Protein AF-A0A507FD64-F1 (afdb_monomer_lite)

Foldseek 3Di:
DDDDDDDDDPPPPDDDDLVVLLVLLCLQQDPDDQCQWHLVLLWFPDKDLVQKWKWKFQDVVLDDDAPVVRVVGDTGGDDAFDKDDDAQGKMKMKIKGWDAQVCAQAWKKWFWAFQFKKWKAAPVGATQAIFAHDDDPLGDGIDTDDHGDHHGDIGIIMMITTRAHLQGQDFQPFGDRRDMTGTHGGMMTGTNPLSVLLSLLLQQLSLLLVQADPPFPSNVLSSVLSVVLVVQDGRPDVVSSVVNSVSSVCSLVVFFFDDDALFEEAEEWEAAAFCAFSHAVVCSLVQLSNFLSNQLNVCVPPVLAAYEDEALLSLVSCCVRRVVSNVSLLVVVVSRRYHYAQQFNFLFAAQQAFLVLLLNRNQCSQVSCCVRNVGGHQEREQEWADDPDDPDDDTDDDFIRQRQWHFQCCLVSCVLSNHQHYEYLLLCVAPQDRDQAAWAWEAHQQRRTHTYGYQQLSGQADQLHLNSLVSSQVRHRVSVFHSYGYGHHAYYYSHNIDDPSNVSSCVSQQRGHSGNYHYHHDDVVVSVVVSVVRGDPGHYDHGISHHLWQLLLLFFQLVLLLLLLVLVLLLQLLFLLLLLLQQPQLADPPDPPDRRDNPQVVSVVLSSLSSSCSRNCRSSNNHAPVNVVVNVVSSVCSVVVSVVSSVVSNCSNCVSPDDDPAFFWKKKWFASWQFWQAKDKDWAAVVQPDPPDDLDDPQDLWDAALVGTIIDMDGGQGGRKIFIGGGRDDDPPFWFKAKDKDWDFADWDQPPVRDTDTDTWIWIWIDAPFWTWIATQQRWTQWIAGPVLRDTWADPNDTFFWKKKWFADDPPRFSRGGDLCRVVGMDTFATFTWDWRDGGRAKTWIWTKGPRDVQKIKTWIFMDGNRASKTKIWIKMQDADARMWMKGKGQTPAFDQWKWADGHLEIDIAGLAPPDSVNSSPQKFFGHQWIKGDDFFKIKIKGWQRRTIWGHHGRMTMTTHHGQTCPNYNCTPNGIDIIMMMMGIFTGGPLVTPVVVVSVCVNNPIDIRIDTDDPVRIDIDDFKHKPDSQKIQSHKRFAPDPPFPDPPQKTKIKTKIWGYRQDWDKIWMDGPFQFPFKAWGRSNRDGDGGFDQDPNRITIGTDGTGDITMMITMTHHDDDDDPDPDDDDDDDDDDDDDYDDDDDDDDDDDDDDDDDDDDDDDDDDDDDDDDDDDDDDDDDDDDDDDDDDDDDDDDDDDDDDDDDDDDDDDDDDDDDDDDDDDDDDDDDDDDDDDDDDDDDDDDDDDDDDDDDDDDDDDDDDDDDDD

Structure (mmCIF, N/CA/C/O backbone):
data_AF-A0A507FD64-F1
#
_entry.id   AF-A0A507FD64-F1
#
loop_
_atom_site.group_PDB
_atom_site.id
_atom_site.type_symbol
_atom_site.label_atom_id
_atom_site.label_alt_id
_atom_site.label_comp_id
_atom_site.label_asym_id
_atom_site.label_entity_id
_atom_site.label_seq_id
_atom_site.pdbx_PDB_ins_code
_atom_site.Cartn_x
_atom_site.Cartn_y
_atom_site.Cartn_z
_atom_site.occupancy
_atom_site.B_iso_or_equiv
_atom_site.auth_seq_id
_atom_site.auth_comp_id
_atom_site.auth_asym_id
_atom_site.auth_atom_id
_atom_site.pdbx_PDB_model_num
ATOM 1 N N . MET A 1 1 ? -14.121 4.894 77.556 1.00 39.66 1 MET A N 1
ATOM 2 C CA . MET A 1 1 ? -13.913 3.428 77.636 1.00 39.66 1 MET A CA 1
ATOM 3 C C . MET A 1 1 ? -12.754 3.065 76.723 1.00 39.66 1 MET A C 1
ATOM 5 O O . MET A 1 1 ? -12.684 3.630 75.639 1.00 39.66 1 MET A O 1
ATOM 9 N N . SER A 1 2 ? -11.841 2.186 77.135 1.00 40.88 2 SER A N 1
ATOM 10 C CA . SER A 1 2 ? -10.743 1.727 76.274 1.00 40.88 2 SER A CA 1
ATOM 11 C C . SER A 1 2 ? -11.230 0.660 75.289 1.00 40.88 2 SER A C 1
ATOM 13 O O . SER A 1 2 ? -11.931 -0.276 75.677 1.00 40.88 2 SER A O 1
ATOM 15 N N . LYS A 1 3 ? -10.839 0.769 74.012 1.00 46.66 3 LYS A N 1
ATOM 16 C CA . LYS A 1 3 ? -10.965 -0.347 73.065 1.00 46.66 3 LYS A CA 1
ATOM 17 C C . LYS A 1 3 ? -9.973 -1.429 73.497 1.00 46.66 3 LYS A C 1
ATOM 19 O O . LYS A 1 3 ? -8.771 -1.256 73.327 1.00 46.66 3 LYS A O 1
ATOM 24 N N . ARG A 1 4 ? -10.464 -2.525 74.085 1.00 48.84 4 ARG A N 1
ATOM 25 C CA . ARG A 1 4 ? -9.647 -3.725 74.312 1.00 48.84 4 ARG A CA 1
ATOM 26 C C . ARG A 1 4 ? -9.321 -4.344 72.955 1.00 48.84 4 ARG A C 1
ATOM 28 O O . ARG A 1 4 ? -10.207 -4.916 72.326 1.00 48.84 4 ARG A O 1
ATOM 35 N N . THR A 1 5 ? -8.069 -4.251 72.523 1.00 48.09 5 THR A N 1
ATOM 36 C CA . THR A 1 5 ? -7.545 -5.128 71.471 1.00 48.09 5 THR A CA 1
ATOM 37 C C . THR A 1 5 ? -7.717 -6.579 71.941 1.00 48.09 5 THR A C 1
ATOM 39 O O . THR A 1 5 ? -7.356 -6.867 73.087 1.00 48.09 5 THR A O 1
ATOM 42 N N . PRO A 1 6 ? -8.284 -7.493 71.132 1.00 55.16 6 PRO A N 1
ATOM 43 C CA . PRO A 1 6 ? -8.339 -8.904 71.499 1.00 55.16 6 PRO A CA 1
ATOM 44 C C . PRO A 1 6 ? -6.924 -9.469 71.709 1.00 55.16 6 PRO A C 1
ATOM 46 O O . PRO A 1 6 ? -5.995 -9.020 71.031 1.00 55.16 6 PRO A O 1
ATOM 49 N N . PRO A 1 7 ? -6.731 -10.461 72.601 1.00 50.19 7 PRO A N 1
ATOM 50 C CA . PRO A 1 7 ? -5.493 -11.233 72.611 1.00 50.19 7 PRO A CA 1
ATOM 51 C C . PRO A 1 7 ? -5.302 -11.888 71.237 1.00 50.19 7 PRO A C 1
ATOM 53 O O . PRO A 1 7 ? -6.266 -12.346 70.621 1.00 50.19 7 PRO A O 1
ATOM 56 N N . THR A 1 8 ? -4.066 -11.898 70.741 1.00 49.53 8 THR A N 1
ATOM 57 C CA . THR A 1 8 ? -3.743 -12.284 69.362 1.00 49.53 8 THR A CA 1
ATOM 58 C C . THR A 1 8 ? -4.150 -13.723 69.059 1.00 49.53 8 THR A C 1
ATOM 60 O O . THR A 1 8 ? -3.531 -14.671 69.543 1.00 49.53 8 THR A O 1
ATOM 63 N N . THR A 1 9 ? -5.161 -13.899 68.210 1.00 47.97 9 THR A N 1
ATOM 64 C CA . THR A 1 9 ? -5.461 -15.191 67.597 1.00 47.97 9 THR A CA 1
ATOM 65 C C . THR A 1 9 ? -4.443 -15.475 66.493 1.00 47.97 9 THR A C 1
ATOM 67 O O . THR A 1 9 ? -4.413 -14.794 65.469 1.00 47.97 9 THR A O 1
ATOM 70 N N . ASN A 1 10 ? -3.654 -16.542 66.654 1.00 54.12 10 ASN A N 1
ATOM 71 C CA . ASN A 1 10 ? -2.644 -17.005 65.682 1.00 54.12 10 ASN A CA 1
ATOM 72 C C . ASN A 1 10 ? -3.230 -17.480 64.325 1.00 54.12 10 ASN A C 1
ATOM 74 O O . ASN A 1 10 ? -2.531 -18.089 63.522 1.00 54.12 10 ASN A O 1
ATOM 78 N N . LEU A 1 11 ? -4.518 -17.230 64.074 1.00 51.50 11 LEU A N 1
ATOM 79 C CA . LEU A 1 11 ? -5.248 -17.579 62.853 1.00 51.50 11 LEU A CA 1
ATOM 80 C C . LEU A 1 11 ? -5.047 -16.544 61.733 1.00 51.50 11 LEU A C 1
ATOM 82 O O . LEU A 1 11 ? -5.109 -16.897 60.560 1.00 51.50 11 LEU A O 1
ATOM 86 N N . ASN A 1 12 ? -4.775 -15.279 62.078 1.00 53.81 12 ASN A N 1
ATOM 87 C CA . ASN A 1 12 ? -4.737 -14.172 61.109 1.00 53.81 12 ASN A CA 1
ATOM 88 C C . ASN A 1 12 ? -3.320 -13.811 60.615 1.00 53.81 12 ASN A C 1
ATOM 90 O O . ASN A 1 12 ? -3.162 -12.854 59.862 1.00 53.81 12 ASN A O 1
ATOM 94 N N . THR A 1 13 ? -2.290 -14.559 61.021 1.00 58.41 13 THR A N 1
ATOM 95 C CA . THR A 1 13 ? -0.869 -14.285 60.714 1.00 58.41 13 THR A CA 1
ATOM 96 C C . THR A 1 13 ? -0.275 -15.217 59.648 1.00 58.41 13 THR A C 1
ATOM 98 O O . THR A 1 13 ? 0.942 -15.355 59.556 1.00 58.41 13 THR A O 1
ATOM 101 N N . LEU A 1 14 ? -1.113 -15.885 58.848 1.00 68.31 14 LEU A N 1
ATOM 102 C CA . LEU A 1 14 ? -0.666 -16.773 57.771 1.00 68.31 14 LEU A CA 1
ATOM 103 C C . LEU A 1 14 ? 0.050 -15.982 56.659 1.00 68.31 14 LEU A C 1
ATOM 105 O O . LEU A 1 14 ? -0.550 -15.112 56.025 1.00 68.31 14 LEU A O 1
ATOM 109 N N . GLN A 1 15 ? 1.302 -16.339 56.359 1.00 75.00 15 GLN A N 1
ATOM 110 C CA . GLN A 1 15 ? 1.998 -15.847 55.169 1.00 75.00 15 GLN A CA 1
ATOM 111 C C . GLN A 1 15 ? 1.324 -16.415 53.908 1.00 75.00 15 GLN A C 1
ATOM 113 O O . GLN A 1 15 ? 1.350 -17.620 53.662 1.00 75.00 15 GLN A O 1
ATOM 118 N N . LYS A 1 16 ? 0.701 -15.545 53.109 1.00 82.94 16 LYS A N 1
ATOM 119 C CA . LYS A 1 16 ? -0.032 -15.936 51.895 1.00 82.94 16 LYS A CA 1
ATOM 120 C C . LYS A 1 16 ? 0.943 -16.192 50.743 1.00 82.94 16 LYS A C 1
ATOM 122 O O . LYS A 1 16 ? 1.779 -15.344 50.438 1.00 82.94 16 LYS A O 1
ATOM 127 N N . HIS A 1 17 ? 0.835 -17.349 50.087 1.00 90.50 17 HIS A N 1
ATOM 128 C CA . HIS A 1 17 ? 1.672 -17.669 48.931 1.00 90.50 17 HIS A CA 1
ATOM 129 C C . HIS A 1 17 ? 1.170 -16.939 47.678 1.00 90.50 17 HIS A C 1
ATOM 131 O O . HIS A 1 17 ? 0.124 -17.282 47.125 1.00 90.50 17 HIS A O 1
ATOM 137 N N . ARG A 1 18 ? 1.955 -15.963 47.212 1.00 90.00 18 ARG A N 1
ATOM 138 C CA . ARG A 1 18 ? 1.628 -15.015 46.135 1.00 90.00 18 ARG A CA 1
ATOM 139 C C . ARG A 1 18 ? 0.933 -15.634 44.916 1.00 90.00 18 ARG A C 1
ATOM 141 O O . ARG A 1 18 ? -0.177 -15.225 44.589 1.00 90.00 18 ARG A O 1
ATOM 148 N N . GLY A 1 19 ? 1.515 -16.670 44.308 1.00 90.75 19 GLY A N 1
ATOM 149 C CA . GLY A 1 19 ? 0.929 -17.321 43.125 1.00 90.75 19 GLY A CA 1
ATOM 150 C C . GLY A 1 19 ? -0.406 -18.042 43.381 1.00 90.75 19 GLY A C 1
ATOM 151 O O . GLY A 1 19 ? -1.215 -18.170 42.469 1.00 90.75 19 GLY A O 1
ATOM 152 N N . ILE A 1 20 ? -0.682 -18.467 44.622 1.00 93.25 20 ILE A N 1
ATOM 153 C CA . ILE A 1 20 ? -1.985 -19.051 44.997 1.00 93.25 20 ILE A CA 1
ATOM 154 C C . ILE A 1 20 ? -3.017 -17.932 45.184 1.00 93.25 20 ILE A C 1
ATOM 156 O O . ILE A 1 20 ? -4.160 -18.065 44.753 1.00 93.25 20 ILE A O 1
ATOM 160 N N . THR A 1 21 ? -2.610 -16.803 45.770 1.00 92.88 21 THR A N 1
ATOM 161 C CA . THR A 1 21 ? -3.454 -15.609 45.906 1.00 92.88 21 THR A CA 1
ATOM 162 C C . THR A 1 21 ? -3.833 -15.017 44.542 1.00 92.88 21 THR A C 1
ATOM 164 O O . THR A 1 21 ? -5.004 -14.729 44.319 1.00 92.88 21 THR A O 1
ATOM 167 N N . GLN A 1 22 ? -2.906 -14.944 43.582 1.00 91.94 22 GLN A N 1
ATOM 168 C CA . GLN A 1 22 ? -3.217 -14.501 42.213 1.00 91.94 22 GLN A CA 1
ATOM 169 C C . GLN A 1 22 ? -4.154 -15.475 41.485 1.00 91.94 22 GLN A C 1
ATOM 171 O O . GLN A 1 22 ? -5.163 -15.049 40.926 1.00 91.94 22 GLN A O 1
ATOM 176 N N . ALA A 1 23 ? -3.911 -16.788 41.578 1.00 92.56 23 ALA A N 1
ATOM 177 C CA . ALA A 1 23 ? -4.829 -17.787 41.026 1.00 92.56 23 ALA A CA 1
ATOM 178 C C . ALA A 1 23 ? -6.244 -17.679 41.639 1.00 92.56 23 ALA A C 1
ATOM 180 O O . ALA A 1 23 ? -7.237 -17.847 40.931 1.00 92.56 23 ALA A O 1
ATOM 181 N N . ARG A 1 24 ? -6.365 -17.340 42.934 1.00 93.88 24 ARG A N 1
ATOM 182 C CA . ARG A 1 24 ? -7.656 -17.054 43.589 1.00 93.88 24 ARG A CA 1
ATOM 183 C C . ARG A 1 24 ? -8.365 -15.853 42.951 1.00 93.88 24 ARG A C 1
ATOM 185 O O . ARG A 1 24 ? -9.571 -15.935 42.732 1.00 93.88 24 ARG A O 1
ATOM 192 N N . PHE A 1 25 ? -7.651 -14.772 42.631 1.00 94.88 25 PHE A N 1
ATOM 193 C CA . PHE A 1 25 ? -8.232 -13.591 41.971 1.00 94.88 25 PHE A CA 1
ATOM 194 C C . PHE A 1 25 ? -8.739 -13.916 40.563 1.00 94.88 25 PHE A C 1
ATOM 196 O O . PHE A 1 25 ? -9.820 -13.479 40.177 1.00 94.88 25 PHE A O 1
ATOM 203 N N . GLU A 1 26 ? -8.004 -14.740 39.815 1.00 90.38 26 GLU A N 1
ATOM 204 C CA . GLU A 1 26 ? -8.434 -15.197 38.492 1.00 90.38 26 GLU A CA 1
ATOM 205 C C . GLU A 1 26 ? -9.717 -16.033 38.575 1.00 90.38 26 GLU A C 1
ATOM 207 O O . GLU A 1 26 ? -10.669 -15.756 37.848 1.00 90.38 26 GLU A O 1
ATOM 212 N N . ARG A 1 27 ? -9.810 -16.991 39.512 1.00 91.56 27 ARG A N 1
ATOM 213 C CA . ARG A 1 27 ? -11.050 -17.770 39.722 1.00 91.56 27 ARG A CA 1
ATOM 214 C C . ARG A 1 27 ? -12.220 -16.929 40.246 1.00 91.56 27 ARG A C 1
ATOM 216 O O . ARG A 1 27 ? -13.369 -17.298 40.019 1.00 91.56 27 ARG A O 1
ATOM 223 N N . PHE A 1 28 ? -11.947 -15.801 40.903 1.00 93.25 28 PHE A N 1
ATOM 224 C CA . PHE A 1 28 ? -12.976 -14.870 41.374 1.00 93.25 28 PHE A CA 1
ATOM 225 C C . PHE A 1 28 ? -13.645 -14.067 40.240 1.00 93.25 28 PHE A C 1
ATOM 227 O O . PHE A 1 28 ? -14.773 -13.605 40.409 1.00 93.25 28 PHE A O 1
ATOM 234 N N . MET A 1 29 ? -12.993 -13.942 39.078 1.00 90.12 29 MET A N 1
ATOM 235 C CA . MET A 1 29 ? -13.560 -13.302 37.879 1.00 90.12 29 MET A CA 1
ATOM 236 C C . MET A 1 29 ? -13.922 -14.279 36.753 1.00 90.12 29 MET A C 1
ATOM 238 O O . MET A 1 29 ? -14.786 -13.966 35.935 1.00 90.12 29 MET A O 1
ATOM 242 N N . GLN A 1 30 ? -13.241 -15.424 36.660 1.00 86.94 30 GLN A N 1
ATOM 243 C CA . GLN A 1 30 ? -13.356 -16.367 35.545 1.00 86.94 30 GLN A CA 1
ATOM 244 C C . GLN A 1 30 ? -14.797 -16.850 35.309 1.00 86.94 30 GLN A C 1
ATOM 246 O O . GLN A 1 30 ? -15.505 -17.157 36.262 1.00 86.94 30 GLN A O 1
ATOM 251 N N . ARG A 1 31 ? -15.170 -17.016 34.029 1.00 83.00 31 ARG A N 1
ATOM 252 C CA . ARG A 1 31 ? -16.360 -17.776 33.614 1.00 83.00 31 ARG A CA 1
ATOM 253 C C . ARG A 1 31 ? -16.100 -19.279 33.469 1.00 83.00 31 ARG A C 1
ATOM 255 O O . ARG A 1 31 ? -15.026 -19.683 33.014 1.00 83.00 31 ARG A O 1
ATOM 262 N N . GLY A 1 32 ? -17.090 -20.097 33.808 1.00 84.31 32 GLY A N 1
ATOM 263 C CA . GLY A 1 32 ? -17.039 -21.555 33.863 1.00 84.31 32 GLY A CA 1
ATOM 264 C C . GLY A 1 32 ? -17.478 -22.128 35.220 1.00 84.31 32 GLY A C 1
ATOM 265 O O . GLY A 1 32 ? -18.661 -22.185 35.529 1.00 84.31 32 GLY A O 1
ATOM 266 N N . GLN A 1 33 ? -16.520 -22.660 35.987 1.00 84.19 33 GLN A N 1
ATOM 267 C CA . GLN A 1 33 ? -16.778 -23.555 37.129 1.00 84.19 33 GLN A CA 1
ATOM 268 C C . GLN A 1 33 ? -17.380 -22.877 38.377 1.00 84.19 33 GLN A C 1
ATOM 270 O O . GLN A 1 33 ? -17.901 -23.586 39.233 1.00 84.19 33 GLN A O 1
ATOM 275 N N . PHE A 1 34 ? -17.263 -21.554 38.515 1.00 87.62 34 PHE A N 1
ATOM 276 C CA . PHE A 1 34 ? -17.525 -20.838 39.775 1.00 87.62 34 PHE A CA 1
ATOM 277 C C . PHE A 1 34 ? -18.470 -19.635 39.606 1.00 87.62 34 PHE A C 1
ATOM 279 O O . PHE A 1 34 ? -18.529 -18.760 40.469 1.00 87.62 34 PHE A O 1
ATOM 286 N N . ASP A 1 35 ? -19.190 -19.565 38.488 1.00 84.12 35 ASP A N 1
ATOM 287 C CA . ASP A 1 35 ? -20.014 -18.414 38.084 1.00 84.12 35 ASP A CA 1
ATOM 288 C C . ASP A 1 35 ? -21.262 -18.244 38.965 1.00 84.12 35 ASP A C 1
ATOM 290 O O . ASP A 1 35 ? -21.890 -17.187 38.964 1.00 84.12 35 ASP A O 1
ATOM 294 N N . ASP A 1 36 ? -21.595 -19.285 39.728 1.00 86.50 36 ASP A N 1
ATOM 295 C CA . ASP A 1 36 ? -22.622 -19.358 40.765 1.00 86.50 36 ASP A CA 1
ATOM 296 C C . ASP A 1 36 ? -22.154 -18.823 42.133 1.00 86.50 36 ASP A C 1
ATOM 298 O O . ASP A 1 36 ? -22.986 -18.542 42.997 1.00 86.50 36 ASP A O 1
ATOM 302 N N . VAL A 1 37 ? -20.838 -18.658 42.333 1.00 88.50 37 VAL A N 1
ATOM 303 C CA . VAL A 1 37 ? -20.233 -18.242 43.613 1.00 88.50 37 VAL A CA 1
ATOM 304 C C . VAL A 1 37 ? -19.275 -17.045 43.531 1.00 88.50 37 VAL A C 1
ATOM 306 O O . VAL A 1 37 ? -18.864 -16.526 44.570 1.00 88.50 37 VAL A O 1
ATOM 309 N N . ASN A 1 38 ? -18.899 -16.597 42.330 1.00 91.38 38 ASN A N 1
ATOM 310 C CA . ASN A 1 38 ? -17.890 -15.555 42.112 1.00 91.38 38 ASN A CA 1
ATOM 311 C C . ASN A 1 38 ? -18.486 -14.210 41.639 1.00 91.38 38 ASN A C 1
ATOM 313 O O . ASN A 1 38 ? -19.702 -14.010 41.659 1.00 91.38 38 ASN A O 1
ATOM 317 N N . LEU A 1 39 ? -17.641 -13.258 41.221 1.00 90.50 39 LEU A N 1
ATOM 318 C CA . LEU A 1 39 ? -18.061 -11.895 40.867 1.00 90.50 39 LEU A CA 1
ATOM 319 C C . LEU A 1 39 ? -18.953 -11.812 39.605 1.00 90.50 39 LEU A C 1
ATOM 321 O O . LEU A 1 39 ? -19.576 -10.773 39.367 1.00 90.50 39 LEU A O 1
ATOM 325 N N . GLN A 1 40 ? -19.079 -12.893 38.820 1.00 89.44 40 GLN A N 1
ATOM 326 C CA . GLN A 1 40 ? -20.055 -12.988 37.724 1.00 89.44 40 GLN A CA 1
ATOM 327 C C . GLN A 1 40 ? -21.506 -12.962 38.246 1.00 89.44 40 GLN A C 1
ATOM 329 O O . GLN A 1 40 ? -22.367 -12.368 37.595 1.00 89.44 40 GLN A O 1
ATOM 334 N N . THR A 1 41 ? -21.769 -13.499 39.449 1.00 88.62 41 THR A N 1
ATOM 335 C CA . THR A 1 41 ? -23.097 -13.438 40.103 1.00 88.62 41 THR A CA 1
ATOM 336 C C . THR A 1 41 ? -23.599 -12.002 40.273 1.00 88.62 41 THR A C 1
ATOM 338 O O . THR A 1 41 ? -24.789 -11.731 40.136 1.00 88.62 41 THR A O 1
ATOM 341 N N . ALA A 1 42 ? -22.687 -11.058 40.519 1.00 89.69 42 ALA A N 1
ATOM 342 C CA . ALA A 1 42 ? -23.013 -9.674 40.834 1.00 89.69 42 ALA A CA 1
ATOM 343 C C . ALA A 1 42 ? -23.260 -8.785 39.601 1.00 89.69 42 ALA A C 1
ATOM 345 O O . ALA A 1 42 ? -23.513 -7.600 39.781 1.00 89.69 42 ALA A O 1
ATOM 346 N N . GLN A 1 43 ? -23.179 -9.295 38.364 1.00 88.00 43 GLN A N 1
ATOM 347 C CA . GLN A 1 43 ? -23.230 -8.455 37.150 1.00 88.00 43 GLN A CA 1
ATOM 348 C C . GLN A 1 43 ? -24.641 -7.985 36.753 1.00 88.00 43 GLN A C 1
ATOM 350 O O . GLN A 1 43 ? -24.791 -6.949 36.098 1.00 88.00 43 GLN A O 1
ATOM 355 N N . TRP A 1 44 ? -25.689 -8.712 37.150 1.00 89.75 44 TRP A N 1
ATOM 356 C CA . TRP A 1 44 ? -27.061 -8.499 36.676 1.00 89.75 44 TRP A CA 1
ATOM 357 C C . TRP A 1 44 ? -28.051 -8.414 37.836 1.00 89.75 44 TRP A C 1
ATOM 359 O O . TRP A 1 44 ? -27.980 -9.206 38.767 1.00 89.75 44 TRP A O 1
ATOM 369 N N . ILE A 1 45 ? -29.001 -7.478 37.758 1.00 89.81 45 ILE A N 1
ATOM 370 C CA . ILE A 1 45 ? -30.128 -7.391 38.705 1.00 89.81 45 ILE A CA 1
ATOM 371 C C . ILE A 1 45 ? -31.330 -8.173 38.160 1.00 89.81 45 ILE A C 1
ATOM 373 O O . ILE A 1 45 ? -32.012 -8.878 38.898 1.00 89.81 45 ILE A O 1
ATOM 377 N N . LYS A 1 46 ? -31.605 -8.035 36.855 1.00 91.38 46 LYS A N 1
ATOM 378 C CA . LYS A 1 46 ? -32.698 -8.717 36.142 1.00 91.38 46 LYS A CA 1
ATOM 379 C C . LYS A 1 46 ? -32.270 -9.023 34.708 1.00 91.38 46 LYS A C 1
ATOM 381 O O . LYS A 1 46 ? -31.524 -8.244 34.117 1.00 91.38 46 LYS A O 1
ATOM 386 N N . ARG A 1 47 ? -32.767 -10.122 34.140 1.00 92.69 47 ARG A N 1
ATOM 387 C CA . ARG A 1 47 ? -32.560 -10.519 32.739 1.00 92.69 47 ARG A CA 1
ATOM 388 C C . ARG A 1 47 ? -33.751 -11.361 32.276 1.00 92.69 47 ARG A C 1
ATOM 390 O O . ARG A 1 47 ? -34.222 -12.185 33.054 1.00 92.69 47 ARG A O 1
ATOM 397 N N . THR A 1 48 ? -34.260 -11.139 31.066 1.00 93.50 48 THR A N 1
ATOM 398 C CA . THR A 1 48 ? -35.293 -11.993 30.449 1.00 93.50 48 THR A CA 1
ATOM 399 C C . THR A 1 48 ? -35.296 -11.847 28.927 1.00 93.50 48 THR A C 1
ATOM 401 O O . THR A 1 48 ? -35.014 -10.772 28.400 1.00 93.50 48 THR A O 1
ATOM 404 N N . ASN A 1 49 ? -35.644 -12.926 28.233 1.00 91.69 49 ASN A N 1
ATOM 405 C CA . ASN A 1 49 ? -35.933 -12.970 26.800 1.00 91.69 49 ASN A CA 1
ATOM 406 C C . ASN A 1 49 ? -37.448 -12.944 26.502 1.00 91.69 49 ASN A C 1
ATOM 408 O O . ASN A 1 49 ? -37.840 -12.628 25.387 1.00 91.69 49 ASN A O 1
ATOM 412 N N . GLU A 1 50 ? -38.314 -13.211 27.487 1.00 92.00 50 GLU A N 1
ATOM 413 C CA . GLU A 1 50 ? -39.781 -13.272 27.319 1.00 92.00 50 GLU A CA 1
ATOM 414 C C . GLU A 1 50 ? -40.397 -11.933 26.872 1.00 92.00 50 GLU A C 1
ATOM 416 O O . GLU A 1 50 ? -41.466 -11.898 26.270 1.00 92.00 50 GLU A O 1
ATOM 421 N N . ALA A 1 51 ? -39.706 -10.828 27.159 1.00 91.19 51 ALA A N 1
ATOM 422 C CA . ALA A 1 51 ? -40.087 -9.469 26.782 1.00 91.19 51 ALA A CA 1
ATOM 423 C C . ALA A 1 51 ? -39.649 -9.066 25.356 1.00 91.19 51 ALA A C 1
ATOM 425 O O . ALA A 1 51 ? -39.897 -7.931 24.945 1.00 91.19 51 ALA A O 1
ATOM 426 N N . VAL A 1 52 ? -38.977 -9.959 24.618 1.00 95.31 52 VAL A N 1
ATOM 427 C CA . VAL A 1 52 ? -38.432 -9.716 23.275 1.00 95.31 52 VAL A CA 1
ATOM 428 C C . VAL A 1 52 ? -39.141 -10.619 22.266 1.00 95.31 52 VAL A C 1
ATOM 430 O O . VAL A 1 52 ? -38.938 -11.831 22.240 1.00 95.31 52 VAL A O 1
ATOM 433 N N . THR A 1 53 ? -39.939 -10.028 21.378 1.00 96.56 53 THR A N 1
ATOM 434 C CA . THR A 1 53 ? -40.456 -10.726 20.194 1.00 96.56 53 THR A CA 1
ATOM 435 C C . THR A 1 53 ? -39.513 -10.486 19.021 1.00 96.56 53 THR A C 1
ATOM 437 O O . THR A 1 53 ? -39.259 -9.340 18.648 1.00 96.56 53 THR A O 1
ATOM 440 N N . LEU A 1 54 ? -39.007 -11.567 18.420 1.00 97.06 54 LEU A N 1
ATOM 441 C CA . LEU A 1 54 ? -38.222 -11.513 17.189 1.00 97.06 54 LEU A CA 1
ATOM 442 C C . LEU A 1 54 ? -39.004 -12.069 15.998 1.00 97.06 54 LEU A C 1
ATOM 444 O O . LEU A 1 54 ? -39.678 -13.099 16.068 1.00 97.06 54 LEU A O 1
ATOM 448 N N . SER A 1 55 ? -38.819 -11.418 14.858 1.00 97.25 55 SER A N 1
ATOM 449 C CA . SER A 1 55 ? -39.126 -11.982 13.546 1.00 97.25 55 SER A CA 1
ATOM 450 C C . SER A 1 55 ? -37.967 -11.713 12.591 1.00 97.25 55 SER A C 1
ATOM 452 O O . SER A 1 55 ? -37.234 -10.748 12.779 1.00 97.25 55 SER A O 1
ATOM 454 N N . VAL A 1 56 ? -37.766 -12.572 11.595 1.00 97.50 56 VAL A N 1
ATOM 455 C CA . VAL A 1 56 ? -36.646 -12.538 10.652 1.00 97.50 56 VAL A CA 1
ATOM 456 C C . VAL A 1 56 ? -37.141 -12.553 9.209 1.00 97.50 56 VAL A C 1
ATOM 458 O O . VAL A 1 56 ? -38.066 -13.284 8.856 1.00 97.50 56 VAL A O 1
ATOM 461 N N . PHE A 1 57 ? -36.500 -11.752 8.371 1.00 97.12 57 PHE A N 1
ATOM 462 C CA . PHE A 1 57 ? -36.610 -11.745 6.925 1.00 97.12 57 PHE A CA 1
ATOM 463 C C . PHE A 1 57 ? -35.274 -12.201 6.326 1.00 97.12 57 PHE A C 1
ATOM 465 O O . PHE A 1 57 ? -34.203 -11.706 6.686 1.00 97.12 57 PHE A O 1
ATOM 472 N N . ALA A 1 58 ? -35.354 -13.156 5.403 1.00 96.19 58 ALA A N 1
ATOM 473 C CA . ALA A 1 58 ? -34.240 -13.605 4.580 1.00 96.19 58 ALA A CA 1
ATOM 474 C C . ALA A 1 58 ? -34.358 -12.928 3.199 1.00 96.19 58 ALA A C 1
ATOM 476 O O . ALA A 1 58 ? -35.314 -13.229 2.478 1.00 96.19 58 ALA A O 1
ATOM 477 N N . PRO A 1 59 ? -33.437 -12.021 2.820 1.00 93.25 59 PRO A N 1
ATOM 478 C CA . PRO A 1 59 ? -33.421 -11.405 1.497 1.00 93.25 59 PRO A CA 1
ATOM 479 C C . PRO A 1 59 ? -33.346 -12.445 0.367 1.00 93.25 59 PRO A C 1
ATOM 481 O O . PRO A 1 59 ? -32.778 -13.526 0.568 1.00 93.25 59 PRO A O 1
ATOM 484 N N . PRO A 1 60 ? -33.841 -12.128 -0.845 1.00 91.06 60 PRO A N 1
ATOM 485 C CA . PRO A 1 60 ? -33.608 -12.949 -2.030 1.00 91.06 60 PRO A CA 1
ATOM 486 C C . PRO A 1 60 ? -32.112 -13.238 -2.221 1.00 91.06 60 PRO A C 1
ATOM 488 O O . PRO A 1 60 ? -31.276 -12.338 -2.124 1.00 91.06 60 PRO A O 1
ATOM 491 N N . GLU A 1 61 ? -31.773 -14.512 -2.445 1.00 88.81 61 GLU A N 1
ATOM 492 C CA . GLU A 1 61 ? -30.384 -15.004 -2.544 1.00 88.81 61 GLU A CA 1
ATOM 493 C C . GLU A 1 61 ? -29.491 -14.643 -1.329 1.00 88.81 61 GLU A C 1
ATOM 495 O O . GLU A 1 61 ? -28.268 -14.677 -1.431 1.00 88.81 61 GLU A O 1
ATOM 500 N N . LEU A 1 62 ? -30.089 -14.296 -0.178 1.00 90.62 62 LEU A N 1
ATOM 501 C CA . LEU A 1 62 ? -29.422 -13.864 1.063 1.00 90.62 62 LEU A CA 1
ATOM 502 C C . LEU A 1 62 ? -28.483 -12.652 0.892 1.00 90.62 62 LEU A C 1
ATOM 504 O O . LEU A 1 62 ? -27.559 -12.441 1.686 1.00 90.62 62 LEU A O 1
ATOM 508 N N . LYS A 1 63 ? -28.738 -11.845 -0.145 1.00 91.56 63 LYS A N 1
ATOM 509 C CA . LYS A 1 63 ? -27.941 -10.675 -0.535 1.00 91.56 63 LYS A CA 1
ATOM 510 C C . LYS A 1 63 ? -27.971 -9.558 0.513 1.00 91.56 63 LYS A C 1
ATOM 512 O O . LYS A 1 63 ? -28.923 -9.404 1.276 1.00 91.56 63 LYS A O 1
ATOM 517 N N . ARG A 1 64 ? -26.925 -8.725 0.492 1.00 91.38 64 ARG A N 1
ATOM 518 C CA . ARG A 1 64 ? -26.906 -7.431 1.190 1.00 91.38 64 ARG A CA 1
ATOM 519 C C . ARG A 1 64 ? -27.864 -6.485 0.456 1.00 91.38 64 ARG A C 1
ATOM 521 O O . ARG A 1 64 ? -27.679 -6.270 -0.740 1.00 91.38 64 ARG A O 1
ATOM 528 N N . ILE A 1 65 ? -28.863 -5.948 1.154 1.00 92.06 65 ILE A N 1
ATOM 529 C CA . ILE A 1 65 ? -29.898 -5.057 0.601 1.00 92.06 65 ILE A CA 1
ATOM 530 C C . ILE A 1 65 ? -30.006 -3.767 1.434 1.00 92.06 65 ILE A C 1
ATOM 532 O O . ILE A 1 65 ? -29.708 -3.816 2.630 1.00 92.06 65 ILE A O 1
ATOM 536 N N . PRO A 1 66 ? -30.438 -2.630 0.855 1.00 91.06 66 PRO A N 1
ATOM 537 C CA . PRO A 1 66 ? -30.681 -1.398 1.606 1.00 91.06 66 PRO A CA 1
ATOM 538 C C . PRO A 1 66 ? -31.807 -1.537 2.639 1.00 91.06 66 PRO A C 1
ATOM 540 O O . PRO A 1 66 ? -32.721 -2.356 2.487 1.00 91.06 66 PRO A O 1
ATOM 543 N N . PHE A 1 67 ? -31.795 -0.670 3.654 1.00 92.12 67 PHE A N 1
ATOM 544 C CA . PHE A 1 67 ? -32.829 -0.615 4.693 1.00 92.12 67 PHE A CA 1
ATOM 545 C C . PHE A 1 67 ? -34.236 -0.433 4.097 1.00 92.12 67 PHE A C 1
ATOM 547 O O . PHE A 1 67 ? -35.188 -1.099 4.504 1.00 92.12 67 PHE A O 1
ATOM 554 N N . GLU A 1 68 ? -34.367 0.415 3.075 1.00 92.06 68 GLU A N 1
ATOM 555 C CA . GLU A 1 68 ? -35.623 0.723 2.389 1.00 92.06 68 GLU A CA 1
ATOM 556 C C . GLU A 1 68 ? -36.216 -0.485 1.654 1.00 92.06 68 GLU A C 1
ATOM 558 O O . GLU A 1 68 ? -37.412 -0.489 1.357 1.00 92.06 68 GLU A O 1
ATOM 563 N N . GLU A 1 69 ? -35.410 -1.494 1.326 1.00 92.75 69 GLU A N 1
ATOM 564 C CA . GLU A 1 69 ? -35.869 -2.776 0.788 1.00 92.75 69 GLU A CA 1
ATOM 565 C C . GLU A 1 69 ? -36.182 -3.754 1.926 1.00 92.75 69 GLU A C 1
ATOM 567 O O . GLU A 1 69 ? -37.255 -4.358 1.944 1.00 92.75 69 GLU A O 1
ATOM 572 N N . ALA A 1 70 ? -35.307 -3.834 2.932 1.00 92.81 70 ALA A N 1
ATOM 573 C CA . ALA A 1 70 ? -35.459 -4.726 4.077 1.00 92.81 70 ALA A CA 1
ATOM 574 C C . ALA A 1 70 ? -36.755 -4.503 4.873 1.00 92.81 70 ALA A C 1
ATOM 576 O O . ALA A 1 70 ? -37.383 -5.474 5.295 1.00 92.81 70 ALA A O 1
ATOM 577 N N . VAL A 1 71 ? -37.211 -3.256 5.045 1.00 94.00 71 VAL A N 1
ATOM 578 C CA . VAL A 1 71 ? -38.491 -2.957 5.729 1.00 94.00 71 VAL A CA 1
ATOM 579 C C . VAL A 1 71 ? -39.739 -3.372 4.937 1.00 94.00 71 VAL A C 1
ATOM 581 O O . VAL A 1 71 ? -40.841 -3.339 5.480 1.00 94.00 71 VAL A O 1
ATOM 584 N N . LYS A 1 72 ? -39.590 -3.770 3.665 1.00 94.12 72 LYS A N 1
ATOM 585 C CA . LYS A 1 72 ? -40.674 -4.296 2.814 1.00 94.12 72 LYS A CA 1
ATOM 586 C C . LYS A 1 72 ? -40.719 -5.833 2.783 1.00 94.12 72 LYS A C 1
ATOM 588 O O . LYS A 1 72 ? -41.587 -6.394 2.119 1.00 94.12 72 LYS A O 1
ATOM 593 N N . GLY A 1 73 ? -39.780 -6.503 3.455 1.00 91.75 73 GLY A N 1
ATOM 594 C CA . GLY A 1 73 ? -39.655 -7.959 3.472 1.00 91.75 73 GLY A CA 1
ATOM 595 C C . GLY A 1 73 ? -40.770 -8.690 4.230 1.00 91.75 73 GLY A C 1
ATOM 596 O O . GLY A 1 73 ? -41.449 -8.128 5.089 1.00 91.75 73 GLY A O 1
ATOM 597 N N . GLU A 1 74 ? -40.938 -9.981 3.939 1.00 94.75 74 GLU A N 1
ATOM 598 C CA . GLU A 1 74 ? -41.876 -10.863 4.646 1.00 94.75 74 GLU A CA 1
ATOM 599 C C . GLU A 1 74 ? -41.210 -11.444 5.912 1.00 94.75 74 GLU A C 1
ATOM 601 O O . GLU A 1 74 ? -40.560 -12.491 5.864 1.00 94.75 74 GLU A O 1
ATOM 606 N N . TYR A 1 75 ? -41.350 -10.752 7.047 1.00 96.56 75 TYR A N 1
ATOM 607 C CA . TYR A 1 75 ? -40.795 -11.187 8.336 1.00 96.56 75 TYR A CA 1
ATOM 608 C C . TYR A 1 75 ? -41.582 -12.364 8.935 1.00 96.56 75 TYR A C 1
ATOM 610 O O . TYR A 1 75 ? -42.808 -12.322 9.042 1.00 96.56 75 TYR A O 1
ATOM 618 N N . LYS A 1 76 ? -40.867 -13.406 9.374 1.00 96.62 76 LYS A N 1
ATOM 619 C CA . LYS A 1 76 ? -41.411 -14.657 9.939 1.00 96.62 76 LYS A CA 1
ATOM 620 C C . LYS A 1 76 ? -40.907 -14.850 11.375 1.00 96.62 76 LYS A C 1
ATOM 622 O O . LYS A 1 76 ? -39.800 -14.407 11.658 1.00 96.62 76 LYS A O 1
ATOM 627 N N . PRO A 1 77 ? -41.664 -15.460 12.306 1.00 96.94 77 PRO A N 1
ATOM 628 C CA . PRO A 1 77 ? -41.231 -15.592 13.702 1.00 96.94 77 PRO A CA 1
ATOM 629 C C . PRO A 1 77 ? -39.862 -16.275 13.847 1.00 96.94 77 PRO A C 1
ATOM 631 O O . PRO A 1 77 ? -39.597 -17.265 13.168 1.00 96.94 77 PRO A O 1
ATOM 634 N N . ALA A 1 78 ? -39.023 -15.761 14.749 1.00 95.38 78 ALA A N 1
ATOM 635 C CA . ALA A 1 78 ? -37.685 -16.278 15.047 1.00 95.38 78 ALA A CA 1
ATOM 636 C C . ALA A 1 78 ? -37.464 -16.368 16.565 1.00 95.38 78 ALA A C 1
ATOM 638 O O . ALA A 1 78 ? -38.117 -15.661 17.333 1.00 95.38 78 ALA A O 1
ATOM 639 N N . LYS A 1 79 ? -36.547 -17.229 17.016 1.00 94.19 79 LYS A N 1
ATOM 640 C CA . LYS A 1 79 ? -36.278 -17.461 18.446 1.00 94.19 79 LYS A CA 1
ATOM 641 C C . LYS A 1 79 ? -34.804 -17.759 18.730 1.00 94.19 79 LYS A C 1
ATOM 643 O O . LYS A 1 79 ? -34.037 -18.177 17.864 1.00 94.19 79 LYS A O 1
ATOM 648 N N . ILE A 1 80 ? -34.421 -17.607 19.997 1.00 95.25 80 ILE A N 1
ATOM 649 C CA . ILE A 1 80 ? -33.122 -18.069 20.498 1.00 95.25 80 ILE A CA 1
ATOM 650 C C . ILE A 1 80 ? -32.999 -19.584 20.267 1.00 95.25 80 ILE A C 1
ATOM 652 O O . ILE A 1 80 ? -33.920 -20.354 20.544 1.00 95.25 80 ILE A O 1
ATOM 656 N N . GLY A 1 81 ? -31.841 -20.004 19.765 1.00 94.88 81 GLY A N 1
ATOM 657 C CA . GLY A 1 81 ? -31.521 -21.380 19.401 1.00 94.88 81 GLY A CA 1
ATOM 658 C C . GLY A 1 81 ? -31.691 -21.714 17.916 1.00 94.88 81 GLY A C 1
ATOM 659 O O . GLY A 1 81 ? -31.214 -22.779 17.519 1.00 94.88 81 GLY A O 1
ATOM 660 N N . ASP A 1 82 ? -32.308 -20.834 17.119 1.00 96.25 82 ASP A N 1
ATOM 661 C CA . ASP A 1 82 ? -32.372 -20.961 15.657 1.00 96.25 82 ASP A CA 1
ATOM 662 C C . ASP A 1 82 ? -30.989 -20.751 15.006 1.00 96.25 82 ASP A C 1
ATOM 664 O O . ASP A 1 82 ? -30.093 -20.128 15.589 1.00 96.25 82 ASP A O 1
ATOM 668 N N . TRP A 1 83 ? -30.822 -21.282 13.790 1.00 96.44 83 TRP A N 1
ATOM 669 C CA . TRP A 1 83 ? -29.568 -21.270 13.030 1.00 96.44 83 TRP A CA 1
ATOM 670 C C . TRP A 1 83 ? -29.717 -20.534 11.694 1.00 96.44 83 TRP A C 1
ATOM 672 O O . TRP A 1 83 ? -30.704 -20.717 10.984 1.00 96.44 83 TRP A O 1
ATOM 682 N N . PHE A 1 84 ? -28.696 -19.757 11.337 1.00 95.44 84 PHE A N 1
ATOM 683 C CA . PHE A 1 84 ? -28.666 -18.861 10.182 1.00 95.44 84 PHE A CA 1
ATOM 684 C C . PHE A 1 84 ? -27.366 -19.040 9.390 1.00 95.44 84 PHE A C 1
ATOM 686 O O . PHE A 1 84 ? -26.317 -19.307 9.969 1.00 95.44 84 PHE A O 1
ATOM 693 N N . GLY A 1 85 ? -27.414 -18.903 8.070 1.00 92.81 85 GLY A N 1
ATOM 694 C CA . GLY A 1 85 ? -26.267 -19.082 7.174 1.00 92.81 85 GLY A CA 1
ATOM 695 C C . GLY A 1 85 ? -26.717 -19.138 5.710 1.00 92.81 85 GLY A C 1
ATOM 696 O O . GLY A 1 85 ? -27.898 -18.895 5.448 1.00 92.81 85 GLY A O 1
ATOM 697 N N . PRO A 1 86 ? -25.837 -19.476 4.751 1.00 93.38 86 PRO A N 1
ATOM 698 C CA . PRO A 1 86 ? -24.432 -19.866 4.917 1.00 93.38 86 PRO A CA 1
ATOM 699 C C . PRO A 1 86 ? -23.512 -18.658 5.199 1.00 93.38 86 PRO A C 1
ATOM 701 O O . PRO A 1 86 ? -23.983 -17.564 5.516 1.00 93.38 86 PRO A O 1
ATOM 704 N N . THR A 1 87 ? -22.194 -18.829 5.097 1.00 90.31 87 THR A N 1
ATOM 705 C CA . THR A 1 87 ? -21.222 -17.735 5.258 1.00 90.31 87 THR A CA 1
ATOM 706 C C . THR A 1 87 ? -21.490 -16.600 4.269 1.00 90.31 87 THR A C 1
ATOM 708 O O . THR A 1 87 ? -21.873 -16.831 3.124 1.00 90.31 87 THR A O 1
ATOM 711 N N . ASN A 1 88 ? -21.294 -15.358 4.723 1.00 88.75 88 ASN A N 1
ATOM 712 C CA . ASN A 1 88 ? -21.581 -14.112 4.002 1.00 88.75 88 ASN A CA 1
ATOM 713 C C . ASN A 1 88 ? -23.075 -13.818 3.729 1.00 88.75 88 ASN A C 1
ATOM 715 O O . ASN A 1 88 ? -23.389 -12.767 3.166 1.00 88.75 88 ASN A O 1
ATOM 719 N N . ALA A 1 89 ? -24.001 -14.687 4.151 1.00 94.50 89 ALA A N 1
ATOM 720 C CA . ALA A 1 89 ? -25.433 -14.396 4.115 1.00 94.50 89 ALA A CA 1
ATOM 721 C C . ALA A 1 89 ? -25.788 -13.156 4.955 1.00 94.50 89 ALA A C 1
ATOM 723 O O . ALA A 1 89 ? -25.107 -12.812 5.923 1.00 94.50 89 ALA A O 1
ATOM 724 N N . THR A 1 90 ? -26.888 -12.493 4.601 1.00 96.31 90 THR A N 1
ATOM 725 C CA . THR A 1 90 ? -27.492 -11.422 5.404 1.00 96.31 90 THR A CA 1
ATOM 726 C C . THR A 1 90 ? -28.891 -11.830 5.840 1.00 96.31 90 THR A C 1
ATOM 728 O O . THR A 1 90 ? -29.658 -12.349 5.036 1.00 96.31 90 THR A O 1
ATOM 731 N N . PHE A 1 91 ? -29.239 -11.559 7.096 1.00 97.06 91 PHE A N 1
ATOM 732 C CA . PHE A 1 91 ? -30.593 -11.712 7.629 1.00 97.06 91 PHE A CA 1
ATOM 733 C C . PHE A 1 91 ? -31.007 -10.419 8.321 1.00 97.06 91 PHE A C 1
ATOM 735 O O . PHE A 1 91 ? -30.217 -9.816 9.044 1.00 97.06 91 PHE A O 1
ATOM 742 N N . TRP A 1 92 ? -32.254 -10.008 8.126 1.00 97.62 92 TRP A N 1
ATOM 743 C CA . TRP A 1 92 ? -32.818 -8.848 8.805 1.00 97.62 92 TRP A CA 1
ATOM 744 C C . TRP A 1 92 ? -33.786 -9.318 9.876 1.00 97.62 92 TRP A C 1
ATOM 746 O O . TRP A 1 92 ? -34.766 -9.981 9.558 1.00 97.62 92 TRP A O 1
ATOM 756 N N . PHE A 1 93 ? -33.554 -8.971 11.137 1.00 97.50 93 PHE A N 1
ATOM 757 C CA . PHE A 1 93 ? -34.536 -9.186 12.196 1.00 97.50 93 PHE A CA 1
ATOM 758 C C . PHE A 1 93 ? -35.305 -7.898 12.468 1.00 97.50 93 PHE A C 1
ATOM 760 O O . PHE A 1 93 ? -34.773 -6.799 12.330 1.00 97.50 93 PHE A O 1
ATOM 767 N N . LYS A 1 94 ? -36.549 -8.042 12.906 1.00 97.19 94 LYS A N 1
ATOM 768 C CA . LYS A 1 94 ? -37.341 -7.003 13.554 1.00 97.19 94 LYS A CA 1
ATOM 769 C C . LYS A 1 94 ? -37.510 -7.409 15.013 1.00 97.19 94 LYS A C 1
ATOM 771 O O . LYS A 1 94 ? -37.982 -8.515 15.288 1.00 97.19 94 LYS A O 1
ATOM 776 N N . ALA A 1 95 ? -37.096 -6.527 15.916 1.00 96.69 95 ALA A N 1
ATOM 777 C CA . ALA A 1 95 ? -37.238 -6.691 17.353 1.00 96.69 95 ALA A CA 1
ATOM 778 C C . ALA A 1 95 ? -38.367 -5.788 17.859 1.00 96.69 95 ALA A C 1
ATOM 780 O O . ALA A 1 95 ? -38.329 -4.567 17.682 1.00 96.69 95 ALA A O 1
ATOM 781 N N . ASP A 1 96 ? -39.363 -6.405 18.489 1.00 96.50 96 ASP A N 1
ATOM 782 C CA . ASP A 1 96 ? -40.449 -5.738 19.198 1.00 96.50 96 ASP A CA 1
ATOM 783 C C . ASP A 1 96 ? -40.308 -6.065 20.690 1.00 96.50 96 ASP A C 1
ATOM 785 O O . ASP A 1 96 ? -40.424 -7.223 21.094 1.00 96.50 96 ASP A O 1
ATOM 789 N N . ILE A 1 97 ? -40.015 -5.052 21.505 1.00 96.31 97 ILE A N 1
ATOM 790 C CA . ILE A 1 97 ? -39.708 -5.198 22.934 1.00 96.31 97 ILE A CA 1
ATOM 791 C C . ILE A 1 97 ? -40.741 -4.432 23.756 1.00 96.31 97 ILE A C 1
ATOM 793 O O . ILE A 1 97 ? -41.030 -3.277 23.447 1.00 96.31 97 ILE A O 1
ATOM 797 N N . GLU A 1 98 ? -41.250 -5.039 24.829 1.00 96.06 98 GLU A N 1
ATOM 798 C CA . GLU A 1 98 ? -42.168 -4.400 25.781 1.00 96.06 98 GLU A CA 1
ATOM 799 C C . GLU A 1 98 ? -41.616 -4.478 27.210 1.00 96.06 98 GLU A C 1
ATOM 801 O O . GLU A 1 98 ? -41.352 -5.561 27.729 1.00 96.06 98 GLU A O 1
ATOM 806 N N . ILE A 1 99 ? -41.431 -3.326 27.861 1.00 94.81 99 ILE A N 1
ATOM 807 C CA . ILE A 1 99 ? -40.837 -3.243 29.200 1.00 94.81 99 ILE A CA 1
ATOM 808 C C . ILE A 1 99 ? -41.780 -3.853 30.257 1.00 94.81 99 ILE A C 1
ATOM 810 O O . ILE A 1 99 ? -42.880 -3.325 30.472 1.00 94.81 99 ILE A O 1
ATOM 814 N N . PRO A 1 100 ? -41.354 -4.897 31.003 1.00 94.19 100 PRO A N 1
ATOM 815 C CA . PRO A 1 100 ? -42.162 -5.475 32.072 1.00 94.19 100 PRO A CA 1
ATOM 816 C C . PRO A 1 100 ? -42.460 -4.452 33.173 1.00 94.19 100 PRO A C 1
ATOM 818 O O . PRO A 1 100 ? -41.573 -3.726 33.619 1.00 94.19 100 PRO A O 1
ATOM 821 N N . ALA A 1 101 ? -43.688 -4.435 33.695 1.00 91.75 101 ALA A N 1
ATOM 822 C CA . ALA A 1 101 ? -44.106 -3.446 34.697 1.00 91.75 101 ALA A CA 1
ATOM 823 C C . ALA A 1 101 ? -43.240 -3.434 35.977 1.00 91.75 101 ALA A C 1
ATOM 825 O O . ALA A 1 101 ? -43.065 -2.390 36.599 1.00 91.75 101 ALA A O 1
ATOM 826 N N . SER A 1 102 ? -42.636 -4.570 36.345 1.00 92.50 102 SER A N 1
ATOM 827 C CA . SER A 1 102 ? -41.712 -4.685 37.484 1.00 92.50 102 SER A CA 1
ATOM 828 C C . SER A 1 102 ? -40.295 -4.146 37.210 1.00 92.50 102 SER A C 1
ATOM 830 O O . SER A 1 102 ? -39.416 -4.276 38.066 1.00 92.50 102 SER A O 1
ATOM 832 N N . TRP A 1 103 ? -40.040 -3.584 36.024 1.00 93.62 103 TRP A N 1
ATOM 833 C CA . TRP A 1 103 ? -38.769 -2.970 35.617 1.00 93.62 103 TRP A CA 1
ATOM 834 C C . TRP A 1 103 ? -38.861 -1.436 35.519 1.00 93.62 103 TRP A C 1
ATOM 836 O O . TRP A 1 103 ? -37.873 -0.787 35.180 1.00 93.62 103 TRP A O 1
ATOM 846 N N . ALA A 1 104 ? -40.019 -0.846 35.838 1.00 91.88 104 ALA A N 1
ATOM 847 C CA . ALA A 1 104 ? -40.197 0.601 35.839 1.00 91.88 104 ALA A CA 1
ATOM 848 C C . ALA A 1 104 ? -39.193 1.303 36.777 1.00 91.88 104 ALA A C 1
ATOM 850 O O . ALA A 1 104 ? -38.947 0.842 37.893 1.00 91.88 104 ALA A O 1
ATOM 851 N N . GLY A 1 105 ? -38.616 2.416 36.320 1.00 90.88 105 GLY A N 1
ATOM 852 C CA . GLY A 1 105 ? -37.586 3.171 37.043 1.00 90.88 105 GLY A CA 1
ATOM 853 C C . GLY A 1 105 ? -36.150 2.653 36.883 1.00 90.88 105 GLY A C 1
ATOM 854 O O . GLY A 1 105 ? -35.231 3.251 37.440 1.00 90.88 105 GLY A O 1
ATOM 855 N N . LEU A 1 106 ? -35.926 1.555 36.149 1.00 92.38 106 LEU A N 1
ATOM 856 C CA . LEU A 1 106 ? -34.597 0.958 35.957 1.00 92.38 106 LEU A CA 1
ATOM 857 C C . LEU A 1 106 ? -33.944 1.402 34.636 1.00 92.38 106 LEU A C 1
ATOM 859 O O . LEU A 1 106 ? -34.621 1.800 33.688 1.00 92.38 106 LEU A O 1
ATOM 863 N N . GLU A 1 107 ? -32.615 1.296 34.565 1.00 93.31 107 GLU A N 1
ATOM 864 C CA . GLU A 1 107 ? -31.855 1.424 33.315 1.00 93.31 107 GLU A CA 1
ATOM 865 C C . GLU A 1 107 ? -31.791 0.055 32.624 1.00 93.31 107 GLU A C 1
ATOM 867 O O . GLU A 1 107 ? -31.341 -0.929 33.218 1.00 93.31 107 GLU A O 1
ATOM 872 N N . VAL A 1 108 ? -32.285 -0.007 31.386 1.00 94.25 108 VAL A N 1
ATOM 873 C CA . VAL A 1 108 ? -32.509 -1.249 30.637 1.00 94.25 108 VAL A CA 1
ATOM 874 C C . VAL A 1 108 ? -31.698 -1.234 29.348 1.00 94.25 108 VAL A C 1
ATOM 876 O O . VAL A 1 108 ? -31.737 -0.277 28.571 1.00 94.25 108 VAL A O 1
ATOM 879 N N . GLN A 1 109 ? -30.989 -2.333 29.107 1.00 94.06 109 GLN A N 1
ATOM 880 C CA . GLN A 1 109 ? -30.283 -2.620 27.862 1.00 94.06 109 GLN A CA 1
ATOM 881 C C . GLN A 1 109 ? -30.895 -3.833 27.158 1.00 94.06 109 GLN A C 1
ATOM 883 O O . GLN A 1 109 ? -31.431 -4.733 27.804 1.00 94.06 109 GLN A O 1
ATOM 888 N N . PHE A 1 110 ? -30.757 -3.863 25.841 1.00 95.44 110 PHE A N 1
ATOM 889 C CA . PHE A 1 110 ? -30.940 -5.030 24.990 1.00 95.44 110 PHE A CA 1
ATOM 890 C C . PHE A 1 110 ? -29.586 -5.722 24.766 1.00 95.44 110 PHE A C 1
ATOM 892 O O . PHE A 1 110 ? -28.553 -5.052 24.713 1.00 95.44 110 PHE A O 1
ATOM 899 N N . GLU A 1 111 ? -29.578 -7.045 24.624 1.00 94.31 111 GLU A N 1
ATOM 900 C CA . GLU A 1 111 ? -28.435 -7.824 24.147 1.00 94.31 111 GLU A CA 1
ATOM 901 C C . GLU A 1 111 ? -28.846 -8.759 23.010 1.00 94.31 111 GLU A C 1
ATOM 903 O O . GLU A 1 111 ? -29.813 -9.507 23.147 1.00 94.31 111 GLU A O 1
ATOM 908 N N . PHE A 1 112 ? -28.063 -8.777 21.930 1.00 94.69 112 PHE A N 1
ATOM 909 C CA . PHE A 1 112 ? -28.231 -9.702 20.808 1.00 94.69 112 PHE A CA 1
ATOM 910 C C . PHE A 1 112 ? -26.880 -10.298 20.407 1.00 94.69 112 PHE A C 1
ATOM 912 O O . PHE A 1 112 ? -25.936 -9.560 20.129 1.00 94.69 112 PHE A O 1
ATOM 919 N N . ASP A 1 113 ? -26.776 -11.627 20.384 1.00 94.38 113 ASP A N 1
ATOM 920 C CA . ASP A 1 113 ? -25.528 -12.330 20.063 1.00 94.38 113 ASP A CA 1
ATOM 921 C C . ASP A 1 113 ? -25.791 -13.652 19.339 1.00 94.38 113 ASP A C 1
ATOM 923 O O . ASP A 1 113 ? -26.474 -14.546 19.855 1.00 94.38 113 ASP A O 1
ATOM 927 N N . ALA A 1 114 ? -25.198 -13.776 18.155 1.00 92.19 114 ALA A N 1
ATOM 928 C CA . ALA A 1 114 ? -25.209 -14.977 17.336 1.00 92.19 114 ALA A CA 1
ATOM 929 C C . ALA A 1 114 ? -23.798 -15.374 16.846 1.00 92.19 114 ALA A C 1
ATOM 931 O O . ALA A 1 114 ? -23.690 -16.010 15.806 1.00 92.19 114 ALA A O 1
ATOM 932 N N . ASP A 1 115 ? -22.722 -15.017 17.572 1.00 89.94 115 ASP A N 1
ATOM 933 C CA . ASP A 1 115 ? -21.311 -15.251 17.170 1.00 89.94 115 ASP A CA 1
ATOM 934 C C . ASP A 1 115 ? -20.923 -14.538 15.850 1.00 89.94 115 ASP A C 1
ATOM 936 O O . ASP A 1 115 ? -20.142 -15.045 15.042 1.00 89.94 115 ASP A O 1
ATOM 940 N N . ASN A 1 116 ? -21.529 -13.370 15.595 1.00 91.06 116 ASN A N 1
ATOM 941 C CA . ASN A 1 116 ? -21.427 -12.647 14.324 1.00 91.06 116 ASN A CA 1
ATOM 942 C C . ASN A 1 116 ? -21.629 -11.122 14.443 1.00 91.06 116 ASN A C 1
ATOM 944 O O . ASN A 1 116 ? -21.628 -10.562 15.539 1.00 91.06 116 ASN A O 1
ATOM 948 N N . GLU A 1 117 ? -21.749 -10.441 13.304 1.00 92.88 117 GLU A N 1
ATOM 949 C CA . GLU A 1 117 ? -21.721 -8.981 13.196 1.00 92.88 117 GLU A CA 1
ATOM 950 C C . GLU A 1 117 ? -23.106 -8.386 12.888 1.00 92.88 117 GLU A C 1
ATOM 952 O O . GLU A 1 117 ? -23.808 -8.874 12.001 1.00 92.88 117 GLU A O 1
ATOM 957 N N . VAL A 1 118 ? -23.506 -7.308 13.582 1.00 94.56 118 VAL A N 1
ATOM 958 C CA . VAL A 1 118 ? -24.876 -6.753 13.480 1.00 94.56 118 VAL A CA 1
ATOM 959 C C . VAL A 1 118 ? -24.899 -5.220 13.435 1.00 94.56 118 VAL A C 1
ATOM 961 O O . VAL A 1 118 ? -24.123 -4.561 14.126 1.00 94.56 118 VAL A O 1
ATOM 964 N N . MET A 1 119 ? -25.810 -4.629 12.653 1.00 95.31 119 MET A N 1
ATOM 965 C CA . MET A 1 119 ? -26.205 -3.213 12.750 1.00 95.31 119 MET A CA 1
ATOM 966 C C . MET A 1 119 ? -27.615 -3.095 13.337 1.00 95.31 119 MET A C 1
ATOM 968 O O . MET A 1 119 ? -28.542 -3.710 12.814 1.00 95.31 119 MET A O 1
ATOM 972 N N . ILE A 1 120 ? -27.805 -2.260 14.362 1.00 96.00 120 ILE A N 1
ATOM 973 C CA . ILE A 1 120 ? -29.142 -1.862 14.826 1.00 96.00 120 ILE A CA 1
ATOM 974 C C . ILE A 1 120 ? -29.599 -0.614 14.065 1.00 96.00 120 ILE A C 1
ATOM 976 O O . ILE A 1 120 ? -28.890 0.395 14.023 1.00 96.00 120 ILE A O 1
ATOM 980 N N . TRP A 1 121 ? -30.811 -0.667 13.522 1.00 96.12 121 TRP A N 1
ATOM 981 C CA . TRP A 1 121 ? -31.456 0.386 12.743 1.00 96.12 121 TRP A CA 1
ATOM 982 C C . TRP A 1 121 ? -32.780 0.816 13.387 1.00 96.12 121 TRP A C 1
ATOM 984 O O . TRP A 1 121 ? -33.603 -0.027 13.745 1.00 96.12 121 TRP A O 1
ATOM 994 N N . SER A 1 122 ? -33.035 2.120 13.496 1.00 94.69 122 SER A N 1
ATOM 995 C CA . SER A 1 122 ? -34.345 2.635 13.917 1.00 94.69 122 SER A CA 1
ATOM 996 C C . SER A 1 122 ? -35.432 2.363 12.869 1.00 94.69 122 SER A C 1
ATOM 998 O O . SER A 1 122 ? -35.147 2.116 11.698 1.00 94.69 122 SER A O 1
ATOM 1000 N N . THR A 1 123 ? -36.708 2.478 13.254 1.00 93.38 123 THR A N 1
ATOM 1001 C CA . THR A 1 123 ? -37.834 2.371 12.306 1.00 93.38 123 THR A CA 1
ATOM 1002 C C . THR A 1 123 ? -37.854 3.463 11.231 1.00 93.38 123 THR A C 1
ATOM 1004 O O . THR A 1 123 ? -38.534 3.293 10.225 1.00 93.38 123 THR A O 1
ATOM 1007 N N . ASP A 1 124 ? -37.127 4.568 11.426 1.00 91.12 124 ASP A N 1
ATOM 1008 C CA . ASP A 1 124 ? -36.952 5.655 10.454 1.00 91.12 124 ASP A CA 1
ATOM 1009 C C . ASP A 1 124 ? -35.594 5.620 9.719 1.00 91.12 124 ASP A C 1
ATOM 1011 O O . ASP A 1 124 ? -35.182 6.624 9.142 1.00 91.12 124 ASP A O 1
ATOM 1015 N N . GLY A 1 125 ? -34.902 4.473 9.720 1.00 89.25 125 GLY A N 1
ATOM 1016 C CA . GLY A 1 125 ? -33.738 4.220 8.862 1.00 89.25 125 GLY A CA 1
ATOM 1017 C C . GLY A 1 125 ? -32.415 4.821 9.332 1.00 89.25 125 GLY A C 1
ATOM 1018 O O . GLY A 1 125 ? -31.478 4.935 8.546 1.00 89.25 125 GLY A O 1
ATOM 1019 N N . LYS A 1 126 ? -32.294 5.201 10.608 1.00 92.00 126 LYS A N 1
ATOM 1020 C CA . LYS A 1 126 ? -31.024 5.670 11.182 1.00 92.00 126 LYS A CA 1
ATOM 1021 C C . LYS A 1 126 ? -30.260 4.499 11.787 1.00 92.00 126 LYS A C 1
ATOM 1023 O O . LYS A 1 126 ? -30.806 3.748 12.595 1.00 92.00 126 LYS A O 1
ATOM 1028 N N . CYS A 1 127 ? -28.972 4.395 11.479 1.00 92.75 127 CYS A N 1
ATOM 1029 C CA . CYS A 1 127 ? -28.056 3.514 12.200 1.00 92.75 127 CYS A CA 1
ATOM 1030 C C . CYS A 1 127 ? -27.961 3.969 13.664 1.00 92.75 127 CYS A C 1
ATOM 1032 O O . CYS A 1 127 ? -27.616 5.122 13.934 1.00 92.75 127 CYS A O 1
ATOM 1034 N N . LEU A 1 128 ? -28.264 3.078 14.605 1.00 91.69 128 LEU A N 1
ATOM 1035 C CA . LEU A 1 128 ? -28.248 3.366 16.040 1.00 91.69 128 LEU A CA 1
ATOM 1036 C C . LEU A 1 128 ? -26.932 2.934 16.687 1.00 91.69 128 LEU A C 1
ATOM 1038 O O . LEU A 1 128 ? -26.345 3.703 17.450 1.00 91.69 128 LEU A O 1
ATOM 1042 N N . VAL A 1 129 ? -26.485 1.707 16.402 1.00 92.31 129 VAL A N 1
ATOM 1043 C CA . VAL A 1 129 ? -25.271 1.117 16.978 1.00 92.31 129 VAL A CA 1
ATOM 1044 C C . VAL A 1 129 ? -24.856 -0.142 16.202 1.00 92.31 129 VAL A C 1
ATOM 1046 O O . VAL A 1 129 ? -25.718 -0.888 15.741 1.00 92.31 129 VAL A O 1
ATOM 1049 N N . GLY A 1 130 ? -23.553 -0.405 16.078 1.00 92.88 130 GLY A N 1
ATOM 1050 C CA . GLY A 1 130 ? -23.037 -1.714 15.659 1.00 92.88 130 GLY A CA 1
ATOM 1051 C C . GLY A 1 130 ? -22.793 -2.640 16.855 1.00 92.88 130 GLY A C 1
ATOM 1052 O O . GLY A 1 130 ? -22.401 -2.168 17.925 1.00 92.88 130 GLY A O 1
ATOM 1053 N N . LEU A 1 131 ? -23.002 -3.944 16.663 1.00 92.56 131 LEU A N 1
ATOM 1054 C CA . LEU A 1 131 ? -22.669 -5.010 17.614 1.00 92.56 131 LEU A CA 1
ATOM 1055 C C . LEU A 1 131 ? -21.696 -6.017 16.982 1.00 92.56 131 LEU A C 1
ATOM 1057 O O . LEU A 1 131 ? -21.742 -6.262 15.774 1.00 92.56 131 LEU A O 1
ATOM 1061 N N . THR A 1 132 ? -20.887 -6.653 17.828 1.00 90.44 132 THR A N 1
ATOM 1062 C CA . THR A 1 132 ? -20.040 -7.807 17.486 1.00 90.44 132 THR A CA 1
ATOM 1063 C C . THR A 1 132 ? -20.230 -8.894 18.541 1.00 90.44 132 THR A C 1
ATOM 1065 O O . THR A 1 132 ? -19.989 -8.662 19.728 1.00 90.44 132 THR A O 1
ATOM 1068 N N . GLY A 1 133 ? -20.677 -10.074 18.122 1.00 84.44 133 GLY A N 1
ATOM 1069 C CA . GLY A 1 133 ? -20.909 -11.232 18.981 1.00 84.44 133 GLY A CA 1
ATOM 1070 C C . GLY A 1 133 ? -19.640 -12.002 19.361 1.00 84.44 133 GLY A C 1
ATOM 1071 O O . GLY A 1 133 ? -18.516 -11.524 19.208 1.00 84.44 133 GLY A O 1
ATOM 1072 N N . GLY A 1 134 ? -19.833 -13.221 19.865 1.00 80.00 134 GLY A N 1
ATOM 1073 C CA . GLY A 1 134 ? -18.749 -14.172 20.132 1.00 80.00 134 GLY A CA 1
ATOM 1074 C C . GLY A 1 134 ? -18.246 -14.145 21.577 1.00 80.00 134 GLY A C 1
ATOM 1075 O O . GLY A 1 134 ? -19.036 -14.151 22.522 1.00 80.00 134 GLY A O 1
ATOM 1076 N N . SER A 1 135 ? -16.925 -14.174 21.788 1.00 68.19 135 SER A N 1
ATOM 1077 C CA . SER A 1 135 ? -16.328 -14.306 23.129 1.00 68.19 135 SER A CA 1
ATOM 1078 C C . SER A 1 135 ? -14.998 -13.559 23.295 1.00 68.19 135 SER A C 1
ATOM 1080 O O . SER A 1 135 ? -14.347 -13.193 22.320 1.00 68.19 135 SER A O 1
ATOM 1082 N N . GLY A 1 136 ? -14.593 -13.327 24.549 1.00 71.75 136 GLY A N 1
ATOM 1083 C CA . GLY A 1 136 ? -13.404 -12.535 24.886 1.00 71.75 136 GLY A CA 1
ATOM 1084 C C . GLY A 1 136 ? -13.638 -11.020 24.823 1.00 71.75 136 GLY A C 1
ATOM 1085 O O . GLY A 1 136 ? -14.778 -10.564 24.747 1.00 71.75 136 GLY A O 1
ATOM 1086 N N . GLY A 1 137 ? -12.548 -10.246 24.874 1.00 67.25 137 GLY A N 1
ATOM 1087 C CA . GLY A 1 137 ? -12.567 -8.771 24.900 1.00 67.25 137 GLY A CA 1
ATOM 1088 C C . GLY A 1 137 ? -12.996 -8.097 23.589 1.00 67.25 137 GLY A C 1
ATOM 1089 O O . GLY A 1 137 ? -13.196 -6.888 23.556 1.00 67.25 137 GLY A O 1
ATOM 1090 N N . ASP A 1 138 ? -13.174 -8.865 22.515 1.00 72.12 138 ASP A N 1
ATOM 1091 C CA . ASP A 1 138 ? -13.659 -8.364 21.228 1.00 72.12 138 ASP A CA 1
ATOM 1092 C C . ASP A 1 138 ? -15.201 -8.189 21.228 1.00 72.12 138 ASP A C 1
ATOM 1094 O O . ASP A 1 138 ? -15.739 -7.341 20.507 1.00 72.12 138 ASP A O 1
ATOM 1098 N N . ARG A 1 139 ? -15.913 -8.965 22.065 1.00 84.38 139 ARG A N 1
ATOM 1099 C CA . ARG A 1 139 ? -17.383 -9.074 22.107 1.00 84.38 139 ARG A CA 1
ATOM 1100 C C . ARG A 1 139 ? -18.050 -7.816 22.674 1.00 84.38 139 ARG A C 1
ATOM 1102 O O . ARG A 1 139 ? -17.836 -7.450 23.827 1.00 84.38 139 ARG A O 1
ATOM 1109 N N . HIS A 1 140 ? -18.976 -7.238 21.916 1.00 86.75 140 HIS A N 1
ATOM 1110 C CA . HIS A 1 140 ? -19.863 -6.156 22.347 1.00 86.75 140 HIS A CA 1
ATOM 1111 C C . HIS A 1 140 ? -21.262 -6.326 21.731 1.00 86.75 140 HIS A C 1
ATOM 1113 O O . HIS A 1 140 ? -21.527 -5.922 20.600 1.00 86.75 140 HIS A O 1
ATOM 1119 N N . ALA A 1 141 ? -22.152 -6.953 22.502 1.00 88.50 141 ALA A N 1
ATOM 1120 C CA . ALA A 1 141 ? -23.494 -7.382 22.093 1.00 88.50 141 ALA A CA 1
ATOM 1121 C C . ALA A 1 141 ? -24.629 -6.497 22.656 1.00 88.50 141 ALA A C 1
ATOM 1123 O O . ALA A 1 141 ? -25.803 -6.802 22.469 1.00 88.50 141 ALA A O 1
ATOM 1124 N N . ASP A 1 142 ? -24.287 -5.439 23.395 1.00 89.94 142 ASP A N 1
ATOM 1125 C CA . ASP A 1 142 ? -25.189 -4.629 24.220 1.00 89.94 142 ASP A CA 1
ATOM 1126 C C . ASP A 1 142 ? -25.648 -3.319 23.554 1.00 89.94 142 ASP A C 1
ATOM 1128 O O . ASP A 1 142 ? -24.850 -2.604 22.950 1.00 89.94 142 ASP A O 1
ATOM 1132 N N . TYR A 1 143 ? -26.913 -2.939 23.747 1.00 92.12 143 TYR A N 1
ATOM 1133 C CA . TYR A 1 143 ? -27.467 -1.641 23.344 1.00 92.12 143 TYR A CA 1
ATOM 1134 C C . TYR A 1 143 ? -28.352 -1.037 24.454 1.00 92.12 143 TYR A C 1
ATOM 1136 O O . TYR A 1 143 ? -29.356 -1.648 24.824 1.00 92.12 143 TYR A O 1
ATOM 1144 N N . PRO A 1 144 ? -28.031 0.151 25.006 1.00 91.25 144 PRO A N 1
ATOM 1145 C CA . PRO A 1 144 ? -28.890 0.819 25.987 1.00 91.25 144 PRO A CA 1
ATOM 1146 C C . PRO A 1 144 ? -30.216 1.284 25.363 1.00 91.25 144 PRO A C 1
ATOM 1148 O O . PRO A 1 144 ? -30.202 2.082 24.426 1.00 91.25 144 PRO A O 1
ATOM 1151 N N . LEU A 1 145 ? -31.353 0.830 25.906 1.00 92.31 145 LEU A N 1
ATOM 1152 C CA . LEU A 1 145 ? -32.693 1.235 25.456 1.00 92.31 145 LEU A CA 1
ATOM 1153 C C . LEU A 1 145 ? -33.154 2.518 26.158 1.00 92.31 145 LEU A C 1
ATOM 1155 O O . LEU A 1 145 ? -33.547 3.487 25.515 1.00 92.31 145 LEU A O 1
ATOM 1159 N N . THR A 1 146 ? -33.097 2.533 27.493 1.00 92.31 146 THR A N 1
ATOM 1160 C CA . THR A 1 146 ? -33.577 3.651 28.319 1.00 92.31 146 THR A CA 1
ATOM 1161 C C . THR A 1 146 ? -32.889 3.673 29.681 1.00 92.31 146 THR A C 1
ATOM 1163 O O . THR A 1 146 ? -32.548 2.632 30.239 1.00 92.31 146 THR A O 1
ATOM 1166 N N . LYS A 1 147 ? -32.695 4.878 30.231 1.00 91.12 147 LYS A N 1
ATOM 1167 C CA . LYS A 1 147 ? -32.114 5.105 31.569 1.00 91.12 147 LYS A CA 1
ATOM 1168 C C . LYS A 1 147 ? -33.144 5.110 32.699 1.00 91.12 147 LYS A C 1
ATOM 1170 O O . LYS A 1 147 ? -32.759 5.130 33.863 1.00 91.12 147 LYS A O 1
ATOM 1175 N N . ASN A 1 148 ? -34.427 5.159 32.354 1.00 93.00 148 ASN A N 1
ATOM 1176 C CA . ASN A 1 148 ? -35.543 5.259 33.285 1.00 93.00 148 ASN A CA 1
ATOM 1177 C C . ASN A 1 148 ? -36.776 4.648 32.611 1.00 93.00 148 ASN A C 1
ATOM 1179 O O . ASN A 1 148 ? -37.591 5.365 32.032 1.00 93.00 148 ASN A O 1
ATOM 1183 N N . ALA A 1 149 ? -36.848 3.320 32.613 1.00 91.56 149 ALA A N 1
ATOM 1184 C CA . ALA A 1 149 ? -37.864 2.580 31.879 1.00 91.56 149 ALA A CA 1
ATOM 1185 C C . ALA A 1 149 ? -39.280 2.837 32.419 1.00 91.56 149 ALA A C 1
ATOM 1187 O O . ALA A 1 149 ? -39.486 2.924 33.634 1.00 91.56 149 ALA A O 1
ATOM 1188 N N . VAL A 1 150 ? -40.265 2.913 31.526 1.00 93.62 150 VAL A N 1
ATOM 1189 C CA . VAL A 1 150 ? -41.687 3.052 31.872 1.00 93.62 150 VAL A CA 1
ATOM 1190 C C . VAL A 1 150 ? -42.403 1.708 31.683 1.00 93.62 150 VAL A C 1
ATOM 1192 O O . VAL A 1 150 ? -42.118 0.953 30.758 1.00 93.62 150 VAL A O 1
ATOM 1195 N N . ALA A 1 151 ? -43.336 1.368 32.576 1.00 92.38 151 ALA A N 1
ATOM 1196 C CA . ALA A 1 151 ? -44.098 0.120 32.481 1.00 92.38 151 ALA A CA 1
ATOM 1197 C C . ALA A 1 151 ? -44.908 0.057 31.170 1.00 92.38 151 ALA A C 1
ATOM 1199 O O . ALA A 1 151 ? -45.712 0.950 30.908 1.00 92.38 151 ALA A O 1
ATOM 1200 N N . GLY A 1 152 ? -44.715 -0.996 30.366 1.00 91.12 152 GLY A N 1
ATOM 1201 C CA . GLY A 1 152 ? -45.369 -1.143 29.059 1.00 91.12 152 GLY A CA 1
ATOM 1202 C C . GLY A 1 152 ? -44.808 -0.238 27.952 1.00 91.12 152 GLY A C 1
ATOM 1203 O O . GLY A 1 152 ? -45.402 -0.157 26.877 1.00 91.12 152 GLY A O 1
ATOM 1204 N N . GLU A 1 153 ? -43.681 0.444 28.189 1.00 93.75 153 GLU A N 1
ATOM 1205 C CA . GLU A 1 153 ? -42.924 1.161 27.156 1.00 93.75 153 GLU A CA 1
ATOM 1206 C C . GLU A 1 153 ? -42.471 0.185 26.064 1.00 93.75 153 GLU A C 1
ATOM 1208 O O . GLU A 1 153 ? -42.056 -0.938 26.370 1.00 93.75 153 GLU A O 1
ATOM 1213 N N . LYS A 1 154 ? -42.569 0.594 24.793 1.00 94.75 154 LYS A N 1
ATOM 1214 C CA . LYS A 1 154 ? -42.298 -0.286 23.649 1.00 94.75 154 LYS A CA 1
ATOM 1215 C C . LYS A 1 154 ? -41.175 0.246 22.777 1.00 94.75 154 LYS A C 1
ATOM 1217 O O . LYS A 1 154 ? -41.194 1.407 22.371 1.00 94.75 154 LYS A O 1
ATOM 1222 N N . PHE A 1 155 ? -40.228 -0.631 22.463 1.00 95.69 155 PHE A N 1
ATOM 1223 C CA . PHE A 1 155 ? -39.108 -0.350 21.574 1.00 95.69 155 PHE A CA 1
ATOM 1224 C C . PHE A 1 155 ? -39.236 -1.211 20.320 1.00 95.69 155 PHE A C 1
ATOM 1226 O O . PHE A 1 155 ? -39.466 -2.417 20.401 1.00 95.69 155 PHE A O 1
ATOM 1233 N N . HIS A 1 156 ? -39.079 -0.571 19.164 1.00 95.81 156 HIS A N 1
ATOM 1234 C CA . HIS A 1 156 ? -39.186 -1.194 17.851 1.00 95.81 156 HIS A CA 1
ATOM 1235 C C . HIS A 1 156 ? -37.958 -0.802 17.031 1.00 95.81 156 HIS A C 1
ATOM 1237 O O . HIS A 1 156 ? -37.675 0.387 16.873 1.00 95.81 156 HIS A O 1
ATOM 1243 N N . PHE A 1 157 ? -37.216 -1.784 16.529 1.00 96.75 157 PHE A N 1
ATOM 1244 C CA . PHE A 1 157 ? -36.040 -1.562 15.685 1.00 96.75 157 PHE A CA 1
ATOM 1245 C C . PHE A 1 157 ? -35.733 -2.792 14.824 1.00 96.75 157 PHE A C 1
ATOM 1247 O O . PHE A 1 157 ? -36.248 -3.887 15.062 1.00 96.75 157 PHE A O 1
ATOM 1254 N N . TYR A 1 158 ? -34.891 -2.597 13.813 1.00 97.38 158 TYR A N 1
ATOM 1255 C CA . TYR A 1 158 ? -34.405 -3.656 12.936 1.00 97.38 158 TYR A CA 1
ATOM 1256 C C . TYR A 1 158 ? -32.941 -3.988 13.245 1.00 97.38 158 TYR A C 1
ATOM 1258 O O . TYR A 1 158 ? -32.188 -3.143 13.730 1.00 97.38 158 TYR A O 1
ATOM 1266 N N . LEU A 1 159 ? -32.540 -5.225 12.961 1.00 96.94 159 LEU A N 1
ATOM 1267 C CA . LEU A 1 159 ? -31.186 -5.743 13.142 1.00 96.94 159 LEU A CA 1
ATOM 1268 C C . LEU A 1 159 ? -30.718 -6.345 11.817 1.00 96.94 159 LEU A C 1
ATOM 1270 O O . LEU A 1 159 ? -31.231 -7.380 11.397 1.00 96.94 159 LEU A O 1
ATOM 1274 N N . GLU A 1 160 ? -29.752 -5.718 11.159 1.00 96.75 160 GLU A N 1
ATOM 1275 C CA . GLU A 1 160 ? -29.083 -6.299 9.995 1.00 96.75 160 GLU A CA 1
ATOM 1276 C C . GLU A 1 160 ? -27.944 -7.192 10.491 1.00 96.75 160 GLU A C 1
ATOM 1278 O O . GLU A 1 160 ? -26.913 -6.690 10.937 1.00 96.75 160 GLU A O 1
ATOM 1283 N N . MET A 1 161 ? -28.137 -8.508 10.440 1.00 95.75 161 MET A N 1
ATOM 1284 C CA . MET A 1 161 ? -27.156 -9.513 10.842 1.00 95.75 161 MET A CA 1
ATOM 1285 C C . MET A 1 161 ? -26.390 -10.021 9.616 1.00 95.75 161 MET A C 1
ATOM 1287 O O . MET A 1 161 ? -26.989 -10.513 8.657 1.00 95.75 161 MET A O 1
ATOM 1291 N N . ALA A 1 162 ? -25.063 -9.946 9.667 1.00 94.62 162 ALA A N 1
ATOM 1292 C CA . ALA A 1 162 ? -24.164 -10.531 8.682 1.00 94.62 162 ALA A CA 1
ATOM 1293 C C . ALA A 1 162 ? -23.614 -11.868 9.204 1.00 94.62 162 ALA A C 1
ATOM 1295 O O . ALA A 1 162 ? -23.104 -11.950 10.317 1.00 94.62 162 ALA A O 1
ATOM 1296 N N . CYS A 1 163 ? -23.696 -12.929 8.399 1.00 93.44 163 CYS A N 1
ATOM 1297 C CA . CYS A 1 163 ? -23.146 -14.251 8.710 1.00 93.44 163 CYS A CA 1
ATOM 1298 C C . CYS A 1 163 ? -21.626 -14.289 8.462 1.00 93.44 163 CYS A C 1
ATOM 1300 O O . CYS A 1 163 ? -21.135 -14.918 7.522 1.00 93.44 163 CYS A O 1
ATOM 1302 N N . ASN A 1 164 ? -20.884 -13.546 9.282 1.00 89.62 164 ASN A N 1
ATOM 1303 C CA . ASN A 1 164 ? -19.426 -13.469 9.313 1.00 89.62 164 ASN A CA 1
ATOM 1304 C C . ASN A 1 164 ? -18.937 -13.101 10.730 1.00 89.62 164 ASN A C 1
ATOM 1306 O O . ASN A 1 164 ? -19.716 -12.693 11.589 1.00 89.62 164 ASN A O 1
ATOM 1310 N N . PHE A 1 165 ? -17.641 -13.268 10.989 1.00 86.31 165 PHE A N 1
ATOM 1311 C CA . PHE A 1 165 ? -16.994 -12.832 12.226 1.00 86.31 165 PHE A CA 1
ATOM 1312 C C . PHE A 1 165 ? -16.496 -11.384 12.130 1.00 86.31 165 PHE A C 1
ATOM 1314 O O . PHE A 1 165 ? -16.357 -10.823 11.036 1.00 86.31 165 PHE A O 1
ATOM 1321 N N . ARG A 1 166 ? -16.047 -10.835 13.270 1.00 83.44 166 ARG A N 1
ATOM 1322 C CA . ARG A 1 166 ? -15.180 -9.644 13.307 1.00 83.44 166 ARG A CA 1
ATOM 1323 C C . ARG A 1 166 ? -14.027 -9.781 12.309 1.00 83.44 166 ARG A C 1
ATOM 1325 O O . ARG A 1 166 ? -13.913 -8.956 11.416 1.00 83.44 166 ARG A O 1
ATOM 1332 N N . GLY A 1 167 ? -13.275 -10.884 12.363 1.00 77.94 167 GLY A N 1
ATOM 1333 C CA . GLY A 1 167 ? -12.201 -11.224 11.413 1.00 77.94 167 GLY A CA 1
ATOM 1334 C C . GLY A 1 167 ? -12.644 -11.742 10.033 1.00 77.94 167 GLY A C 1
ATOM 1335 O O . GLY A 1 167 ? -11.830 -12.316 9.321 1.00 77.94 167 GLY A O 1
ATOM 1336 N N . GLY A 1 168 ? -13.912 -11.585 9.635 1.00 81.94 168 GLY A N 1
ATOM 1337 C CA . GLY A 1 168 ? -14.390 -11.984 8.309 1.00 81.94 168 GLY A CA 1
ATOM 1338 C C . GLY A 1 168 ? -14.884 -13.424 8.212 1.00 81.94 168 GLY A C 1
ATOM 1339 O O . GLY A 1 168 ? -15.652 -13.890 9.052 1.00 81.94 168 GLY A O 1
ATOM 1340 N N . MET A 1 169 ? -14.514 -14.107 7.127 1.00 78.44 169 MET A N 1
ATOM 1341 C CA . MET A 1 169 ? -15.092 -15.405 6.737 1.00 78.44 169 MET A CA 1
ATOM 1342 C C . MET A 1 169 ? -14.218 -16.620 7.095 1.00 78.44 169 MET A C 1
ATOM 1344 O O . MET A 1 169 ? -14.641 -17.757 6.897 1.00 78.44 169 MET A O 1
ATOM 1348 N N . ALA A 1 170 ? -13.026 -16.393 7.651 1.00 65.69 170 ALA A N 1
ATOM 1349 C CA . ALA A 1 170 ? -12.122 -17.429 8.146 1.00 65.69 170 ALA A CA 1
ATOM 1350 C C . ALA A 1 170 ? -11.936 -17.316 9.669 1.00 65.69 170 ALA A C 1
ATOM 1352 O O . ALA A 1 170 ? -12.015 -16.226 10.235 1.00 65.69 170 ALA A O 1
ATOM 1353 N N . ASN A 1 171 ? -11.684 -18.441 10.343 1.00 60.34 171 ASN A N 1
ATOM 1354 C CA . ASN A 1 171 ? -11.402 -18.466 11.784 1.00 60.34 171 ASN A CA 1
ATOM 1355 C C . ASN A 1 171 ? -10.504 -19.661 12.141 1.00 60.34 171 ASN A C 1
ATOM 1357 O O . ASN A 1 171 ? -10.985 -20.778 12.315 1.00 60.34 171 ASN A O 1
ATOM 1361 N N . GLY A 1 172 ? -9.189 -19.427 12.205 1.00 51.84 172 GLY A N 1
ATOM 1362 C CA . GLY A 1 172 ? -8.187 -20.363 12.741 1.00 51.84 172 GLY A CA 1
ATOM 1363 C C . GLY A 1 172 ? -7.945 -21.675 11.975 1.00 51.84 172 GLY A C 1
ATOM 1364 O O . GLY A 1 172 ? -7.003 -22.386 12.310 1.00 51.84 172 GLY A O 1
ATOM 1365 N N . GLY A 1 173 ? -8.757 -22.005 10.967 1.00 50.56 173 GLY A N 1
ATOM 1366 C CA . GLY A 1 173 ? -8.695 -23.269 10.221 1.00 50.56 173 GLY A CA 1
ATOM 1367 C C . GLY A 1 173 ? -9.154 -23.147 8.766 1.00 50.56 173 GLY A C 1
ATOM 1368 O O . GLY A 1 173 ? -9.785 -24.064 8.246 1.00 50.56 173 GLY A O 1
ATOM 1369 N N . GLY A 1 174 ? -8.881 -22.004 8.132 1.00 57.66 174 GLY A N 1
ATOM 1370 C CA . GLY A 1 174 ? -9.358 -21.666 6.788 1.00 57.66 174 GLY A CA 1
ATOM 1371 C C . GLY A 1 174 ? -10.780 -21.089 6.763 1.00 57.66 174 GLY A C 1
ATOM 1372 O O . GLY A 1 174 ? -11.331 -20.682 7.791 1.00 57.66 174 GLY A O 1
ATOM 1373 N N . MET A 1 175 ? -11.355 -21.031 5.559 1.00 72.75 175 MET A N 1
ATOM 1374 C CA . MET A 1 175 ? -12.706 -20.534 5.287 1.00 72.75 175 MET A CA 1
ATOM 1375 C C . MET A 1 175 ? -13.689 -21.701 5.131 1.00 72.75 175 MET A C 1
ATOM 1377 O O . MET A 1 175 ? -13.562 -22.505 4.210 1.00 72.75 175 MET A O 1
ATOM 1381 N N . ASP A 1 176 ? -14.709 -21.753 5.986 1.00 81.31 176 ASP A N 1
ATOM 1382 C CA . ASP A 1 176 ? -15.887 -22.598 5.773 1.00 81.31 176 ASP A CA 1
ATOM 1383 C C . ASP A 1 176 ? -16.997 -21.743 5.159 1.00 81.31 176 ASP A C 1
ATOM 1385 O O . ASP A 1 176 ? -17.552 -20.866 5.821 1.00 81.31 176 ASP A O 1
ATOM 1389 N N . LEU A 1 177 ? -17.322 -21.980 3.886 1.00 84.62 177 LEU A N 1
ATOM 1390 C CA . LEU A 1 177 ? -18.411 -21.276 3.206 1.00 84.62 177 LEU A CA 1
ATOM 1391 C C . LEU A 1 177 ? -19.804 -21.757 3.637 1.00 84.62 177 LEU A C 1
ATOM 1393 O O . LEU A 1 177 ? -20.761 -21.013 3.468 1.00 84.62 177 LEU A O 1
ATOM 1397 N N . ASN A 1 178 ? -19.937 -22.957 4.210 1.00 89.94 178 ASN A N 1
ATOM 1398 C CA . ASN A 1 178 ? -21.224 -23.550 4.593 1.00 89.94 178 ASN A CA 1
ATOM 1399 C C . ASN A 1 178 ? -21.552 -23.372 6.085 1.00 89.94 178 ASN A C 1
ATOM 1401 O O . ASN A 1 178 ? -22.532 -23.948 6.568 1.00 89.94 178 ASN A O 1
ATOM 1405 N N . ARG A 1 179 ? -20.750 -22.584 6.815 1.00 90.12 179 ARG A N 1
ATOM 1406 C CA . ARG A 1 179 ? -20.924 -22.354 8.251 1.00 90.12 179 ARG A CA 1
ATOM 1407 C C . ARG A 1 179 ? -22.321 -21.809 8.557 1.00 90.12 179 ARG A C 1
ATOM 1409 O O . ARG A 1 179 ? -22.903 -21.039 7.790 1.00 90.12 179 ARG A O 1
ATOM 1416 N N . THR A 1 180 ? -22.837 -22.181 9.723 1.00 92.75 180 THR A N 1
ATOM 1417 C CA . THR A 1 180 ? -24.049 -21.602 10.299 1.00 92.75 180 THR A CA 1
ATOM 1418 C C . THR A 1 180 ? -23.777 -21.002 11.677 1.00 92.75 180 THR A C 1
ATOM 1420 O O . THR A 1 180 ? -22.909 -21.448 12.430 1.00 92.75 180 THR A O 1
ATOM 1423 N N . TRP A 1 181 ? -24.540 -19.963 11.994 1.00 92.75 181 TRP A N 1
ATOM 1424 C CA . TRP A 1 181 ? -24.493 -19.179 13.220 1.00 92.75 181 TRP A CA 1
ATOM 1425 C C . TRP A 1 181 ? -25.766 -19.412 14.015 1.00 92.75 181 TRP A C 1
ATOM 1427 O O . TRP A 1 181 ? -26.865 -19.353 13.465 1.00 92.75 181 TRP A O 1
ATOM 1437 N N . ARG A 1 182 ? -25.622 -19.674 15.312 1.00 95.00 182 ARG A N 1
ATOM 1438 C CA . ARG A 1 182 ? -26.746 -19.910 16.216 1.00 95.00 182 ARG A CA 1
ATOM 1439 C C . ARG A 1 182 ? -27.057 -18.641 16.988 1.00 95.00 182 ARG A C 1
ATOM 1441 O O . ARG A 1 182 ? -26.171 -18.117 17.657 1.00 95.00 182 ARG A O 1
ATOM 1448 N N . LEU A 1 183 ? -28.311 -18.197 16.975 1.00 95.81 183 LEU A N 1
ATOM 1449 C CA . LEU A 1 183 ? -28.751 -17.116 17.854 1.00 95.81 183 LEU A CA 1
ATOM 1450 C C . LEU A 1 183 ? -28.723 -17.609 19.307 1.00 95.81 183 LEU A C 1
ATOM 1452 O O . LEU A 1 183 ? -29.495 -18.493 19.677 1.00 95.81 183 LEU A O 1
ATOM 1456 N N . ASN A 1 184 ? -27.818 -17.068 20.123 1.00 94.00 184 ASN A N 1
ATOM 1457 C CA . ASN A 1 184 ? -27.585 -17.523 21.497 1.00 94.00 184 ASN A CA 1
ATOM 1458 C C . ASN A 1 184 ? -28.166 -16.568 22.551 1.00 94.00 184 ASN A C 1
ATOM 1460 O O . ASN A 1 184 ? -28.500 -17.025 23.641 1.00 94.00 184 ASN A O 1
ATOM 1464 N N . VAL A 1 185 ? -28.297 -15.274 22.236 1.00 94.06 185 VAL A N 1
ATOM 1465 C CA . VAL A 1 185 ? -28.805 -14.230 23.145 1.00 94.06 185 VAL A CA 1
ATOM 1466 C C . VAL A 1 185 ? -29.747 -13.299 22.383 1.00 94.06 185 VAL A C 1
ATOM 1468 O O . VAL A 1 185 ? -29.398 -12.855 21.290 1.00 94.06 185 VAL A O 1
ATOM 1471 N N . ALA A 1 186 ? -30.909 -12.989 22.963 1.00 95.50 186 ALA A N 1
ATOM 1472 C CA . ALA A 1 186 ? -31.847 -11.972 22.481 1.00 95.50 186 ALA A CA 1
ATOM 1473 C C . ALA A 1 186 ? -32.681 -11.475 23.674 1.00 95.50 186 ALA A C 1
ATOM 1475 O O . ALA A 1 186 ? -33.868 -11.776 23.805 1.00 95.50 186 ALA A O 1
ATOM 1476 N N . ASP A 1 187 ? -32.017 -10.777 24.590 1.00 95.25 187 ASP A N 1
ATOM 1477 C CA . ASP A 1 187 ? -32.498 -10.548 25.952 1.00 95.25 187 ASP A CA 1
ATOM 1478 C C . ASP A 1 187 ? -32.642 -9.046 26.226 1.00 95.25 187 ASP A C 1
ATOM 1480 O O . ASP A 1 187 ? -31.886 -8.235 25.691 1.00 95.25 187 ASP A O 1
ATOM 1484 N N . ILE A 1 188 ? -33.522 -8.668 27.153 1.00 95.44 188 ILE A N 1
ATOM 1485 C CA . ILE A 1 188 ? -33.350 -7.424 27.913 1.00 95.44 188 ILE A CA 1
ATOM 1486 C C . ILE A 1 188 ? -32.702 -7.716 29.267 1.00 95.44 188 ILE A C 1
ATOM 1488 O O . ILE A 1 188 ? -32.926 -8.767 29.876 1.00 95.44 188 ILE A O 1
ATOM 1492 N N . ALA A 1 189 ? -31.896 -6.776 29.758 1.00 94.62 189 ALA A N 1
ATOM 1493 C CA . ALA A 1 189 ? -31.193 -6.887 31.030 1.00 94.62 189 ALA A CA 1
ATOM 1494 C C . ALA A 1 189 ? -31.116 -5.549 31.782 1.00 94.62 189 ALA A C 1
ATOM 1496 O O . ALA A 1 189 ? -31.019 -4.477 31.182 1.00 94.62 189 ALA A O 1
ATOM 1497 N N . VAL A 1 190 ? -31.094 -5.634 33.113 1.00 93.88 190 VAL A N 1
ATOM 1498 C CA . VAL A 1 190 ? -30.748 -4.544 34.034 1.00 93.88 190 VAL A CA 1
ATOM 1499 C C . VAL A 1 190 ? -29.376 -4.860 34.619 1.00 93.88 190 VAL A C 1
ATOM 1501 O O . VAL A 1 190 ? -29.228 -5.799 35.409 1.00 93.88 190 VAL A O 1
ATOM 1504 N N . ARG A 1 191 ? -28.363 -4.089 34.216 1.00 90.38 191 ARG A N 1
ATOM 1505 C CA . ARG A 1 191 ? -26.978 -4.254 34.676 1.00 90.38 191 ARG A CA 1
ATOM 1506 C C . ARG A 1 191 ? -26.839 -3.763 36.118 1.00 90.38 191 ARG A C 1
ATOM 1508 O O . ARG A 1 191 ? -27.284 -2.663 36.445 1.00 90.38 191 ARG A O 1
ATOM 1515 N N . ASN A 1 192 ? -26.191 -4.546 36.977 1.00 91.56 192 ASN A N 1
ATOM 1516 C CA . ASN A 1 192 ? -25.824 -4.081 38.310 1.00 91.56 192 ASN A CA 1
ATOM 1517 C C . ASN A 1 192 ? -24.602 -3.162 38.187 1.00 91.56 192 ASN A C 1
ATOM 1519 O O . ASN A 1 192 ? -23.488 -3.625 37.947 1.00 91.56 192 ASN A O 1
ATOM 1523 N N . LYS A 1 193 ? -24.814 -1.851 38.338 1.00 89.75 193 LYS A N 1
ATOM 1524 C CA . LYS A 1 193 ? -23.752 -0.843 38.191 1.00 89.75 193 LYS A CA 1
ATOM 1525 C C . LYS A 1 193 ? -22.605 -1.069 39.174 1.00 89.75 193 LYS A C 1
ATOM 1527 O O . LYS A 1 193 ? -21.450 -1.029 38.774 1.00 89.75 193 LYS A O 1
ATOM 1532 N N . ILE A 1 194 ? -22.927 -1.380 40.428 1.00 92.69 194 ILE A N 1
ATOM 1533 C CA . ILE A 1 194 ? -21.949 -1.557 41.507 1.00 92.69 194 ILE A CA 1
ATOM 1534 C C . ILE A 1 194 ? -21.119 -2.825 41.267 1.00 92.69 194 ILE A C 1
ATOM 1536 O O . ILE A 1 194 ? -19.894 -2.781 41.361 1.00 92.69 194 ILE A O 1
ATOM 1540 N N . GLY A 1 195 ? -21.760 -3.927 40.862 1.00 92.50 195 GLY A N 1
ATOM 1541 C CA . GLY A 1 195 ? -21.071 -5.168 40.487 1.00 92.50 195 GLY A CA 1
ATOM 1542 C C . GLY A 1 195 ? -20.219 -5.057 39.217 1.00 92.50 195 GLY A C 1
ATOM 1543 O O . GLY A 1 195 ? -19.136 -5.642 39.160 1.00 92.50 195 GLY A O 1
ATOM 1544 N N . PHE A 1 196 ? -20.655 -4.277 38.224 1.00 89.94 196 PHE A N 1
ATOM 1545 C CA . PHE A 1 196 ? -19.899 -4.042 36.988 1.00 89.94 196 PHE A CA 1
ATOM 1546 C C . PHE A 1 196 ? -18.699 -3.101 37.207 1.00 89.94 196 PHE A C 1
ATOM 1548 O O . PHE A 1 196 ? -17.589 -3.400 36.771 1.00 89.94 196 PHE A O 1
ATOM 1555 N N . GLU A 1 197 ? -18.883 -2.000 37.946 1.00 92.31 197 GLU A N 1
ATOM 1556 C CA . GLU A 1 197 ? -17.790 -1.102 38.354 1.00 92.31 197 GLU A CA 1
ATOM 1557 C C . GLU A 1 197 ? -16.761 -1.831 39.233 1.00 92.31 197 GLU A C 1
ATOM 1559 O O . GLU A 1 197 ? -15.556 -1.688 39.020 1.00 92.31 197 GLU A O 1
ATOM 1564 N N . LEU A 1 198 ? -17.217 -2.652 40.189 1.00 94.50 198 LEU A N 1
ATOM 1565 C CA . LEU A 1 198 ? -16.338 -3.478 41.019 1.00 94.50 198 LEU A CA 1
ATOM 1566 C C . LEU A 1 198 ? -15.556 -4.496 40.180 1.00 94.50 198 LEU A C 1
ATOM 1568 O O . LEU A 1 198 ? -14.369 -4.672 40.428 1.00 94.50 198 LEU A O 1
ATOM 1572 N N . TYR A 1 199 ? -16.177 -5.128 39.180 1.00 92.94 199 TYR A N 1
ATOM 1573 C CA . TYR A 1 199 ? -15.487 -6.056 38.279 1.00 92.94 199 TYR A CA 1
ATOM 1574 C C . TYR A 1 199 ? -14.361 -5.363 37.502 1.00 92.94 199 TYR A C 1
ATOM 1576 O O . TYR A 1 199 ? -13.227 -5.837 37.527 1.00 92.94 199 TYR A O 1
ATOM 1584 N N . GLY A 1 200 ? -14.632 -4.202 36.895 1.00 91.81 200 GLY A N 1
ATOM 1585 C CA . GLY A 1 200 ? -13.606 -3.423 36.192 1.00 91.81 200 GLY A CA 1
ATOM 1586 C C . GLY A 1 200 ? -12.463 -2.965 37.108 1.00 91.81 200 GLY A C 1
ATOM 1587 O O . GLY A 1 200 ? -11.292 -3.104 36.757 1.00 91.81 200 GLY A O 1
ATOM 1588 N N . MET A 1 201 ? -12.781 -2.476 38.312 1.00 94.69 201 MET A N 1
ATOM 1589 C CA . MET A 1 201 ? -11.771 -2.080 39.302 1.00 94.69 201 MET A CA 1
ATOM 1590 C C . MET A 1 201 ? -10.957 -3.272 39.835 1.00 94.69 201 MET A C 1
ATOM 1592 O O . MET A 1 201 ? -9.750 -3.140 40.041 1.00 94.69 201 MET A O 1
ATOM 1596 N N . PHE A 1 202 ? -11.585 -4.431 40.049 1.00 95.62 202 PHE A N 1
ATOM 1597 C CA . PHE A 1 202 ? -10.917 -5.637 40.540 1.00 95.62 202 PHE A CA 1
ATOM 1598 C C . PHE A 1 202 ? -10.023 -6.279 39.469 1.00 95.62 202 PHE A C 1
ATOM 1600 O O . PHE A 1 202 ? -8.921 -6.721 39.794 1.00 95.62 202 PHE A O 1
ATOM 1607 N N . ASP A 1 203 ? -10.433 -6.273 38.196 1.00 93.94 203 ASP A N 1
ATOM 1608 C CA . ASP A 1 203 ? -9.563 -6.675 37.084 1.00 93.94 203 ASP A CA 1
ATOM 1609 C C . ASP A 1 203 ? -8.304 -5.800 37.043 1.00 93.94 203 ASP A C 1
ATOM 1611 O O . ASP A 1 203 ? -7.190 -6.318 37.068 1.00 93.94 203 ASP A O 1
ATOM 1615 N N . LEU A 1 204 ? -8.456 -4.473 37.122 1.00 94.44 204 LEU A N 1
ATOM 1616 C CA . LEU A 1 204 ? -7.314 -3.560 37.197 1.00 94.44 204 LEU A CA 1
ATOM 1617 C C . LEU A 1 204 ? -6.423 -3.801 38.427 1.00 94.44 204 LEU A C 1
ATOM 1619 O O . LEU A 1 204 ? -5.201 -3.744 38.301 1.00 94.44 204 LEU A O 1
ATOM 1623 N N . MET A 1 205 ? -6.983 -4.127 39.599 1.00 95.50 205 MET A N 1
ATOM 1624 C CA . MET A 1 205 ? -6.182 -4.553 40.758 1.00 95.50 205 MET A CA 1
ATOM 1625 C C . MET A 1 205 ? -5.404 -5.846 40.480 1.00 95.50 205 MET A C 1
ATOM 1627 O O . MET A 1 205 ? -4.211 -5.920 40.775 1.00 95.50 205 MET A O 1
ATOM 1631 N N . ASN A 1 206 ? -6.043 -6.859 39.891 1.00 95.19 206 ASN A N 1
ATOM 1632 C CA . ASN A 1 206 ? -5.393 -8.122 39.549 1.00 95.19 206 ASN A CA 1
ATOM 1633 C C . ASN A 1 206 ? -4.253 -7.904 38.535 1.00 95.19 206 ASN A C 1
ATOM 1635 O O . ASN A 1 206 ? -3.134 -8.380 38.750 1.00 95.19 206 ASN A O 1
ATOM 1639 N N . GLN A 1 207 ? -4.502 -7.106 37.490 1.00 93.69 207 GLN A N 1
ATOM 1640 C CA . GLN A 1 207 ? -3.498 -6.675 36.517 1.00 93.69 207 GLN A CA 1
ATOM 1641 C C . GLN A 1 207 ? -2.340 -5.919 37.181 1.00 93.69 207 GLN A C 1
ATOM 1643 O O . GLN A 1 207 ? -1.186 -6.236 36.904 1.00 93.69 207 GLN A O 1
ATOM 1648 N N . LEU A 1 208 ? -2.605 -4.997 38.119 1.00 94.81 208 LEU A N 1
ATOM 1649 C CA . LEU A 1 208 ? -1.553 -4.325 38.892 1.00 94.81 208 LEU A CA 1
ATOM 1650 C C . LEU A 1 208 ? -0.648 -5.332 39.612 1.00 94.81 208 LEU A C 1
ATOM 1652 O O . LEU A 1 208 ? 0.569 -5.158 39.571 1.00 94.81 208 LEU A O 1
ATOM 1656 N N . THR A 1 209 ? -1.188 -6.410 40.198 1.00 94.12 209 THR A N 1
ATOM 1657 C CA . THR A 1 209 ? -0.338 -7.443 40.826 1.00 94.12 209 THR A CA 1
ATOM 1658 C C . THR A 1 209 ? 0.517 -8.229 39.829 1.00 94.12 209 THR A C 1
ATOM 1660 O O . THR A 1 209 ? 1.597 -8.694 40.197 1.00 94.12 209 THR A O 1
ATOM 1663 N N . ARG A 1 210 ? 0.037 -8.402 38.590 1.00 92.06 210 ARG A N 1
ATOM 1664 C CA . ARG A 1 210 ? 0.633 -9.272 37.563 1.00 92.06 210 ARG A CA 1
ATOM 1665 C C . ARG A 1 210 ? 1.588 -8.557 36.604 1.00 92.06 210 ARG A C 1
ATOM 1667 O O . ARG A 1 210 ? 2.502 -9.195 36.095 1.00 92.06 210 ARG A O 1
ATOM 1674 N N . GLU A 1 211 ? 1.354 -7.277 36.318 1.00 91.62 211 GLU A N 1
ATOM 1675 C CA . GLU A 1 211 ? 2.017 -6.533 35.234 1.00 91.62 211 GLU A CA 1
ATOM 1676 C C . GLU A 1 211 ? 2.921 -5.382 35.724 1.00 91.62 211 GLU A C 1
ATOM 1678 O O . GLU A 1 211 ? 3.584 -4.737 34.912 1.00 91.62 211 GLU A O 1
ATOM 1683 N N . THR A 1 212 ? 2.992 -5.135 37.038 1.00 92.12 212 THR A N 1
ATOM 1684 C CA . THR A 1 212 ? 3.980 -4.228 37.663 1.00 92.12 212 THR A CA 1
ATOM 1685 C C . THR A 1 212 ? 5.036 -5.018 38.449 1.00 92.12 212 THR A C 1
ATOM 1687 O O . THR A 1 212 ? 4.805 -6.181 38.780 1.00 92.12 212 THR A O 1
ATOM 1690 N N . SER A 1 213 ? 6.191 -4.413 38.767 1.00 89.81 213 SER A N 1
ATOM 1691 C CA . SER A 1 213 ? 7.217 -5.076 39.597 1.00 89.81 213 SER A CA 1
ATOM 1692 C C . SER A 1 213 ? 6.692 -5.373 41.005 1.00 89.81 213 SER A C 1
ATOM 1694 O O . SER A 1 213 ? 5.972 -4.564 41.591 1.00 89.81 213 SER A O 1
ATOM 1696 N N . GLU A 1 214 ? 7.103 -6.504 41.582 1.00 91.00 214 GLU A N 1
ATOM 1697 C CA . GLU A 1 214 ? 6.751 -6.887 42.959 1.00 91.00 214 GLU A CA 1
ATOM 1698 C C . GLU A 1 214 ? 7.370 -5.941 44.003 1.00 91.00 214 GLU A C 1
ATOM 1700 O O . GLU A 1 214 ? 6.874 -5.837 45.121 1.00 91.00 214 GLU A O 1
ATOM 1705 N N . GLU A 1 215 ? 8.426 -5.220 43.616 1.00 90.50 215 GLU A N 1
ATOM 1706 C CA . GLU A 1 215 ? 9.114 -4.201 44.417 1.00 90.50 215 GLU A CA 1
ATOM 1707 C C . GLU A 1 215 ? 8.318 -2.889 44.534 1.00 90.50 215 GLU A C 1
ATOM 1709 O O . GLU A 1 215 ? 8.641 -2.038 45.363 1.00 90.50 215 GLU A O 1
ATOM 1714 N N . TRP A 1 216 ? 7.304 -2.672 43.687 1.00 92.12 216 TRP A N 1
ATOM 1715 C CA . TRP A 1 216 ? 6.528 -1.432 43.689 1.00 92.12 216 TRP A CA 1
ATOM 1716 C C . TRP A 1 216 ? 5.394 -1.510 44.715 1.00 92.12 216 TRP A C 1
ATOM 1718 O O . TRP A 1 216 ? 4.584 -2.436 44.686 1.00 92.12 216 TRP A O 1
ATOM 1728 N N . GLN A 1 217 ? 5.260 -0.486 45.567 1.00 92.31 217 GLN A N 1
ATOM 1729 C CA . GLN A 1 217 ? 4.238 -0.449 46.625 1.00 92.31 217 GLN A CA 1
ATOM 1730 C C . GLN A 1 217 ? 2.810 -0.678 46.095 1.00 92.31 217 GLN A C 1
ATOM 1732 O O . GLN A 1 217 ? 2.029 -1.384 46.727 1.00 92.31 217 GLN A O 1
ATOM 1737 N N . ILE A 1 218 ? 2.485 -0.167 44.899 1.00 92.25 218 ILE A N 1
ATOM 1738 C CA . ILE A 1 218 ? 1.182 -0.390 44.252 1.00 92.25 218 ILE A CA 1
ATOM 1739 C C . ILE A 1 218 ? 0.874 -1.878 44.008 1.00 92.25 218 ILE A C 1
ATOM 1741 O O . ILE A 1 218 ? -0.287 -2.270 44.092 1.00 92.25 218 ILE A O 1
ATOM 1745 N N . ASN A 1 219 ? 1.882 -2.720 43.761 1.00 94.44 219 ASN A N 1
ATOM 1746 C CA . ASN A 1 219 ? 1.710 -4.160 43.559 1.00 94.44 219 ASN A CA 1
ATOM 1747 C C . ASN A 1 219 ? 1.297 -4.854 44.867 1.00 94.44 219 ASN A C 1
ATOM 1749 O O . ASN A 1 219 ? 0.316 -5.600 44.905 1.00 94.44 219 ASN A O 1
ATOM 1753 N N . ALA A 1 220 ? 2.017 -4.555 45.954 1.00 92.69 220 ALA A N 1
ATOM 1754 C CA . ALA A 1 220 ? 1.729 -5.069 47.291 1.00 92.69 220 ALA A CA 1
ATOM 1755 C C . ALA A 1 220 ? 0.379 -4.558 47.826 1.00 92.69 220 ALA A C 1
ATOM 1757 O O . ALA A 1 220 ? -0.412 -5.336 48.364 1.00 92.69 220 ALA A O 1
ATOM 1758 N N . ASP A 1 221 ? 0.077 -3.275 47.613 1.00 93.81 221 ASP A N 1
ATOM 1759 C CA . ASP A 1 221 ? -1.206 -2.680 47.978 1.00 93.81 221 ASP A CA 1
ATOM 1760 C C . ASP A 1 221 ? -2.357 -3.319 47.191 1.00 93.81 221 ASP A C 1
ATOM 1762 O O . ASP A 1 221 ? -3.357 -3.706 47.795 1.00 93.81 221 ASP A O 1
ATOM 1766 N N . ALA A 1 222 ? -2.231 -3.465 45.866 1.00 95.19 222 ALA A N 1
ATOM 1767 C CA . ALA A 1 222 ? -3.258 -4.090 45.033 1.00 95.19 222 ALA A CA 1
ATOM 1768 C C . ALA A 1 222 ? -3.510 -5.545 45.456 1.00 95.19 222 ALA A C 1
ATOM 1770 O O . ALA A 1 222 ? -4.663 -5.945 45.591 1.00 95.19 222 ALA A O 1
ATOM 1771 N N . MET A 1 223 ? -2.453 -6.306 45.767 1.00 94.38 223 MET A N 1
ATOM 1772 C CA . MET A 1 223 ? -2.559 -7.669 46.304 1.00 94.38 223 MET A CA 1
ATOM 1773 C C . MET A 1 223 ? -3.354 -7.711 47.616 1.00 94.38 223 MET A C 1
ATOM 1775 O O . MET A 1 223 ? -4.216 -8.572 47.796 1.00 94.38 223 MET A O 1
ATOM 1779 N N . TYR A 1 224 ? -3.082 -6.782 48.537 1.00 94.31 224 TYR A N 1
ATOM 1780 C CA . TYR A 1 224 ? -3.788 -6.707 49.815 1.00 94.31 224 TYR A CA 1
ATOM 1781 C C . TYR A 1 224 ? -5.268 -6.339 49.638 1.00 94.31 224 TYR A C 1
ATOM 1783 O O . TYR A 1 224 ? -6.136 -7.007 50.201 1.00 94.31 224 TYR A O 1
ATOM 1791 N N . HIS A 1 225 ? -5.569 -5.304 48.846 1.00 96.00 225 HIS A N 1
ATOM 1792 C CA . HIS A 1 225 ? -6.939 -4.813 48.666 1.00 96.00 225 HIS A CA 1
ATOM 1793 C C . HIS A 1 225 ? -7.791 -5.771 47.820 1.00 96.00 225 HIS A C 1
ATOM 1795 O O . HIS A 1 225 ? -8.959 -5.974 48.145 1.00 96.00 225 HIS A O 1
ATOM 1801 N N . ALA A 1 226 ? -7.212 -6.428 46.809 1.00 96.19 226 ALA A N 1
ATOM 1802 C CA . ALA A 1 226 ? -7.890 -7.480 46.059 1.00 96.19 226 ALA A CA 1
ATOM 1803 C C . ALA A 1 226 ? -8.226 -8.679 46.961 1.00 96.19 226 ALA A C 1
ATOM 1805 O O . ALA A 1 226 ? -9.383 -9.085 47.017 1.00 96.19 226 ALA A O 1
ATOM 1806 N N . ASP A 1 227 ? -7.279 -9.209 47.749 1.00 94.94 227 ASP A N 1
ATOM 1807 C CA . ASP A 1 227 ? -7.600 -10.321 48.657 1.00 94.94 227 ASP A CA 1
ATOM 1808 C C . ASP A 1 227 ? -8.622 -9.911 49.727 1.00 94.94 227 ASP A C 1
ATOM 1810 O O . ASP A 1 227 ? -9.502 -10.703 50.056 1.00 94.94 227 ASP A O 1
ATOM 1814 N N . LEU A 1 228 ? -8.578 -8.664 50.212 1.00 94.94 228 LEU A N 1
ATOM 1815 C CA . LEU A 1 228 ? -9.610 -8.116 51.093 1.00 94.94 228 LEU A CA 1
ATOM 1816 C C . LEU A 1 228 ? -10.995 -8.111 50.423 1.00 94.94 228 LEU A C 1
ATOM 1818 O O . LEU A 1 228 ? -11.951 -8.546 51.056 1.00 94.94 228 LEU A O 1
ATOM 1822 N N . ILE A 1 229 ? -11.110 -7.717 49.151 1.00 96.81 229 ILE A N 1
ATOM 1823 C CA . ILE A 1 229 ? -12.368 -7.799 48.387 1.00 96.81 229 ILE A CA 1
ATOM 1824 C C . ILE A 1 229 ? -12.856 -9.252 48.276 1.00 96.81 229 ILE A C 1
ATOM 1826 O O . ILE A 1 229 ? -14.012 -9.515 48.595 1.00 96.81 229 ILE A O 1
ATOM 1830 N N . VAL A 1 230 ? -11.996 -10.220 47.927 1.00 94.94 230 VAL A N 1
ATOM 1831 C CA . VAL A 1 230 ? -12.403 -11.646 47.843 1.00 94.94 230 VAL A CA 1
ATOM 1832 C C . VAL A 1 230 ? -12.744 -12.248 49.221 1.00 94.94 230 VAL A C 1
ATOM 1834 O O . VAL A 1 230 ? -13.438 -13.259 49.299 1.00 94.94 230 VAL A O 1
ATOM 1837 N N . ASN A 1 231 ? -12.273 -11.657 50.325 1.00 93.75 231 ASN A N 1
ATOM 1838 C CA . ASN A 1 231 ? -12.654 -12.054 51.689 1.00 93.75 231 ASN A CA 1
ATOM 1839 C C . ASN A 1 231 ? -13.950 -11.382 52.180 1.00 93.75 231 ASN A C 1
ATOM 1841 O O . ASN A 1 231 ? -14.634 -11.946 53.034 1.00 93.75 231 ASN A O 1
ATOM 1845 N N . THR A 1 232 ? -14.266 -10.185 51.682 1.00 95.19 232 THR A N 1
ATOM 1846 C CA . THR A 1 232 ? -15.480 -9.433 52.034 1.00 95.19 232 THR A CA 1
ATOM 1847 C C . THR A 1 232 ? -16.681 -9.876 51.200 1.00 95.19 232 THR A C 1
ATOM 1849 O O . THR A 1 232 ? -17.786 -9.948 51.734 1.00 95.19 232 THR A O 1
ATOM 1852 N N . PHE A 1 233 ? -16.478 -10.187 49.915 1.00 95.50 233 PHE A N 1
ATOM 1853 C CA . PHE A 1 233 ? -17.548 -10.535 48.981 1.00 95.50 233 PHE A CA 1
ATOM 1854 C C . PHE A 1 233 ? -18.339 -11.767 49.427 1.00 95.50 233 PHE A C 1
ATOM 1856 O O . PHE A 1 233 ? -17.778 -12.785 49.835 1.00 95.50 233 PHE A O 1
ATOM 1863 N N . ARG A 1 234 ? -19.662 -11.684 49.282 1.00 93.12 234 ARG A N 1
ATOM 1864 C CA . ARG A 1 234 ? -20.608 -12.767 49.549 1.00 93.12 234 ARG A CA 1
ATOM 1865 C C . ARG A 1 234 ? -21.721 -12.734 48.510 1.00 93.12 234 ARG A C 1
ATOM 1867 O O . ARG A 1 234 ? -22.156 -11.672 48.073 1.00 93.12 234 ARG A O 1
ATOM 1874 N N . ILE A 1 235 ? -22.188 -13.918 48.144 1.00 90.19 235 ILE A N 1
ATOM 1875 C CA . ILE A 1 235 ? -23.239 -14.113 47.147 1.00 90.19 235 ILE A CA 1
ATOM 1876 C C . ILE A 1 235 ? -24.564 -13.591 47.722 1.00 90.19 235 ILE A C 1
ATOM 1878 O O . ILE A 1 235 ? -24.925 -13.951 48.841 1.00 90.19 235 ILE A O 1
ATOM 1882 N N . ASN A 1 236 ? -25.290 -12.774 46.953 1.00 85.38 236 ASN A N 1
ATOM 1883 C CA . ASN A 1 236 ? -26.584 -12.178 47.329 1.00 85.38 236 ASN A CA 1
ATOM 1884 C C . ASN A 1 236 ? -26.567 -11.284 48.597 1.00 85.38 236 ASN A C 1
ATOM 1886 O O . ASN A 1 236 ? -27.617 -11.063 49.196 1.00 85.38 236 ASN A O 1
ATOM 1890 N N . ASP A 1 237 ? -25.405 -10.753 48.995 1.00 92.06 237 ASP A N 1
ATOM 1891 C CA . ASP A 1 237 ? -25.241 -9.817 50.122 1.00 92.06 237 ASP A CA 1
ATOM 1892 C C . ASP A 1 237 ? -24.914 -8.414 49.566 1.00 92.06 237 ASP A C 1
ATOM 1894 O O . ASP A 1 237 ? -23.793 -8.138 49.128 1.00 92.06 237 ASP A O 1
ATOM 1898 N N . GLU A 1 238 ? -25.922 -7.535 49.512 1.00 90.62 238 GLU A N 1
ATOM 1899 C CA . GLU A 1 238 ? -25.791 -6.195 48.917 1.00 90.62 238 GLU A CA 1
ATOM 1900 C C . GLU A 1 238 ? -24.896 -5.267 49.760 1.00 90.62 238 GLU A C 1
ATOM 1902 O O . GLU A 1 238 ? -24.127 -4.484 49.201 1.00 90.62 238 GLU A O 1
ATOM 1907 N N . ASP A 1 239 ? -24.905 -5.400 51.091 1.00 94.19 239 ASP A N 1
ATOM 1908 C CA . ASP A 1 239 ? -24.007 -4.653 51.981 1.00 94.19 239 ASP A CA 1
ATOM 1909 C C . ASP A 1 239 ? -22.543 -5.068 51.767 1.00 94.19 239 ASP A C 1
ATOM 1911 O O . ASP A 1 239 ? -21.658 -4.214 51.667 1.00 94.19 239 ASP A O 1
ATOM 1915 N N . ALA A 1 240 ? -22.272 -6.370 51.615 1.00 94.19 240 ALA A N 1
ATOM 1916 C CA . ALA A 1 240 ? -20.941 -6.865 51.268 1.00 94.19 240 ALA A CA 1
ATOM 1917 C C . ALA A 1 240 ? -20.485 -6.401 49.874 1.00 94.19 240 ALA A C 1
ATOM 1919 O O . ALA A 1 240 ? -19.313 -6.052 49.702 1.00 94.19 240 ALA A O 1
ATOM 1920 N N . LEU A 1 241 ? -21.385 -6.358 48.883 1.00 94.56 241 LEU A N 1
ATOM 1921 C CA . LEU A 1 241 ? -21.085 -5.831 47.547 1.00 94.56 241 LEU A CA 1
ATOM 1922 C C . LEU A 1 241 ? -20.739 -4.333 47.595 1.00 94.56 241 LEU A C 1
ATOM 1924 O O . LEU A 1 241 ? -19.741 -3.911 47.003 1.00 94.56 241 LEU A O 1
ATOM 1928 N N . ASN A 1 242 ? -21.524 -3.547 48.336 1.00 95.38 242 ASN A N 1
ATOM 1929 C CA . ASN A 1 242 ? -21.287 -2.121 48.560 1.00 95.38 242 ASN A CA 1
ATOM 1930 C C . ASN A 1 242 ? -19.947 -1.868 49.268 1.00 95.38 242 ASN A C 1
ATOM 1932 O O . ASN A 1 242 ? -19.188 -0.995 48.846 1.00 95.38 242 ASN A O 1
ATOM 1936 N N . GLU A 1 243 ? -19.602 -2.653 50.293 1.00 96.31 243 GLU A N 1
ATOM 1937 C CA . GLU A 1 243 ? -18.309 -2.543 50.979 1.00 96.31 243 GLU A CA 1
ATOM 1938 C C . GLU A 1 243 ? -17.137 -2.939 50.064 1.00 96.31 243 GLU A C 1
ATOM 1940 O O . GLU A 1 243 ? -16.115 -2.252 50.047 1.00 96.31 243 GLU A O 1
ATOM 1945 N N . CYS A 1 244 ? -17.281 -3.976 49.230 1.00 96.88 244 CYS A N 1
ATOM 1946 C CA . CYS A 1 244 ? -16.269 -4.332 48.227 1.00 96.88 244 CYS A CA 1
ATOM 1947 C C . CYS A 1 244 ? -16.030 -3.198 47.218 1.00 96.88 244 CYS A C 1
ATOM 1949 O O . CYS A 1 244 ? -14.881 -2.853 46.933 1.00 96.88 244 CYS A O 1
ATOM 1951 N N . HIS A 1 245 ? -17.104 -2.583 46.709 1.00 96.25 245 HIS A N 1
ATOM 1952 C CA . HIS A 1 245 ? -17.024 -1.418 45.821 1.00 96.25 245 HIS A CA 1
ATOM 1953 C C . HIS A 1 245 ? -16.381 -0.217 46.518 1.00 96.25 245 HIS A C 1
ATOM 1955 O O . HIS A 1 245 ? -15.502 0.422 45.940 1.00 96.25 245 HIS A O 1
ATOM 1961 N N . ARG A 1 246 ? -16.723 0.036 47.788 1.00 97.12 246 ARG A N 1
ATOM 1962 C CA . ARG A 1 246 ? -16.109 1.087 48.612 1.00 97.12 246 ARG A CA 1
ATOM 1963 C C . ARG A 1 246 ? -14.603 0.871 48.790 1.00 97.12 246 ARG A C 1
ATOM 1965 O O . ARG A 1 246 ? -13.846 1.826 48.634 1.00 97.12 246 ARG A O 1
ATOM 1972 N N . ILE A 1 247 ? -14.162 -0.359 49.072 1.00 96.62 247 ILE A N 1
ATOM 1973 C CA . ILE A 1 247 ? -12.739 -0.728 49.198 1.00 96.62 247 ILE A CA 1
ATOM 1974 C C . ILE A 1 247 ? -12.000 -0.496 47.871 1.00 96.62 247 ILE A C 1
ATOM 1976 O O . ILE A 1 247 ? -10.955 0.156 47.857 1.00 96.62 247 ILE A O 1
ATOM 1980 N N . ALA A 1 248 ? -12.557 -0.977 46.755 1.00 95.81 248 ALA A N 1
ATOM 1981 C CA . ALA A 1 248 ? -11.970 -0.805 45.427 1.00 95.81 248 ALA A CA 1
ATOM 1982 C C . ALA A 1 248 ? -11.852 0.680 45.042 1.00 95.81 248 ALA A C 1
ATOM 1984 O O . ALA A 1 248 ? -10.777 1.162 44.685 1.00 95.81 248 ALA A O 1
ATOM 1985 N N . LYS A 1 249 ? -12.945 1.433 45.197 1.00 95.06 249 LYS A N 1
ATOM 1986 C CA . LYS A 1 249 ? -13.022 2.862 44.882 1.00 95.06 249 LYS A CA 1
ATOM 1987 C C . LYS A 1 249 ? -12.091 3.701 45.755 1.00 95.06 249 LYS A C 1
ATOM 1989 O O . LYS A 1 249 ? -11.465 4.629 45.247 1.00 95.06 249 LYS A O 1
ATOM 1994 N N . GLN A 1 250 ? -11.960 3.361 47.040 1.00 94.88 250 GLN A N 1
ATOM 1995 C CA . GLN A 1 250 ? -11.010 4.016 47.935 1.00 94.88 250 GLN A CA 1
ATOM 1996 C C . GLN A 1 250 ? -9.557 3.755 47.506 1.00 94.88 250 GLN A C 1
ATOM 1998 O O . GLN A 1 250 ? -8.775 4.698 47.451 1.00 94.88 250 GLN A O 1
ATOM 2003 N N . PHE A 1 251 ? -9.194 2.523 47.130 1.00 95.06 251 PHE A N 1
ATOM 2004 C CA . PHE A 1 251 ? -7.829 2.206 46.687 1.00 95.06 251 PHE A CA 1
ATOM 2005 C C . PHE A 1 251 ? -7.351 3.096 45.524 1.00 95.06 251 PHE A C 1
ATOM 2007 O O . PHE A 1 251 ? -6.222 3.592 45.572 1.00 95.06 251 PHE A O 1
ATOM 2014 N N . PHE A 1 252 ? -8.202 3.329 44.516 1.00 93.56 252 PHE A N 1
ATOM 2015 C CA . PHE A 1 252 ? -7.884 4.211 43.385 1.00 93.56 252 PHE A CA 1
ATOM 2016 C C . PHE A 1 252 ? -7.981 5.705 43.747 1.00 93.56 252 PHE A C 1
ATOM 2018 O O . PHE A 1 252 ? -7.194 6.505 43.245 1.00 93.56 252 PHE A O 1
ATOM 2025 N N . ALA A 1 253 ? -8.907 6.102 44.629 1.00 91.62 253 ALA A N 1
ATOM 2026 C CA . ALA A 1 253 ? -9.041 7.492 45.077 1.00 91.62 253 ALA A CA 1
ATOM 2027 C C . ALA A 1 253 ? -7.838 7.962 45.915 1.00 91.62 253 ALA A C 1
ATOM 2029 O O . ALA A 1 253 ? -7.310 9.046 45.667 1.00 91.62 253 ALA A O 1
ATOM 2030 N N . ASP A 1 254 ? -7.363 7.120 46.837 1.00 90.81 254 ASP A N 1
ATOM 2031 C CA . ASP A 1 254 ? -6.219 7.388 47.720 1.00 90.81 254 ASP A CA 1
ATOM 2032 C C . ASP A 1 254 ? -4.871 7.415 46.958 1.00 90.81 254 ASP A C 1
ATOM 2034 O O . ASP A 1 254 ? -3.843 7.758 47.538 1.00 90.81 254 ASP A O 1
ATOM 2038 N N . ARG A 1 255 ? -4.862 7.057 45.662 1.00 90.00 255 ARG A N 1
ATOM 2039 C CA . ARG A 1 255 ? -3.679 6.996 44.776 1.00 90.00 255 ARG A CA 1
ATOM 2040 C C . ARG A 1 255 ? -3.813 7.899 43.541 1.00 90.00 255 ARG A C 1
ATOM 2042 O O . ARG A 1 255 ? -3.235 7.612 42.494 1.00 90.00 255 ARG A O 1
ATOM 2049 N N . LYS A 1 256 ? -4.571 8.999 43.631 1.00 86.94 256 LYS A N 1
ATOM 2050 C CA . LYS A 1 256 ? -4.598 10.023 42.571 1.00 86.94 256 LYS A CA 1
ATOM 2051 C C . LYS A 1 256 ? -3.353 10.911 42.620 1.00 86.94 256 LYS A C 1
ATOM 2053 O O . LYS A 1 256 ? -3.115 11.620 43.594 1.00 86.94 256 LYS A O 1
ATOM 2058 N N . ARG A 1 257 ? -2.595 10.911 41.525 1.00 84.69 257 ARG A N 1
ATOM 2059 C CA . ARG A 1 257 ? -1.338 11.643 41.354 1.00 84.69 257 ARG A CA 1
ATOM 2060 C C . ARG A 1 257 ? -1.550 13.154 41.424 1.00 84.69 257 ARG A C 1
ATOM 2062 O O . ARG A 1 257 ? -2.372 13.715 40.708 1.00 84.69 257 ARG A O 1
ATOM 2069 N N . THR A 1 258 ? -0.743 13.820 42.247 1.00 78.50 258 THR A N 1
ATOM 2070 C CA . THR A 1 258 ? -0.790 15.283 42.457 1.00 78.50 258 THR A CA 1
ATOM 2071 C C . THR A 1 258 ? 0.454 16.026 41.949 1.00 78.50 258 THR A C 1
ATOM 2073 O O . THR A 1 258 ? 0.456 17.254 41.882 1.00 78.50 258 THR A O 1
ATOM 2076 N N . GLY A 1 259 ? 1.515 15.299 41.577 1.00 73.81 259 GLY A N 1
ATOM 2077 C CA . GLY A 1 259 ? 2.794 15.846 41.109 1.00 73.81 259 GLY A CA 1
ATOM 2078 C C . GLY A 1 259 ? 3.021 15.754 39.593 1.00 73.81 259 GLY A C 1
ATOM 2079 O O . GLY A 1 259 ? 2.213 15.207 38.842 1.00 73.81 259 GLY A O 1
ATOM 2080 N N . LYS A 1 260 ? 4.172 16.266 39.132 1.00 78.62 260 LYS A N 1
ATOM 2081 C CA . LYS A 1 260 ? 4.619 16.121 37.734 1.00 78.62 260 LYS A CA 1
ATOM 2082 C C . LYS A 1 260 ? 4.879 14.649 37.395 1.00 78.62 260 LYS A C 1
ATOM 2084 O O . LYS A 1 260 ? 5.506 13.938 38.173 1.00 78.62 260 LYS A O 1
ATOM 2089 N N . SER A 1 261 ? 4.457 14.219 36.207 1.00 83.62 261 SER A N 1
ATOM 2090 C CA . SER A 1 261 ? 4.795 12.893 35.677 1.00 83.62 261 SER A CA 1
ATOM 2091 C C . SER A 1 261 ? 6.203 12.865 35.077 1.00 83.62 261 SER A C 1
ATOM 2093 O O . SER A 1 261 ? 6.633 13.851 34.480 1.00 83.62 261 SER A O 1
ATOM 2095 N N . LEU A 1 262 ? 6.887 11.720 35.177 1.00 87.31 262 LEU A N 1
ATOM 2096 C CA . LEU A 1 262 ? 8.156 11.483 34.478 1.00 87.31 262 LEU A CA 1
ATOM 2097 C C . LEU A 1 262 ? 7.947 11.250 32.976 1.00 87.31 262 LEU A C 1
ATOM 2099 O O . LEU A 1 262 ? 8.730 11.755 32.180 1.00 87.31 262 LEU A O 1
ATOM 2103 N N . HIS A 1 263 ? 6.880 10.538 32.594 1.00 91.88 263 HIS A N 1
ATOM 2104 C CA . HIS A 1 263 ? 6.507 10.245 31.201 1.00 91.88 263 HIS A CA 1
ATOM 2105 C C . HIS A 1 263 ? 5.006 10.501 30.970 1.00 91.88 263 HIS A C 1
ATOM 2107 O O . HIS A 1 263 ? 4.200 10.314 31.889 1.00 91.88 263 HIS A O 1
ATOM 2113 N N . THR A 1 264 ? 4.613 10.903 29.760 1.00 93.25 264 THR A N 1
ATOM 2114 C CA . THR A 1 264 ? 3.208 11.140 29.369 1.00 93.25 264 THR A CA 1
ATOM 2115 C C . THR A 1 264 ? 2.803 10.239 28.204 1.00 93.25 264 THR A C 1
ATOM 2117 O O . THR A 1 264 ? 3.499 10.173 27.194 1.00 93.25 264 THR A O 1
ATOM 2120 N N . ILE A 1 265 ? 1.666 9.560 28.342 1.00 94.12 265 ILE A N 1
ATOM 2121 C CA . ILE A 1 265 ? 1.089 8.653 27.350 1.00 94.12 265 ILE A CA 1
ATOM 2122 C C . ILE A 1 265 ? -0.185 9.302 26.803 1.00 94.12 265 ILE A C 1
ATOM 2124 O O . ILE A 1 265 ? -1.162 9.442 27.538 1.00 94.12 265 ILE A O 1
ATOM 2128 N N . THR A 1 266 ? -0.197 9.691 25.530 1.00 94.38 266 THR A N 1
ATOM 2129 C CA . THR A 1 266 ? -1.414 10.181 24.872 1.00 94.38 266 THR A CA 1
ATOM 2130 C C . THR A 1 266 ? -2.197 8.999 24.315 1.00 94.38 266 THR A C 1
ATOM 2132 O O . THR A 1 266 ? -1.770 8.368 23.351 1.00 94.38 266 THR A O 1
ATOM 2135 N N . ALA A 1 267 ? -3.330 8.686 24.938 1.00 93.94 267 ALA A N 1
ATOM 2136 C CA . ALA A 1 267 ? -4.230 7.624 24.520 1.00 93.94 267 ALA A CA 1
ATOM 2137 C C . ALA A 1 267 ? -5.200 8.133 23.444 1.00 93.94 267 ALA A C 1
ATOM 2139 O O . ALA A 1 267 ? -5.854 9.161 23.626 1.00 93.94 267 ALA A O 1
ATOM 2140 N N . VAL A 1 268 ? -5.319 7.395 22.340 1.00 92.69 268 VAL A N 1
ATOM 2141 C CA . VAL A 1 268 ? -6.218 7.722 21.225 1.00 92.69 268 VAL A CA 1
ATOM 2142 C C . VAL A 1 268 ? -7.032 6.489 20.846 1.00 92.69 268 VAL A C 1
ATOM 2144 O O . VAL A 1 268 ? -6.475 5.424 20.559 1.00 92.69 268 VAL A O 1
ATOM 2147 N N . GLY A 1 269 ? -8.358 6.632 20.842 1.00 93.25 269 GLY A N 1
ATOM 2148 C CA . GLY A 1 269 ? -9.252 5.587 20.361 1.00 93.25 269 GLY A CA 1
ATOM 2149 C C . GLY A 1 269 ? -9.142 5.456 18.844 1.00 93.25 269 GLY A C 1
ATOM 2150 O O . GLY A 1 269 ? -9.140 6.461 18.137 1.00 93.25 269 GLY A O 1
ATOM 2151 N N . ASN A 1 270 ? -9.064 4.238 18.319 1.00 91.88 270 ASN A N 1
ATOM 2152 C CA . ASN A 1 270 ? -9.000 3.999 16.878 1.00 91.88 270 ASN A CA 1
ATOM 2153 C C . ASN A 1 270 ? -9.789 2.747 16.484 1.00 91.88 270 ASN A C 1
ATOM 2155 O O . ASN A 1 270 ? -9.928 1.806 17.265 1.00 91.88 270 ASN A O 1
ATOM 2159 N N . CYS A 1 271 ? -10.319 2.742 15.266 1.00 90.00 271 CYS A N 1
ATOM 2160 C CA . CYS A 1 271 ? -10.887 1.551 14.651 1.00 90.00 271 CYS A CA 1
ATOM 2161 C C . CYS A 1 271 ? -10.309 1.441 13.252 1.00 90.00 271 CYS A C 1
ATOM 2163 O O . CYS A 1 271 ? -10.774 2.089 12.316 1.00 90.00 271 CYS A O 1
ATOM 2165 N N . HIS A 1 272 ? -9.251 0.656 13.157 1.00 87.62 272 HIS A N 1
ATOM 2166 C CA . HIS A 1 272 ? -8.654 0.274 11.896 1.00 87.62 272 HIS A CA 1
ATOM 2167 C C . HIS A 1 272 ? -9.535 -0.806 11.247 1.00 87.62 272 HIS A C 1
ATOM 2169 O O . HIS A 1 272 ? -10.052 -1.677 11.949 1.00 87.62 272 HIS A O 1
ATOM 2175 N N . ILE A 1 273 ? -9.782 -0.705 9.943 1.00 89.56 273 ILE A N 1
ATOM 2176 C CA . ILE A 1 273 ? -10.665 -1.617 9.204 1.00 89.56 273 ILE A CA 1
ATOM 2177 C C . ILE A 1 273 ? -10.030 -1.890 7.847 1.00 89.56 273 ILE A C 1
ATOM 2179 O O . ILE A 1 273 ? -9.756 -0.930 7.119 1.00 89.56 273 ILE A O 1
ATOM 2183 N N . ASP A 1 274 ? -9.848 -3.157 7.479 1.00 90.06 274 ASP A N 1
ATOM 2184 C CA . ASP A 1 274 ? -9.307 -3.497 6.162 1.00 90.06 274 ASP A CA 1
ATOM 2185 C C . ASP A 1 274 ? -10.277 -3.198 5.033 1.00 90.06 274 ASP A C 1
ATOM 2187 O O . ASP A 1 274 ? -11.471 -3.515 5.086 1.00 90.06 274 ASP A O 1
ATOM 2191 N N . THR A 1 275 ? -9.739 -2.581 3.979 1.00 91.38 275 THR A N 1
ATOM 2192 C CA . THR A 1 275 ? -10.546 -2.119 2.846 1.00 91.38 275 THR A CA 1
ATOM 2193 C C . THR A 1 275 ? -11.111 -3.311 2.072 1.00 91.38 275 THR A C 1
ATOM 2195 O O . THR A 1 275 ? -12.293 -3.304 1.724 1.00 91.38 275 THR A O 1
ATOM 2198 N N . ALA A 1 276 ? -10.310 -4.367 1.923 1.00 91.38 276 ALA A N 1
ATOM 2199 C CA . ALA A 1 276 ? -10.730 -5.752 1.729 1.00 91.38 276 ALA A CA 1
ATOM 2200 C C . ALA A 1 276 ? -9.583 -6.674 2.177 1.00 91.38 276 ALA A C 1
ATOM 2202 O O . ALA A 1 276 ? -8.423 -6.308 1.993 1.00 91.38 276 ALA A O 1
ATOM 2203 N N . TRP A 1 277 ? -9.907 -7.833 2.762 1.00 89.31 277 TRP A N 1
ATOM 2204 C CA . TRP A 1 277 ? -8.901 -8.808 3.214 1.00 89.31 277 TRP A CA 1
ATOM 2205 C C . TRP A 1 277 ? -9.453 -10.238 3.361 1.00 89.31 277 TRP A C 1
ATOM 2207 O O . TRP A 1 277 ? -9.426 -11.009 2.404 1.00 89.31 277 TRP A O 1
ATOM 2217 N N . LEU A 1 278 ? -10.018 -10.593 4.526 1.00 89.06 278 LEU A N 1
ATOM 2218 C CA . LEU A 1 278 ? -10.757 -11.851 4.767 1.00 89.06 278 LEU A CA 1
ATOM 2219 C C . LEU A 1 278 ? -12.274 -11.692 4.521 1.00 89.06 278 LEU A C 1
ATOM 2221 O O . LEU A 1 278 ? -13.100 -12.508 4.948 1.00 89.06 278 LEU A O 1
ATOM 2225 N N . TRP A 1 279 ? -12.634 -10.600 3.848 1.00 90.06 279 TRP A N 1
ATOM 2226 C CA . TRP A 1 279 ? -13.961 -10.204 3.389 1.00 90.06 279 TRP A CA 1
ATOM 2227 C C . TRP A 1 279 ? -13.816 -9.291 2.154 1.00 90.06 279 TRP A C 1
ATOM 2229 O O . TRP A 1 279 ? -12.815 -8.577 2.046 1.00 90.06 279 TRP A O 1
ATOM 2239 N N . PRO A 1 280 ? -14.790 -9.293 1.223 1.00 92.12 280 PRO A N 1
ATOM 2240 C CA . PRO A 1 280 ? -14.781 -8.417 0.048 1.00 92.12 280 PRO A CA 1
ATOM 2241 C C . PRO A 1 280 ? -15.057 -6.950 0.412 1.00 92.12 280 PRO A C 1
ATOM 2243 O O . PRO A 1 280 ? -15.690 -6.668 1.434 1.00 92.12 280 PRO A O 1
ATOM 2246 N N . PHE A 1 281 ? -14.693 -6.018 -0.478 1.00 93.81 281 PHE A N 1
ATOM 2247 C CA . PHE A 1 281 ? -14.931 -4.567 -0.328 1.00 93.81 281 PHE A CA 1
ATOM 2248 C C . PHE A 1 281 ? -16.393 -4.236 0.025 1.00 93.81 281 PHE A C 1
ATOM 2250 O O . PHE A 1 281 ? -16.701 -3.324 0.796 1.00 93.81 281 PHE A O 1
ATOM 2257 N N . SER A 1 282 ? -17.311 -5.031 -0.526 1.00 92.19 282 SER A N 1
ATOM 2258 C CA . SER A 1 282 ? -18.756 -4.927 -0.335 1.00 92.19 282 SER A CA 1
ATOM 2259 C C . SER A 1 282 ? -19.249 -5.284 1.081 1.00 92.19 282 SER A C 1
ATOM 2261 O O . SER A 1 282 ? -20.385 -4.955 1.417 1.00 92.19 282 SER A O 1
ATOM 2263 N N . GLU A 1 283 ? -18.422 -5.905 1.931 1.00 92.62 283 GLU A N 1
ATOM 2264 C CA . GLU A 1 283 ? -18.678 -6.033 3.376 1.00 92.62 283 GLU A CA 1
ATOM 2265 C C . GLU A 1 283 ? -18.079 -4.867 4.174 1.00 92.62 283 GLU A C 1
ATOM 2267 O O . GLU A 1 283 ? -18.677 -4.421 5.155 1.00 92.62 283 GLU A O 1
ATOM 2272 N N . THR A 1 284 ? -16.936 -4.326 3.743 1.00 93.44 284 THR A N 1
ATOM 2273 C CA . THR A 1 284 ? -16.253 -3.219 4.429 1.00 93.44 284 THR A CA 1
ATOM 2274 C C . THR A 1 284 ? -17.146 -1.992 4.572 1.00 93.44 284 THR A C 1
ATOM 2276 O O . THR A 1 284 ? -17.157 -1.373 5.636 1.00 93.44 284 THR A O 1
ATOM 2279 N N . LYS A 1 285 ? -17.981 -1.694 3.561 1.00 93.19 285 LYS A N 1
ATOM 2280 C CA . LYS A 1 285 ? -19.015 -0.647 3.654 1.00 93.19 285 LYS A CA 1
ATOM 2281 C C . LYS A 1 285 ? -19.857 -0.794 4.933 1.00 93.19 285 LYS A C 1
ATOM 2283 O O . LYS A 1 285 ? -20.080 0.183 5.643 1.00 93.19 285 LYS A O 1
ATOM 2288 N N . ARG A 1 286 ? -20.271 -2.022 5.277 1.00 92.75 286 ARG A N 1
ATOM 2289 C CA . ARG A 1 286 ? -21.030 -2.327 6.504 1.00 92.75 286 ARG A CA 1
ATOM 2290 C C . ARG A 1 286 ? -20.171 -2.258 7.762 1.00 92.75 286 ARG A C 1
ATOM 2292 O O . ARG A 1 286 ? -20.617 -1.681 8.750 1.00 92.75 286 ARG A O 1
ATOM 2299 N N . LYS A 1 287 ? -18.945 -2.790 7.733 1.00 93.00 287 LYS A N 1
ATOM 2300 C CA . LYS A 1 287 ? -18.006 -2.735 8.872 1.00 93.00 287 LYS A CA 1
ATOM 2301 C C . LYS A 1 287 ? -17.682 -1.299 9.297 1.00 93.00 287 LYS A C 1
ATOM 2303 O O . LYS A 1 287 ? -17.713 -1.013 10.496 1.00 93.00 287 LYS A O 1
ATOM 2308 N N . ALA A 1 288 ? -17.460 -0.390 8.344 1.00 93.75 288 ALA A N 1
ATOM 2309 C CA . ALA A 1 288 ? -17.255 1.036 8.606 1.00 93.75 288 ALA A CA 1
ATOM 2310 C C . ALA A 1 288 ? -18.488 1.672 9.269 1.00 93.75 288 ALA A C 1
ATOM 2312 O O . ALA A 1 288 ? -18.383 2.220 10.368 1.00 93.75 288 ALA A O 1
ATOM 2313 N N . GLY A 1 289 ? -19.677 1.506 8.672 1.00 93.50 289 GLY A N 1
ATOM 2314 C CA . GLY A 1 289 ? -20.934 2.009 9.236 1.00 93.50 289 GLY A CA 1
ATOM 2315 C C . GLY A 1 289 ? -21.206 1.491 10.655 1.00 93.50 289 GLY A C 1
ATOM 2316 O O . GLY A 1 289 ? -21.451 2.284 11.567 1.00 93.50 289 GLY A O 1
ATOM 2317 N N . ARG A 1 290 ? -21.107 0.170 10.872 1.00 93.25 290 ARG A N 1
ATOM 2318 C CA . ARG A 1 290 ? -21.317 -0.483 12.180 1.00 93.25 290 ARG A CA 1
ATOM 2319 C C . ARG A 1 290 ? -20.354 0.045 13.243 1.00 93.25 290 ARG A C 1
ATOM 2321 O O . ARG A 1 290 ? -20.790 0.428 14.331 1.00 93.25 290 ARG A O 1
ATOM 2328 N N . SER A 1 291 ? -19.065 0.118 12.913 1.00 92.75 291 SER A N 1
ATOM 2329 C CA . SER A 1 291 ? -18.031 0.601 13.833 1.00 92.75 291 SER A CA 1
ATOM 2330 C C . SER A 1 291 ? -18.261 2.067 14.198 1.00 92.75 291 SER A C 1
ATOM 2332 O O . SER A 1 291 ? -18.348 2.411 15.375 1.00 92.75 291 SER A O 1
ATOM 2334 N N . TRP A 1 292 ? -18.431 2.951 13.212 1.00 94.38 292 TRP A N 1
ATOM 2335 C CA . TRP A 1 292 ? -18.552 4.387 13.476 1.00 94.38 292 TRP A CA 1
ATOM 2336 C C . TRP A 1 292 ? -19.871 4.752 14.172 1.00 94.38 292 TRP A C 1
ATOM 2338 O O . TRP A 1 292 ? -19.862 5.633 15.031 1.00 94.38 292 TRP A O 1
ATOM 2348 N N . ALA A 1 293 ? -20.970 4.025 13.929 1.00 94.38 293 ALA A N 1
ATOM 2349 C CA . ALA A 1 293 ? -22.204 4.172 14.708 1.00 94.38 293 ALA A CA 1
ATOM 2350 C C . ALA A 1 293 ? -21.983 3.890 16.210 1.00 94.38 293 ALA A C 1
ATOM 2352 O O . ALA A 1 293 ? -22.447 4.660 17.056 1.00 94.38 293 ALA A O 1
ATOM 2353 N N . ARG A 1 294 ? -21.214 2.843 16.562 1.00 92.25 294 ARG A N 1
ATOM 2354 C CA . ARG A 1 294 ? -20.837 2.541 17.960 1.00 92.25 294 ARG A CA 1
ATOM 2355 C C . ARG A 1 294 ? -19.990 3.657 18.578 1.00 92.25 294 ARG A C 1
ATOM 2357 O O . ARG A 1 294 ? -20.258 4.068 19.706 1.00 92.25 294 ARG A O 1
ATOM 2364 N N . GLN A 1 295 ? -19.026 4.203 17.840 1.00 93.94 295 GLN A N 1
ATOM 2365 C CA . GLN A 1 295 ? -18.146 5.253 18.366 1.00 93.94 295 GLN A CA 1
ATOM 2366 C C . GLN A 1 295 ? -18.866 6.602 18.534 1.00 93.94 295 GLN A C 1
ATOM 2368 O O . GLN A 1 295 ? -18.713 7.255 19.566 1.00 93.94 295 GLN A O 1
ATOM 2373 N N . ILE A 1 296 ? -19.755 6.973 17.606 1.00 94.00 296 ILE A N 1
ATOM 2374 C CA . ILE A 1 296 ? -20.656 8.130 17.751 1.00 94.00 296 ILE A CA 1
ATOM 2375 C C . ILE A 1 296 ? -21.600 7.957 18.960 1.00 94.00 296 ILE A C 1
ATOM 2377 O O . ILE A 1 296 ? -21.856 8.921 19.687 1.00 94.00 296 ILE A O 1
ATOM 2381 N N . HIS A 1 297 ? -22.086 6.740 19.237 1.00 91.88 297 HIS A N 1
ATOM 2382 C CA . HIS A 1 297 ? -22.872 6.447 20.445 1.00 91.88 297 HIS A CA 1
ATOM 2383 C C . HIS A 1 297 ? -22.067 6.686 21.740 1.00 91.88 297 HIS A C 1
ATOM 2385 O O . HIS A 1 297 ? -22.595 7.254 22.703 1.00 91.88 297 HIS A O 1
ATOM 2391 N N . PHE A 1 298 ? -20.776 6.342 21.772 1.00 91.62 298 PHE A N 1
ATOM 2392 C CA . PHE A 1 298 ? -19.918 6.663 22.918 1.00 91.62 298 PHE A CA 1
ATOM 2393 C C . PHE A 1 298 ? -19.627 8.164 23.046 1.00 91.62 298 PHE A C 1
ATOM 2395 O O . PHE A 1 298 ? -19.713 8.693 24.154 1.00 91.62 298 PHE A O 1
ATOM 2402 N N . MET A 1 299 ? -19.417 8.900 21.950 1.00 93.56 299 MET A N 1
ATOM 2403 C CA . MET A 1 299 ? -19.252 10.366 22.001 1.00 93.56 299 MET A CA 1
ATOM 2404 C C . MET A 1 299 ? -20.496 11.104 22.527 1.00 93.56 299 MET A C 1
ATOM 2406 O O . MET A 1 299 ? -20.373 12.162 23.141 1.00 93.56 299 MET A O 1
ATOM 2410 N N . LYS A 1 300 ? -21.700 10.540 22.342 1.00 90.50 300 LYS A N 1
ATOM 2411 C CA . LYS A 1 300 ? -22.959 11.051 22.928 1.00 90.50 300 LYS A CA 1
ATOM 2412 C C . LYS A 1 300 ? -23.027 10.915 24.457 1.00 90.50 300 LYS A C 1
ATOM 2414 O O . LYS A 1 300 ? -23.873 11.553 25.076 1.00 90.50 300 LYS A O 1
ATOM 2419 N N . SER A 1 301 ? -22.156 10.106 25.065 1.00 86.81 301 SER A N 1
ATOM 2420 C CA . SER A 1 301 ? -22.127 9.836 26.512 1.00 86.81 301 SER A CA 1
ATOM 2421 C C . SER A 1 301 ? -20.811 10.215 27.208 1.00 86.81 301 SER A C 1
ATOM 2423 O O . SER A 1 301 ? -20.832 10.462 28.411 1.00 86.81 301 SER A O 1
ATOM 2425 N N . HIS A 1 302 ? -19.698 10.318 26.474 1.00 89.56 302 HIS A N 1
ATOM 2426 C CA . HIS A 1 302 ? -18.351 10.564 27.000 1.00 89.56 302 HIS A CA 1
ATOM 2427 C C . HIS A 1 302 ? -17.733 11.809 26.328 1.00 89.56 302 HIS A C 1
ATOM 2429 O O . HIS A 1 302 ? -17.152 11.694 25.249 1.00 89.56 302 HIS A O 1
ATOM 2435 N N . PRO A 1 303 ? -17.839 13.014 26.929 1.00 86.19 303 PRO A N 1
ATOM 2436 C CA . PRO A 1 303 ? -17.395 14.264 26.294 1.00 86.19 303 PRO A CA 1
ATOM 2437 C C . PRO A 1 303 ? -15.882 14.377 26.048 1.00 86.19 303 PRO A C 1
ATOM 2439 O O . PRO A 1 303 ? -15.460 15.164 25.208 1.00 86.19 303 PRO A O 1
ATOM 2442 N N . THR A 1 304 ? -15.065 13.616 26.781 1.00 84.44 304 THR A N 1
ATOM 2443 C CA . THR A 1 304 ? -13.597 13.578 26.645 1.00 84.44 304 THR A CA 1
ATOM 2444 C C . THR A 1 304 ? -13.102 12.555 25.624 1.00 84.44 304 THR A C 1
ATOM 2446 O O . THR A 1 304 ? -11.926 12.577 25.272 1.00 84.44 304 THR A O 1
ATOM 2449 N N . PHE A 1 305 ? -13.972 11.655 25.152 1.00 91.12 305 PHE A N 1
ATOM 2450 C CA . PHE A 1 305 ? -13.585 10.582 24.242 1.00 91.12 305 PHE A CA 1
ATOM 2451 C C . PHE A 1 305 ? -13.208 11.137 22.862 1.00 91.12 305 PHE A C 1
ATOM 2453 O O . PHE A 1 305 ? -13.984 11.877 22.247 1.00 91.12 305 PHE A O 1
ATOM 2460 N N . THR A 1 306 ? -12.026 10.737 22.390 1.00 92.00 306 THR A N 1
ATOM 2461 C CA . THR A 1 306 ? -11.463 11.042 21.070 1.00 92.00 306 THR A CA 1
ATOM 2462 C C . THR A 1 306 ? -11.264 9.758 20.268 1.00 92.00 306 THR A C 1
ATOM 2464 O O . THR A 1 306 ? -10.826 8.731 20.792 1.00 92.00 306 THR A O 1
ATOM 2467 N N . PHE A 1 307 ? -11.590 9.824 18.980 1.00 94.69 307 PHE A N 1
ATOM 2468 C CA . PHE A 1 307 ? -11.559 8.695 18.059 1.00 94.69 307 PHE A CA 1
ATOM 2469 C C . PHE A 1 307 ? -10.971 9.112 16.710 1.00 94.69 307 PHE A C 1
ATOM 2471 O O . PHE A 1 307 ? -11.436 10.088 16.121 1.00 94.69 307 PHE A O 1
ATOM 2478 N N . ALA A 1 308 ? -9.996 8.359 16.205 1.00 93.25 308 ALA A N 1
ATOM 2479 C CA . ALA A 1 308 ? -9.354 8.590 14.915 1.00 93.25 308 ALA A CA 1
ATOM 2480 C C . ALA A 1 308 ? -9.756 7.540 13.861 1.00 93.25 308 ALA A C 1
ATOM 2482 O O . ALA A 1 308 ? -9.817 6.343 14.159 1.00 93.25 308 ALA A O 1
ATOM 2483 N N . ALA A 1 309 ? -9.988 7.995 12.625 1.00 92.25 309 ALA A N 1
ATOM 2484 C CA . ALA A 1 309 ? -10.266 7.159 11.451 1.00 92.25 309 ALA A CA 1
ATOM 2485 C C . ALA A 1 309 ? -9.598 7.742 10.190 1.00 92.25 309 ALA A C 1
ATOM 2487 O O . ALA A 1 309 ? -9.566 8.961 10.010 1.00 92.25 309 ALA A O 1
ATOM 2488 N N . SER A 1 310 ? -9.048 6.874 9.339 1.00 90.00 310 SER A N 1
ATOM 2489 C CA . SER A 1 310 ? -7.993 7.207 8.367 1.00 90.00 310 SER A CA 1
ATOM 2490 C C . SER A 1 310 ? -8.429 7.222 6.897 1.00 90.00 310 SER A C 1
ATOM 2492 O O . SER A 1 310 ? -8.153 8.181 6.182 1.00 90.00 310 SER A O 1
ATOM 2494 N N . GLN A 1 311 ? -9.072 6.160 6.405 1.00 91.50 311 GLN A N 1
ATOM 2495 C CA . GLN A 1 311 ? -9.138 5.909 4.957 1.00 91.50 311 GLN A CA 1
ATOM 2496 C C . GLN A 1 311 ? -10.286 6.678 4.284 1.00 91.50 311 GLN A C 1
ATOM 2498 O O . GLN A 1 311 ? -11.452 6.318 4.457 1.00 91.50 311 GLN A O 1
ATOM 2503 N N . ALA A 1 312 ? -9.987 7.705 3.477 1.00 95.88 312 ALA A N 1
ATOM 2504 C CA . ALA A 1 312 ? -11.010 8.563 2.860 1.00 95.88 312 ALA A CA 1
ATOM 2505 C C . ALA A 1 312 ? -12.047 7.786 2.019 1.00 95.88 312 ALA A C 1
ATOM 2507 O O . ALA A 1 312 ? -13.227 8.141 2.021 1.00 95.88 312 ALA A O 1
ATOM 2508 N N . GLN A 1 313 ? -11.656 6.676 1.385 1.00 96.38 313 GLN A N 1
ATOM 2509 C CA . GLN A 1 313 ? -12.575 5.797 0.656 1.00 96.38 313 GLN A CA 1
ATOM 2510 C C . GLN A 1 313 ? -13.701 5.231 1.542 1.00 96.38 313 GLN A C 1
ATOM 2512 O O . GLN A 1 313 ? -14.837 5.110 1.078 1.00 96.38 313 GLN A O 1
ATOM 2517 N N . GLN A 1 314 ? -13.423 4.914 2.813 1.00 95.50 314 GLN A N 1
ATOM 2518 C CA . GLN A 1 314 ? -14.445 4.437 3.752 1.00 95.50 314 GLN A CA 1
ATOM 2519 C C . GLN A 1 314 ? -15.409 5.561 4.143 1.00 95.50 314 GLN A C 1
ATOM 2521 O O . GLN A 1 314 ? -16.606 5.322 4.294 1.00 95.50 314 GLN A O 1
ATOM 2526 N N . PHE A 1 315 ? -14.915 6.801 4.248 1.00 96.50 315 PHE A N 1
ATOM 2527 C CA . PHE A 1 315 ? -15.774 7.962 4.475 1.00 96.50 315 PHE A CA 1
ATOM 2528 C C . PHE A 1 315 ? -16.707 8.199 3.282 1.00 96.50 315 PHE A C 1
ATOM 2530 O O . PHE A 1 315 ? -17.878 8.484 3.510 1.00 96.50 315 PHE A O 1
ATOM 2537 N N . GLU A 1 316 ? -16.228 8.039 2.043 1.00 96.69 316 GLU A N 1
ATOM 2538 C CA . GLU A 1 316 ? -17.065 8.155 0.839 1.00 96.69 316 GLU A CA 1
ATOM 2539 C C . GLU A 1 316 ? -18.153 7.071 0.799 1.00 96.69 316 GLU A C 1
ATOM 2541 O O . GLU A 1 316 ? -19.316 7.376 0.544 1.00 96.69 316 GLU A O 1
ATOM 2546 N N . TRP A 1 317 ? -17.822 5.819 1.133 1.00 96.31 317 TRP A N 1
ATOM 2547 C CA . TRP A 1 317 ? -18.821 4.747 1.224 1.00 96.31 317 TRP A CA 1
ATOM 2548 C C . TRP A 1 317 ? -19.861 4.983 2.324 1.00 96.31 317 TRP A C 1
ATOM 2550 O O . TRP A 1 317 ? -21.006 4.566 2.172 1.00 96.31 317 TRP A O 1
ATOM 2560 N N . VAL A 1 318 ? -19.501 5.657 3.420 1.00 95.69 318 VAL A N 1
ATOM 2561 C CA . VAL A 1 318 ? -20.447 6.024 4.487 1.00 95.69 318 VAL A CA 1
ATOM 2562 C C . VAL A 1 318 ? -21.260 7.277 4.138 1.00 95.69 318 VAL A C 1
ATOM 2564 O O . VAL A 1 318 ? -22.424 7.355 4.527 1.00 95.69 318 VAL A O 1
ATOM 2567 N N . GLU A 1 319 ? -20.716 8.214 3.356 1.00 96.06 319 GLU A N 1
ATOM 2568 C CA . GLU A 1 319 ? -21.486 9.308 2.740 1.00 96.06 319 GLU A CA 1
ATOM 2569 C C . GLU A 1 319 ? -22.543 8.762 1.760 1.00 96.06 319 GLU A C 1
ATOM 2571 O O . GLU A 1 319 ? -23.683 9.225 1.769 1.00 96.06 319 GLU A O 1
ATOM 2576 N N . GLU A 1 320 ? -22.181 7.743 0.973 1.00 93.56 320 GLU A N 1
ATOM 2577 C CA . GLU A 1 320 ? -23.043 7.043 0.010 1.00 93.56 320 GLU A CA 1
ATOM 2578 C C . GLU A 1 320 ? -24.123 6.176 0.698 1.00 93.56 320 GLU A C 1
ATOM 2580 O O . GLU A 1 320 ? -25.304 6.317 0.384 1.00 93.56 320 GLU A O 1
ATOM 2585 N N . TRP A 1 321 ? -23.747 5.289 1.632 1.00 91.69 321 TRP A N 1
ATOM 2586 C CA . TRP A 1 321 ? -24.650 4.264 2.198 1.00 91.69 321 TRP A CA 1
ATOM 2587 C C . TRP A 1 321 ? -25.340 4.670 3.506 1.00 91.69 321 TRP A C 1
ATOM 2589 O O . TRP A 1 321 ? -26.404 4.141 3.818 1.00 91.69 321 TRP A O 1
ATOM 2599 N N . TYR A 1 322 ? -24.767 5.597 4.282 1.00 93.44 322 TYR A N 1
ATOM 2600 C CA . TYR A 1 322 ? -25.289 5.979 5.602 1.00 93.44 322 TYR A CA 1
ATOM 2601 C C . TYR A 1 322 ? -25.292 7.511 5.805 1.00 93.44 322 TYR A C 1
ATOM 2603 O O . TYR A 1 322 ? -24.723 8.020 6.779 1.00 93.44 322 TYR A O 1
ATOM 2611 N N . PRO A 1 323 ? -25.968 8.291 4.936 1.00 92.94 323 PRO A N 1
ATOM 2612 C CA . PRO A 1 323 ? -25.895 9.758 4.925 1.00 92.94 323 PRO A CA 1
ATOM 2613 C C . PRO A 1 323 ? -26.418 10.447 6.201 1.00 92.94 323 PRO A C 1
ATOM 2615 O O . PRO A 1 323 ? -26.188 11.643 6.395 1.00 92.94 323 PRO A O 1
ATOM 2618 N N . THR A 1 324 ? -27.122 9.738 7.091 1.00 93.12 324 THR A N 1
ATOM 2619 C CA . THR A 1 324 ? -27.447 10.226 8.444 1.00 93.12 324 THR A CA 1
ATOM 2620 C C . THR A 1 324 ? -26.263 10.093 9.401 1.00 93.12 324 THR A C 1
ATOM 2622 O O . THR A 1 324 ? -25.965 11.039 10.124 1.00 93.12 324 THR A O 1
ATOM 2625 N N . LEU A 1 325 ? -25.549 8.962 9.372 1.00 94.75 325 LEU A N 1
ATOM 2626 C CA . LEU A 1 325 ? -24.348 8.729 10.180 1.00 94.75 325 LEU A CA 1
ATOM 2627 C C . LEU A 1 325 ? -23.216 9.679 9.767 1.00 94.75 325 LEU A C 1
ATOM 2629 O O . LEU A 1 325 ? -22.533 10.232 10.624 1.00 94.75 325 LEU A O 1
ATOM 2633 N N . PHE A 1 326 ? -23.075 9.948 8.466 1.00 96.25 326 PHE A N 1
ATOM 2634 C CA . PHE A 1 326 ? -22.097 10.912 7.959 1.00 96.25 326 PHE A CA 1
ATOM 2635 C C . PHE A 1 326 ? -22.325 12.342 8.491 1.00 96.25 326 PHE A C 1
ATOM 2637 O O . PHE A 1 326 ? -21.369 13.057 8.796 1.00 96.25 326 PHE A O 1
ATOM 2644 N N . LYS A 1 327 ? -23.587 12.757 8.683 1.00 95.62 327 LYS A N 1
ATOM 2645 C CA . LYS A 1 327 ? -23.925 14.059 9.291 1.00 95.62 327 LYS A CA 1
ATOM 2646 C C . LYS A 1 327 ? -23.557 14.109 10.774 1.00 95.62 327 LYS A C 1
ATOM 2648 O O . LYS A 1 327 ? -22.970 15.100 11.206 1.00 95.62 327 LYS A O 1
ATOM 2653 N N . ASP A 1 328 ? -23.825 13.038 11.521 1.00 94.81 328 ASP A N 1
ATOM 2654 C CA . ASP A 1 328 ? -23.358 12.898 12.905 1.00 94.81 328 ASP A CA 1
ATOM 2655 C C . ASP A 1 328 ? -21.821 12.989 12.973 1.00 94.81 328 ASP A C 1
ATOM 2657 O O . ASP A 1 328 ? -21.290 13.755 13.777 1.00 94.81 328 ASP A O 1
ATOM 2661 N N . MET A 1 329 ? -21.089 12.299 12.089 1.00 95.31 329 MET A N 1
ATOM 2662 C CA . MET A 1 329 ? -19.623 12.408 12.003 1.00 95.31 329 MET A CA 1
ATOM 2663 C C . MET A 1 329 ? -19.172 13.852 11.748 1.00 95.31 329 MET A C 1
ATOM 2665 O O . MET A 1 329 ? -18.305 14.354 12.459 1.00 95.31 329 MET A O 1
ATOM 2669 N N . GLN A 1 330 ? -19.782 14.564 10.793 1.00 95.94 330 GLN A N 1
ATOM 2670 C CA . GLN A 1 330 ? -19.478 15.980 10.544 1.00 95.94 330 GLN A CA 1
ATOM 2671 C C . GLN A 1 330 ? -19.757 16.883 11.759 1.00 95.94 330 GLN A C 1
ATOM 2673 O O . GLN A 1 330 ? -19.072 17.895 11.931 1.00 95.94 330 GLN A O 1
ATOM 2678 N N . GLU A 1 331 ? -20.737 16.559 12.607 1.00 95.69 331 GLU A N 1
ATOM 2679 C CA . GLU A 1 331 ? -20.979 17.272 13.866 1.00 95.69 331 GLU A CA 1
ATOM 2680 C C . GLU A 1 331 ? -19.903 16.948 14.916 1.00 95.69 331 GLU A C 1
ATOM 2682 O O . GLU A 1 331 ? -19.339 17.855 15.532 1.00 95.69 331 GLU A O 1
ATOM 2687 N N . TYR A 1 332 ? -19.555 15.672 15.092 1.00 95.31 332 TYR A N 1
ATOM 2688 C CA . TYR A 1 332 ? -18.557 15.244 16.075 1.00 95.31 332 TYR A CA 1
ATOM 2689 C C . TYR A 1 332 ? -17.109 15.589 15.687 1.00 95.31 332 TYR A C 1
ATOM 2691 O O . TYR A 1 332 ? -16.286 15.816 16.579 1.00 95.31 332 TYR A O 1
ATOM 2699 N N . THR A 1 333 ? -16.813 15.783 14.398 1.00 95.06 333 THR A N 1
ATOM 2700 C CA . THR A 1 333 ? -15.559 16.402 13.933 1.00 95.06 333 THR A CA 1
ATOM 2701 C C . THR A 1 333 ? -15.503 17.896 14.256 1.00 95.06 333 THR A C 1
ATOM 2703 O O . THR A 1 333 ? -14.459 18.395 14.674 1.00 95.06 333 THR A O 1
ATOM 2706 N N . LYS A 1 334 ? -16.626 18.628 14.172 1.00 93.88 334 LYS A N 1
ATOM 2707 C CA . LYS A 1 334 ? -16.691 20.040 14.613 1.00 93.88 334 LYS A CA 1
ATOM 2708 C C . LYS A 1 334 ? -16.526 20.185 16.131 1.00 93.88 334 LYS A C 1
ATOM 2710 O O . LYS A 1 334 ? -15.969 21.183 16.577 1.00 93.88 334 LYS A O 1
ATOM 2715 N N . LYS A 1 335 ? -16.949 19.181 16.910 1.00 93.25 335 LYS A N 1
ATOM 2716 C CA . LYS A 1 335 ? -16.684 19.071 18.360 1.00 93.25 335 LYS A CA 1
ATOM 2717 C C . LYS A 1 335 ? -15.245 18.647 18.694 1.00 93.25 335 LYS A C 1
ATOM 2719 O O . LYS A 1 335 ? -14.844 18.767 19.846 1.00 93.25 335 LYS A O 1
ATOM 2724 N N . GLY A 1 336 ? -14.474 18.153 17.721 1.00 91.75 336 GLY A N 1
ATOM 2725 C CA . GLY A 1 336 ? -13.112 17.649 17.930 1.00 91.75 336 GLY A CA 1
ATOM 2726 C C . GLY A 1 336 ? -13.029 16.271 18.601 1.00 91.75 336 GLY A C 1
ATOM 2727 O O . GLY A 1 336 ? -11.972 15.930 19.123 1.00 91.75 336 GLY A O 1
ATOM 2728 N N . GLN A 1 337 ? -14.120 15.496 18.603 1.00 93.44 337 GLN A N 1
ATOM 2729 C CA . GLN A 1 337 ? -14.155 14.131 19.148 1.00 93.44 337 GLN A CA 1
ATOM 2730 C C . GLN A 1 337 ? -13.919 13.068 18.066 1.00 93.44 337 GLN A C 1
ATOM 2732 O O . GLN A 1 337 ? -13.230 12.084 18.316 1.00 93.44 337 GLN A O 1
ATOM 2737 N N . PHE A 1 338 ? -14.465 13.272 16.863 1.00 95.12 338 PHE A N 1
ATOM 2738 C CA . PHE A 1 338 ? -14.198 12.430 15.694 1.00 95.12 338 PHE A CA 1
ATOM 2739 C C . PHE A 1 338 ? -13.083 13.081 14.863 1.00 95.12 338 PHE A C 1
ATOM 2741 O O . PHE A 1 338 ? -13.204 14.238 14.467 1.00 95.12 338 PHE A O 1
ATOM 2748 N N . ILE A 1 339 ? -11.979 12.376 14.628 1.00 94.44 339 ILE A N 1
ATOM 2749 C CA . ILE A 1 339 ? -10.752 12.931 14.045 1.00 94.44 339 ILE A CA 1
ATOM 2750 C C . ILE A 1 339 ? -10.441 12.207 12.724 1.00 94.44 339 ILE A C 1
ATOM 2752 O O . ILE A 1 339 ? -9.937 11.083 12.747 1.00 94.44 339 ILE A O 1
ATOM 2756 N N . PRO A 1 340 ? -10.713 12.830 11.561 1.00 94.25 340 PRO A N 1
ATOM 2757 C CA . PRO A 1 340 ? -10.177 12.367 10.285 1.00 94.25 340 PRO A CA 1
ATOM 2758 C C . PRO A 1 340 ? -8.648 12.514 10.273 1.00 94.25 340 PRO A C 1
ATOM 2760 O O . PRO A 1 340 ? -8.125 13.603 10.530 1.00 94.25 340 PRO A O 1
ATOM 2763 N N . ILE A 1 341 ? -7.933 11.427 9.992 1.00 92.44 341 ILE A N 1
ATOM 2764 C CA . ILE A 1 341 ? -6.461 11.355 9.991 1.00 92.44 341 ILE A CA 1
ATOM 2765 C C . ILE A 1 341 ? -5.950 10.672 8.710 1.00 92.44 341 ILE A C 1
ATOM 2767 O O . ILE A 1 341 ? -6.737 10.352 7.826 1.00 92.44 341 ILE A O 1
ATOM 2771 N N . GLY A 1 342 ? -4.639 10.468 8.559 1.00 87.12 342 GLY A N 1
ATOM 2772 C CA . GLY A 1 342 ? -4.049 9.694 7.461 1.00 87.12 342 GLY A CA 1
ATOM 2773 C C . GLY A 1 342 ? -3.906 10.462 6.151 1.00 87.12 342 GLY A C 1
ATOM 2774 O O . GLY A 1 342 ? -2.838 10.416 5.550 1.00 87.12 342 GLY A O 1
ATOM 2775 N N . GLY A 1 343 ? -4.926 11.220 5.741 1.00 90.19 343 GLY A N 1
ATOM 2776 C CA . GLY A 1 343 ? -4.864 12.111 4.575 1.00 90.19 343 GLY A CA 1
ATOM 2777 C C . GLY A 1 343 ? -4.782 11.406 3.214 1.00 90.19 343 GLY A C 1
ATOM 2778 O O . GLY A 1 343 ? -4.603 12.083 2.203 1.00 90.19 343 GLY A O 1
ATOM 2779 N N . THR A 1 344 ? -4.924 10.079 3.158 1.00 94.94 344 THR A N 1
ATOM 2780 C CA . THR A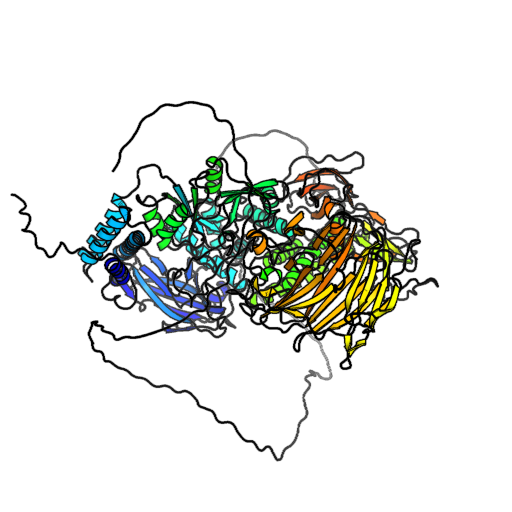 1 344 ? -4.839 9.272 1.931 1.00 94.94 344 THR A CA 1
ATOM 2781 C C . THR A 1 344 ? -6.189 8.687 1.510 1.00 94.94 344 THR A C 1
ATOM 2783 O O . THR A 1 344 ? -7.145 8.645 2.287 1.00 94.94 344 THR A O 1
ATOM 2786 N N . TRP A 1 345 ? -6.284 8.248 0.250 1.00 96.44 345 TRP A N 1
ATOM 2787 C CA . TRP A 1 345 ? -7.483 7.599 -0.283 1.00 96.44 345 TRP A CA 1
ATOM 2788 C C . TRP A 1 345 ? -7.762 6.263 0.414 1.00 96.44 345 TRP A C 1
ATOM 2790 O O . TRP A 1 345 ? -8.842 6.060 0.975 1.00 96.44 345 TRP A O 1
ATOM 2800 N N . VAL A 1 346 ? -6.753 5.394 0.449 1.00 95.25 346 VAL A N 1
ATOM 2801 C CA . VAL A 1 346 ? -6.702 4.187 1.283 1.00 95.25 346 VAL A CA 1
ATOM 2802 C C . VAL A 1 346 ? -5.370 4.128 2.034 1.00 95.25 346 VAL A C 1
ATOM 2804 O O . VAL A 1 346 ? -4.491 4.968 1.841 1.00 95.25 346 VAL A O 1
ATOM 2807 N N . GLU A 1 347 ? -5.200 3.127 2.891 1.00 93.38 347 GLU A N 1
ATOM 2808 C CA . GLU A 1 347 ? -3.895 2.801 3.472 1.00 93.38 347 GLU A CA 1
ATOM 2809 C C . GLU A 1 347 ? -3.191 1.807 2.547 1.00 93.38 347 GLU A C 1
ATOM 2811 O O . GLU A 1 347 ? -3.489 0.613 2.527 1.00 93.38 347 GLU A O 1
ATOM 2816 N N . MET A 1 348 ? -2.334 2.345 1.685 1.00 93.31 348 MET A N 1
ATOM 2817 C CA . MET A 1 348 ? -1.723 1.630 0.569 1.00 93.31 348 MET A CA 1
ATOM 2818 C C . MET A 1 348 ? -0.479 0.825 0.966 1.00 93.31 348 MET A C 1
ATOM 2820 O O . MET A 1 348 ? 0.156 1.099 1.987 1.00 93.31 348 MET A O 1
ATOM 2824 N N . ASP A 1 349 ? -0.078 -0.127 0.117 1.00 94.00 349 ASP A N 1
ATOM 2825 C CA . ASP A 1 349 ? 1.340 -0.505 0.075 1.00 94.00 349 ASP A CA 1
ATOM 2826 C C . ASP A 1 349 ? 2.169 0.685 -0.444 1.00 94.00 349 ASP A C 1
ATOM 2828 O O . ASP A 1 349 ? 1.674 1.528 -1.191 1.00 94.00 349 ASP A O 1
ATOM 2832 N N . THR A 1 350 ? 3.439 0.770 -0.053 1.00 94.12 350 THR A N 1
ATOM 2833 C CA . THR A 1 350 ? 4.319 1.879 -0.453 1.00 94.12 350 THR A CA 1
ATOM 2834 C C . THR A 1 350 ? 5.570 1.442 -1.214 1.00 94.12 350 THR A C 1
ATOM 2836 O O . THR A 1 350 ? 6.428 2.277 -1.501 1.00 94.12 350 THR A O 1
ATOM 2839 N N . ASN A 1 351 ? 5.666 0.157 -1.573 1.00 94.38 351 ASN A N 1
ATOM 2840 C CA . ASN A 1 351 ? 6.820 -0.448 -2.239 1.00 94.38 351 ASN A CA 1
ATOM 2841 C C . ASN A 1 351 ? 6.549 -0.749 -3.721 1.00 94.38 351 ASN A C 1
ATOM 2843 O O . ASN A 1 351 ? 7.449 -0.594 -4.549 1.00 94.38 351 ASN A O 1
ATOM 2847 N N . MET A 1 352 ? 5.319 -1.144 -4.060 1.00 95.31 352 MET A N 1
ATOM 2848 C CA . MET A 1 352 ? 4.906 -1.582 -5.397 1.00 95.31 352 MET A CA 1
ATOM 2849 C C . MET A 1 352 ? 4.140 -0.541 -6.235 1.00 95.31 352 MET A C 1
ATOM 2851 O O . MET A 1 352 ? 4.325 -0.561 -7.455 1.00 95.31 352 MET A O 1
ATOM 2855 N N . PRO A 1 353 ? 3.324 0.375 -5.669 1.00 96.88 353 PRO A N 1
ATOM 2856 C CA . PRO A 1 353 ? 2.742 1.468 -6.448 1.00 96.88 353 PRO A CA 1
ATOM 2857 C C . PRO A 1 353 ? 3.796 2.413 -7.024 1.00 96.88 353 PRO A C 1
ATOM 2859 O O . PRO A 1 353 ? 4.826 2.681 -6.403 1.00 96.88 353 PRO A O 1
ATOM 2862 N N . SER A 1 354 ? 3.508 2.974 -8.191 1.00 96.19 354 SER A N 1
ATOM 2863 C CA . SER A 1 354 ? 4.296 4.040 -8.807 1.00 96.19 354 SER A CA 1
ATOM 2864 C C . SER A 1 354 ? 4.350 5.306 -7.936 1.00 96.19 354 SER A C 1
ATOM 2866 O O . SER A 1 354 ? 3.487 5.555 -7.091 1.00 96.19 354 SER A O 1
ATOM 2868 N N . GLY A 1 355 ? 5.361 6.151 -8.168 1.00 95.12 355 GLY A N 1
ATOM 2869 C CA . GLY A 1 355 ? 5.507 7.416 -7.441 1.00 95.12 355 GLY A CA 1
ATOM 2870 C C . GLY A 1 355 ? 4.290 8.336 -7.593 1.00 95.12 355 GLY A C 1
ATOM 2871 O O . GLY A 1 355 ? 3.796 8.865 -6.598 1.00 95.12 355 GLY A O 1
ATOM 2872 N N . GLU A 1 356 ? 3.755 8.477 -8.811 1.00 96.31 356 GLU A N 1
ATOM 2873 C CA . GLU A 1 356 ? 2.551 9.284 -9.037 1.00 96.31 356 GLU A CA 1
ATOM 2874 C C . GLU A 1 356 ? 1.307 8.647 -8.405 1.00 96.31 356 GLU A C 1
ATOM 2876 O O . GLU A 1 356 ? 0.484 9.380 -7.863 1.00 96.31 356 GLU A O 1
ATOM 2881 N N . ALA A 1 357 ? 1.171 7.316 -8.364 1.00 96.94 357 ALA A N 1
ATOM 2882 C CA . ALA A 1 357 ? 0.066 6.693 -7.635 1.00 96.94 357 ALA A CA 1
ATOM 2883 C C . ALA A 1 357 ? 0.127 6.999 -6.127 1.00 96.94 357 ALA A C 1
ATOM 2885 O O . ALA A 1 357 ? -0.900 7.354 -5.543 1.00 96.94 357 ALA A O 1
ATOM 2886 N N . LEU A 1 358 ? 1.319 6.999 -5.508 1.00 96.56 358 LEU A N 1
ATOM 2887 C CA . LEU A 1 358 ? 1.478 7.502 -4.136 1.00 96.56 358 LEU A CA 1
ATOM 2888 C C . LEU A 1 358 ? 1.087 8.985 -4.025 1.00 96.56 358 LEU A C 1
ATOM 2890 O O . LEU A 1 358 ? 0.397 9.352 -3.076 1.00 96.56 358 LEU A O 1
ATOM 2894 N N . CYS A 1 359 ? 1.436 9.838 -4.997 1.00 97.00 359 CYS A N 1
ATOM 2895 C CA . CYS A 1 359 ? 0.931 11.215 -5.025 1.00 97.00 359 CYS A CA 1
ATOM 2896 C C . CYS A 1 359 ? -0.605 11.268 -5.103 1.00 97.00 359 CYS A C 1
ATOM 2898 O O . CYS A 1 359 ? -1.221 12.062 -4.391 1.00 97.00 359 CYS A O 1
ATOM 2900 N N . ARG A 1 360 ? -1.246 10.410 -5.906 1.00 96.94 360 ARG A N 1
ATOM 2901 C CA . ARG A 1 360 ? -2.710 10.360 -6.035 1.00 96.94 360 ARG A CA 1
ATOM 2902 C C . ARG A 1 360 ? -3.405 9.898 -4.755 1.00 96.94 360 ARG A C 1
ATOM 2904 O O . ARG A 1 360 ? -4.441 10.475 -4.430 1.00 96.94 360 ARG A O 1
ATOM 2911 N N . GLN A 1 361 ? -2.820 8.973 -3.984 1.00 97.06 361 GLN A N 1
ATOM 2912 C CA . GLN A 1 361 ? -3.321 8.611 -2.647 1.00 97.06 361 GLN A CA 1
ATOM 2913 C C . GLN A 1 361 ? -3.514 9.865 -1.774 1.00 97.06 361 GLN A C 1
ATOM 2915 O O . GLN A 1 361 ? -4.609 10.080 -1.255 1.00 97.06 361 GLN A O 1
ATOM 2920 N N . PHE A 1 362 ? -2.496 10.729 -1.672 1.00 96.50 362 PHE A N 1
ATOM 2921 C CA . PHE A 1 362 ? -2.575 11.983 -0.907 1.00 96.50 362 PHE A CA 1
ATOM 2922 C C . PHE A 1 362 ? -3.488 13.037 -1.552 1.00 96.50 362 PHE A C 1
ATOM 2924 O O . PHE A 1 362 ? -4.227 13.714 -0.842 1.00 96.50 362 PHE A O 1
ATOM 2931 N N . ILE A 1 363 ? -3.469 13.184 -2.882 1.00 95.44 363 ILE A N 1
ATOM 2932 C CA . ILE A 1 363 ? -4.302 14.162 -3.605 1.00 95.44 363 ILE A CA 1
ATOM 2933 C C . ILE A 1 363 ? -5.792 13.904 -3.360 1.00 95.44 363 ILE A C 1
ATOM 2935 O O . ILE A 1 363 ? -6.504 14.822 -2.949 1.00 95.44 363 ILE A O 1
ATOM 2939 N N . TYR A 1 364 ? -6.267 12.672 -3.578 1.00 96.31 364 TYR A N 1
ATOM 2940 C CA . TYR A 1 364 ? -7.683 12.350 -3.392 1.00 96.31 364 TYR A CA 1
ATOM 2941 C C . TYR A 1 364 ? -8.073 12.324 -1.908 1.00 96.31 364 TYR A C 1
ATOM 2943 O O . TYR A 1 364 ? -9.141 12.829 -1.566 1.00 96.31 364 TYR A O 1
ATOM 2951 N N . GLY A 1 365 ? -7.206 11.825 -1.016 1.00 95.38 365 GLY A N 1
ATOM 2952 C CA . GLY A 1 365 ? -7.453 11.821 0.430 1.00 95.38 365 GLY A CA 1
ATOM 2953 C C . GLY A 1 365 ? -7.568 13.226 1.034 1.00 95.38 365 GLY A C 1
ATOM 2954 O O . GLY A 1 365 ? -8.609 13.579 1.592 1.00 95.38 365 GLY A O 1
ATOM 2955 N N . GLN A 1 366 ? -6.542 14.069 0.869 1.00 95.00 366 GLN A N 1
ATOM 2956 C CA . GLN A 1 366 ? -6.530 15.429 1.425 1.00 95.00 366 GLN A CA 1
ATOM 2957 C C . GLN A 1 366 ? -7.673 16.286 0.872 1.00 95.00 366 GLN A C 1
ATOM 2959 O O . GLN A 1 366 ? -8.330 16.993 1.638 1.00 95.00 366 GLN A O 1
ATOM 2964 N N . ARG A 1 367 ? -7.956 16.212 -0.437 1.00 94.00 367 ARG A N 1
ATOM 2965 C CA . ARG A 1 367 ? -9.041 16.995 -1.057 1.00 94.00 367 ARG A CA 1
ATOM 2966 C C . ARG A 1 367 ? -10.427 16.489 -0.664 1.00 94.00 367 ARG A C 1
ATOM 2968 O O . ARG A 1 367 ? -11.342 17.301 -0.517 1.00 94.00 367 ARG A O 1
ATOM 2975 N N . TYR A 1 368 ? -10.591 15.186 -0.427 1.00 95.44 368 TYR A N 1
ATOM 2976 C CA . TYR A 1 368 ? -11.823 14.652 0.149 1.00 95.44 368 TYR A CA 1
ATOM 2977 C C . TYR A 1 368 ? -12.075 15.254 1.539 1.00 95.44 368 TYR A C 1
ATOM 2979 O O . TYR A 1 368 ? -13.117 15.888 1.747 1.00 95.44 368 TYR A O 1
ATOM 2987 N N . PHE A 1 369 ? -11.105 15.154 2.457 1.00 95.12 369 PHE A N 1
ATOM 2988 C CA . PHE A 1 369 ? -11.239 15.692 3.815 1.00 95.12 369 PHE A CA 1
ATOM 2989 C C . PHE A 1 369 ? -11.403 17.219 3.844 1.00 95.12 369 PHE A C 1
ATOM 2991 O O . PHE A 1 369 ? -12.279 17.723 4.553 1.00 95.12 369 PHE A O 1
ATOM 2998 N N . GLU A 1 370 ? -10.668 17.954 3.004 1.00 93.88 370 GLU A N 1
ATOM 2999 C CA . GLU A 1 370 ? -10.833 19.400 2.834 1.00 93.88 370 GLU A CA 1
ATOM 3000 C C . GLU A 1 370 ? -12.264 19.748 2.393 1.00 93.88 370 GLU A C 1
ATOM 3002 O O . GLU A 1 370 ? -12.909 20.590 3.019 1.00 93.88 370 GLU A O 1
ATOM 3007 N N . SER A 1 371 ? -12.810 19.045 1.390 1.00 93.56 371 SER A N 1
ATOM 3008 C CA . SER A 1 371 ? -14.158 19.313 0.866 1.00 93.56 371 SER A CA 1
ATOM 3009 C C . SER A 1 371 ? -15.298 18.967 1.833 1.00 93.56 371 SER A C 1
ATOM 3011 O O . SER A 1 371 ? -16.351 19.603 1.782 1.00 93.56 371 SER A O 1
ATOM 3013 N N . ARG A 1 372 ? -15.121 17.958 2.702 1.00 94.31 372 ARG A N 1
ATOM 3014 C CA . ARG A 1 372 ? -16.191 17.426 3.573 1.00 94.31 372 ARG A CA 1
ATOM 3015 C C . ARG A 1 372 ? -16.112 17.867 5.030 1.00 94.31 372 ARG A C 1
ATOM 3017 O O . ARG A 1 372 ? -17.150 17.932 5.691 1.00 94.31 372 ARG A O 1
ATOM 3024 N N . PHE A 1 373 ? -14.918 18.180 5.525 1.00 93.81 373 PHE A N 1
ATOM 3025 C CA . PHE A 1 373 ? -14.671 18.543 6.924 1.00 93.81 373 PHE A CA 1
ATOM 3026 C C . PHE A 1 373 ? -13.982 19.908 7.084 1.00 93.81 373 PHE A C 1
ATOM 3028 O O . PHE A 1 373 ? -13.860 20.393 8.210 1.00 93.81 373 PHE A O 1
ATOM 3035 N N . GLY A 1 374 ? -13.578 20.563 5.987 1.00 90.31 374 GLY A N 1
ATOM 3036 C CA . GLY A 1 374 ? -12.997 21.911 6.004 1.00 90.31 374 GLY A CA 1
ATOM 3037 C C . GLY A 1 374 ? -11.567 21.976 6.546 1.00 90.31 374 GLY A C 1
ATOM 3038 O O . GLY A 1 374 ? -11.118 23.048 6.950 1.00 90.31 374 GLY A O 1
ATOM 3039 N N . LYS A 1 375 ? -10.866 20.837 6.605 1.00 89.81 375 LYS A N 1
ATOM 3040 C CA . LYS A 1 375 ? -9.476 20.712 7.065 1.00 89.81 375 LYS A CA 1
ATOM 3041 C C . LYS A 1 375 ? -8.750 19.622 6.279 1.00 89.81 375 LYS A C 1
ATOM 3043 O O . LYS A 1 375 ? -9.362 18.625 5.911 1.00 89.81 375 LYS A O 1
ATOM 3048 N N . ARG A 1 376 ? -7.442 19.798 6.100 1.00 93.06 376 ARG A N 1
ATOM 3049 C CA . ARG A 1 376 ? -6.508 18.746 5.673 1.00 93.06 376 ARG A CA 1
ATOM 3050 C C . ARG A 1 376 ? -5.884 18.075 6.898 1.00 93.06 376 ARG A C 1
ATOM 3052 O O . ARG A 1 376 ? -5.779 18.699 7.956 1.00 93.06 376 ARG A O 1
ATOM 3059 N N . CYS A 1 377 ? -5.467 16.824 6.758 1.00 94.00 377 CYS A N 1
ATOM 3060 C CA . CYS A 1 377 ? -4.776 16.070 7.801 1.00 94.00 377 CYS A CA 1
ATOM 3061 C C . CYS A 1 377 ? -3.278 16.433 7.810 1.00 94.00 377 CYS A C 1
ATOM 3063 O O . CYS A 1 377 ? -2.683 16.613 6.750 1.00 94.00 377 CYS A O 1
ATOM 3065 N N . THR A 1 378 ? -2.652 16.508 8.989 1.00 94.56 378 THR A N 1
ATOM 3066 C CA . THR A 1 378 ? -1.204 16.787 9.146 1.00 94.56 378 THR A CA 1
ATOM 3067 C C . THR A 1 378 ? -0.378 15.552 9.512 1.00 94.56 378 THR A C 1
ATOM 3069 O O . THR A 1 378 ? 0.840 15.557 9.341 1.00 94.56 378 THR A O 1
ATOM 3072 N N . VAL A 1 379 ? -1.032 14.489 9.995 1.00 94.31 379 VAL A N 1
ATOM 3073 C CA . VAL A 1 379 ? -0.404 13.221 10.393 1.00 94.31 379 VAL A CA 1
ATOM 3074 C C . VAL A 1 379 ? -0.727 12.140 9.365 1.00 94.31 379 VAL A C 1
ATOM 3076 O O . VAL A 1 379 ? -1.883 11.724 9.241 1.00 94.31 379 VAL A O 1
ATOM 3079 N N . PHE A 1 380 ? 0.294 11.690 8.636 1.00 94.00 380 PHE A N 1
ATOM 3080 C CA . PHE A 1 380 ? 0.231 10.503 7.787 1.00 94.00 380 PHE A CA 1
ATOM 3081 C C . PHE A 1 380 ? 0.232 9.260 8.687 1.00 94.00 380 PHE A C 1
ATOM 3083 O O . PHE A 1 380 ? 0.988 9.188 9.659 1.00 94.00 380 PHE A O 1
ATOM 3090 N N . TRP A 1 381 ? -0.666 8.315 8.423 1.00 89.12 381 TRP A N 1
ATOM 3091 C CA . TRP A 1 381 ? -1.092 7.307 9.395 1.00 89.12 381 TRP A CA 1
ATOM 3092 C C . TRP A 1 381 ? -1.199 5.953 8.701 1.00 89.12 381 TRP A C 1
ATOM 3094 O O . TRP A 1 381 ? -2.095 5.772 7.883 1.00 89.12 381 TRP A O 1
ATOM 3104 N N . LEU A 1 382 ? -0.267 5.049 9.013 1.00 81.25 382 LEU A N 1
ATOM 3105 C CA . LEU A 1 382 ? -0.241 3.658 8.548 1.00 81.25 382 LEU A CA 1
ATOM 3106 C C . LEU A 1 382 ? 0.079 2.734 9.739 1.00 81.25 382 LEU A C 1
ATOM 3108 O O . LEU A 1 382 ? 1.241 2.343 9.921 1.00 81.25 382 LEU A O 1
ATOM 3112 N N . PRO A 1 383 ? -0.895 2.454 10.626 1.00 61.94 383 PRO A N 1
ATOM 3113 C CA . PRO A 1 383 ? -0.687 1.620 11.801 1.00 61.94 383 PRO A CA 1
ATOM 3114 C C . PRO A 1 383 ? -0.213 0.205 11.445 1.00 61.94 383 PRO A C 1
ATOM 3116 O O . PRO A 1 383 ? -0.473 -0.323 10.374 1.00 61.94 383 PRO A O 1
ATOM 3119 N N . GLY A 1 384 ? 0.487 -0.417 12.393 1.00 51.03 384 GLY A N 1
ATOM 3120 C CA . GLY A 1 384 ? 0.746 -1.857 12.412 1.00 51.03 384 GLY A CA 1
ATOM 3121 C C . GLY A 1 384 ? 0.513 -2.420 13.811 1.00 51.03 384 GLY A C 1
ATOM 3122 O O . GLY A 1 384 ? 0.614 -1.684 14.789 1.00 51.03 384 GLY A O 1
ATOM 3123 N N . LEU A 1 385 ? 0.174 -3.695 13.964 1.00 38.75 385 LEU A N 1
ATOM 3124 C CA . LEU A 1 385 ? -0.164 -4.260 15.280 1.00 38.75 385 LEU A CA 1
ATOM 3125 C C . LEU A 1 385 ? 0.707 -5.462 15.588 1.00 38.75 385 LEU A C 1
ATOM 3127 O O . LEU A 1 385 ? 0.670 -6.422 14.840 1.00 38.75 385 LEU A O 1
ATOM 3131 N N . ARG A 1 386 ? 1.435 -5.487 16.711 1.00 37.88 386 ARG A N 1
ATOM 3132 C CA . ARG A 1 386 ? 2.060 -6.705 17.255 1.00 37.88 386 ARG A CA 1
ATOM 3133 C C . ARG A 1 386 ? 1.268 -7.222 18.456 1.00 37.88 386 ARG A C 1
ATOM 3135 O O . ARG A 1 386 ? 1.137 -6.528 19.460 1.00 37.88 386 ARG A O 1
ATOM 3142 N N . LYS A 1 387 ? 0.807 -8.477 18.409 1.00 35.66 387 LYS A N 1
ATOM 3143 C CA . LYS A 1 387 ? 0.230 -9.167 19.580 1.00 35.66 387 LYS A CA 1
ATOM 3144 C C . LYS A 1 387 ? 1.243 -10.170 20.131 1.00 35.66 387 LYS A C 1
ATOM 3146 O O . LYS A 1 387 ? 1.418 -11.259 19.592 1.00 35.66 387 LYS A O 1
ATOM 3151 N N . LEU A 1 388 ? 1.957 -9.782 21.190 1.00 32.22 388 LEU A N 1
ATOM 3152 C CA . LEU A 1 388 ? 3.000 -10.607 21.811 1.00 32.22 388 LEU A CA 1
ATOM 3153 C C . LEU A 1 388 ? 2.392 -11.699 22.712 1.00 32.22 388 LEU A C 1
ATOM 3155 O O . LEU A 1 388 ? 2.409 -11.595 23.937 1.00 32.22 388 LEU A O 1
ATOM 3159 N N . LEU A 1 389 ? 1.870 -12.763 22.101 1.00 31.80 389 LEU A N 1
ATOM 3160 C CA . LEU A 1 389 ? 1.388 -13.953 22.807 1.00 31.80 389 LEU A CA 1
ATOM 3161 C C . LEU A 1 389 ? 2.556 -14.879 23.193 1.00 31.80 389 LEU A C 1
ATOM 3163 O O . LEU A 1 389 ? 2.825 -15.902 22.564 1.00 31.80 389 LEU A O 1
ATOM 3167 N N . LEU A 1 390 ? 3.257 -14.520 24.272 1.00 30.11 390 LEU A N 1
ATOM 3168 C CA . LEU A 1 390 ? 4.009 -15.513 25.039 1.00 30.11 390 LEU A CA 1
ATOM 3169 C C . LEU A 1 390 ? 3.009 -16.479 25.701 1.00 30.11 390 LEU A C 1
ATOM 3171 O O . LEU A 1 390 ? 2.035 -16.043 26.305 1.00 30.11 390 LEU A O 1
ATOM 3175 N N . VAL A 1 391 ? 3.297 -17.783 25.635 1.00 27.52 391 VAL A N 1
ATOM 3176 C CA . VAL A 1 391 ? 2.514 -18.872 26.262 1.00 27.52 391 VAL A CA 1
ATOM 3177 C C . VAL A 1 391 ? 1.115 -19.118 25.655 1.00 27.52 391 VAL A C 1
ATOM 3179 O O . VAL A 1 391 ? 0.103 -19.050 26.340 1.00 27.52 391 VAL A O 1
ATOM 3182 N N . ILE A 1 392 ? 1.072 -19.507 24.375 1.00 28.41 392 ILE A N 1
ATOM 3183 C CA . ILE A 1 392 ? 0.474 -20.775 23.883 1.00 28.41 392 ILE A CA 1
ATOM 3184 C C . ILE A 1 392 ? 0.866 -20.924 22.404 1.00 28.41 392 ILE A C 1
ATOM 3186 O O . ILE A 1 392 ? 0.587 -20.057 21.585 1.00 28.41 392 ILE A O 1
ATOM 3190 N N . ARG A 1 393 ? 1.565 -22.011 22.053 1.00 29.09 393 ARG A N 1
ATOM 3191 C CA . ARG A 1 393 ? 2.264 -22.162 20.759 1.00 29.09 393 ARG A CA 1
ATOM 3192 C C . ARG A 1 393 ? 1.564 -23.156 19.818 1.00 29.09 393 ARG A C 1
ATOM 3194 O O . ARG A 1 393 ? 2.236 -24.011 19.251 1.00 29.09 393 ARG A O 1
ATOM 3201 N N . LEU A 1 394 ? 0.226 -23.126 19.739 1.00 27.77 394 LEU A N 1
ATOM 3202 C CA . LEU A 1 394 ? -0.526 -24.164 19.005 1.00 27.77 394 LEU A CA 1
ATOM 3203 C C . LEU A 1 394 ? -1.892 -23.766 18.419 1.00 27.77 394 LEU A C 1
ATOM 3205 O O . LEU A 1 394 ? -2.264 -24.327 17.397 1.00 27.77 394 LEU A O 1
ATOM 3209 N N . ILE A 1 395 ? -2.633 -22.818 19.007 1.00 30.86 395 ILE A N 1
ATOM 3210 C CA . ILE A 1 395 ? -3.871 -22.281 18.410 1.00 30.86 395 ILE A CA 1
ATOM 3211 C C . ILE A 1 395 ? -3.966 -20.788 18.728 1.00 30.86 395 ILE A C 1
ATOM 3213 O O . ILE A 1 395 ? -4.090 -20.440 19.900 1.00 30.86 395 ILE A O 1
ATOM 3217 N N . LEU A 1 396 ? -3.902 -19.945 17.689 1.00 29.95 396 LEU A N 1
ATOM 3218 C CA . LEU A 1 396 ? -4.587 -18.648 17.525 1.00 29.95 396 LEU A CA 1
ATOM 3219 C C . LEU A 1 396 ? -3.980 -17.910 16.321 1.00 29.95 396 LEU A C 1
ATOM 3221 O O . LEU A 1 396 ? -3.039 -17.129 16.468 1.00 29.95 396 LEU A O 1
ATOM 3225 N N . SER A 1 397 ? -4.546 -18.127 15.132 1.00 33.00 397 SER A N 1
ATOM 3226 C CA . SER A 1 397 ? -4.369 -17.198 14.012 1.00 33.00 397 SER A CA 1
ATOM 3227 C C . SER A 1 397 ? -5.055 -15.889 14.397 1.00 33.00 397 SER A C 1
ATOM 3229 O O . SER A 1 397 ? -6.282 -15.824 14.461 1.00 33.00 397 SER A O 1
ATOM 3231 N N . LEU A 1 398 ? -4.262 -14.877 14.736 1.00 34.94 398 LEU A N 1
ATOM 3232 C CA . LEU A 1 398 ? -4.734 -13.525 15.009 1.00 34.94 398 LEU A CA 1
ATOM 3233 C C . LEU A 1 398 ? -4.113 -12.553 14.011 1.00 34.94 398 LEU A C 1
ATOM 3235 O O . LEU A 1 398 ? -3.121 -12.863 13.354 1.00 34.94 398 LEU A O 1
ATOM 3239 N N . PHE A 1 399 ? -4.790 -11.424 13.865 1.00 40.97 399 PHE A N 1
ATOM 3240 C CA . PHE A 1 399 ? -4.892 -10.685 12.615 1.00 40.97 399 PHE A CA 1
ATOM 3241 C C . PHE A 1 399 ? -4.341 -9.263 12.759 1.00 40.97 399 PHE A C 1
ATOM 3243 O O . PHE A 1 399 ? -4.380 -8.711 13.860 1.00 40.97 399 PHE A O 1
ATOM 3250 N N . PHE A 1 400 ? -3.783 -8.716 11.674 1.00 38.56 400 PHE A N 1
ATOM 3251 C CA . PHE A 1 400 ? -2.888 -7.558 11.696 1.00 38.56 400 PHE A CA 1
ATOM 3252 C C . PHE A 1 400 ? -2.981 -6.764 10.388 1.00 38.56 400 PHE A C 1
ATOM 3254 O O . PHE A 1 400 ? -2.972 -7.377 9.326 1.00 38.56 400 PHE A O 1
ATOM 3261 N N . ILE A 1 401 ? -3.045 -5.434 10.497 1.00 37.50 401 ILE A N 1
ATOM 3262 C CA . ILE A 1 401 ? -3.071 -4.476 9.383 1.00 37.50 401 ILE A CA 1
ATOM 3263 C C . ILE A 1 401 ? -1.679 -3.839 9.210 1.00 37.50 401 ILE A C 1
ATOM 3265 O O . ILE A 1 401 ? -0.962 -3.622 10.190 1.00 37.50 401 ILE A O 1
ATOM 3269 N N . ASP A 1 402 ? -1.249 -3.645 7.959 1.00 56.53 402 ASP A N 1
ATOM 3270 C CA . ASP A 1 402 ? -0.031 -4.340 7.546 1.00 56.53 402 ASP A CA 1
ATOM 3271 C C . ASP A 1 402 ? 0.712 -3.721 6.322 1.00 56.53 402 ASP A C 1
ATOM 3273 O O . ASP A 1 402 ? 1.070 -4.417 5.379 1.00 56.53 402 ASP A O 1
ATOM 3277 N N . THR A 1 403 ? 1.051 -2.421 6.294 1.00 69.75 403 THR A N 1
ATOM 3278 C CA . THR A 1 403 ? 1.957 -1.909 5.226 1.00 69.75 403 THR A CA 1
ATOM 3279 C C . THR A 1 403 ? 3.359 -2.548 5.316 1.00 69.75 403 THR A C 1
ATOM 3281 O O . THR A 1 403 ? 4.085 -2.339 6.292 1.00 69.75 403 THR A O 1
ATOM 3284 N N . PHE A 1 404 ? 3.781 -3.285 4.280 1.00 86.00 404 PHE A N 1
ATOM 3285 C CA . PHE A 1 404 ? 4.979 -4.150 4.284 1.00 86.00 404 PHE A CA 1
ATOM 3286 C C . PHE A 1 404 ? 6.324 -3.431 4.063 1.00 86.00 404 PHE A C 1
ATOM 3288 O O . PHE A 1 404 ? 7.125 -3.796 3.200 1.00 86.00 404 PHE A O 1
ATOM 3295 N N . GLY A 1 405 ? 6.597 -2.419 4.889 1.00 89.00 405 GLY A N 1
ATOM 3296 C CA . GLY A 1 405 ? 7.795 -1.577 4.814 1.00 89.00 405 GLY A CA 1
ATOM 3297 C C . GLY A 1 405 ? 7.570 -0.300 4.014 1.00 89.00 405 GLY A C 1
ATOM 3298 O O . GLY A 1 405 ? 6.561 -0.163 3.320 1.00 89.00 405 GLY A O 1
ATOM 3299 N N . TYR A 1 406 ? 8.493 0.657 4.155 1.00 93.94 406 TYR A N 1
ATOM 3300 C CA . TYR A 1 406 ? 8.273 2.029 3.693 1.00 93.94 406 TYR A CA 1
ATOM 3301 C C . TYR A 1 406 ? 9.411 2.559 2.816 1.00 93.94 406 TYR A C 1
ATOM 3303 O O . TYR A 1 406 ? 10.578 2.593 3.226 1.00 93.94 406 TYR A O 1
ATOM 3311 N N . SER A 1 407 ? 9.047 3.002 1.610 1.00 93.88 407 SER A N 1
ATOM 3312 C CA . SER A 1 407 ? 9.969 3.475 0.574 1.00 93.88 407 SER A CA 1
ATOM 3313 C C . SER A 1 407 ? 10.651 4.806 0.912 1.00 93.88 407 SER A C 1
ATOM 3315 O O . SER A 1 407 ? 10.127 5.673 1.616 1.00 93.88 407 SER A O 1
ATOM 3317 N N . ALA A 1 408 ? 11.865 4.980 0.383 1.00 94.56 408 ALA A N 1
ATOM 3318 C CA . ALA A 1 408 ? 12.804 6.020 0.806 1.00 94.56 408 ALA A CA 1
ATOM 3319 C C . ALA A 1 408 ? 12.446 7.463 0.381 1.00 94.56 408 ALA A C 1
ATOM 3321 O O . ALA A 1 408 ? 13.154 8.393 0.767 1.00 94.56 408 ALA A O 1
ATOM 3322 N N . GLN A 1 409 ? 11.383 7.674 -0.403 1.00 94.38 409 GLN A N 1
ATOM 3323 C CA . GLN A 1 409 ? 10.919 9.006 -0.834 1.00 94.38 409 GLN A CA 1
ATOM 3324 C C . GLN A 1 409 ? 9.638 9.481 -0.130 1.00 94.38 409 GLN A C 1
ATOM 3326 O O . GLN A 1 409 ? 9.256 10.644 -0.274 1.00 94.38 409 GLN A O 1
ATOM 3331 N N . LEU A 1 410 ? 9.010 8.646 0.706 1.00 95.06 410 LEU A N 1
ATOM 3332 C CA . LEU A 1 410 ? 7.836 9.047 1.491 1.00 95.06 410 LEU A CA 1
ATOM 3333 C C . LEU A 1 410 ? 8.046 10.315 2.347 1.00 95.06 410 LEU A C 1
ATOM 3335 O O . LEU A 1 410 ? 7.134 11.138 2.353 1.00 95.06 410 LEU A O 1
ATOM 3339 N N . PRO A 1 411 ? 9.210 10.577 2.985 1.00 96.69 411 PRO A N 1
ATOM 3340 C CA . PRO A 1 411 ? 9.444 11.841 3.695 1.00 96.69 411 PRO A CA 1
ATOM 3341 C C . PRO A 1 411 ? 9.354 13.098 2.824 1.00 96.69 411 PRO A C 1
ATOM 3343 O O . PRO A 1 411 ? 8.989 14.164 3.317 1.00 96.69 411 PRO A O 1
ATOM 3346 N N . GLN A 1 412 ? 9.654 12.995 1.529 1.00 96.69 412 GLN A N 1
ATOM 3347 C CA . GLN A 1 412 ? 9.486 14.102 0.591 1.00 96.69 412 GLN A CA 1
ATOM 3348 C C . GLN A 1 412 ? 8.022 14.227 0.147 1.00 96.69 412 GLN A C 1
ATOM 3350 O O . GLN A 1 412 ? 7.458 15.319 0.202 1.00 96.69 412 GLN A O 1
ATOM 3355 N N . ILE A 1 413 ? 7.393 13.112 -0.242 1.00 96.25 413 ILE A N 1
ATOM 3356 C CA . ILE A 1 413 ? 5.992 13.055 -0.694 1.00 96.25 413 ILE A CA 1
ATOM 3357 C C . ILE A 1 413 ? 5.050 13.556 0.420 1.00 96.25 413 ILE A C 1
ATOM 3359 O O . ILE A 1 413 ? 4.226 14.433 0.174 1.00 96.25 413 ILE A O 1
ATOM 3363 N N . SER A 1 414 ? 5.231 13.082 1.657 1.00 95.19 414 SER A N 1
ATOM 3364 C CA . SER A 1 414 ? 4.458 13.478 2.846 1.00 95.19 414 SER A CA 1
ATOM 3365 C C . SER A 1 414 ? 4.579 14.981 3.131 1.00 95.19 414 SER A C 1
ATOM 3367 O O . SER A 1 414 ? 3.569 15.670 3.270 1.00 95.19 414 SER A O 1
ATOM 3369 N N . ASN A 1 415 ? 5.797 15.539 3.114 1.00 94.94 415 ASN A N 1
ATOM 3370 C CA . ASN A 1 415 ? 6.004 16.985 3.267 1.00 94.94 415 ASN A CA 1
ATOM 3371 C C . ASN A 1 415 ? 5.334 17.796 2.143 1.00 94.94 415 ASN A C 1
ATOM 3373 O O . ASN A 1 415 ? 4.662 18.790 2.416 1.00 94.94 415 ASN A O 1
ATOM 3377 N N . LEU A 1 416 ? 5.458 17.363 0.882 1.00 95.50 416 LEU A N 1
ATOM 3378 C CA . LEU A 1 416 ? 4.797 18.020 -0.252 1.00 95.50 416 LEU A CA 1
ATOM 3379 C C . LEU A 1 416 ? 3.260 17.896 -0.200 1.00 95.50 416 LEU A C 1
ATOM 3381 O O . LEU A 1 416 ? 2.574 18.729 -0.792 1.00 95.50 416 LEU A O 1
ATOM 3385 N N . ALA A 1 417 ? 2.721 16.904 0.515 1.00 95.00 417 ALA A N 1
ATOM 3386 C CA . ALA A 1 417 ? 1.297 16.739 0.818 1.00 95.00 417 ALA A CA 1
ATOM 3387 C C . ALA A 1 417 ? 0.818 17.548 2.047 1.00 95.00 417 ALA A C 1
ATOM 3389 O O . ALA A 1 417 ? -0.343 17.429 2.447 1.00 95.00 417 ALA A O 1
ATOM 3390 N N . GLY A 1 418 ? 1.690 18.358 2.664 1.00 93.69 418 GLY A N 1
ATOM 3391 C CA . GLY A 1 418 ? 1.383 19.135 3.871 1.00 93.69 418 GLY A CA 1
ATOM 3392 C C . GLY A 1 418 ? 1.382 18.316 5.169 1.00 93.69 418 GLY A C 1
ATOM 3393 O O . GLY A 1 418 ? 0.769 18.733 6.150 1.00 93.69 418 GLY A O 1
ATOM 3394 N N . MET A 1 419 ? 2.040 17.153 5.175 1.00 94.38 419 MET A N 1
ATOM 3395 C CA . MET A 1 419 ? 2.025 16.179 6.270 1.00 94.38 419 MET A CA 1
ATOM 3396 C C . MET A 1 419 ? 3.438 15.999 6.865 1.00 94.38 419 MET A C 1
ATOM 3398 O O . MET A 1 419 ? 4.175 15.103 6.442 1.00 94.38 419 MET A O 1
ATOM 3402 N N . PRO A 1 420 ? 3.858 16.849 7.826 1.00 95.44 420 PRO A N 1
ATOM 3403 C CA . PRO A 1 420 ? 5.193 16.791 8.440 1.00 95.44 420 PRO A CA 1
ATOM 3404 C C . PRO A 1 420 ? 5.353 15.666 9.480 1.00 95.44 420 PRO A C 1
ATOM 3406 O O . PRO A 1 420 ? 6.453 15.450 9.998 1.00 95.44 420 PRO A O 1
ATOM 3409 N N . TYR A 1 421 ? 4.263 14.970 9.816 1.00 96.50 421 TYR A N 1
ATOM 3410 C CA . TYR A 1 421 ? 4.187 13.989 10.896 1.00 96.50 421 TYR A CA 1
ATOM 3411 C C . TYR A 1 421 ? 3.795 12.611 10.358 1.00 96.50 421 TYR A C 1
ATOM 3413 O O . TYR A 1 421 ? 2.889 12.509 9.531 1.00 96.50 421 TYR A O 1
ATOM 3421 N N . PHE A 1 422 ? 4.440 11.551 10.851 1.00 95.44 422 PHE A N 1
ATOM 3422 C CA . PHE A 1 422 ? 4.169 10.175 10.429 1.00 95.44 422 PHE A CA 1
ATOM 3423 C C . PHE A 1 422 ? 4.048 9.206 11.605 1.00 95.44 422 PHE A C 1
ATOM 3425 O O . PHE A 1 422 ? 4.888 9.175 12.514 1.00 95.44 422 PHE A O 1
ATOM 3432 N N . PHE A 1 423 ? 2.995 8.394 11.553 1.00 93.50 423 PHE A N 1
ATOM 3433 C CA . PHE A 1 423 ? 2.752 7.276 12.448 1.00 93.50 423 PHE A CA 1
ATOM 3434 C C . PHE A 1 423 ? 2.800 5.950 11.686 1.00 93.50 423 PHE A C 1
ATOM 3436 O O . PHE A 1 423 ? 2.047 5.739 10.734 1.00 93.50 423 PHE A O 1
ATOM 3443 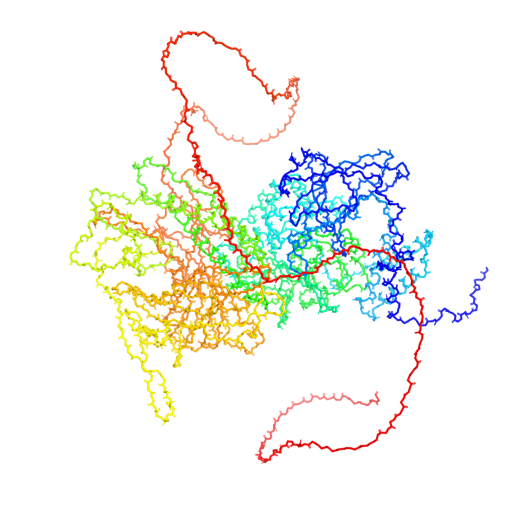N N . THR A 1 424 ? 3.630 5.032 12.175 1.00 89.12 424 THR A N 1
ATOM 3444 C CA . THR A 1 424 ? 3.568 3.605 11.844 1.00 89.12 424 THR A CA 1
ATOM 3445 C C . THR A 1 424 ? 3.903 2.780 13.074 1.00 89.12 424 THR A C 1
ATOM 3447 O O . THR A 1 424 ? 4.550 3.253 14.008 1.00 89.12 424 THR A O 1
ATOM 3450 N N . GLN A 1 425 ? 3.460 1.527 13.071 1.00 85.00 425 GLN A N 1
ATOM 3451 C CA . GLN A 1 425 ? 3.771 0.563 14.114 1.00 85.00 425 GLN A CA 1
ATOM 3452 C C . GLN A 1 425 ? 4.180 -0.826 13.561 1.00 85.00 425 GLN A C 1
ATOM 3454 O O . GLN A 1 425 ? 4.563 -1.714 14.329 1.00 85.00 425 GLN A O 1
ATOM 3459 N N . LYS A 1 426 ? 4.219 -1.019 12.229 1.00 83.31 426 LYS A N 1
ATOM 3460 C CA . LYS A 1 426 ? 4.621 -2.307 11.627 1.00 83.31 426 LYS A CA 1
ATOM 3461 C C . LYS A 1 426 ? 6.122 -2.584 11.776 1.00 83.31 426 LYS A C 1
ATOM 3463 O O . LYS A 1 426 ? 6.499 -3.722 12.005 1.00 83.31 426 LYS A O 1
ATOM 3468 N N . ILE A 1 427 ? 6.992 -1.570 11.800 1.00 88.44 427 ILE A N 1
ATOM 3469 C CA . ILE A 1 427 ? 8.457 -1.758 11.942 1.00 88.44 427 ILE A CA 1
ATOM 3470 C C . ILE A 1 427 ? 8.882 -2.420 13.275 1.00 88.44 427 ILE A C 1
ATOM 3472 O O . ILE A 1 427 ? 9.932 -3.059 13.343 1.00 88.44 427 ILE A O 1
ATOM 3476 N N . SER A 1 428 ? 8.055 -2.387 14.330 1.00 83.38 428 SER A N 1
ATOM 3477 C CA . SER A 1 428 ? 8.312 -3.181 15.549 1.00 83.38 428 SER A CA 1
ATOM 3478 C C . SER A 1 428 ? 8.188 -4.698 15.354 1.00 83.38 428 SER A C 1
ATOM 3480 O O . SER A 1 428 ? 8.465 -5.443 16.295 1.00 83.38 428 SER A O 1
ATOM 3482 N N . TRP A 1 429 ? 7.750 -5.189 14.192 1.00 82.38 429 TRP A N 1
ATOM 3483 C CA . TRP A 1 429 ? 7.603 -6.622 13.921 1.00 82.38 429 TRP A CA 1
ATOM 3484 C C . TRP A 1 429 ? 8.887 -7.347 13.550 1.00 82.38 429 TRP A C 1
ATOM 3486 O O . TRP A 1 429 ? 8.926 -8.561 13.744 1.00 82.38 429 TRP A O 1
ATOM 3496 N N . ASN A 1 430 ? 9.896 -6.627 13.046 1.00 85.81 430 ASN A N 1
ATOM 3497 C CA . ASN A 1 430 ? 11.144 -7.188 12.529 1.00 85.81 430 ASN A CA 1
ATOM 3498 C C . ASN A 1 430 ? 11.640 -8.379 13.370 1.00 85.81 430 ASN A C 1
ATOM 3500 O O . ASN A 1 430 ? 11.879 -8.257 14.579 1.00 85.81 430 ASN A O 1
ATOM 3504 N N . ASN A 1 431 ? 11.729 -9.546 12.726 1.00 85.00 431 ASN A N 1
ATOM 3505 C CA . ASN A 1 431 ? 12.029 -10.816 13.384 1.00 85.00 431 ASN A CA 1
ATOM 3506 C C . ASN A 1 431 ? 13.533 -10.999 13.654 1.00 85.00 431 ASN A C 1
ATOM 3508 O O . ASN A 1 431 ? 13.884 -11.710 14.596 1.00 85.00 431 ASN A O 1
ATOM 3512 N N . ILE A 1 432 ? 14.396 -10.319 12.889 1.00 88.56 432 ILE A N 1
ATOM 3513 C CA . ILE A 1 432 ? 15.856 -10.326 13.045 1.00 88.56 432 ILE A CA 1
ATOM 3514 C C . ILE A 1 432 ? 16.303 -9.115 13.886 1.00 88.56 432 ILE A C 1
ATOM 3516 O O . ILE A 1 432 ? 16.834 -9.293 14.983 1.00 88.56 432 ILE A O 1
ATOM 3520 N N . ASN A 1 433 ? 16.057 -7.881 13.427 1.00 92.38 433 ASN A N 1
ATOM 3521 C CA . ASN A 1 433 ? 16.555 -6.651 14.052 1.00 92.38 433 ASN A CA 1
ATOM 3522 C C . ASN A 1 433 ? 15.425 -5.798 14.645 1.00 92.38 433 ASN A C 1
ATOM 3524 O O . ASN A 1 433 ? 14.679 -5.126 13.930 1.00 92.38 433 ASN A O 1
ATOM 3528 N N . ARG A 1 434 ? 15.346 -5.708 15.981 1.00 90.44 434 ARG A N 1
ATOM 3529 C CA . ARG A 1 434 ? 14.496 -4.693 16.627 1.00 90.44 434 ARG A CA 1
ATOM 3530 C C . ARG A 1 434 ? 14.996 -3.295 16.250 1.00 90.44 434 ARG A C 1
ATOM 3532 O O . ARG A 1 434 ? 16.098 -2.916 16.638 1.00 90.44 434 ARG A O 1
ATOM 3539 N N . PHE A 1 435 ? 14.166 -2.521 15.550 1.00 91.69 435 PHE A N 1
ATOM 3540 C CA . PHE A 1 435 ? 14.507 -1.162 15.123 1.00 91.69 435 PHE A CA 1
ATOM 3541 C C . PHE A 1 435 ? 14.952 -0.281 16.310 1.00 91.69 435 PHE A C 1
ATOM 3543 O O . PHE A 1 435 ? 14.278 -0.308 17.348 1.00 91.69 435 PHE A O 1
ATOM 3550 N N . PRO A 1 436 ? 16.050 0.494 16.199 1.00 92.25 436 PRO A N 1
ATOM 3551 C CA . PRO A 1 436 ? 16.694 1.127 17.354 1.00 92.25 436 PRO A CA 1
ATOM 3552 C C . PRO A 1 436 ? 15.897 2.275 17.988 1.00 92.25 436 PRO A C 1
ATOM 3554 O O . PRO A 1 436 ? 16.084 2.539 19.172 1.00 92.25 436 PRO A O 1
ATOM 3557 N N . HIS A 1 437 ? 14.981 2.910 17.248 1.00 93.00 437 HIS A N 1
ATOM 3558 C CA . HIS A 1 437 ? 14.239 4.090 17.711 1.00 93.00 437 HIS A CA 1
ATOM 3559 C C . HIS A 1 437 ? 12.731 3.849 17.895 1.00 93.00 437 HIS A C 1
ATOM 3561 O O . HIS A 1 437 ? 12.170 2.792 17.584 1.00 93.00 437 HIS A O 1
ATOM 3567 N N . THR A 1 438 ? 12.105 4.861 18.474 1.00 92.44 438 THR A N 1
ATOM 3568 C CA . THR A 1 438 ? 10.691 5.046 18.796 1.00 92.44 438 THR A CA 1
ATOM 3569 C C . THR A 1 438 ? 10.241 6.438 18.345 1.00 92.44 438 THR A C 1
ATOM 3571 O O . THR A 1 438 ? 9.130 6.573 17.850 1.00 92.44 438 THR A O 1
ATOM 3574 N N . THR A 1 439 ? 11.089 7.465 18.491 1.00 94.88 439 THR A N 1
ATOM 3575 C CA . THR A 1 439 ? 10.854 8.837 18.014 1.00 94.88 439 THR A CA 1
ATOM 3576 C C . THR A 1 439 ? 12.096 9.356 17.302 1.00 94.88 439 THR A C 1
ATOM 3578 O O . THR A 1 439 ? 13.160 9.444 17.908 1.00 94.88 439 THR A O 1
ATOM 3581 N N . PHE A 1 440 ? 11.970 9.720 16.029 1.00 95.62 440 PHE A N 1
ATOM 3582 C CA . PHE A 1 440 ? 13.109 10.124 15.203 1.00 95.62 440 PHE A CA 1
ATOM 3583 C C . PHE A 1 440 ? 12.674 11.033 14.046 1.00 95.62 440 PHE A C 1
ATOM 3585 O O . PHE A 1 440 ? 11.503 11.068 13.664 1.00 95.62 440 PHE A O 1
ATOM 3592 N N . LYS A 1 441 ? 13.624 11.771 13.466 1.00 96.94 441 LYS A N 1
ATOM 3593 C CA . LYS A 1 441 ? 13.429 12.462 12.186 1.00 96.94 441 LYS A CA 1
ATOM 3594 C C . LYS A 1 441 ? 13.763 11.482 11.061 1.00 96.94 441 LYS A C 1
ATOM 3596 O O . LYS A 1 441 ? 14.899 11.019 10.948 1.00 96.94 441 LYS A O 1
ATOM 3601 N N . TRP A 1 442 ? 12.770 11.117 10.256 1.00 97.31 442 TRP A N 1
ATOM 3602 C CA . TRP A 1 442 ? 12.958 10.235 9.105 1.00 97.31 442 TRP A CA 1
ATOM 3603 C C . TRP A 1 442 ? 13.234 11.077 7.862 1.00 97.31 442 TRP A C 1
ATOM 3605 O O . TRP A 1 442 ? 12.402 11.891 7.468 1.00 97.31 442 TRP A O 1
ATOM 3615 N N . ALA A 1 443 ? 14.413 10.894 7.276 1.00 97.25 443 ALA A N 1
ATOM 3616 C CA . ALA A 1 443 ? 14.920 11.633 6.133 1.00 97.25 443 ALA A CA 1
ATOM 3617 C C . ALA A 1 443 ? 14.829 10.815 4.836 1.00 97.25 443 ALA A C 1
ATOM 3619 O O . ALA A 1 443 ? 15.328 9.687 4.755 1.00 97.25 443 ALA A O 1
ATOM 3620 N N . GLY A 1 444 ? 14.240 11.417 3.804 1.00 95.31 444 GLY A N 1
ATOM 3621 C CA . GLY A 1 444 ? 14.132 10.828 2.470 1.00 95.31 444 GLY A CA 1
ATOM 3622 C C . GLY A 1 444 ? 15.437 10.886 1.671 1.00 95.31 444 GLY A C 1
ATOM 3623 O O . GLY A 1 444 ? 16.466 11.378 2.156 1.00 95.31 444 GLY A O 1
ATOM 3624 N N . LEU A 1 445 ? 15.406 10.416 0.419 1.00 95.12 445 LEU A N 1
ATOM 3625 C CA . LEU A 1 445 ? 16.569 10.447 -0.480 1.00 95.12 445 LEU A CA 1
ATOM 3626 C C . LEU A 1 445 ? 17.123 11.873 -0.659 1.00 95.12 445 LEU A C 1
ATOM 3628 O O . LEU A 1 445 ? 18.334 12.078 -0.514 1.00 95.12 445 LEU A O 1
ATOM 3632 N N . ASP A 1 446 ? 16.247 12.864 -0.856 1.00 95.06 446 ASP A N 1
ATOM 3633 C CA . ASP A 1 446 ? 16.609 14.283 -1.020 1.00 95.06 446 ASP A CA 1
ATOM 3634 C C . ASP A 1 446 ? 17.049 14.992 0.274 1.00 95.06 446 ASP A C 1
ATOM 3636 O O . ASP A 1 446 ? 17.567 16.107 0.212 1.00 95.06 446 ASP A O 1
ATOM 3640 N N . ASN A 1 447 ? 16.914 14.328 1.431 1.00 95.06 447 ASN A N 1
ATOM 3641 C CA . ASN A 1 447 ? 17.076 14.855 2.795 1.00 95.06 447 ASN A CA 1
ATOM 3642 C C . ASN A 1 447 ? 15.898 15.671 3.368 1.00 95.06 447 ASN A C 1
ATOM 3644 O O . ASN A 1 447 ? 16.072 16.243 4.440 1.00 95.06 447 ASN A O 1
ATOM 3648 N N . SER A 1 448 ? 14.718 15.697 2.740 1.00 95.75 448 SER A N 1
ATOM 3649 C CA . SER A 1 448 ? 13.479 16.164 3.388 1.00 95.75 448 SER A CA 1
ATOM 3650 C C . SER A 1 448 ? 13.149 15.267 4.582 1.00 95.75 448 SER A C 1
ATOM 3652 O O . SER A 1 448 ? 13.290 14.047 4.484 1.00 95.75 448 SER A O 1
ATOM 3654 N N . GLU A 1 449 ? 12.705 15.849 5.698 1.00 95.88 449 GLU A N 1
ATOM 3655 C CA . GLU A 1 449 ? 12.522 15.132 6.967 1.00 95.88 449 GLU A CA 1
ATOM 3656 C C . GLU A 1 449 ? 11.088 15.221 7.486 1.00 95.88 449 GLU A C 1
ATOM 3658 O O . GLU A 1 449 ? 10.484 16.291 7.441 1.00 95.88 449 GLU A O 1
ATOM 3663 N N . ILE A 1 450 ? 10.566 14.123 8.038 1.00 96.19 450 ILE A N 1
ATOM 3664 C CA . ILE A 1 450 ? 9.300 14.099 8.788 1.00 96.19 450 ILE A CA 1
ATOM 3665 C C . ILE A 1 450 ? 9.515 13.564 10.206 1.00 96.19 450 ILE A C 1
ATOM 3667 O O . ILE A 1 450 ? 10.351 12.684 10.437 1.00 96.19 450 ILE A O 1
ATOM 3671 N N . LEU A 1 451 ? 8.775 14.098 11.182 1.00 96.94 451 LEU A N 1
ATOM 3672 C CA . LEU A 1 451 ? 8.814 13.596 12.558 1.00 96.94 451 LEU A CA 1
ATOM 3673 C C . LEU A 1 451 ? 8.025 12.287 12.635 1.00 96.94 451 LEU A C 1
ATOM 3675 O O . LEU A 1 451 ? 6.810 12.265 12.448 1.00 96.94 451 LEU A O 1
ATOM 3679 N N . THR A 1 452 ? 8.736 11.198 12.910 1.00 95.31 452 THR A N 1
ATOM 3680 C CA . THR A 1 452 ? 8.188 9.842 12.956 1.00 95.31 452 THR A CA 1
ATOM 3681 C C . THR A 1 452 ? 8.115 9.348 14.396 1.00 95.31 452 THR A C 1
ATOM 3683 O O . THR A 1 452 ? 9.063 9.524 15.166 1.00 95.31 452 THR A O 1
ATOM 3686 N N . HIS A 1 453 ? 6.996 8.718 14.759 1.00 93.69 453 HIS A N 1
ATOM 3687 C CA . HIS A 1 453 ? 6.803 8.099 16.070 1.00 93.69 453 HIS A CA 1
ATOM 3688 C C . HIS A 1 453 ? 6.117 6.732 15.949 1.00 93.69 453 HIS A C 1
ATOM 3690 O O . HIS A 1 453 ? 5.172 6.582 15.175 1.00 93.69 453 HIS A O 1
ATOM 3696 N N . PHE A 1 454 ? 6.589 5.755 16.728 1.00 91.69 454 PHE A N 1
ATOM 3697 C CA . PHE A 1 454 ? 6.007 4.415 16.870 1.00 91.69 454 PHE A CA 1
ATOM 3698 C C . PHE A 1 454 ? 5.416 4.266 18.288 1.00 91.69 454 PHE A C 1
ATOM 3700 O O . PHE A 1 454 ? 6.040 4.686 19.264 1.00 91.69 454 PHE A O 1
ATOM 3707 N N . ALA A 1 455 ? 4.244 3.643 18.431 1.00 90.94 455 ALA A N 1
ATOM 3708 C CA . ALA A 1 455 ? 3.586 3.397 19.718 1.00 90.94 455 ALA A CA 1
ATOM 3709 C C . ALA A 1 455 ? 4.341 2.329 20.552 1.00 90.94 455 ALA A C 1
ATOM 3711 O O . ALA A 1 455 ? 4.301 1.143 20.220 1.00 90.94 455 ALA A O 1
ATOM 3712 N N . PRO A 1 456 ? 4.981 2.661 21.693 1.00 91.06 456 PRO A N 1
ATOM 3713 C CA . PRO A 1 456 ? 5.893 1.727 22.366 1.00 91.06 456 PRO A CA 1
ATOM 3714 C C . PRO A 1 456 ? 5.199 0.518 23.010 1.00 91.06 456 PRO A C 1
ATOM 3716 O O . PRO A 1 456 ? 5.858 -0.451 23.369 1.00 91.06 456 PRO A O 1
ATOM 3719 N N . ALA A 1 457 ? 3.869 0.527 23.130 1.00 88.25 457 ALA A N 1
ATOM 3720 C CA . ALA A 1 457 ? 3.101 -0.669 23.478 1.00 88.25 457 ALA A CA 1
ATOM 3721 C C . ALA A 1 457 ? 3.236 -1.812 22.440 1.00 88.25 457 ALA A C 1
ATOM 3723 O O . ALA A 1 457 ? 2.821 -2.935 22.717 1.00 88.25 457 ALA A O 1
ATOM 3724 N N . ASP A 1 458 ? 3.807 -1.513 21.267 1.00 85.56 458 ASP A N 1
ATOM 3725 C CA . ASP A 1 458 ? 3.939 -2.347 20.071 1.00 85.56 458 ASP A CA 1
ATOM 3726 C C . ASP A 1 458 ? 2.595 -2.718 19.393 1.00 85.56 458 ASP A C 1
ATOM 3728 O O . ASP A 1 458 ? 2.538 -3.612 18.551 1.00 85.56 458 ASP A O 1
ATOM 3732 N N . THR A 1 459 ? 1.502 -2.011 19.710 1.00 83.06 459 THR A N 1
ATOM 3733 C CA . THR A 1 459 ? 0.118 -2.350 19.314 1.00 83.06 459 THR A CA 1
ATOM 3734 C C . THR A 1 459 ? -0.713 -1.129 18.891 1.00 83.06 459 THR A C 1
ATOM 3736 O O . THR A 1 459 ? -0.546 -0.057 19.475 1.00 83.06 459 THR A O 1
ATOM 3739 N N . TYR A 1 460 ? -1.641 -1.305 17.929 1.00 80.62 460 TYR A N 1
ATOM 3740 C CA . TYR A 1 460 ? -2.779 -0.388 17.722 1.00 80.62 460 TYR A CA 1
ATOM 3741 C C . TYR A 1 460 ? -4.113 -0.862 18.332 1.00 80.62 460 TYR A C 1
ATOM 3743 O O . TYR A 1 460 ? -5.018 -0.041 18.471 1.00 80.62 460 TYR A O 1
ATOM 3751 N N . VAL A 1 461 ? -4.245 -2.133 18.750 1.00 85.19 461 VAL A N 1
ATOM 3752 C CA . VAL A 1 461 ? -5.441 -2.653 19.461 1.00 85.19 461 VAL A CA 1
ATOM 3753 C C . VAL A 1 461 ? -5.216 -2.791 20.962 1.00 85.19 461 VAL A C 1
ATOM 3755 O O . VAL A 1 461 ? -5.573 -3.792 21.589 1.00 85.19 461 VAL A O 1
ATOM 3758 N N . GLY A 1 462 ? -4.584 -1.781 21.560 1.00 88.00 462 GLY A N 1
ATOM 3759 C CA . GLY A 1 462 ? -4.457 -1.676 23.008 1.00 88.00 462 GLY A CA 1
ATOM 3760 C C . GLY A 1 462 ? -5.810 -1.844 23.706 1.00 88.00 462 GLY A C 1
ATOM 3761 O O . GLY A 1 462 ? -6.845 -1.402 23.205 1.00 88.00 462 GLY A O 1
ATOM 3762 N N . GLN A 1 463 ? -5.808 -2.506 24.861 1.00 88.88 463 GLN A N 1
ATOM 3763 C CA . GLN A 1 463 ? -7.030 -2.881 25.585 1.00 88.88 463 GLN A CA 1
ATOM 3764 C C . GLN A 1 463 ? -7.221 -2.033 26.858 1.00 88.88 463 GLN A C 1
ATOM 3766 O O . GLN A 1 463 ? -8.057 -2.345 27.704 1.00 88.88 463 GLN A O 1
ATOM 3771 N N . CYS A 1 464 ? -6.432 -0.958 26.999 1.00 91.31 464 CYS A N 1
ATOM 3772 C CA . CYS A 1 464 ? -6.319 -0.121 28.199 1.00 91.31 464 CYS A CA 1
ATOM 3773 C C . CYS A 1 464 ? -5.960 -0.917 29.469 1.00 91.31 464 CYS A C 1
ATOM 3775 O O . CYS A 1 464 ? -6.372 -0.552 30.570 1.00 91.31 464 CYS A O 1
ATOM 3777 N N . ASN A 1 465 ? -5.184 -1.995 29.324 1.00 91.25 465 ASN A N 1
ATOM 3778 C CA . ASN A 1 465 ? -4.714 -2.800 30.451 1.00 91.25 465 ASN A CA 1
ATOM 3779 C C . ASN A 1 465 ? -3.452 -2.187 31.084 1.00 91.25 465 ASN A C 1
ATOM 3781 O O . ASN A 1 465 ? -2.703 -1.458 30.431 1.00 91.25 465 ASN A O 1
ATOM 3785 N N . VAL A 1 466 ? -3.169 -2.511 32.349 1.00 92.25 466 VAL A N 1
ATOM 3786 C CA . VAL A 1 466 ? -2.006 -1.987 33.098 1.00 92.25 466 VAL A CA 1
ATOM 3787 C C . VAL A 1 466 ? -0.702 -2.205 32.327 1.00 92.25 466 VAL A C 1
ATOM 3789 O O . VAL A 1 466 ? 0.093 -1.276 32.160 1.00 92.25 466 VAL A O 1
ATOM 3792 N N . GLY A 1 467 ? -0.504 -3.412 31.798 1.00 91.31 467 GLY A N 1
ATOM 3793 C CA . GLY A 1 467 ? 0.669 -3.775 31.016 1.00 91.31 467 GLY A CA 1
ATOM 3794 C C . GLY A 1 467 ? 0.824 -2.996 29.714 1.00 91.31 467 GLY A C 1
ATOM 3795 O O . GLY A 1 467 ? 1.955 -2.824 29.269 1.00 91.31 467 GLY A O 1
ATOM 3796 N N . ASP A 1 468 ? -0.254 -2.485 29.109 1.00 91.38 468 ASP A N 1
ATOM 3797 C CA . ASP A 1 468 ? -0.153 -1.632 27.915 1.00 91.38 468 ASP A CA 1
ATOM 3798 C C . ASP A 1 468 ? 0.559 -0.317 28.255 1.00 91.38 468 ASP A C 1
ATOM 3800 O O . ASP A 1 468 ? 1.464 0.118 27.538 1.00 91.38 468 ASP A O 1
ATOM 3804 N N . PHE A 1 469 ? 0.219 0.283 29.398 1.00 92.12 469 PHE A N 1
ATOM 3805 C CA . PHE A 1 469 ? 0.852 1.509 29.886 1.00 92.12 469 PHE A CA 1
ATOM 3806 C C . PHE A 1 469 ? 2.266 1.258 30.424 1.00 92.12 469 PHE A C 1
ATOM 3808 O O . PHE A 1 469 ? 3.160 2.073 30.192 1.00 92.12 469 PHE A O 1
ATOM 3815 N N . VAL A 1 470 ? 2.515 0.107 31.062 1.00 91.94 470 VAL A N 1
ATOM 3816 C CA . VAL A 1 470 ? 3.877 -0.308 31.445 1.00 91.94 470 VAL A CA 1
ATOM 3817 C C . VAL A 1 470 ? 4.760 -0.491 30.204 1.00 91.94 470 VAL A C 1
ATOM 3819 O O . VAL A 1 470 ? 5.842 0.095 30.154 1.00 91.94 470 VAL A O 1
ATOM 3822 N N . ARG A 1 471 ? 4.290 -1.198 29.163 1.00 91.88 471 ARG A N 1
ATOM 3823 C CA . ARG A 1 471 ? 4.990 -1.328 27.868 1.00 91.88 471 ARG A CA 1
ATOM 3824 C C . ARG A 1 471 ? 5.224 0.037 27.211 1.00 91.88 471 ARG A C 1
ATOM 3826 O O . ARG A 1 471 ? 6.349 0.319 26.806 1.00 91.88 471 ARG A O 1
ATOM 3833 N N . SER A 1 472 ? 4.217 0.913 27.198 1.00 92.12 472 SER A N 1
ATOM 3834 C CA . SER A 1 472 ? 4.283 2.265 26.609 1.00 92.12 472 SER A CA 1
ATOM 3835 C C . SER A 1 472 ? 5.406 3.150 27.166 1.00 92.12 472 SER A C 1
ATOM 3837 O O . SER A 1 472 ? 5.902 4.014 26.442 1.00 92.12 472 SER A O 1
ATOM 3839 N N . VAL A 1 473 ? 5.822 2.952 28.424 1.00 92.38 473 VAL A N 1
ATOM 3840 C CA . VAL A 1 473 ? 6.992 3.641 29.006 1.00 92.38 473 VAL A CA 1
ATOM 3841 C C . VAL A 1 473 ? 8.253 2.783 28.911 1.00 92.38 473 VAL A C 1
ATOM 3843 O O . VAL A 1 473 ? 9.317 3.283 28.544 1.00 92.38 473 VAL A O 1
ATOM 3846 N N . HIS A 1 474 ? 8.158 1.484 29.206 1.00 90.75 474 HIS A N 1
ATOM 3847 C CA . HIS A 1 474 ? 9.303 0.574 29.213 1.00 90.75 474 HIS A CA 1
ATOM 3848 C C . HIS A 1 474 ? 9.982 0.489 27.839 1.00 90.75 474 HIS A C 1
ATOM 3850 O O . HIS A 1 474 ? 11.195 0.676 27.744 1.00 90.75 474 HIS A O 1
ATOM 3856 N N . ASN A 1 475 ? 9.207 0.297 26.772 1.00 91.88 475 ASN A N 1
ATOM 3857 C CA . ASN A 1 475 ? 9.706 0.075 25.415 1.00 91.88 475 ASN A CA 1
ATOM 3858 C C . ASN A 1 475 ? 10.019 1.372 24.646 1.00 91.88 475 ASN A C 1
ATOM 3860 O O . ASN A 1 475 ? 10.520 1.287 23.526 1.00 91.88 475 ASN A O 1
ATOM 3864 N N . ASN A 1 476 ? 9.752 2.564 25.204 1.00 91.38 476 ASN A N 1
ATOM 3865 C CA . ASN A 1 476 ? 10.213 3.816 24.595 1.00 91.38 476 ASN A CA 1
ATOM 3866 C C . ASN A 1 476 ? 11.751 3.824 24.585 1.00 91.38 476 ASN A C 1
ATOM 3868 O O . ASN A 1 476 ? 12.370 3.730 25.649 1.00 91.38 476 ASN A O 1
ATOM 3872 N N . LYS A 1 477 ? 12.370 3.903 23.407 1.00 91.25 477 LYS A N 1
ATOM 3873 C CA . LYS A 1 477 ? 13.833 3.814 23.251 1.00 91.25 477 LYS A CA 1
ATOM 3874 C C . LYS A 1 477 ? 14.493 5.183 23.423 1.00 91.25 477 LYS A C 1
ATOM 3876 O O . LYS A 1 477 ? 15.494 5.307 24.122 1.00 91.25 477 LYS A O 1
ATOM 3881 N N . ASP A 1 478 ? 13.856 6.231 22.910 1.00 90.44 478 ASP A N 1
ATOM 3882 C CA . ASP A 1 478 ? 14.391 7.597 22.828 1.00 90.44 478 ASP A CA 1
ATOM 3883 C C . ASP A 1 478 ? 14.129 8.444 24.087 1.00 90.44 478 ASP A C 1
ATOM 3885 O O . ASP A 1 478 ? 13.929 9.656 24.013 1.00 90.44 478 ASP A O 1
ATOM 3889 N N . LYS A 1 479 ? 14.163 7.816 25.272 1.00 90.25 479 LYS A N 1
ATOM 3890 C CA . LYS A 1 479 ? 13.909 8.460 26.582 1.00 90.25 479 LYS A CA 1
ATOM 3891 C C . LYS A 1 479 ? 14.828 9.650 26.890 1.00 90.25 479 LYS A C 1
ATOM 3893 O O . LYS A 1 479 ? 14.477 10.485 27.716 1.00 90.25 479 LYS A O 1
ATOM 3898 N N . VAL A 1 480 ? 15.996 9.714 26.247 1.00 89.56 480 VAL A N 1
ATOM 3899 C CA . VAL A 1 480 ? 16.958 10.827 26.349 1.00 89.56 480 VAL A CA 1
ATOM 3900 C C . VAL A 1 480 ? 16.460 12.080 25.619 1.00 89.56 480 VAL A C 1
ATOM 3902 O O . VAL A 1 480 ? 16.817 13.185 26.006 1.00 89.56 480 VAL A O 1
ATOM 3905 N N . TYR A 1 481 ? 15.629 11.910 24.587 1.00 91.25 481 TYR A N 1
ATOM 3906 C CA . TYR A 1 481 ? 15.184 12.975 23.684 1.00 91.25 481 TYR A CA 1
ATOM 3907 C C . TYR A 1 481 ? 13.691 13.310 23.828 1.00 91.25 481 TYR A C 1
ATOM 3909 O O . TYR A 1 481 ? 13.269 14.396 23.436 1.00 91.25 481 TYR A O 1
ATOM 3917 N N . SER A 1 482 ? 12.876 12.384 24.352 1.00 91.31 482 SER A N 1
ATOM 3918 C CA . SER A 1 482 ? 11.441 12.576 24.601 1.00 91.31 482 SER A CA 1
ATOM 3919 C C . SER A 1 482 ? 10.911 11.695 25.737 1.00 91.31 482 SER A C 1
ATOM 3921 O O . SER A 1 482 ? 11.141 10.483 25.776 1.00 91.31 482 SER A O 1
ATOM 3923 N N . ASN A 1 483 ? 10.100 12.297 26.611 1.00 91.69 483 ASN A N 1
ATOM 3924 C CA . ASN A 1 483 ? 9.331 11.622 27.659 1.00 91.69 483 ASN A CA 1
ATOM 3925 C C . ASN A 1 483 ? 7.831 11.493 27.317 1.00 91.69 483 ASN A C 1
ATOM 3927 O O . ASN A 1 483 ? 6.970 11.507 28.202 1.00 91.69 483 ASN A O 1
ATOM 3931 N N . LYS A 1 484 ? 7.508 11.414 26.023 1.00 92.75 484 LYS A N 1
ATOM 3932 C CA . LYS A 1 484 ? 6.140 11.298 25.505 1.00 92.75 484 LYS A CA 1
ATOM 3933 C C . LYS A 1 484 ? 5.999 10.061 24.624 1.00 92.75 484 LYS A C 1
ATOM 3935 O O . LYS A 1 484 ? 6.924 9.712 23.893 1.00 92.75 484 LYS A O 1
ATOM 3940 N N . SER A 1 485 ? 4.836 9.421 24.663 1.00 94.19 485 SER A N 1
ATOM 3941 C CA . SER A 1 485 ? 4.460 8.378 23.706 1.00 94.19 485 SER A CA 1
ATOM 3942 C C . SER A 1 485 ? 2.976 8.416 23.369 1.00 94.19 485 SER A C 1
ATOM 3944 O O . SER A 1 485 ? 2.165 8.834 24.193 1.00 94.19 485 SER A O 1
ATOM 3946 N N . ILE A 1 486 ? 2.620 7.965 22.167 1.00 93.19 486 ILE A N 1
ATOM 3947 C CA . ILE A 1 486 ? 1.229 7.674 21.821 1.00 93.19 486 ILE A CA 1
ATOM 3948 C C . ILE A 1 486 ? 0.882 6.239 22.239 1.00 93.19 486 ILE A C 1
ATOM 3950 O O . ILE A 1 486 ? 1.728 5.340 22.210 1.00 93.19 486 ILE A O 1
ATOM 3954 N N . PHE A 1 487 ? -0.373 6.023 22.615 1.00 93.44 487 PHE A N 1
ATOM 3955 C CA . PHE A 1 487 ? -0.964 4.711 22.841 1.00 93.44 487 PHE A CA 1
ATOM 3956 C C . PHE A 1 487 ? -2.287 4.624 22.083 1.00 93.44 487 PHE A C 1
ATOM 3958 O O . PHE A 1 487 ? -3.131 5.513 22.184 1.00 93.44 487 PHE A O 1
ATOM 3965 N N . LEU A 1 488 ? -2.460 3.550 21.322 1.00 91.94 488 LEU A N 1
ATOM 3966 C CA . LEU A 1 488 ? -3.615 3.343 20.460 1.00 91.94 488 LEU A CA 1
ATOM 3967 C C . LEU A 1 488 ? -4.457 2.186 20.996 1.00 91.94 488 LEU A C 1
ATOM 3969 O O . LEU A 1 488 ? -3.933 1.098 21.246 1.00 91.94 488 LEU A O 1
ATOM 3973 N N . TYR A 1 489 ? -5.752 2.442 21.193 1.00 91.56 489 TYR A N 1
ATOM 3974 C CA . TYR A 1 489 ? -6.684 1.488 21.793 1.00 91.56 489 TYR A CA 1
ATOM 3975 C C . TYR A 1 489 ? -7.980 1.330 20.993 1.00 91.56 489 TYR A C 1
ATOM 3977 O O . TYR A 1 489 ? -8.389 2.238 20.265 1.00 91.56 489 TYR A O 1
ATOM 3985 N N . GLY A 1 490 ? -8.633 0.178 21.163 1.00 88.81 490 GLY A N 1
ATOM 3986 C CA . GLY A 1 490 ? -9.824 -0.228 20.410 1.00 88.81 490 GLY A CA 1
ATOM 3987 C C . GLY A 1 490 ? -9.589 -1.442 19.517 1.00 88.81 490 GLY A C 1
ATOM 3988 O O . GLY A 1 490 ? -8.457 -1.839 19.283 1.00 88.81 490 GLY A O 1
ATOM 3989 N N . ASN A 1 491 ? -10.661 -2.061 19.029 1.00 84.50 491 ASN A N 1
ATOM 3990 C CA . ASN A 1 491 ? -10.580 -3.246 18.177 1.00 84.50 491 ASN A CA 1
ATOM 3991 C C . ASN A 1 491 ? -10.488 -2.831 16.692 1.00 84.50 491 ASN A C 1
ATOM 3993 O O . ASN A 1 491 ? -11.362 -2.126 16.181 1.00 84.50 491 ASN A O 1
ATOM 3997 N N . GLY A 1 492 ? -9.390 -3.217 16.033 1.00 74.44 492 GLY A N 1
ATOM 3998 C CA . GLY A 1 492 ? -9.052 -2.865 14.647 1.00 74.44 492 GLY A CA 1
ATOM 3999 C C . GLY A 1 492 ? -9.367 -3.994 13.664 1.00 74.44 492 GLY A C 1
ATOM 4000 O O . GLY A 1 492 ? -10.373 -4.673 13.835 1.00 74.44 492 GLY A O 1
ATOM 4001 N N . ASP A 1 493 ? -8.499 -4.248 12.685 1.00 67.69 493 ASP A N 1
ATOM 4002 C CA . ASP A 1 493 ? -8.549 -5.411 11.780 1.00 67.69 493 ASP A CA 1
ATOM 4003 C C . ASP A 1 493 ? -9.870 -5.452 10.972 1.00 67.69 493 ASP A C 1
ATOM 4005 O O . ASP A 1 493 ? -10.033 -4.771 9.963 1.00 67.69 493 ASP A O 1
ATOM 4009 N N . GLY A 1 494 ? -10.889 -6.159 11.464 1.00 71.06 494 GLY A N 1
ATOM 4010 C CA . GLY A 1 494 ? -12.233 -6.164 10.880 1.00 71.06 494 GLY A CA 1
ATOM 4011 C C . GLY A 1 494 ? -13.265 -5.252 11.547 1.00 71.06 494 GLY A C 1
ATOM 4012 O O . GLY A 1 494 ? -14.455 -5.396 11.264 1.00 71.06 494 GLY A O 1
ATOM 4013 N N . GLY A 1 495 ? -12.848 -4.333 12.417 1.00 74.06 495 GLY A N 1
ATOM 4014 C CA . GLY A 1 495 ? -13.696 -3.296 13.007 1.00 74.06 495 GLY A CA 1
ATOM 4015 C C . GLY A 1 495 ? -14.101 -3.500 14.473 1.00 74.06 495 GLY A C 1
ATOM 4016 O O . GLY A 1 495 ? -13.567 -4.351 15.189 1.00 74.06 495 GLY A O 1
ATOM 4017 N N . GLY A 1 496 ? -15.053 -2.668 14.915 1.00 79.31 496 GLY A N 1
ATOM 4018 C CA . GLY A 1 496 ? -15.558 -2.555 16.291 1.00 79.31 496 GLY A CA 1
ATOM 4019 C C . GLY A 1 496 ? -15.119 -1.256 16.981 1.00 79.31 496 GLY A C 1
ATOM 4020 O O . GLY A 1 496 ? -15.952 -0.431 17.364 1.00 79.31 496 GLY A O 1
ATOM 4021 N N . GLY A 1 497 ? -13.807 -1.034 17.086 1.00 87.19 497 GLY A N 1
ATOM 4022 C CA . GLY A 1 497 ? -13.202 0.142 17.721 1.00 87.19 497 GLY A CA 1
ATOM 4023 C C . GLY A 1 497 ? -13.154 0.060 19.252 1.00 87.19 497 GLY A C 1
ATOM 4024 O O . GLY A 1 497 ? -13.257 -1.034 19.812 1.00 87.19 497 GLY A O 1
ATOM 4025 N N . PRO A 1 498 ? -12.950 1.191 19.951 1.00 90.94 498 PRO A N 1
ATOM 4026 C CA . PRO A 1 498 ? -12.995 1.259 21.409 1.00 90.94 498 PRO A CA 1
ATOM 4027 C C . PRO A 1 498 ? -14.280 0.695 22.014 1.00 90.94 498 PRO A C 1
ATOM 4029 O O . PRO A 1 498 ? -15.366 0.867 21.461 1.00 90.94 498 PRO A O 1
ATOM 4032 N N . LEU A 1 499 ? -14.156 0.066 23.183 1.00 89.50 499 LEU A N 1
ATOM 4033 C CA . LEU A 1 499 ? -15.277 -0.433 23.979 1.00 89.50 499 LEU A CA 1
ATOM 4034 C C . LEU A 1 499 ? -15.471 0.397 25.253 1.00 89.50 499 LEU A C 1
ATOM 4036 O O . LEU A 1 499 ? -14.522 0.964 25.791 1.00 89.50 499 LEU A O 1
ATOM 4040 N N . LEU A 1 500 ? -16.691 0.393 25.798 1.00 87.25 500 LEU A N 1
ATOM 4041 C CA . LEU A 1 500 ? -17.031 1.085 27.050 1.00 87.25 500 LEU A CA 1
ATOM 4042 C C . LEU A 1 500 ? -16.138 0.665 28.234 1.00 87.25 500 LEU A C 1
ATOM 4044 O O . LEU A 1 500 ? -15.788 1.491 29.076 1.00 87.25 500 LEU A O 1
ATOM 4048 N N . GLU A 1 501 ? -15.731 -0.606 28.282 1.00 87.69 501 GLU A N 1
ATOM 4049 C CA . GLU A 1 501 ? -14.776 -1.108 29.277 1.00 87.69 501 GLU A CA 1
ATOM 4050 C C . GLU A 1 501 ? -13.404 -0.426 29.147 1.00 87.69 501 GLU A C 1
ATOM 4052 O O . GLU A 1 501 ? -12.841 -0.002 30.152 1.00 87.69 501 GLU A O 1
ATOM 4057 N N . MET A 1 502 ? -12.902 -0.232 27.921 1.00 90.94 502 MET A N 1
ATOM 4058 C CA . MET A 1 502 ? -11.623 0.444 27.665 1.00 90.94 502 MET A CA 1
ATOM 4059 C C . MET A 1 502 ? -11.664 1.907 28.119 1.00 90.94 502 MET A C 1
ATOM 4061 O O . MET A 1 502 ? -10.702 2.377 28.720 1.00 90.94 502 MET A O 1
ATOM 4065 N N . LEU A 1 503 ? -12.783 2.606 27.887 1.00 90.81 503 LEU A N 1
ATOM 4066 C CA . LEU A 1 503 ? -12.996 3.981 28.365 1.00 90.81 503 LEU A CA 1
ATOM 4067 C C . LEU A 1 503 ? -13.030 4.043 29.902 1.00 90.81 503 LEU A C 1
ATOM 4069 O O . LEU A 1 503 ? -12.409 4.913 30.511 1.00 90.81 503 LEU A O 1
ATOM 4073 N N . THR A 1 504 ? -13.704 3.078 30.535 1.00 89.38 504 THR A N 1
ATOM 4074 C CA . THR A 1 504 ? -13.804 2.969 32.001 1.00 89.38 504 THR A CA 1
ATOM 4075 C C . THR A 1 504 ? -12.438 2.671 32.633 1.00 89.38 504 THR A C 1
ATOM 4077 O O . THR A 1 504 ? -12.062 3.286 33.635 1.00 89.38 504 THR A O 1
ATOM 4080 N N . LYS A 1 505 ? -11.654 1.774 32.019 1.00 91.12 505 LYS A N 1
ATOM 4081 C CA . LYS A 1 505 ? -10.275 1.469 32.423 1.00 91.12 505 LYS A CA 1
ATOM 4082 C C . LYS A 1 505 ? -9.361 2.684 32.255 1.00 91.12 505 LYS A C 1
ATOM 4084 O O . LYS A 1 505 ? -8.626 3.020 33.180 1.00 91.12 505 LYS A O 1
ATOM 4089 N N . LEU A 1 506 ? -9.457 3.383 31.124 1.00 91.25 506 LEU A N 1
ATOM 4090 C CA . LEU A 1 506 ? -8.653 4.566 30.821 1.00 91.25 506 LEU A CA 1
ATOM 4091 C C . LEU A 1 506 ? -8.867 5.697 31.841 1.00 91.25 506 LEU A C 1
ATOM 4093 O O . LEU A 1 506 ? -7.892 6.206 32.388 1.00 91.25 506 LEU A O 1
ATOM 4097 N N . GLU A 1 507 ? -10.118 6.037 32.167 1.00 89.56 507 GLU A N 1
ATOM 4098 C CA . GLU A 1 507 ? -10.436 7.064 33.176 1.00 89.56 507 GLU A CA 1
ATOM 4099 C C . GLU A 1 507 ? -10.003 6.650 34.598 1.00 89.56 507 GLU A C 1
ATOM 4101 O O . GLU A 1 507 ? -9.597 7.496 35.396 1.00 89.56 507 GLU A O 1
ATOM 4106 N N . THR A 1 508 ? -10.012 5.347 34.909 1.00 89.56 508 THR A N 1
ATOM 4107 C CA . THR A 1 508 ? -9.537 4.815 36.202 1.00 89.56 508 THR A CA 1
ATOM 4108 C C . THR A 1 508 ? -8.008 4.885 36.337 1.00 89.56 508 THR A C 1
ATOM 4110 O O . THR A 1 508 ? -7.495 5.161 37.421 1.00 89.56 508 THR A O 1
ATOM 4113 N N . LEU A 1 509 ? -7.268 4.658 35.246 1.00 90.50 509 LEU A N 1
ATOM 4114 C CA . LEU A 1 509 ? -5.799 4.607 35.237 1.00 90.50 509 LEU A CA 1
ATOM 4115 C C . LEU A 1 509 ? -5.127 5.966 34.953 1.00 90.50 509 LEU A C 1
ATOM 4117 O O . LEU A 1 509 ? -3.966 6.151 35.319 1.00 90.50 509 LEU A O 1
ATOM 4121 N N . LYS A 1 510 ? -5.858 6.911 34.343 1.00 87.38 510 LYS A N 1
ATOM 4122 C CA . LYS A 1 510 ? -5.452 8.261 33.895 1.00 87.38 510 LYS A CA 1
ATOM 4123 C C . LYS A 1 510 ? -4.343 8.919 34.732 1.00 87.38 510 LYS A C 1
ATOM 4125 O O . LYS A 1 510 ? -3.242 9.181 34.243 1.00 87.38 510 LYS A O 1
ATOM 4130 N N . ASP A 1 511 ? -4.632 9.113 36.018 1.00 85.00 511 ASP A N 1
ATOM 4131 C CA . ASP A 1 511 ? -3.789 9.789 37.009 1.00 85.00 511 ASP A CA 1
ATOM 4132 C C . ASP A 1 511 ? -3.378 8.854 38.164 1.00 85.00 511 ASP A C 1
ATOM 4134 O O . ASP A 1 511 ? -3.163 9.304 39.287 1.00 85.00 511 ASP A O 1
ATOM 4138 N N . LEU A 1 512 ? -3.276 7.541 37.931 1.00 90.06 512 LEU A N 1
ATOM 4139 C CA . LEU A 1 512 ? -2.951 6.580 38.990 1.00 90.06 512 LEU A CA 1
ATOM 4140 C C . LEU A 1 512 ? -1.469 6.657 39.395 1.00 90.06 512 LEU A C 1
ATOM 4142 O O . LEU A 1 512 ? -0.566 6.359 38.609 1.00 90.06 512 LEU A O 1
ATOM 4146 N N . GLU A 1 513 ? -1.191 7.063 40.629 1.00 86.81 513 GLU A N 1
ATOM 4147 C CA . GLU A 1 513 ? 0.143 7.033 41.228 1.00 86.81 513 GLU A CA 1
ATOM 4148 C C . GLU A 1 513 ? 0.622 5.586 41.412 1.00 86.81 513 GLU A C 1
ATOM 4150 O O . GLU A 1 513 ? -0.118 4.738 41.900 1.00 86.81 513 GLU A O 1
ATOM 4155 N N . GLY A 1 514 ? 1.852 5.296 40.976 1.00 84.12 514 GLY A N 1
ATOM 4156 C CA . GLY A 1 514 ? 2.396 3.935 40.870 1.00 84.12 514 GLY A CA 1
ATOM 4157 C C . GLY A 1 514 ? 2.461 3.384 39.438 1.00 84.12 514 GLY A C 1
ATOM 4158 O O . GLY A 1 514 ? 3.200 2.433 39.199 1.00 84.12 514 GLY A O 1
ATOM 4159 N N . LEU A 1 515 ? 1.773 3.996 38.463 1.00 87.75 515 LEU A N 1
ATOM 4160 C CA . LEU A 1 515 ? 2.032 3.741 37.037 1.00 87.75 515 LEU A CA 1
ATOM 4161 C C . LEU A 1 515 ? 3.261 4.536 36.543 1.00 87.75 515 LEU A C 1
ATOM 4163 O O . LEU A 1 515 ? 3.445 5.685 36.953 1.00 87.75 515 LEU A O 1
ATOM 4167 N N . PRO A 1 516 ? 4.070 3.996 35.607 1.00 84.88 516 PRO A N 1
ATOM 4168 C CA . PRO A 1 516 ? 5.319 4.629 35.161 1.00 84.88 516 PRO A CA 1
ATOM 4169 C C . PRO A 1 516 ? 5.120 5.867 34.265 1.00 84.88 516 PRO A C 1
ATOM 4171 O O . PRO A 1 516 ? 6.069 6.605 34.007 1.00 84.88 516 PRO A O 1
ATOM 4174 N N . GLY A 1 517 ? 3.898 6.108 33.785 1.00 86.62 517 GLY A N 1
ATOM 4175 C CA . GLY A 1 517 ? 3.507 7.291 33.016 1.00 86.62 517 GLY A CA 1
ATOM 4176 C C . GLY A 1 517 ? 2.181 7.857 33.520 1.00 86.62 517 GLY A C 1
ATOM 4177 O O . GLY A 1 517 ? 1.509 7.223 34.332 1.00 86.62 517 GLY A O 1
ATOM 4178 N N . LYS A 1 518 ? 1.828 9.072 33.099 1.00 91.81 518 LYS A N 1
ATOM 4179 C CA . LYS A 1 518 ? 0.459 9.616 33.189 1.00 91.81 518 LYS A CA 1
ATOM 4180 C C . LYS A 1 518 ? -0.238 9.325 31.863 1.00 91.81 518 LYS A C 1
ATOM 4182 O O . LYS A 1 518 ? 0.430 9.423 30.834 1.00 91.81 518 LYS A O 1
ATOM 4187 N N . VAL A 1 519 ? -1.528 9.005 31.872 1.00 90.94 519 VAL A N 1
ATOM 4188 C CA . VAL A 1 519 ? -2.305 8.781 30.645 1.00 90.94 519 VAL A CA 1
ATOM 4189 C C . VAL A 1 519 ? -3.255 9.955 30.399 1.00 90.94 519 VAL A C 1
ATOM 4191 O O . VAL A 1 519 ? -3.874 10.466 31.328 1.00 90.94 519 VAL A O 1
ATOM 4194 N N . GLU A 1 520 ? -3.354 10.409 29.154 1.00 89.56 520 GLU A N 1
ATOM 4195 C CA . GLU A 1 520 ? -4.177 11.550 28.741 1.00 89.56 520 GLU A CA 1
ATOM 4196 C C . GLU A 1 520 ? -4.917 11.207 27.441 1.00 89.56 520 GLU A C 1
ATOM 4198 O O . GLU A 1 520 ? -4.270 10.830 26.466 1.00 89.56 520 GLU A O 1
ATOM 4203 N N . ASP A 1 521 ? -6.247 11.342 27.391 1.00 87.88 521 ASP A N 1
ATOM 4204 C CA . ASP A 1 521 ? -6.992 11.311 26.121 1.00 87.88 521 ASP A CA 1
ATOM 4205 C C . ASP A 1 521 ? -6.503 12.442 25.207 1.00 87.88 521 ASP A C 1
ATOM 4207 O O . ASP A 1 521 ? -6.281 13.564 25.678 1.00 87.88 521 ASP A O 1
ATOM 4211 N N . GLY A 1 522 ? -6.364 12.196 23.902 1.00 85.94 522 GLY A N 1
ATOM 4212 C CA . GLY A 1 522 ? -5.842 13.236 23.023 1.00 85.94 522 GLY A CA 1
ATOM 4213 C C . GLY A 1 522 ? -6.090 13.093 21.529 1.00 85.94 522 GLY A C 1
ATOM 4214 O O . GLY A 1 522 ? -6.641 12.133 21.009 1.00 85.94 522 GLY A O 1
ATOM 4215 N N . ASP A 1 523 ? -5.643 14.134 20.843 1.00 91.25 523 ASP A N 1
ATOM 4216 C CA . ASP A 1 523 ? -5.668 14.302 19.397 1.00 91.25 523 ASP A CA 1
ATOM 4217 C C . ASP A 1 523 ? -4.250 14.013 18.876 1.00 91.25 523 ASP A C 1
ATOM 4219 O O . ASP A 1 523 ? -3.313 14.672 19.347 1.00 91.25 523 ASP A O 1
ATOM 4223 N N . PRO A 1 524 ? -4.051 13.059 17.944 1.00 92.19 524 PRO A N 1
ATOM 4224 C CA . PRO A 1 524 ? -2.732 12.746 17.399 1.00 92.19 524 PRO A CA 1
ATOM 4225 C C . PRO A 1 524 ? -1.973 13.977 16.900 1.00 92.19 524 PRO A C 1
ATOM 4227 O O . PRO A 1 524 ? -0.778 14.099 17.148 1.00 92.19 524 PRO A O 1
ATOM 4230 N N . SER A 1 525 ? -2.663 14.929 16.269 1.00 92.38 525 SER A N 1
ATOM 4231 C CA . SER A 1 525 ? -2.066 16.167 15.749 1.00 92.38 525 SER A CA 1
ATOM 4232 C C . SER A 1 525 ? -1.386 16.953 16.875 1.00 92.38 525 SER A C 1
ATOM 4234 O O . SER A 1 525 ? -0.209 17.298 16.784 1.00 92.38 525 SER A O 1
ATOM 4236 N N . LYS A 1 526 ? -2.096 17.121 17.999 1.00 93.62 526 LYS A N 1
ATOM 4237 C CA . LYS A 1 526 ? -1.602 17.813 19.201 1.00 93.62 526 LYS A CA 1
ATOM 4238 C C . LYS A 1 526 ? -0.518 17.021 19.926 1.00 93.62 526 LYS A C 1
ATOM 4240 O O . LYS A 1 526 ? 0.340 17.621 20.570 1.00 93.62 526 LYS A O 1
ATOM 4245 N N . PHE A 1 527 ? -0.536 15.689 19.834 1.00 94.94 527 PHE A N 1
ATOM 4246 C CA . PHE A 1 527 ? 0.573 14.863 20.308 1.00 94.94 527 PHE A CA 1
ATOM 4247 C C . PHE A 1 527 ? 1.855 15.181 19.526 1.00 94.94 527 PHE A C 1
ATOM 4249 O O . PHE A 1 527 ? 2.866 15.469 20.163 1.00 94.94 527 PHE A O 1
ATOM 4256 N N . TYR A 1 528 ? 1.813 15.220 18.189 1.00 95.38 528 TYR A N 1
ATOM 4257 C CA . TYR A 1 528 ? 2.986 15.561 17.373 1.00 95.38 528 TYR A CA 1
ATOM 4258 C C . TYR A 1 528 ? 3.441 17.018 17.551 1.00 95.38 528 TYR A C 1
ATOM 4260 O O . TYR A 1 528 ? 4.634 17.243 17.730 1.00 95.38 528 TYR A O 1
ATOM 4268 N N . GLU A 1 529 ? 2.524 17.990 17.609 1.00 94.44 529 GLU A N 1
ATOM 4269 C CA . GLU A 1 529 ? 2.843 19.398 17.918 1.00 94.44 529 GLU A CA 1
ATOM 4270 C C . GLU A 1 529 ? 3.587 19.535 19.263 1.00 94.44 529 GLU A C 1
ATOM 4272 O O . GLU A 1 529 ? 4.605 20.219 19.370 1.00 94.44 529 GLU A O 1
ATOM 4277 N N . ASN A 1 530 ? 3.107 18.844 20.302 1.00 93.38 530 ASN A N 1
ATOM 4278 C CA . ASN A 1 530 ? 3.698 18.848 21.643 1.00 93.38 530 ASN A CA 1
ATOM 4279 C C . ASN A 1 530 ? 5.025 18.066 21.686 1.00 93.38 530 ASN A C 1
ATOM 4281 O O . ASN A 1 530 ? 5.958 18.459 22.386 1.00 93.38 530 ASN A O 1
ATOM 4285 N N . LEU A 1 531 ? 5.134 16.975 20.926 1.00 93.69 531 LEU A N 1
ATOM 4286 C CA . LEU A 1 531 ? 6.353 16.183 20.766 1.00 93.69 531 LEU A CA 1
ATOM 4287 C C . LEU A 1 531 ? 7.453 16.996 20.073 1.00 93.69 531 LEU A C 1
ATOM 4289 O O . LEU A 1 531 ? 8.578 17.031 20.565 1.00 93.69 531 LEU A O 1
ATOM 4293 N N . GLU A 1 532 ? 7.135 17.704 18.991 1.00 93.94 532 GLU A N 1
ATOM 4294 C CA . GLU A 1 532 ? 8.071 18.588 18.290 1.00 93.94 532 GLU A CA 1
ATOM 4295 C C . GLU A 1 532 ? 8.497 19.781 19.159 1.00 93.94 532 GLU A C 1
ATOM 4297 O O . GLU A 1 532 ? 9.681 20.093 19.233 1.00 93.94 532 GLU A O 1
ATOM 4302 N N . ALA A 1 533 ? 7.565 20.388 19.901 1.00 93.75 533 ALA A N 1
ATOM 4303 C CA . ALA A 1 533 ? 7.853 21.528 20.774 1.00 93.75 533 ALA A CA 1
ATOM 4304 C C . ALA A 1 533 ? 8.635 21.189 22.064 1.00 93.75 533 ALA A C 1
ATOM 4306 O O . ALA A 1 533 ? 9.062 22.106 22.768 1.00 93.75 533 ALA A O 1
ATOM 4307 N N . THR A 1 534 ? 8.795 19.907 22.421 1.00 91.50 534 THR A N 1
ATOM 4308 C CA . THR A 1 534 ? 9.455 19.489 23.681 1.00 91.50 534 THR A CA 1
ATOM 4309 C C . THR A 1 534 ? 10.613 18.509 23.508 1.00 91.50 534 THR A C 1
ATOM 4311 O O . THR A 1 534 ? 11.478 18.434 24.387 1.00 91.50 534 THR A O 1
ATOM 4314 N N . SER A 1 535 ? 10.668 17.772 22.397 1.00 90.75 535 SER A N 1
ATOM 4315 C CA . SER A 1 535 ? 11.807 16.908 22.087 1.00 90.75 535 SER A CA 1
ATOM 4316 C C . SER A 1 535 ? 13.030 17.710 21.646 1.00 90.75 535 SER A C 1
ATOM 4318 O O . SER A 1 535 ? 12.938 18.853 21.201 1.00 90.75 535 SER A O 1
ATOM 4320 N N . HIS A 1 536 ? 14.210 17.125 21.825 1.00 89.81 536 HIS A N 1
ATOM 4321 C CA . HIS A 1 536 ? 15.479 17.812 21.610 1.00 89.81 536 HIS A CA 1
ATOM 4322 C C . HIS A 1 536 ? 16.552 16.809 21.187 1.00 89.81 536 HIS A C 1
ATOM 4324 O O . HIS A 1 536 ? 16.683 15.752 21.791 1.00 89.81 536 HIS A O 1
ATOM 4330 N N . GLY A 1 537 ? 17.318 17.131 20.139 1.00 90.00 537 GLY A N 1
ATOM 4331 C CA . GLY A 1 537 ? 18.411 16.275 19.657 1.00 90.00 537 GLY A CA 1
ATOM 4332 C C . GLY A 1 537 ? 17.981 14.918 19.080 1.00 90.00 537 GLY A C 1
ATOM 4333 O O . GLY A 1 537 ? 18.787 13.992 19.101 1.00 90.00 537 GLY A O 1
ATOM 4334 N N . LEU A 1 538 ? 16.737 14.794 18.591 1.00 93.81 538 LEU A N 1
ATOM 4335 C CA . LEU A 1 538 ? 16.206 13.563 17.990 1.00 93.81 538 LEU A CA 1
ATOM 4336 C C . LEU A 1 538 ? 17.155 12.970 16.938 1.00 93.81 538 LEU A C 1
ATOM 4338 O O . LEU A 1 538 ? 17.690 13.686 16.089 1.00 93.81 538 LEU A O 1
ATOM 4342 N N . VAL A 1 539 ? 17.298 11.644 16.956 1.00 94.81 539 VAL A N 1
ATOM 4343 C CA . VAL A 1 539 ? 18.115 10.920 15.976 1.00 94.81 539 VAL A CA 1
ATOM 4344 C C . VAL A 1 539 ? 17.490 11.010 14.583 1.00 94.81 539 VAL A C 1
ATOM 4346 O O . VAL A 1 539 ? 16.269 11.093 14.423 1.00 94.81 539 VAL A O 1
ATOM 4349 N N . ARG A 1 540 ? 18.351 10.990 13.564 1.00 95.69 540 ARG A N 1
ATOM 4350 C CA . ARG A 1 540 ? 17.996 11.056 12.148 1.00 95.69 540 ARG A CA 1
ATOM 4351 C C . ARG A 1 540 ? 18.205 9.697 11.479 1.00 95.69 540 ARG A C 1
ATOM 4353 O O . ARG A 1 540 ? 19.337 9.227 11.404 1.00 95.69 540 ARG A O 1
ATOM 4360 N N . TRP A 1 541 ? 17.145 9.101 10.937 1.00 95.88 541 TRP A N 1
ATOM 4361 C CA . TRP A 1 541 ? 17.228 7.896 10.097 1.00 95.88 541 TRP A CA 1
ATOM 4362 C C . TRP A 1 541 ? 17.108 8.295 8.625 1.00 95.88 541 TRP A C 1
ATOM 4364 O O . TRP A 1 541 ? 16.157 8.993 8.288 1.00 95.88 541 TRP A O 1
ATOM 4374 N N . LYS A 1 542 ? 18.020 7.870 7.740 1.00 95.94 542 LYS A N 1
ATOM 4375 C CA . LYS A 1 542 ? 17.930 8.156 6.293 1.00 95.94 542 LYS A CA 1
ATOM 4376 C C . LYS A 1 542 ? 17.704 6.883 5.476 1.00 95.94 542 LYS A C 1
ATOM 4378 O O . LYS A 1 542 ? 18.411 5.901 5.675 1.00 95.94 542 LYS A O 1
ATOM 4383 N N . GLY A 1 543 ? 16.801 6.956 4.496 1.00 92.75 543 GLY A N 1
ATOM 4384 C CA . GLY A 1 543 ? 16.545 5.890 3.521 1.00 92.75 543 GLY A CA 1
ATOM 4385 C C . GLY A 1 543 ? 15.256 5.116 3.797 1.00 92.75 543 GLY A C 1
ATOM 4386 O O . GLY A 1 543 ? 14.335 5.642 4.420 1.00 92.75 543 GLY A O 1
ATOM 4387 N N . GLU A 1 544 ? 15.180 3.877 3.307 1.00 94.44 544 GLU A N 1
ATOM 4388 C CA . GLU A 1 544 ? 14.030 2.990 3.533 1.00 94.44 544 GLU A CA 1
ATOM 4389 C C . GLU A 1 544 ? 13.851 2.646 5.025 1.00 94.44 544 GLU A C 1
ATOM 4391 O O . GLU A 1 544 ? 14.822 2.509 5.779 1.00 94.44 544 GLU A O 1
ATOM 4396 N N . LEU A 1 545 ? 12.598 2.453 5.447 1.00 94.69 545 LEU A N 1
ATOM 4397 C CA . LEU A 1 545 ? 12.282 1.676 6.647 1.00 94.69 545 LEU A CA 1
ATOM 4398 C C . LEU A 1 545 ? 11.973 0.253 6.172 1.00 94.69 545 LEU A C 1
ATOM 4400 O O . LEU A 1 545 ? 10.814 -0.119 5.978 1.00 94.69 545 LEU A O 1
ATOM 4404 N N . TYR A 1 546 ? 13.041 -0.502 5.901 1.00 94.12 546 TYR A N 1
ATOM 4405 C CA . TYR A 1 546 ? 12.954 -1.881 5.424 1.00 94.12 546 TYR A CA 1
ATOM 4406 C C . TYR A 1 546 ? 12.258 -2.763 6.465 1.00 94.12 546 TYR A C 1
ATOM 4408 O O . TYR A 1 546 ? 12.635 -2.766 7.642 1.00 94.12 546 TYR A O 1
ATOM 4416 N N . PHE A 1 547 ? 11.243 -3.504 6.023 1.00 93.56 547 PHE A N 1
ATOM 4417 C CA . PHE A 1 547 ? 10.483 -4.408 6.871 1.00 93.56 547 PHE A CA 1
ATOM 4418 C C . PHE A 1 547 ? 11.001 -5.839 6.727 1.00 93.56 547 PHE A C 1
ATOM 4420 O O . PHE A 1 547 ? 11.142 -6.357 5.624 1.00 93.56 547 PHE A O 1
ATOM 4427 N N . GLU A 1 548 ? 11.315 -6.481 7.852 1.00 92.31 548 GLU A N 1
ATOM 4428 C CA . GLU A 1 548 ? 12.061 -7.746 7.860 1.00 92.31 548 GLU A CA 1
ATOM 4429 C C . GLU A 1 548 ? 11.167 -8.996 7.888 1.00 92.31 548 GLU A C 1
ATOM 4431 O O . GLU A 1 548 ? 11.611 -10.076 8.280 1.00 92.31 548 GLU A O 1
ATOM 4436 N N . LEU A 1 549 ? 9.915 -8.873 7.457 1.00 89.81 549 LEU A N 1
ATOM 4437 C CA . LEU A 1 549 ? 8.938 -9.956 7.370 1.00 89.81 549 LEU A CA 1
ATOM 4438 C C . LEU A 1 549 ? 8.008 -9.705 6.169 1.00 89.81 549 LEU A C 1
ATOM 4440 O O . LEU A 1 549 ? 8.047 -8.637 5.563 1.00 89.81 549 LEU A O 1
ATOM 4444 N N . HIS A 1 550 ? 7.180 -10.684 5.819 1.00 92.31 550 HIS A N 1
ATOM 4445 C CA . HIS A 1 550 ? 6.181 -10.624 4.751 1.00 92.31 550 HIS A CA 1
ATOM 4446 C C . HIS A 1 550 ? 6.778 -10.310 3.357 1.00 92.31 550 HIS A C 1
ATOM 4448 O O . HIS A 1 550 ? 6.145 -9.675 2.516 1.00 92.31 550 HIS A O 1
ATOM 4454 N N . ARG A 1 551 ? 8.006 -10.778 3.076 1.00 92.69 551 ARG A N 1
ATOM 4455 C CA . ARG A 1 551 ? 8.736 -10.536 1.805 1.00 92.69 551 ARG A CA 1
ATOM 4456 C C . ARG A 1 551 ? 8.121 -11.228 0.578 1.00 92.69 551 ARG A C 1
ATOM 4458 O O . ARG A 1 551 ? 8.382 -10.834 -0.556 1.00 92.69 551 ARG A O 1
ATOM 4465 N N . GLY A 1 552 ? 7.311 -12.265 0.780 1.00 93.06 552 GLY A N 1
ATOM 4466 C CA . GLY A 1 552 ? 6.609 -12.988 -0.285 1.00 93.06 552 GLY A CA 1
ATOM 4467 C C . GLY A 1 552 ? 5.531 -12.159 -0.984 1.00 93.06 552 GLY A C 1
ATOM 4468 O O . GLY A 1 552 ? 5.195 -12.430 -2.142 1.00 93.06 552 GLY A O 1
ATOM 4469 N N . THR A 1 553 ? 5.072 -11.093 -0.327 1.00 94.62 553 THR A N 1
ATOM 4470 C CA . THR A 1 553 ? 4.140 -10.093 -0.865 1.00 94.62 553 THR A CA 1
ATOM 4471 C C . THR A 1 553 ? 4.637 -9.396 -2.130 1.00 94.62 553 THR A C 1
ATOM 4473 O O . THR A 1 553 ? 3.828 -8.908 -2.914 1.00 94.62 553 THR A O 1
ATOM 4476 N N . TYR A 1 554 ? 5.947 -9.396 -2.403 1.00 95.25 554 TYR A N 1
ATOM 4477 C CA . TYR A 1 554 ? 6.508 -8.857 -3.648 1.00 95.25 554 TYR A CA 1
ATOM 4478 C C . TYR A 1 554 ? 6.267 -9.771 -4.869 1.00 95.25 554 TYR A C 1
ATOM 4480 O O . TYR A 1 554 ? 6.476 -9.342 -6.005 1.00 95.25 554 TYR A O 1
ATOM 4488 N N . THR A 1 555 ? 5.804 -11.015 -4.660 1.00 96.50 555 THR A N 1
ATOM 4489 C CA . THR A 1 555 ? 5.622 -12.022 -5.729 1.00 96.50 555 THR A CA 1
ATOM 4490 C C . THR A 1 555 ? 4.227 -12.670 -5.763 1.00 96.50 555 THR A C 1
ATOM 4492 O O . THR A 1 555 ? 3.756 -12.963 -6.857 1.00 96.50 555 THR A O 1
ATOM 4495 N N . SER A 1 556 ? 3.551 -12.860 -4.618 1.00 94.56 556 SER A N 1
ATOM 4496 C CA . SER A 1 556 ? 2.198 -13.463 -4.532 1.00 94.56 556 SER A CA 1
ATOM 4497 C C . SER A 1 556 ? 1.154 -12.724 -5.389 1.00 94.56 556 SER A C 1
ATOM 4499 O O . SER A 1 556 ? 1.155 -11.494 -5.411 1.00 94.56 556 SER A O 1
ATOM 4501 N N . HIS A 1 557 ? 0.248 -13.433 -6.073 1.00 95.12 557 HIS A N 1
ATOM 4502 C CA . HIS A 1 557 ? -0.750 -12.859 -6.993 1.00 95.12 557 HIS A CA 1
ATOM 4503 C C . HIS A 1 557 ? -0.109 -11.969 -8.078 1.00 95.12 557 HIS A C 1
ATOM 4505 O O . HIS A 1 557 ? -0.361 -10.762 -8.196 1.00 95.12 557 HIS A O 1
ATOM 4511 N N . GLY A 1 558 ? 0.728 -12.590 -8.910 1.00 94.19 558 GLY A N 1
ATOM 4512 C CA . GLY A 1 558 ? 1.469 -11.944 -9.994 1.00 94.19 558 GLY A CA 1
ATOM 4513 C C . GLY A 1 558 ? 0.578 -11.245 -11.029 1.00 94.19 558 GLY A C 1
ATOM 4514 O O . GLY A 1 558 ? 0.983 -10.224 -11.592 1.00 94.19 558 GLY A O 1
ATOM 4515 N N . LEU A 1 559 ? -0.648 -11.734 -11.245 1.00 95.12 559 LEU A N 1
ATOM 4516 C CA . LEU A 1 559 ? -1.616 -11.115 -12.157 1.00 95.12 559 LEU A CA 1
ATOM 4517 C C . LEU A 1 559 ? -2.124 -9.752 -11.647 1.00 95.12 559 LEU A C 1
ATOM 4519 O O . LEU A 1 559 ? -2.257 -8.815 -12.433 1.00 95.12 559 LEU A O 1
ATOM 4523 N N . ILE A 1 560 ? -2.341 -9.605 -10.336 1.00 96.44 560 ILE A N 1
ATOM 4524 C CA . ILE A 1 560 ? -2.782 -8.345 -9.706 1.00 96.44 560 ILE A CA 1
ATOM 4525 C C . ILE A 1 560 ? -1.694 -7.275 -9.838 1.00 96.44 560 ILE A C 1
ATOM 4527 O O . ILE A 1 560 ? -1.957 -6.159 -10.285 1.00 96.44 560 ILE A O 1
ATOM 4531 N N . LYS A 1 561 ? -0.443 -7.647 -9.547 1.00 97.19 561 LYS A N 1
ATOM 4532 C CA . LYS A 1 561 ? 0.743 -6.787 -9.705 1.00 97.19 561 LYS A CA 1
ATOM 4533 C C . LYS A 1 561 ? 0.933 -6.313 -11.151 1.00 97.19 561 LYS A C 1
ATOM 4535 O O . LYS A 1 561 ? 1.268 -5.150 -11.379 1.00 97.19 561 LYS A O 1
ATOM 4540 N N . LYS A 1 562 ? 0.653 -7.184 -12.129 1.00 96.44 562 LYS A N 1
ATOM 4541 C CA . LYS A 1 562 ? 0.634 -6.835 -13.556 1.00 96.44 562 LYS A CA 1
ATOM 4542 C C . LYS A 1 562 ? -0.470 -5.833 -13.894 1.00 96.44 562 LYS A C 1
ATOM 4544 O O . LYS A 1 562 ? -0.164 -4.792 -14.473 1.00 96.44 562 LYS A O 1
ATOM 4549 N N . TYR A 1 563 ? -1.721 -6.108 -13.518 1.00 97.25 563 TYR A N 1
ATOM 4550 C CA . TYR A 1 563 ? -2.827 -5.183 -13.783 1.00 97.25 563 TYR A CA 1
ATOM 4551 C C . TYR A 1 563 ? -2.618 -3.818 -13.118 1.00 97.25 563 TYR A C 1
ATOM 4553 O O . TYR A 1 563 ? -2.948 -2.806 -13.736 1.00 97.25 563 TYR A O 1
ATOM 4561 N N . ASN A 1 564 ? -2.005 -3.760 -11.928 1.00 97.88 564 ASN A N 1
ATOM 4562 C CA . ASN A 1 564 ? -1.630 -2.497 -11.295 1.00 97.88 564 ASN A CA 1
ATOM 4563 C C . ASN A 1 564 ? -0.719 -1.659 -12.203 1.00 97.88 564 ASN A C 1
ATOM 4565 O O . ASN A 1 564 ? -1.122 -0.576 -12.624 1.00 97.88 564 ASN A O 1
ATOM 4569 N N . ARG A 1 565 ? 0.465 -2.169 -12.575 1.00 96.56 565 ARG A N 1
ATOM 4570 C CA . ARG A 1 565 ? 1.423 -1.371 -13.361 1.00 96.56 565 ARG A CA 1
ATOM 4571 C C . ARG A 1 565 ? 0.916 -1.064 -14.775 1.00 96.56 565 ARG A C 1
ATOM 4573 O O . ARG A 1 565 ? 1.162 0.021 -15.298 1.00 96.56 565 ARG A O 1
ATOM 4580 N N . GLN A 1 566 ? 0.156 -1.979 -15.384 1.00 96.19 566 GLN A N 1
ATOM 4581 C CA . GLN A 1 566 ? -0.514 -1.716 -16.662 1.00 96.19 566 GLN A CA 1
ATOM 4582 C C . GLN A 1 566 ? -1.556 -0.591 -16.547 1.00 96.19 566 GLN A C 1
ATOM 4584 O O . GLN A 1 566 ? -1.634 0.248 -17.444 1.00 96.19 566 GLN A O 1
ATOM 4589 N N . SER A 1 567 ? -2.302 -0.527 -15.441 1.00 97.75 567 SER A N 1
ATOM 4590 C CA . SER A 1 567 ? -3.269 0.547 -15.181 1.00 97.75 567 SER A CA 1
ATOM 4591 C C . SER A 1 567 ? -2.586 1.886 -14.905 1.00 97.75 567 SER A C 1
ATOM 4593 O O . SER A 1 567 ? -3.014 2.900 -15.442 1.00 97.75 567 SER A O 1
ATOM 4595 N N . GLU A 1 568 ? -1.497 1.906 -14.132 1.00 97.38 568 GLU A N 1
ATOM 4596 C CA . GLU A 1 568 ? -0.714 3.123 -13.870 1.00 97.38 568 GLU A CA 1
ATOM 4597 C C . GLU A 1 568 ? -0.146 3.722 -15.167 1.00 97.38 568 GLU A C 1
ATOM 4599 O O . GLU A 1 568 ? -0.313 4.915 -15.430 1.00 97.38 568 GLU A O 1
ATOM 4604 N N . ASN A 1 569 ? 0.443 2.883 -16.029 1.00 95.88 569 ASN A N 1
ATOM 4605 C CA . ASN A 1 569 ? 0.937 3.310 -17.340 1.00 95.88 569 ASN A CA 1
ATOM 4606 C C . ASN A 1 569 ? -0.207 3.803 -18.249 1.00 95.88 569 ASN A C 1
ATOM 4608 O O . ASN A 1 569 ? -0.057 4.826 -18.917 1.00 95.88 569 ASN A O 1
ATOM 4612 N N . LEU A 1 570 ? -1.361 3.123 -18.250 1.00 96.25 570 LEU A N 1
ATOM 4613 C CA . LEU A 1 570 ? -2.539 3.520 -19.030 1.00 96.25 570 LEU A CA 1
ATOM 4614 C C . LEU A 1 570 ? -3.115 4.868 -18.565 1.00 96.25 570 LEU A C 1
ATOM 4616 O O . LEU A 1 570 ? -3.384 5.729 -19.399 1.00 96.25 570 LEU A O 1
ATOM 4620 N N . MET A 1 571 ? -3.257 5.091 -17.255 1.00 96.69 571 MET A N 1
ATOM 4621 C CA . MET A 1 571 ? -3.737 6.369 -16.709 1.00 96.69 571 MET A CA 1
ATOM 4622 C C . MET A 1 571 ? -2.787 7.522 -17.051 1.00 96.69 571 MET A C 1
ATOM 4624 O O . MET A 1 571 ? -3.241 8.579 -17.494 1.00 96.69 571 MET A O 1
ATOM 4628 N N . ARG A 1 572 ? -1.470 7.296 -16.952 1.00 94.69 572 ARG A N 1
ATOM 4629 C CA . ARG A 1 572 ? -0.441 8.257 -17.378 1.00 94.69 572 ARG A CA 1
ATOM 4630 C C . ARG A 1 572 ? -0.574 8.628 -18.862 1.00 94.69 572 ARG A C 1
ATOM 4632 O O . ARG A 1 572 ? -0.483 9.804 -19.210 1.00 94.69 572 ARG A O 1
ATOM 4639 N N . GLU A 1 573 ? -0.813 7.655 -19.742 1.00 93.50 573 GLU A N 1
ATOM 4640 C CA . GLU A 1 573 ? -1.035 7.911 -21.172 1.00 93.50 573 GLU A CA 1
ATOM 4641 C C . GLU A 1 573 ? -2.341 8.670 -21.453 1.00 93.50 573 GLU A C 1
ATOM 4643 O O . GLU A 1 573 ? -2.339 9.581 -22.283 1.00 93.50 573 GLU A O 1
ATOM 4648 N N . ILE A 1 574 ? -3.439 8.332 -20.765 1.00 94.69 574 ILE A N 1
ATOM 4649 C CA . ILE A 1 574 ? -4.739 9.011 -20.912 1.00 94.69 574 ILE A CA 1
ATOM 4650 C C . ILE A 1 574 ? -4.609 10.493 -20.561 1.00 94.69 574 ILE A C 1
ATOM 4652 O O . ILE A 1 574 ? -5.082 11.339 -21.320 1.00 94.69 574 ILE A O 1
ATOM 4656 N N . GLU A 1 575 ? -3.970 10.823 -19.439 1.00 94.38 575 GLU A N 1
ATOM 4657 C CA . GLU A 1 575 ? -3.812 12.211 -18.995 1.00 94.38 575 GLU A CA 1
ATOM 4658 C C . GLU A 1 575 ? -2.864 13.001 -19.897 1.00 94.38 575 GLU A C 1
ATOM 4660 O O . GLU A 1 575 ? -3.198 14.123 -20.290 1.00 94.38 575 GLU A O 1
ATOM 4665 N N . PHE A 1 576 ? -1.742 12.400 -20.308 1.00 92.94 576 PHE A N 1
ATOM 4666 C CA . PHE A 1 576 ? -0.791 13.006 -21.240 1.00 92.94 576 PHE A CA 1
ATOM 4667 C C . PHE A 1 576 ? -1.466 13.334 -22.583 1.00 92.94 576 PHE A C 1
ATOM 4669 O O . PHE A 1 576 ? -1.445 14.484 -23.028 1.00 92.94 576 PHE A O 1
ATOM 4676 N N . LEU A 1 577 ? -2.146 12.356 -23.197 1.00 90.75 577 LEU A N 1
ATOM 4677 C CA . LEU A 1 577 ? -2.861 12.545 -24.463 1.00 90.75 577 LEU A CA 1
ATOM 4678 C C . LEU A 1 577 ? -4.045 13.506 -24.328 1.00 90.75 577 LEU A C 1
ATOM 4680 O O . LEU A 1 577 ? -4.231 14.346 -25.202 1.00 90.75 577 LEU A O 1
ATOM 4684 N N . SER A 1 578 ? -4.823 13.438 -23.243 1.00 89.94 578 SER A N 1
ATOM 4685 C CA . SER A 1 578 ? -5.955 14.353 -23.016 1.00 89.94 578 SER A CA 1
ATOM 4686 C C . SER A 1 578 ? -5.488 15.794 -22.808 1.00 89.94 578 SER A C 1
ATOM 4688 O O . SER A 1 578 ? -6.137 16.734 -23.267 1.00 89.94 578 SER A O 1
ATOM 4690 N N . THR A 1 579 ? -4.342 15.986 -22.153 1.00 89.69 579 THR A N 1
ATOM 4691 C CA . THR A 1 579 ? -3.751 17.312 -21.940 1.00 89.69 579 THR A CA 1
ATOM 4692 C C . THR A 1 579 ? -3.198 17.881 -23.244 1.00 89.69 579 THR A C 1
ATOM 4694 O O . THR A 1 579 ? -3.495 19.029 -23.575 1.00 89.69 579 THR A O 1
ATOM 4697 N N . LEU A 1 580 ? -2.492 17.073 -24.047 1.00 87.06 580 LEU A N 1
ATOM 4698 C CA . LEU A 1 580 ? -2.083 17.457 -25.403 1.00 87.06 580 LEU A CA 1
ATOM 4699 C C . LEU A 1 580 ? -3.296 17.775 -26.295 1.00 87.06 580 LEU A C 1
ATOM 4701 O O . LEU A 1 580 ? -3.340 18.832 -26.920 1.00 87.06 580 LEU A O 1
ATOM 4705 N N . ALA A 1 581 ? -4.310 16.907 -26.323 1.00 83.62 581 ALA A N 1
ATOM 4706 C CA . ALA A 1 581 ? -5.534 17.096 -27.103 1.00 83.62 581 ALA A CA 1
ATOM 4707 C C . ALA A 1 581 ? -6.314 18.355 -26.695 1.00 83.62 581 ALA A C 1
ATOM 4709 O O . ALA A 1 581 ? -7.021 18.927 -27.525 1.00 83.62 581 ALA A O 1
ATOM 4710 N N . LEU A 1 582 ? -6.179 18.829 -25.453 1.00 81.44 582 LEU A N 1
ATOM 4711 C CA . LEU A 1 582 ? -6.746 20.098 -25.000 1.00 81.44 582 LEU A CA 1
ATOM 4712 C C . LEU A 1 582 ? -5.877 21.297 -25.422 1.00 81.44 582 LEU A C 1
ATOM 4714 O O . LEU A 1 582 ? -6.385 22.185 -26.113 1.00 81.44 582 LEU A O 1
ATOM 4718 N N . ALA A 1 583 ? -4.589 21.289 -25.061 1.00 77.81 583 ALA A N 1
ATOM 4719 C CA . ALA A 1 583 ? -3.668 22.430 -25.132 1.00 77.81 583 ALA A CA 1
ATOM 4720 C C . ALA A 1 583 ? -2.889 22.598 -26.460 1.00 77.81 583 ALA A C 1
ATOM 4722 O O . ALA A 1 583 ? -2.118 23.548 -26.590 1.00 77.81 583 ALA A O 1
ATOM 4723 N N . ASN A 1 584 ? -3.072 21.717 -27.452 1.00 71.81 584 ASN A N 1
ATOM 4724 C CA . ASN A 1 584 ? -2.374 21.792 -28.745 1.00 71.81 584 ASN A CA 1
ATOM 4725 C C . ASN A 1 584 ? -2.650 23.124 -29.501 1.00 71.81 584 ASN A C 1
ATOM 4727 O O . ASN A 1 584 ? -3.801 23.371 -29.885 1.00 71.81 584 ASN A O 1
ATOM 4731 N N . PRO A 1 585 ? -1.620 23.951 -29.796 1.00 59.56 585 PRO A N 1
ATOM 4732 C CA . PRO A 1 585 ? -1.772 25.222 -30.516 1.00 59.56 585 PRO A CA 1
ATOM 4733 C C . PRO A 1 585 ? -2.035 25.063 -32.024 1.00 59.56 585 PRO A C 1
ATOM 4735 O O . PRO A 1 585 ? -2.416 26.031 -32.678 1.00 59.56 585 PRO A O 1
ATOM 4738 N N . HIS A 1 586 ? -1.846 23.871 -32.600 1.00 53.72 586 HIS A N 1
ATOM 4739 C CA . HIS A 1 586 ? -1.992 23.623 -34.040 1.00 53.72 586 HIS A CA 1
ATOM 4740 C C . HIS A 1 586 ? -3.432 23.316 -34.487 1.00 53.72 586 HIS A C 1
ATOM 4742 O O . HIS A 1 586 ? -3.664 23.088 -35.674 1.00 53.72 586 HIS A O 1
ATOM 4748 N N . LYS A 1 587 ? -4.424 23.351 -33.582 1.00 54.59 587 LYS A N 1
ATOM 4749 C CA . LYS A 1 587 ? -5.845 23.220 -33.952 1.00 54.59 587 LYS A CA 1
ATOM 4750 C C . LYS A 1 587 ? -6.236 24.287 -34.979 1.00 54.59 587 LYS A C 1
ATOM 4752 O O . LYS A 1 587 ? -6.259 25.482 -34.682 1.00 54.59 587 LYS A O 1
ATOM 4757 N N . SER A 1 588 ? -6.569 23.849 -36.193 1.00 44.16 588 SER A N 1
ATOM 4758 C CA . SER A 1 588 ? -6.934 24.758 -37.278 1.00 44.16 588 SER A CA 1
ATOM 4759 C C . SER A 1 588 ? -8.189 25.566 -36.941 1.00 44.16 588 SER A C 1
ATOM 4761 O O . SER A 1 588 ? -9.220 25.019 -36.554 1.00 44.16 588 SER A O 1
ATOM 4763 N N . LYS A 1 589 ? -8.159 26.871 -37.236 1.00 44.72 589 LYS A N 1
ATOM 4764 C CA . LYS A 1 589 ? -9.329 27.765 -37.142 1.00 44.72 589 LYS A CA 1
ATOM 4765 C C . LYS A 1 589 ? -10.496 27.363 -38.066 1.00 44.72 589 LYS A C 1
ATOM 4767 O O . LYS A 1 589 ? -11.559 27.974 -37.998 1.00 44.72 589 LYS A O 1
ATOM 4772 N N . THR A 1 590 ? -10.312 26.373 -38.945 1.00 39.56 590 THR A N 1
ATOM 4773 C CA . THR A 1 590 ? -11.346 25.869 -39.866 1.00 39.56 590 THR A CA 1
ATOM 4774 C C . THR A 1 590 ? -12.126 24.659 -39.342 1.00 39.56 590 THR A C 1
ATOM 4776 O O . THR A 1 590 ? -13.230 24.409 -39.830 1.00 39.56 590 THR A O 1
ATOM 4779 N N . SER A 1 591 ? -11.614 23.909 -38.359 1.00 45.06 591 SER A N 1
ATOM 4780 C CA . SER A 1 591 ? -12.266 22.684 -37.881 1.00 45.06 591 SER A CA 1
ATOM 4781 C C . SER A 1 591 ? -13.381 22.993 -36.877 1.00 45.06 591 SER A C 1
ATOM 4783 O O . SER A 1 591 ? -13.150 23.035 -35.673 1.00 45.06 591 SER A O 1
ATOM 4785 N N . LYS A 1 592 ? -14.623 23.128 -37.362 1.00 42.09 592 LYS A N 1
ATOM 4786 C CA . LYS A 1 592 ? -15.850 23.207 -36.533 1.00 42.09 592 LYS A CA 1
ATOM 4787 C C . LYS A 1 592 ? -16.219 21.885 -35.819 1.00 42.09 592 LYS A C 1
ATOM 4789 O O . LYS A 1 592 ? -17.362 21.715 -35.405 1.00 42.09 592 LYS A O 1
ATOM 4794 N N . ALA A 1 593 ? -15.291 20.935 -35.727 1.00 40.56 593 ALA A N 1
ATOM 4795 C CA . ALA A 1 593 ? -15.489 19.683 -35.004 1.00 40.56 593 ALA A CA 1
ATOM 4796 C C . ALA A 1 593 ? -15.440 19.930 -33.487 1.00 40.56 593 ALA A C 1
ATOM 4798 O O . ALA A 1 593 ? -14.780 20.863 -33.030 1.00 40.56 593 ALA A O 1
ATOM 4799 N N . ASN A 1 594 ? -16.165 19.107 -32.725 1.00 48.31 594 ASN A N 1
ATOM 4800 C CA . ASN A 1 594 ? -16.401 19.284 -31.289 1.00 48.31 594 ASN A CA 1
ATOM 4801 C C . ASN A 1 594 ? -15.126 19.631 -30.501 1.00 48.31 594 ASN A C 1
ATOM 4803 O O . ASN A 1 594 ? -14.119 18.929 -30.592 1.00 48.31 594 ASN A O 1
ATOM 4807 N N . ALA A 1 595 ? -15.199 20.672 -29.667 1.00 64.25 595 ALA A N 1
ATOM 4808 C CA . ALA A 1 595 ? -14.134 20.988 -28.726 1.00 64.25 595 ALA A CA 1
ATOM 4809 C C . ALA A 1 595 ? -13.932 19.810 -27.757 1.00 64.25 595 ALA A C 1
ATOM 4811 O O . ALA A 1 595 ? -14.862 19.420 -27.050 1.00 64.25 595 ALA A O 1
ATOM 4812 N N . PHE A 1 596 ? -12.725 19.241 -27.738 1.00 77.62 596 PHE A N 1
ATOM 4813 C CA . PHE A 1 596 ? -12.362 18.166 -26.817 1.00 77.62 596 PHE A CA 1
ATOM 4814 C C . PHE A 1 596 ? -12.479 18.643 -25.362 1.00 77.62 596 PHE A C 1
ATOM 4816 O O . PHE A 1 596 ? -11.869 19.644 -24.984 1.00 77.62 596 PHE A O 1
ATOM 4823 N N . VAL A 1 597 ? -13.254 17.914 -24.558 1.00 81.75 597 VAL A N 1
ATOM 4824 C CA . VAL A 1 597 ? -13.453 18.175 -23.128 1.00 81.75 597 VAL A CA 1
ATOM 4825 C C . VAL A 1 597 ? -12.630 17.163 -22.339 1.00 81.75 597 VAL A C 1
ATOM 4827 O O . VAL A 1 597 ? -12.771 15.962 -22.549 1.00 81.75 597 VAL A O 1
ATOM 4830 N N . TYR A 1 598 ? -11.788 17.638 -21.418 1.00 85.06 598 TYR A N 1
ATOM 4831 C CA . TYR A 1 598 ? -10.987 16.764 -20.561 1.00 85.06 598 TYR A CA 1
ATOM 4832 C C . TYR A 1 598 ? -11.907 15.894 -19.677 1.00 85.06 598 TYR A C 1
ATOM 4834 O O . TYR A 1 598 ? -12.717 16.455 -18.930 1.00 85.06 598 TYR A O 1
ATOM 4842 N N . PRO A 1 599 ? -11.814 14.550 -19.719 1.00 89.31 599 PRO A N 1
ATOM 4843 C CA . PRO A 1 599 ? -12.795 13.648 -19.104 1.00 89.31 599 PRO A CA 1
ATOM 4844 C C . PRO A 1 599 ? -12.573 13.468 -17.587 1.00 89.31 599 PRO A C 1
ATOM 4846 O O . PRO A 1 599 ? -12.475 12.351 -17.084 1.00 89.31 599 PRO A O 1
ATOM 4849 N N . LYS A 1 600 ? -12.497 14.582 -16.841 1.00 89.94 600 LYS A N 1
ATOM 4850 C CA . LYS A 1 600 ? -12.057 14.641 -15.434 1.00 89.94 600 LYS A CA 1
ATOM 4851 C C . LYS A 1 600 ? -12.780 13.650 -14.519 1.00 89.94 600 LYS A C 1
ATOM 4853 O O . LYS A 1 600 ? -12.124 12.912 -13.798 1.00 89.94 600 LYS A O 1
ATOM 4858 N N . ALA A 1 601 ? -14.112 13.610 -14.580 1.00 92.00 601 ALA A N 1
ATOM 4859 C CA . ALA A 1 601 ? -14.923 12.767 -13.701 1.00 92.00 601 ALA A CA 1
ATOM 4860 C C . ALA A 1 601 ? -14.697 11.260 -13.926 1.00 92.00 601 ALA A C 1
ATOM 4862 O O . ALA A 1 601 ? -14.745 10.488 -12.972 1.00 92.00 601 ALA A O 1
ATOM 4863 N N . GLU A 1 602 ? -14.415 10.847 -15.166 1.00 95.12 602 GLU A N 1
ATOM 4864 C CA . GLU A 1 602 ? -14.105 9.449 -15.476 1.00 95.12 602 GLU A CA 1
ATOM 4865 C C . GLU A 1 602 ? -12.650 9.123 -15.117 1.00 95.12 602 GLU A C 1
ATOM 4867 O O . GLU A 1 602 ? -12.398 8.098 -14.497 1.00 95.12 602 GLU A O 1
ATOM 4872 N N . ILE A 1 603 ? -11.703 10.031 -15.388 1.00 95.12 603 ILE A N 1
ATOM 4873 C CA . ILE A 1 603 ? -10.310 9.908 -14.922 1.00 95.12 603 ILE A CA 1
ATOM 4874 C C . ILE A 1 603 ? -10.256 9.739 -13.392 1.00 95.12 603 ILE A C 1
ATOM 4876 O O . ILE A 1 603 ? -9.545 8.863 -12.903 1.00 95.12 603 ILE A O 1
ATOM 4880 N N . ASP A 1 604 ? -11.058 10.499 -12.642 1.00 95.56 604 ASP A N 1
ATOM 4881 C CA . ASP A 1 604 ? -11.174 10.371 -11.184 1.00 95.56 604 ASP A CA 1
ATOM 4882 C C . ASP A 1 604 ? -11.779 9.033 -10.752 1.00 95.56 604 ASP A C 1
ATOM 4884 O O . ASP A 1 604 ? -11.320 8.435 -9.778 1.00 95.56 604 ASP A O 1
ATOM 4888 N N . ARG A 1 605 ? -12.787 8.535 -11.479 1.00 97.00 605 ARG A N 1
ATOM 4889 C CA . ARG A 1 605 ? -13.382 7.214 -11.238 1.00 97.00 605 ARG A CA 1
ATOM 4890 C C . ARG A 1 605 ? -12.349 6.103 -11.434 1.00 97.00 605 ARG A C 1
ATOM 4892 O O . ARG A 1 605 ? -12.224 5.235 -10.572 1.00 97.00 605 ARG A O 1
ATOM 4899 N N . LEU A 1 606 ? -11.588 6.151 -12.529 1.00 98.00 606 LEU A N 1
ATOM 4900 C CA . LEU A 1 606 ? -10.572 5.145 -12.840 1.00 98.00 606 LEU A CA 1
ATOM 4901 C C . LEU A 1 606 ? -9.393 5.203 -11.862 1.00 98.00 606 LEU A C 1
ATOM 4903 O O . LEU A 1 606 ? -8.986 4.157 -11.358 1.00 98.00 606 LEU A O 1
ATOM 4907 N N . TRP A 1 607 ? -8.898 6.395 -11.506 1.00 97.94 607 TRP A N 1
ATOM 4908 C CA . TRP A 1 607 ? -7.869 6.520 -10.468 1.00 97.94 607 TRP A CA 1
ATOM 4909 C C . TRP A 1 607 ? -8.345 5.962 -9.130 1.00 97.94 607 TRP A C 1
ATOM 4911 O O . TRP A 1 607 ? -7.631 5.157 -8.541 1.00 97.94 607 TRP A O 1
ATOM 4921 N N . LYS A 1 608 ? -9.554 6.301 -8.662 1.00 97.94 608 LYS A N 1
ATOM 4922 C CA . LYS A 1 608 ? -10.094 5.741 -7.411 1.00 97.94 608 LYS A CA 1
ATOM 4923 C C . LYS A 1 608 ? -10.146 4.211 -7.420 1.00 97.94 608 LYS A C 1
ATOM 4925 O O . LYS A 1 608 ? -9.799 3.611 -6.407 1.00 97.94 608 LYS A O 1
ATOM 4930 N N . LEU A 1 609 ? -10.507 3.580 -8.544 1.00 97.81 609 LEU A N 1
ATOM 4931 C CA . LEU A 1 609 ? -10.484 2.116 -8.683 1.00 97.81 609 LEU A CA 1
ATOM 4932 C C . LEU A 1 609 ? -9.062 1.534 -8.632 1.00 97.81 609 LEU A C 1
ATOM 4934 O O . LEU A 1 609 ? -8.851 0.522 -7.963 1.00 97.81 609 LEU A O 1
ATOM 4938 N N . VAL A 1 610 ? -8.078 2.176 -9.273 1.00 98.19 610 VAL A N 1
ATOM 4939 C CA . VAL A 1 610 ? -6.664 1.765 -9.174 1.00 98.19 610 VAL A CA 1
ATOM 4940 C C . VAL A 1 610 ? -6.172 1.894 -7.731 1.00 98.19 610 VAL A C 1
ATOM 4942 O O . VAL A 1 610 ? -5.673 0.923 -7.169 1.00 98.19 610 VAL A O 1
ATOM 4945 N N . LEU A 1 611 ? -6.371 3.054 -7.098 1.00 98.12 611 LEU A N 1
ATOM 4946 C CA . LEU A 1 611 ? -5.927 3.321 -5.727 1.00 98.12 611 LEU A CA 1
ATOM 4947 C C . LEU A 1 611 ? -6.608 2.421 -4.688 1.00 98.12 611 LEU A C 1
ATOM 4949 O O . LEU A 1 611 ? -5.961 2.035 -3.719 1.00 98.12 611 LEU A O 1
ATOM 4953 N N . LEU A 1 612 ? -7.879 2.057 -4.896 1.00 97.62 612 LEU A N 1
ATOM 4954 C CA . LEU A 1 612 ? -8.604 1.075 -4.084 1.00 97.62 612 LEU A CA 1
ATOM 4955 C C . LEU A 1 612 ? -7.907 -0.294 -4.105 1.00 97.62 612 LEU A C 1
ATOM 4957 O O . LEU A 1 612 ? -7.722 -0.913 -3.058 1.00 97.62 612 LEU A O 1
ATOM 4961 N N . CYS A 1 613 ? -7.470 -0.742 -5.283 1.00 97.19 613 CYS A N 1
ATOM 4962 C CA . CYS A 1 613 ? -6.758 -2.009 -5.444 1.00 97.19 613 CYS A CA 1
ATOM 4963 C C . CYS A 1 613 ? -5.300 -1.956 -4.940 1.00 97.19 613 CYS A C 1
ATOM 4965 O O . CYS A 1 613 ? -4.684 -3.001 -4.748 1.00 97.19 613 CYS A O 1
ATOM 4967 N N . GLN A 1 614 ? -4.760 -0.762 -4.666 1.00 97.00 614 GLN A N 1
ATOM 4968 C CA . GLN A 1 614 ? -3.448 -0.557 -4.033 1.00 97.00 614 GLN A CA 1
ATOM 4969 C C . GLN A 1 614 ? -3.473 -0.641 -2.496 1.00 97.00 614 GLN A C 1
ATOM 4971 O O . GLN A 1 614 ? -2.433 -0.439 -1.863 1.00 97.00 614 GLN A O 1
ATOM 4976 N N . PHE A 1 615 ? -4.623 -0.957 -1.882 1.00 94.88 615 PHE A N 1
ATOM 4977 C CA . PHE A 1 615 ? -4.690 -1.306 -0.460 1.00 94.88 615 PHE A CA 1
ATOM 4978 C C . PHE A 1 615 ? -3.699 -2.435 -0.129 1.00 94.88 615 PHE A C 1
ATOM 4980 O O . PHE A 1 615 ? -3.509 -3.358 -0.927 1.00 94.88 615 PHE A O 1
ATOM 4987 N N . HIS A 1 616 ? -3.057 -2.358 1.036 1.00 92.06 616 HIS A N 1
ATOM 4988 C CA . HIS A 1 616 ? -1.892 -3.189 1.352 1.00 92.06 616 HIS A CA 1
ATOM 4989 C C . HIS A 1 616 ? -2.186 -4.673 1.636 1.00 92.06 616 HIS A C 1
ATOM 4991 O O . HIS A 1 616 ? -1.232 -5.420 1.754 1.00 92.06 616 HIS A O 1
ATOM 4997 N N . ASP A 1 617 ? -3.433 -5.150 1.668 1.00 91.62 617 ASP A N 1
ATOM 4998 C CA . ASP A 1 617 ? -3.700 -6.601 1.563 1.00 91.62 617 ASP A CA 1
ATOM 4999 C C . ASP A 1 617 ? -4.203 -7.047 0.182 1.00 91.62 617 ASP A C 1
ATOM 5001 O O . ASP A 1 617 ? -4.251 -8.241 -0.129 1.00 91.62 617 ASP A O 1
ATOM 5005 N N . VAL A 1 618 ? -4.517 -6.094 -0.701 1.00 94.81 618 VAL A N 1
ATOM 5006 C CA . VAL A 1 618 ? -4.940 -6.376 -2.077 1.00 94.81 618 VAL A CA 1
ATOM 5007 C C . VAL A 1 618 ? -3.707 -6.517 -2.970 1.00 94.81 618 VAL A C 1
ATOM 5009 O O . VAL A 1 618 ? -3.372 -7.635 -3.361 1.00 94.81 618 VAL A O 1
ATOM 5012 N N . LEU A 1 619 ? -2.985 -5.426 -3.254 1.00 95.88 619 LEU A N 1
ATOM 5013 C CA . LEU A 1 619 ? -1.836 -5.434 -4.175 1.00 95.88 619 LEU A CA 1
ATOM 5014 C C . LEU A 1 619 ? -0.699 -6.387 -3.731 1.00 95.88 619 LEU A C 1
ATOM 5016 O O . LEU A 1 619 ? -0.140 -7.086 -4.582 1.00 95.88 619 LEU A O 1
ATOM 5020 N N . PRO A 1 620 ? -0.369 -6.486 -2.431 1.00 94.44 620 PRO A N 1
ATOM 5021 C CA . PRO A 1 620 ? 0.510 -7.518 -1.879 1.00 94.44 620 PRO A CA 1
ATOM 5022 C C . PRO A 1 620 ? 0.168 -8.990 -2.128 1.00 94.44 620 PRO A C 1
ATOM 5024 O O . PRO A 1 620 ? 1.103 -9.788 -2.176 1.00 94.44 620 PRO A O 1
ATOM 5027 N N . GLY A 1 621 ? -1.082 -9.373 -2.396 1.00 92.88 621 GLY A N 1
ATOM 5028 C CA . GLY A 1 621 ? -1.415 -10.787 -2.627 1.00 92.88 621 GLY A CA 1
ATOM 5029 C C . GLY A 1 621 ? -1.650 -11.591 -1.339 1.00 92.88 621 GLY A C 1
ATOM 5030 O O . GLY A 1 621 ? -1.219 -12.741 -1.268 1.00 92.88 621 GLY A O 1
ATOM 5031 N N . SER A 1 622 ? -2.271 -10.976 -0.327 1.00 91.94 622 SER A N 1
ATOM 5032 C CA . SER A 1 622 ? -2.516 -11.508 1.024 1.00 91.94 622 SER A CA 1
ATOM 5033 C C . SER A 1 622 ? -4.004 -11.607 1.426 1.00 91.94 622 SER A C 1
ATOM 5035 O O . SER A 1 622 ? -4.326 -11.849 2.589 1.00 91.94 622 SER A O 1
ATOM 5037 N N . SER A 1 623 ? -4.930 -11.461 0.475 1.00 90.88 623 SER A N 1
ATOM 5038 C CA . SER A 1 623 ? -6.388 -11.549 0.675 1.00 90.88 623 SER A CA 1
ATOM 5039 C C . SER A 1 623 ? -6.999 -12.874 0.206 1.00 90.88 623 SER A C 1
ATOM 5041 O O . SER A 1 623 ? -6.379 -13.648 -0.517 1.00 90.88 623 SER A O 1
ATOM 5043 N N . ILE A 1 624 ? -8.250 -13.146 0.589 1.00 90.25 624 ILE A N 1
ATOM 5044 C CA . ILE A 1 624 ? -8.997 -14.306 0.067 1.00 90.25 624 ILE A CA 1
ATOM 5045 C C . ILE A 1 624 ? -9.320 -14.145 -1.425 1.00 90.25 624 ILE A C 1
ATOM 5047 O O . ILE A 1 624 ? -9.521 -13.028 -1.908 1.00 90.25 624 ILE A O 1
ATOM 5051 N N . LYS A 1 625 ? -9.532 -15.269 -2.121 1.00 90.88 625 LYS A N 1
ATOM 5052 C CA . LYS A 1 625 ? -9.920 -15.313 -3.542 1.00 90.88 625 LYS A CA 1
ATOM 5053 C C . LYS A 1 625 ? -10.999 -14.298 -3.951 1.00 90.88 625 LYS A C 1
ATOM 5055 O O . LYS A 1 625 ? -10.853 -13.624 -4.966 1.00 90.88 625 LYS A O 1
ATOM 5060 N N . MET A 1 626 ? -12.061 -14.150 -3.154 1.00 91.19 626 MET A N 1
ATOM 5061 C CA . MET A 1 626 ? -13.175 -13.239 -3.466 1.00 91.19 626 MET A CA 1
ATOM 5062 C C . MET A 1 626 ? -12.741 -11.771 -3.615 1.00 91.19 626 MET A C 1
ATOM 5064 O O . MET A 1 626 ? -13.353 -11.033 -4.380 1.00 91.19 626 MET A O 1
ATOM 5068 N N . VAL A 1 627 ? -11.680 -11.348 -2.919 1.00 94.31 627 VAL A N 1
ATOM 5069 C CA . VAL A 1 627 ? -11.112 -9.996 -3.048 1.00 94.31 627 VAL A CA 1
ATOM 5070 C C . VAL A 1 627 ? -10.394 -9.831 -4.387 1.00 94.31 627 VAL A C 1
ATOM 5072 O O . VAL A 1 627 ? -10.449 -8.757 -4.981 1.00 94.31 627 VAL A O 1
ATOM 5075 N N . TYR A 1 628 ? -9.774 -10.895 -4.903 1.00 95.06 628 TYR A N 1
ATOM 5076 C CA . TYR A 1 628 ? -9.140 -10.888 -6.221 1.00 95.06 628 TYR A CA 1
ATOM 5077 C C . TYR A 1 628 ? -10.133 -11.011 -7.363 1.00 95.06 628 TYR A C 1
ATOM 5079 O O . TYR A 1 628 ? -9.933 -10.368 -8.389 1.00 95.06 628 TYR A O 1
ATOM 5087 N N . ASP A 1 629 ? -11.232 -11.735 -7.175 1.00 94.94 629 ASP A N 1
ATOM 5088 C CA . ASP A 1 629 ? -12.331 -11.731 -8.138 1.00 94.94 629 ASP A CA 1
ATOM 5089 C C . ASP A 1 629 ? -12.966 -10.323 -8.245 1.00 94.94 629 ASP A C 1
ATOM 5091 O O . ASP A 1 629 ? -13.130 -9.825 -9.361 1.00 94.94 629 ASP A O 1
ATOM 5095 N N . ASP A 1 630 ? -13.200 -9.625 -7.120 1.00 95.38 630 ASP A N 1
ATOM 5096 C CA . ASP A 1 630 ? -13.620 -8.208 -7.100 1.00 95.38 630 ASP A CA 1
ATOM 5097 C C . ASP A 1 630 ? -12.562 -7.280 -7.755 1.00 95.38 630 ASP A C 1
ATOM 5099 O O . ASP A 1 630 ? -12.878 -6.487 -8.647 1.00 95.38 630 ASP A O 1
ATOM 5103 N N . ALA A 1 631 ? -11.284 -7.385 -7.364 1.00 96.56 631 ALA A N 1
ATOM 5104 C CA . ALA A 1 631 ? -10.213 -6.524 -7.882 1.00 96.56 631 ALA A CA 1
ATOM 5105 C C . ALA A 1 631 ? -9.966 -6.724 -9.390 1.00 96.56 631 ALA A C 1
ATOM 5107 O O . ALA A 1 631 ? -9.727 -5.759 -10.116 1.00 96.56 631 ALA A O 1
ATOM 5108 N N . LEU A 1 632 ? -10.080 -7.956 -9.899 1.00 96.38 632 LEU A N 1
ATOM 5109 C CA . LEU A 1 632 ? -9.996 -8.244 -11.333 1.00 96.38 632 LEU A CA 1
ATOM 5110 C C . LEU A 1 632 ? -11.175 -7.653 -12.118 1.00 96.38 632 LEU A C 1
ATOM 5112 O O . LEU A 1 632 ? -10.999 -7.338 -13.294 1.00 96.38 632 LEU A O 1
ATOM 5116 N N . VAL A 1 633 ? -12.355 -7.474 -11.512 1.00 97.31 633 VAL A N 1
ATOM 5117 C CA . VAL A 1 633 ? -13.459 -6.719 -12.132 1.00 97.31 633 VAL A CA 1
ATOM 5118 C C . VAL A 1 633 ? -13.108 -5.231 -12.208 1.00 97.31 633 VAL A C 1
ATOM 5120 O O . VAL A 1 633 ? -13.252 -4.634 -13.276 1.00 97.31 633 VAL A O 1
ATOM 5123 N N . HIS A 1 634 ? -12.576 -4.643 -11.131 1.00 97.31 634 HIS A N 1
ATOM 5124 C CA . HIS A 1 634 ? -12.143 -3.239 -11.120 1.00 97.31 634 HIS A CA 1
ATOM 5125 C C . HIS A 1 634 ? -11.035 -2.953 -12.147 1.00 97.31 634 HIS A C 1
ATOM 5127 O O . HIS A 1 634 ? -11.151 -2.001 -12.920 1.00 97.31 634 HIS A O 1
ATOM 5133 N N . TYR A 1 635 ? -10.004 -3.798 -12.234 1.00 97.75 635 TYR A N 1
ATOM 5134 C CA . TYR A 1 635 ? -8.935 -3.626 -13.222 1.00 97.75 635 TYR A CA 1
ATOM 5135 C C . TYR A 1 635 ? -9.406 -3.806 -14.674 1.00 97.75 635 TYR A C 1
ATOM 5137 O O . TYR A 1 635 ? -8.920 -3.099 -15.554 1.00 97.75 635 TYR A O 1
ATOM 5145 N N . LYS A 1 636 ? -10.377 -4.689 -14.948 1.00 97.38 636 LYS A N 1
ATOM 5146 C CA . LYS A 1 636 ? -10.947 -4.858 -16.301 1.00 97.38 636 LYS A CA 1
ATOM 5147 C C . LYS A 1 636 ? -11.807 -3.667 -16.735 1.00 97.38 636 LYS A C 1
ATOM 5149 O O . LYS A 1 636 ? -11.796 -3.321 -17.913 1.00 97.38 636 LYS A O 1
ATOM 5154 N N . ASP A 1 637 ? -12.508 -3.019 -15.805 1.00 97.56 637 ASP A N 1
ATOM 5155 C CA . ASP A 1 637 ? -13.187 -1.740 -16.060 1.00 97.56 637 ASP A CA 1
ATOM 5156 C C . ASP A 1 637 ? -12.165 -0.633 -16.365 1.00 97.56 637 ASP A C 1
ATOM 5158 O O . ASP A 1 637 ? -12.256 0.008 -17.411 1.00 97.56 637 ASP A O 1
ATOM 5162 N N . VAL A 1 638 ? -11.125 -0.480 -15.536 1.00 98.00 638 VAL A N 1
ATOM 5163 C CA . VAL A 1 638 ? -10.029 0.476 -15.790 1.00 98.00 638 VAL A CA 1
ATOM 5164 C C . VAL A 1 638 ? -9.357 0.227 -17.144 1.00 98.00 638 VAL A C 1
ATOM 5166 O O . VAL A 1 638 ? -9.113 1.177 -17.886 1.00 98.00 638 VAL A O 1
ATOM 5169 N N . GLU A 1 639 ? -9.118 -1.030 -17.523 1.00 97.25 639 GLU A N 1
ATOM 5170 C CA . GLU A 1 639 ? -8.558 -1.373 -18.830 1.00 97.25 639 GLU A CA 1
ATOM 5171 C C . GLU A 1 639 ? -9.508 -1.007 -19.988 1.00 97.25 639 GLU A C 1
ATOM 5173 O O . GLU A 1 639 ? -9.077 -0.386 -20.961 1.00 97.25 639 GLU A O 1
ATOM 5178 N N . ALA A 1 640 ? -10.792 -1.371 -19.909 1.00 97.31 640 ALA A N 1
ATOM 5179 C CA . ALA A 1 640 ? -11.759 -1.142 -20.984 1.00 97.31 640 ALA A CA 1
ATOM 5180 C C . ALA A 1 640 ? -12.129 0.344 -21.139 1.00 97.31 640 ALA A C 1
ATOM 5182 O O . ALA A 1 640 ? -12.024 0.912 -22.232 1.00 97.31 640 ALA A O 1
ATOM 5183 N N . SER A 1 641 ? -12.519 0.984 -20.038 1.00 97.31 641 SER A N 1
ATOM 5184 C CA . SER A 1 641 ? -12.894 2.398 -19.975 1.00 97.31 641 SER A CA 1
ATOM 5185 C C . SER A 1 641 ? -11.681 3.296 -20.240 1.00 97.31 641 SER A C 1
ATOM 5187 O O . SER A 1 641 ? -11.774 4.259 -21.003 1.00 97.31 641 SER A O 1
ATOM 5189 N N . GLY A 1 642 ? -10.505 2.933 -19.715 1.00 96.62 642 GLY A N 1
ATOM 5190 C CA . GLY A 1 642 ? -9.254 3.652 -19.953 1.00 96.62 642 GLY A CA 1
ATOM 5191 C C . GLY A 1 642 ? -8.783 3.585 -21.408 1.00 96.62 642 GLY A C 1
ATOM 5192 O O . GLY A 1 642 ? -8.452 4.620 -21.987 1.00 96.62 642 GLY A O 1
ATOM 5193 N N . LYS A 1 643 ? -8.823 2.409 -22.057 1.00 95.81 643 LYS A N 1
ATOM 5194 C CA . LYS A 1 643 ? -8.521 2.297 -23.500 1.00 95.81 643 LYS A CA 1
ATOM 5195 C C . LYS A 1 643 ? -9.457 3.159 -24.347 1.00 95.81 643 LYS A C 1
ATOM 5197 O O . LYS A 1 643 ? -8.988 3.834 -25.258 1.00 95.81 643 LYS A O 1
ATOM 5202 N N . LYS A 1 644 ? -10.753 3.213 -24.013 1.00 95.75 644 LYS A N 1
ATOM 5203 C CA . LYS A 1 644 ? -11.717 4.094 -24.692 1.00 95.75 644 LYS A CA 1
ATOM 5204 C C . LYS A 1 644 ? -11.333 5.575 -24.564 1.00 95.75 644 LYS A C 1
ATOM 5206 O O . LYS A 1 644 ? -11.316 6.271 -25.577 1.00 95.75 644 LYS A O 1
ATOM 5211 N N . LEU A 1 645 ? -10.977 6.046 -23.363 1.00 94.62 645 LEU A N 1
ATOM 5212 C CA . LEU A 1 645 ? -10.514 7.428 -23.164 1.00 94.62 645 LEU A CA 1
ATOM 5213 C C . LEU A 1 645 ? -9.205 7.720 -23.912 1.00 94.62 645 LEU A C 1
ATOM 5215 O O . LEU A 1 645 ? -9.085 8.772 -24.539 1.00 94.62 645 LEU A O 1
ATOM 5219 N N . LYS A 1 646 ? -8.244 6.787 -23.888 1.00 94.19 646 LYS A N 1
ATOM 5220 C CA . LYS A 1 646 ? -6.983 6.874 -24.642 1.00 94.19 646 LYS A CA 1
ATOM 5221 C C . LYS A 1 646 ? -7.245 7.025 -26.142 1.00 94.19 646 LYS A C 1
ATOM 5223 O O . LYS A 1 646 ? -6.671 7.912 -26.768 1.00 94.19 646 LYS A O 1
ATOM 5228 N N . ASP A 1 647 ? -8.138 6.215 -26.703 1.00 91.19 647 ASP A N 1
ATOM 5229 C CA . ASP A 1 647 ? -8.519 6.273 -28.115 1.00 91.19 647 ASP A CA 1
ATOM 5230 C C . ASP A 1 647 ? -9.245 7.576 -28.481 1.00 91.19 647 ASP A C 1
ATOM 5232 O O . ASP A 1 647 ? -9.020 8.124 -29.560 1.00 91.19 647 ASP A O 1
ATOM 5236 N N . GLU A 1 648 ? -10.125 8.080 -27.612 1.00 89.94 648 GLU A N 1
ATOM 5237 C CA . GLU A 1 648 ? -10.840 9.348 -27.811 1.00 89.94 648 GLU A CA 1
ATOM 5238 C C . GLU A 1 648 ? -9.884 10.551 -27.754 1.00 89.94 648 GLU A C 1
ATOM 5240 O O . GLU A 1 648 ? -9.933 11.415 -28.634 1.00 89.94 648 GLU A O 1
ATOM 5245 N N . ALA A 1 649 ? -8.956 10.571 -26.792 1.00 89.06 649 ALA A N 1
ATOM 5246 C CA . ALA A 1 649 ? -7.907 11.583 -26.692 1.00 89.06 649 ALA A CA 1
ATOM 5247 C C . ALA A 1 649 ? -6.918 11.517 -27.871 1.00 89.06 649 ALA A C 1
ATOM 5249 O O . ALA A 1 649 ? -6.582 12.552 -28.448 1.00 89.06 649 ALA A O 1
ATOM 5250 N N . LEU A 1 650 ? -6.505 10.314 -28.290 1.00 87.69 650 LEU A N 1
ATOM 5251 C CA . LEU A 1 650 ? -5.631 10.110 -29.448 1.00 87.69 650 LEU A CA 1
ATOM 5252 C C . LEU A 1 650 ? -6.280 10.622 -30.741 1.00 87.69 650 LEU A C 1
ATOM 5254 O O . LEU A 1 650 ? -5.642 11.360 -31.488 1.00 87.69 650 LEU A O 1
ATOM 5258 N N . LYS A 1 651 ? -7.559 10.307 -30.985 1.00 84.25 651 LYS A N 1
ATOM 5259 C CA . LYS A 1 651 ? -8.310 10.816 -32.149 1.00 84.25 651 LYS A CA 1
ATOM 5260 C C . LYS A 1 651 ? -8.431 12.342 -32.117 1.00 84.25 651 LYS A C 1
ATOM 5262 O O . LYS A 1 651 ? -8.197 12.994 -33.132 1.00 84.25 651 LYS A O 1
ATOM 5267 N N . ALA A 1 652 ? -8.734 12.925 -30.955 1.00 82.19 652 ALA A N 1
ATOM 5268 C CA . ALA A 1 652 ? -8.824 14.377 -30.788 1.00 82.19 652 ALA A CA 1
ATOM 5269 C C . ALA A 1 652 ? -7.475 15.103 -30.969 1.00 82.19 652 ALA A C 1
ATOM 5271 O O . ALA A 1 652 ? -7.448 16.239 -31.442 1.00 82.19 652 ALA A O 1
ATOM 5272 N N . PHE A 1 653 ? -6.362 14.450 -30.626 1.00 81.81 653 PHE A N 1
ATOM 5273 C CA . PHE A 1 653 ? -5.005 14.939 -30.869 1.00 81.81 653 PHE A CA 1
ATOM 5274 C C . PHE A 1 653 ? -4.612 14.840 -32.354 1.00 81.81 653 PHE A C 1
ATOM 5276 O O . PHE A 1 653 ? -4.187 15.834 -32.946 1.00 81.81 653 PHE A O 1
ATOM 5283 N N . MET A 1 654 ? -4.812 13.672 -32.976 1.00 77.50 654 MET A N 1
ATOM 5284 C CA . MET A 1 654 ? -4.445 13.408 -34.375 1.00 77.50 654 MET A CA 1
ATOM 5285 C C . MET A 1 654 ? -5.272 14.214 -35.387 1.00 77.50 654 MET A C 1
ATOM 5287 O O . MET A 1 654 ? -4.740 14.612 -36.422 1.00 77.50 654 MET A O 1
ATOM 5291 N N . ALA A 1 655 ? -6.522 14.566 -35.066 1.00 70.81 655 ALA A N 1
ATOM 5292 C CA . ALA A 1 655 ? -7.360 15.436 -35.899 1.00 70.81 655 ALA A CA 1
ATOM 5293 C C . ALA A 1 655 ? -6.785 16.856 -36.124 1.00 70.81 655 ALA A C 1
ATOM 5295 O O . ALA A 1 655 ? -7.259 17.579 -36.998 1.00 70.81 655 ALA A O 1
ATOM 5296 N N . GLY A 1 656 ? -5.770 17.273 -35.354 1.00 60.19 656 GLY A N 1
ATOM 5297 C CA . GLY A 1 656 ? -5.007 18.507 -35.590 1.00 60.19 656 GLY A CA 1
ATOM 5298 C C . GLY A 1 656 ? -3.764 18.341 -36.478 1.00 60.19 656 GLY A C 1
ATOM 5299 O O . GLY A 1 656 ? -3.040 19.313 -36.673 1.00 60.19 656 GLY A O 1
ATOM 5300 N N . ILE A 1 657 ? -3.480 17.125 -36.960 1.00 62.84 657 ILE A N 1
ATOM 5301 C CA . ILE A 1 657 ? -2.205 16.733 -37.589 1.00 62.84 657 ILE A CA 1
ATOM 5302 C C . ILE A 1 657 ? -2.403 16.238 -39.040 1.00 62.84 657 ILE A C 1
ATOM 5304 O O . ILE A 1 657 ? -1.506 16.378 -39.871 1.00 62.84 657 ILE A O 1
ATOM 5308 N N . GLU A 1 658 ? -3.579 15.706 -39.383 1.00 56.62 658 GLU A N 1
ATOM 5309 C CA . GLU A 1 658 ? -3.904 15.232 -40.737 1.00 56.62 658 GLU A CA 1
ATOM 5310 C C . GLU A 1 658 ? -4.066 16.381 -41.754 1.00 56.62 658 GLU A C 1
ATOM 5312 O O . GLU A 1 658 ? -4.905 17.266 -41.579 1.00 56.62 658 GLU A O 1
ATOM 5317 N N . SER A 1 659 ? -3.307 16.367 -42.862 1.00 49.16 659 SER A N 1
ATOM 5318 C CA . SER A 1 659 ? -3.539 17.294 -43.985 1.00 49.16 659 SER A CA 1
ATOM 5319 C C . SER A 1 659 ? -2.937 16.847 -45.332 1.00 49.16 659 SER A C 1
ATOM 5321 O O . SER A 1 659 ? -1.857 16.263 -45.389 1.00 49.16 659 SER A O 1
ATOM 5323 N N . GLY A 1 660 ? -3.620 17.212 -46.429 1.00 50.12 660 GLY A N 1
ATOM 5324 C CA . GLY A 1 660 ? -3.076 17.248 -47.797 1.00 50.12 660 GLY A CA 1
ATOM 5325 C C . GLY A 1 660 ? -3.423 16.053 -48.699 1.00 50.12 660 GLY A C 1
ATOM 5326 O O . GLY A 1 660 ? -2.979 14.943 -48.453 1.00 50.12 660 GLY A O 1
ATOM 5327 N N . ASN A 1 661 ? -4.124 16.316 -49.811 1.00 45.88 661 ASN A N 1
ATOM 5328 C CA . ASN A 1 661 ? -4.738 15.332 -50.730 1.00 45.88 661 ASN A CA 1
ATOM 5329 C C . ASN A 1 661 ? -3.776 14.417 -51.539 1.00 45.88 661 ASN A C 1
ATOM 5331 O O . ASN A 1 661 ? -4.204 13.812 -52.519 1.00 45.88 661 ASN A O 1
ATOM 5335 N N . ASN A 1 662 ? -2.492 14.334 -51.190 1.00 50.69 662 ASN A N 1
ATOM 5336 C CA . ASN A 1 662 ? -1.501 13.463 -51.833 1.00 50.69 662 ASN A CA 1
ATOM 5337 C C . ASN A 1 662 ? -0.845 12.626 -50.736 1.00 50.69 662 ASN A C 1
ATOM 5339 O O . ASN A 1 662 ? 0.025 13.134 -50.034 1.00 50.69 662 ASN A O 1
ATOM 5343 N N . HIS A 1 663 ? -1.258 11.370 -50.578 1.00 58.16 663 HIS A N 1
ATOM 5344 C CA . HIS A 1 663 ? -0.879 10.555 -49.424 1.00 58.16 663 HIS A CA 1
ATOM 5345 C C . HIS A 1 663 ? 0.075 9.413 -49.796 1.00 58.16 663 HIS A C 1
ATOM 5347 O O . HIS A 1 663 ? -0.173 8.667 -50.741 1.00 58.16 663 HIS A O 1
ATOM 5353 N N . ALA A 1 664 ? 1.118 9.233 -48.990 1.00 59.31 664 ALA A N 1
ATOM 5354 C CA . ALA A 1 664 ? 1.838 7.975 -48.839 1.00 59.31 664 ALA A CA 1
ATOM 5355 C C . ALA A 1 664 ? 1.441 7.333 -47.499 1.00 59.31 664 ALA A C 1
ATOM 5357 O O . ALA A 1 664 ? 1.018 8.026 -46.568 1.00 59.31 664 ALA A O 1
ATOM 5358 N N . GLN A 1 665 ? 1.587 6.012 -47.380 1.00 69.00 665 GLN A N 1
ATOM 5359 C CA . GLN A 1 665 ? 1.358 5.338 -46.104 1.00 69.00 665 GLN A CA 1
ATOM 5360 C C . GLN A 1 665 ? 2.527 5.559 -45.146 1.00 69.00 665 GLN A C 1
ATOM 5362 O O . GLN A 1 665 ? 3.693 5.330 -45.486 1.00 69.00 665 GLN A O 1
ATOM 5367 N N . ALA A 1 666 ? 2.194 5.978 -43.930 1.00 72.06 666 ALA A N 1
ATOM 5368 C CA . ALA A 1 666 ? 3.138 6.180 -42.851 1.00 72.06 666 ALA A CA 1
ATOM 5369 C C . ALA A 1 666 ? 2.623 5.597 -41.535 1.00 72.06 666 ALA A C 1
ATOM 5371 O O . ALA A 1 666 ? 1.445 5.284 -41.362 1.00 72.06 666 ALA A O 1
ATOM 5372 N N . VAL A 1 667 ? 3.546 5.484 -40.589 1.00 77.25 667 VAL A N 1
ATOM 5373 C CA . VAL A 1 667 ? 3.258 5.226 -39.184 1.00 77.25 667 VAL A CA 1
ATOM 5374 C C . VAL A 1 667 ? 3.634 6.484 -38.423 1.00 77.25 667 VAL A C 1
ATOM 5376 O O . VAL A 1 667 ? 4.804 6.871 -38.390 1.00 77.25 667 VAL A O 1
ATOM 5379 N N . THR A 1 668 ? 2.650 7.137 -37.819 1.00 81.19 668 THR A N 1
ATOM 5380 C CA . THR A 1 668 ? 2.904 8.161 -36.814 1.00 81.19 668 THR A CA 1
ATOM 5381 C C . THR A 1 668 ? 3.214 7.474 -35.488 1.00 81.19 668 THR A C 1
ATOM 5383 O O . THR A 1 668 ? 2.495 6.576 -35.055 1.00 81.19 668 THR A O 1
ATOM 5386 N N . VAL A 1 669 ? 4.307 7.883 -34.852 1.00 85.19 669 VAL A N 1
ATOM 5387 C CA . VAL A 1 669 ? 4.740 7.413 -33.536 1.00 85.19 669 VAL A CA 1
ATOM 5388 C C . VAL A 1 669 ? 4.675 8.581 -32.564 1.00 85.19 669 VAL A C 1
ATOM 5390 O O . VAL A 1 669 ? 5.171 9.666 -32.869 1.00 85.19 669 VAL A O 1
ATOM 5393 N N . ILE A 1 670 ? 4.073 8.353 -31.399 1.00 88.81 670 ILE A N 1
ATOM 5394 C CA . ILE A 1 670 ? 4.010 9.310 -30.294 1.00 88.81 670 ILE A CA 1
ATOM 5395 C C . ILE A 1 670 ? 4.847 8.762 -29.137 1.00 88.81 670 ILE A C 1
ATOM 5397 O O . ILE A 1 670 ? 4.592 7.665 -28.632 1.00 88.81 670 ILE A O 1
ATOM 5401 N N . ASN A 1 671 ? 5.845 9.531 -28.709 1.00 90.69 671 ASN A N 1
ATOM 5402 C CA . ASN A 1 671 ? 6.656 9.232 -27.536 1.00 90.69 671 ASN A CA 1
ATOM 5403 C C . ASN A 1 671 ? 6.071 9.949 -26.312 1.00 90.69 671 ASN A C 1
ATOM 5405 O O . ASN A 1 671 ? 6.079 11.174 -26.244 1.00 90.69 671 ASN A O 1
ATOM 5409 N N . THR A 1 672 ? 5.593 9.186 -25.330 1.00 89.50 672 THR A N 1
ATOM 5410 C CA . THR A 1 672 ? 5.038 9.706 -24.068 1.00 89.50 672 THR A CA 1
ATOM 5411 C C . THR A 1 672 ? 6.070 9.729 -22.928 1.00 89.50 672 THR A C 1
ATOM 5413 O O . THR A 1 672 ? 5.713 9.989 -21.776 1.00 89.50 672 THR A O 1
ATOM 5416 N N . THR A 1 673 ? 7.348 9.436 -23.202 1.00 89.75 673 THR A N 1
ATOM 5417 C CA . THR A 1 673 ? 8.433 9.391 -22.200 1.00 89.75 673 THR A CA 1
ATOM 5418 C C . THR A 1 673 ? 9.262 10.682 -22.170 1.00 89.75 673 THR A C 1
ATOM 5420 O O . THR A 1 673 ? 9.256 11.469 -23.120 1.00 89.75 673 THR A O 1
ATOM 5423 N N . SER A 1 674 ? 9.988 10.899 -21.066 1.00 86.50 674 SER A N 1
ATOM 5424 C CA . SER A 1 674 ? 10.816 12.096 -20.839 1.00 86.50 674 SER A CA 1
ATOM 5425 C C . SER A 1 674 ? 12.100 12.160 -21.682 1.00 86.50 674 SER A C 1
ATOM 5427 O O . SER A 1 674 ? 12.784 13.185 -21.674 1.00 86.50 674 SER A O 1
ATOM 5429 N N . TRP A 1 675 ? 12.444 11.094 -22.404 1.00 89.81 675 TRP A N 1
ATOM 5430 C CA . TRP A 1 675 ? 13.689 10.973 -23.165 1.00 89.81 675 TRP A CA 1
ATOM 5431 C C . TRP A 1 675 ? 13.400 10.681 -24.638 1.00 89.81 675 TRP A C 1
ATOM 5433 O O . TRP A 1 675 ? 12.371 10.065 -24.933 1.00 89.81 675 TRP A O 1
ATOM 5443 N N . PRO A 1 676 ? 14.306 11.032 -25.567 1.00 88.19 676 PRO A N 1
ATOM 5444 C CA . PRO A 1 676 ? 14.211 10.565 -26.943 1.00 88.19 676 PRO A CA 1
ATOM 5445 C C . PRO A 1 676 ? 14.246 9.032 -27.009 1.00 88.19 676 PRO A C 1
ATOM 5447 O O . PRO A 1 676 ? 14.944 8.370 -26.239 1.00 88.19 676 PRO A O 1
ATOM 5450 N N . VAL A 1 677 ? 13.487 8.468 -27.944 1.00 87.50 677 VAL A N 1
ATOM 5451 C CA . VAL A 1 677 ? 13.614 7.076 -28.383 1.00 87.50 677 VAL A CA 1
ATOM 5452 C C . VAL A 1 677 ? 14.563 7.083 -29.576 1.00 87.50 677 VAL A C 1
ATOM 5454 O O . VAL A 1 677 ? 14.184 7.449 -30.695 1.00 87.50 677 VAL A O 1
ATOM 5457 N N . ASP A 1 678 ? 15.818 6.732 -29.307 1.00 86.31 678 ASP A N 1
ATOM 5458 C CA . ASP A 1 678 ? 16.914 6.817 -30.277 1.00 86.31 678 ASP A CA 1
ATOM 5459 C C . ASP A 1 678 ? 16.655 5.859 -31.448 1.00 86.31 678 ASP A C 1
ATOM 5461 O O . ASP A 1 678 ? 16.736 6.258 -32.610 1.00 86.31 678 ASP A O 1
ATOM 5465 N N . ALA A 1 679 ? 16.237 4.630 -31.131 1.00 86.44 679 ALA A N 1
ATOM 5466 C CA . ALA A 1 679 ? 15.698 3.646 -32.058 1.00 86.44 679 ALA A CA 1
ATOM 5467 C C . ALA A 1 679 ? 14.673 2.728 -31.365 1.00 86.44 679 ALA A C 1
ATOM 5469 O O . ALA A 1 679 ? 14.767 2.462 -30.168 1.00 86.44 679 ALA A O 1
ATOM 5470 N N . ALA A 1 680 ? 13.709 2.216 -32.130 1.00 87.38 680 ALA A N 1
ATOM 5471 C CA . ALA A 1 680 ? 12.802 1.144 -31.731 1.00 87.38 680 ALA A CA 1
ATOM 5472 C C . ALA A 1 680 ? 12.326 0.347 -32.958 1.00 87.38 680 ALA A C 1
ATOM 5474 O O . ALA A 1 680 ? 12.292 0.860 -34.078 1.00 87.38 680 ALA A O 1
ATOM 5475 N N . VAL A 1 681 ? 11.904 -0.901 -32.739 1.00 86.75 681 VAL A N 1
ATOM 5476 C CA . VAL A 1 681 ? 11.148 -1.688 -33.726 1.00 86.75 681 VAL A CA 1
ATOM 5477 C C . VAL A 1 681 ? 9.701 -1.767 -33.252 1.00 86.75 681 VAL A C 1
ATOM 5479 O O . VAL A 1 681 ? 9.425 -2.361 -32.211 1.00 86.75 681 VAL A O 1
ATOM 5482 N N . VAL A 1 682 ? 8.782 -1.156 -34.000 1.00 84.81 682 VAL A N 1
ATOM 5483 C CA . VAL A 1 682 ? 7.346 -1.132 -33.680 1.00 84.81 682 VAL A CA 1
ATOM 5484 C C . VAL A 1 682 ? 6.560 -2.071 -34.594 1.00 84.81 682 VAL A C 1
ATOM 5486 O O . VAL A 1 682 ? 6.925 -2.270 -35.753 1.00 84.81 682 VAL A O 1
ATOM 5489 N N . GLU A 1 683 ? 5.477 -2.652 -34.074 1.00 85.69 683 GLU A N 1
ATOM 5490 C CA . GLU A 1 683 ? 4.567 -3.506 -34.846 1.00 85.69 683 GLU A CA 1
ATOM 5491 C C . GLU A 1 683 ? 3.350 -2.710 -35.340 1.00 85.69 683 GLU A C 1
ATOM 5493 O O . GLU A 1 683 ? 2.785 -1.907 -34.594 1.00 85.69 683 GLU A O 1
ATOM 5498 N N . VAL A 1 684 ? 2.911 -2.971 -36.574 1.00 78.19 684 VAL A N 1
ATOM 5499 C CA . VAL A 1 684 ? 1.690 -2.401 -37.169 1.00 78.19 684 VAL A CA 1
ATOM 5500 C C . VAL A 1 684 ? 0.905 -3.494 -37.893 1.00 78.19 684 VAL A C 1
ATOM 5502 O O . VAL A 1 684 ? 1.482 -4.287 -38.639 1.00 78.19 684 VAL A O 1
ATOM 5505 N N . ASN A 1 685 ? -0.413 -3.554 -37.692 1.00 78.25 685 ASN A N 1
ATOM 5506 C CA . ASN A 1 685 ? -1.256 -4.533 -38.379 1.00 78.25 685 ASN A CA 1
ATOM 5507 C C . ASN A 1 685 ? -1.516 -4.068 -39.830 1.00 78.25 685 ASN A C 1
ATOM 5509 O O . ASN A 1 685 ? -1.963 -2.935 -40.022 1.00 78.25 685 ASN A O 1
ATOM 5513 N N . PRO A 1 686 ? -1.311 -4.910 -40.863 1.00 68.69 686 PRO A N 1
ATOM 5514 C CA . PRO A 1 686 ? -1.599 -4.535 -42.251 1.00 68.69 686 PRO A CA 1
ATOM 5515 C C . PRO A 1 686 ? -3.077 -4.221 -42.538 1.00 68.69 686 PRO A C 1
ATOM 5517 O O . PRO A 1 686 ? -3.368 -3.584 -43.541 1.00 68.69 686 PRO A O 1
ATOM 5520 N N . SER A 1 687 ? -3.999 -4.641 -41.665 1.00 67.38 687 SER A N 1
ATOM 5521 C CA . SER A 1 687 ? -5.428 -4.285 -41.695 1.00 67.38 687 SER A CA 1
ATOM 5522 C C . SER A 1 687 ? -5.711 -2.812 -41.406 1.00 67.38 687 SER A C 1
ATOM 5524 O O . SER A 1 687 ? -6.745 -2.294 -41.819 1.00 67.38 687 SER A O 1
ATOM 5526 N N . ASP A 1 688 ? -4.811 -2.167 -40.666 1.00 66.25 688 ASP A N 1
ATOM 5527 C CA . ASP A 1 688 ? -4.977 -0.800 -40.171 1.00 66.25 688 ASP A CA 1
ATOM 5528 C C . ASP A 1 688 ? -4.320 0.200 -41.145 1.00 66.25 688 ASP A C 1
ATOM 5530 O O . ASP A 1 688 ? -4.528 1.410 -41.070 1.00 66.25 688 ASP A O 1
ATOM 5534 N N . LEU A 1 689 ? -3.552 -0.331 -42.103 1.00 62.88 689 LEU A N 1
ATOM 5535 C CA . LEU A 1 689 ? -3.179 0.335 -43.341 1.00 62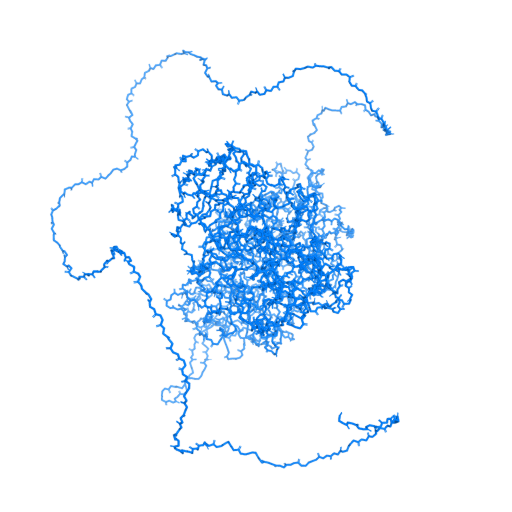.88 689 LEU A CA 1
ATOM 5536 C C . LEU A 1 689 ? -4.377 0.306 -44.302 1.00 62.88 689 LEU A C 1
ATOM 5538 O O . LEU A 1 689 ? -5.148 -0.649 -44.355 1.00 62.88 689 LEU A O 1
ATOM 5542 N N . THR A 1 690 ? -4.548 1.374 -45.077 1.00 54.34 690 THR A N 1
ATOM 5543 C CA . THR A 1 690 ? -5.737 1.584 -45.917 1.00 54.34 690 THR A CA 1
ATOM 5544 C C . THR A 1 690 ? -5.940 0.462 -46.940 1.00 54.34 690 THR A C 1
ATOM 5546 O O . THR A 1 690 ? -5.009 0.085 -47.656 1.00 54.34 690 THR A O 1
ATOM 5549 N N . ALA A 1 691 ? -7.175 -0.037 -47.041 1.00 40.62 691 ALA A N 1
ATOM 5550 C CA . ALA A 1 691 ? -7.530 -1.148 -47.920 1.00 40.62 691 ALA A CA 1
ATOM 5551 C C . ALA A 1 691 ? -7.157 -0.874 -49.391 1.00 40.62 691 ALA A C 1
ATOM 5553 O O . ALA A 1 691 ? -7.573 0.128 -49.970 1.00 40.62 691 ALA A O 1
ATOM 5554 N N . GLY A 1 692 ? -6.401 -1.798 -49.994 1.00 42.34 692 GLY A N 1
ATOM 5555 C CA . GLY A 1 692 ? -5.931 -1.710 -51.383 1.00 42.34 692 GLY A CA 1
ATOM 5556 C C . GLY A 1 692 ? -4.499 -1.189 -51.564 1.00 42.34 692 GLY A C 1
ATOM 5557 O O . GLY A 1 692 ? -4.066 -1.032 -52.702 1.00 42.34 692 GLY A O 1
ATOM 5558 N N . ALA A 1 693 ? -3.753 -0.930 -50.486 1.00 43.00 693 ALA A N 1
ATOM 5559 C CA . ALA A 1 693 ? -2.359 -0.507 -50.585 1.00 43.00 693 ALA A CA 1
ATOM 5560 C C . ALA A 1 693 ? -1.386 -1.675 -50.828 1.00 43.00 693 ALA A C 1
ATOM 5562 O O . ALA A 1 693 ? -1.248 -2.576 -50.001 1.00 43.00 693 ALA A O 1
ATOM 5563 N N . GLU A 1 694 ? -0.643 -1.606 -51.932 1.00 41.78 694 GLU A N 1
ATOM 5564 C CA . GLU A 1 694 ? 0.609 -2.348 -52.088 1.00 41.78 694 GLU A CA 1
ATOM 5565 C C . GLU A 1 694 ? 1.733 -1.622 -51.328 1.00 41.78 694 GLU A C 1
ATOM 5567 O O . GLU A 1 694 ? 1.846 -0.394 -51.378 1.00 41.78 694 GLU A O 1
ATOM 5572 N N . LEU A 1 695 ? 2.602 -2.374 -50.645 1.00 50.25 695 LEU A N 1
ATOM 5573 C CA . LEU A 1 695 ? 3.802 -1.838 -49.989 1.00 50.25 695 LEU A CA 1
ATOM 5574 C C . LEU A 1 695 ? 4.894 -1.546 -51.037 1.00 50.25 695 LEU A C 1
ATOM 5576 O O . LEU A 1 695 ? 5.875 -2.279 -51.154 1.00 50.25 695 LEU A O 1
ATOM 5580 N N . TYR A 1 696 ? 4.686 -0.493 -51.831 1.00 37.84 696 TYR A N 1
ATOM 5581 C CA . TYR A 1 696 ? 5.501 -0.153 -53.000 1.00 37.84 696 TYR A CA 1
ATOM 5582 C C . TYR A 1 696 ? 7.006 -0.016 -52.713 1.00 37.84 696 TYR A C 1
ATOM 5584 O O . TYR A 1 696 ? 7.432 0.780 -51.878 1.00 37.84 696 TYR A O 1
ATOM 5592 N N . GLY A 1 697 ? 7.815 -0.712 -53.521 1.00 42.00 697 GLY A N 1
ATOM 5593 C CA . GLY A 1 697 ? 9.257 -0.481 -53.658 1.00 42.00 697 GLY A CA 1
ATOM 5594 C C . GLY A 1 697 ? 10.091 -1.760 -53.586 1.00 42.00 697 GLY A C 1
ATOM 5595 O O . GLY A 1 697 ? 10.075 -2.469 -52.587 1.00 42.00 697 GLY A O 1
ATOM 5596 N N . THR A 1 698 ? 10.905 -2.034 -54.609 1.00 35.97 698 THR A N 1
ATOM 5597 C CA . THR A 1 698 ? 11.770 -3.232 -54.713 1.00 35.97 698 THR A CA 1
ATOM 5598 C C . THR A 1 698 ? 13.028 -3.173 -53.824 1.00 35.97 698 THR A C 1
ATOM 5600 O O . THR A 1 698 ? 14.095 -3.644 -54.212 1.00 35.97 698 THR A O 1
ATOM 5603 N N . ALA A 1 699 ? 12.924 -2.554 -52.647 1.00 44.41 699 ALA A N 1
ATOM 5604 C CA . ALA A 1 699 ? 14.011 -2.313 -51.694 1.00 44.41 699 ALA A CA 1
ATOM 5605 C C . ALA A 1 699 ? 13.591 -2.676 -50.253 1.00 44.41 699 ALA A C 1
ATOM 5607 O O . ALA A 1 699 ? 14.017 -2.051 -49.282 1.00 44.41 699 ALA A O 1
ATOM 5608 N N . THR A 1 700 ? 12.715 -3.675 -50.115 1.00 46.59 700 THR A N 1
ATOM 5609 C CA . THR A 1 700 ? 12.026 -4.030 -48.871 1.00 46.59 700 THR A CA 1
ATOM 5610 C C . THR A 1 700 ? 12.964 -4.588 -47.792 1.00 46.59 700 THR A C 1
ATOM 5612 O O . THR A 1 700 ? 13.112 -5.801 -47.647 1.00 46.59 700 THR A O 1
ATOM 5615 N N . TRP A 1 701 ? 13.491 -3.718 -46.926 1.00 54.78 701 TRP A N 1
ATOM 5616 C CA . TRP A 1 701 ? 13.971 -4.094 -45.582 1.00 54.78 701 TRP A CA 1
ATOM 5617 C C . TRP A 1 701 ? 12.789 -4.315 -44.618 1.00 54.78 701 TRP A C 1
ATOM 5619 O O . TRP A 1 701 ? 12.781 -3.845 -43.484 1.00 54.78 701 TRP A O 1
ATOM 5629 N N . GLN A 1 702 ? 11.756 -4.999 -45.109 1.00 62.53 702 GLN A N 1
ATOM 5630 C CA . GLN A 1 702 ? 10.520 -5.288 -44.395 1.00 62.53 702 GLN A CA 1
ATOM 5631 C C . GLN A 1 702 ? 10.637 -6.669 -43.754 1.00 62.53 702 GLN A C 1
ATOM 5633 O O . GLN A 1 702 ? 11.031 -7.637 -44.403 1.00 62.53 702 GLN A O 1
ATOM 5638 N N . GLN A 1 703 ? 10.264 -6.760 -42.484 1.00 71.88 703 GLN A N 1
ATOM 5639 C CA . GLN A 1 703 ? 10.058 -8.024 -41.792 1.00 71.88 703 GLN A CA 1
ATOM 5640 C C . GLN A 1 703 ? 8.616 -8.058 -41.306 1.00 71.88 703 GLN A C 1
ATOM 5642 O O . GLN A 1 703 ? 8.109 -7.054 -40.810 1.00 71.88 703 GLN A O 1
ATOM 5647 N N . PHE A 1 704 ? 7.977 -9.216 -41.422 1.00 76.00 704 PHE A N 1
ATOM 5648 C CA . PHE A 1 704 ? 6.708 -9.479 -40.760 1.00 76.00 704 PHE A CA 1
ATOM 5649 C C . PHE A 1 704 ? 6.961 -10.295 -39.492 1.00 76.00 704 PHE A C 1
ATOM 5651 O O . PHE A 1 704 ? 7.872 -11.127 -39.460 1.00 76.00 704 PHE A O 1
ATOM 5658 N N . SER A 1 705 ? 6.170 -10.053 -38.449 1.00 81.50 705 SER A N 1
ATOM 5659 C CA . SER A 1 705 ? 6.120 -10.948 -37.298 1.00 81.50 705 SER A CA 1
ATOM 5660 C C . SER A 1 705 ? 5.532 -12.301 -37.700 1.00 81.50 705 SER A C 1
ATOM 5662 O O . SER A 1 705 ? 4.828 -12.416 -38.709 1.00 81.50 705 SER A O 1
ATOM 5664 N N . ARG A 1 706 ? 5.751 -13.327 -36.873 1.00 77.69 706 ARG A N 1
ATOM 5665 C CA . ARG A 1 706 ? 5.073 -14.628 -37.014 1.00 77.69 706 ARG A CA 1
ATOM 5666 C C . ARG A 1 706 ? 3.542 -14.495 -37.072 1.00 77.69 706 ARG A C 1
ATOM 5668 O O . ARG A 1 706 ? 2.888 -15.303 -37.725 1.00 77.69 706 ARG A O 1
ATOM 5675 N N . ASP A 1 707 ? 3.002 -13.463 -36.428 1.00 79.50 707 ASP A N 1
ATOM 5676 C CA . ASP A 1 707 ? 1.570 -13.166 -36.341 1.00 79.50 707 ASP A CA 1
ATOM 5677 C C . ASP A 1 707 ? 1.078 -12.244 -37.484 1.00 79.50 707 ASP A C 1
ATOM 5679 O O . ASP A 1 707 ? -0.036 -11.727 -37.438 1.00 79.50 707 ASP A O 1
ATOM 5683 N N . GLY A 1 708 ? 1.903 -12.014 -38.516 1.00 78.19 708 GLY A N 1
ATOM 5684 C CA . GLY A 1 708 ? 1.535 -11.294 -39.742 1.00 78.19 708 GLY A CA 1
ATOM 5685 C C . GLY A 1 708 ? 1.593 -9.763 -39.666 1.00 78.19 708 GLY A C 1
ATOM 5686 O O . GLY A 1 708 ? 1.214 -9.096 -40.629 1.00 78.19 708 GLY A O 1
ATOM 5687 N N . LYS A 1 709 ? 2.078 -9.180 -38.564 1.00 82.56 709 LYS A N 1
ATOM 5688 C CA . LYS A 1 709 ? 2.226 -7.719 -38.431 1.00 82.56 709 LYS A CA 1
ATOM 5689 C C . LYS A 1 709 ? 3.466 -7.223 -39.162 1.00 82.56 709 LYS A C 1
ATOM 5691 O O . LYS A 1 709 ? 4.501 -7.880 -39.111 1.00 82.56 709 LYS A O 1
ATOM 5696 N N . ALA A 1 710 ? 3.408 -6.045 -39.773 1.00 80.31 710 ALA A N 1
ATOM 5697 C CA . ALA A 1 710 ? 4.595 -5.392 -40.314 1.00 80.31 710 ALA A CA 1
ATOM 5698 C C . ALA A 1 710 ? 5.466 -4.843 -39.170 1.00 80.31 710 ALA A C 1
ATOM 5700 O O . ALA A 1 710 ? 4.958 -4.174 -38.268 1.00 80.31 710 ALA A O 1
ATOM 5701 N N . LEU A 1 711 ? 6.774 -5.108 -39.213 1.00 81.94 711 LEU A N 1
ATOM 5702 C CA . LEU A 1 711 ? 7.759 -4.491 -38.326 1.00 81.94 711 LEU A CA 1
ATOM 5703 C C . LEU A 1 711 ? 8.343 -3.245 -38.996 1.00 81.94 711 LEU A C 1
ATOM 5705 O O . LEU A 1 711 ? 8.795 -3.301 -40.141 1.00 81.94 711 LEU A O 1
ATOM 5709 N N . VAL A 1 712 ? 8.370 -2.129 -38.268 1.00 80.00 712 VAL A N 1
ATOM 5710 C CA . VAL A 1 712 ? 8.899 -0.845 -38.745 1.00 80.00 712 VAL A CA 1
ATOM 5711 C C . VAL A 1 712 ? 10.003 -0.374 -37.806 1.00 80.00 712 VAL A C 1
ATOM 5713 O O . VAL A 1 712 ? 9.797 -0.269 -36.597 1.00 80.00 712 VAL A O 1
ATOM 5716 N N . TYR A 1 713 ? 11.180 -0.083 -38.361 1.00 82.44 713 TYR A N 1
ATOM 5717 C CA . TYR A 1 713 ? 12.255 0.584 -37.628 1.00 82.44 713 TYR A CA 1
ATOM 5718 C C . TYR A 1 713 ? 11.973 2.084 -37.570 1.00 82.44 713 TYR A C 1
ATOM 5720 O O . TYR A 1 713 ? 11.830 2.728 -38.610 1.00 82.44 713 TYR A O 1
ATOM 5728 N N . VAL A 1 714 ? 11.921 2.640 -36.365 1.00 80.31 714 VAL A N 1
ATOM 5729 C CA . VAL A 1 714 ? 11.700 4.070 -36.121 1.00 80.31 714 VAL A CA 1
ATOM 5730 C C . VAL A 1 714 ? 12.829 4.607 -35.254 1.00 80.31 714 VAL A C 1
ATOM 5732 O O . VAL A 1 714 ? 13.314 3.911 -34.367 1.00 80.31 714 VAL A O 1
ATOM 5735 N N . ASN A 1 715 ? 13.296 5.822 -35.532 1.00 83.12 715 ASN A N 1
ATOM 5736 C CA . ASN A 1 715 ? 14.466 6.398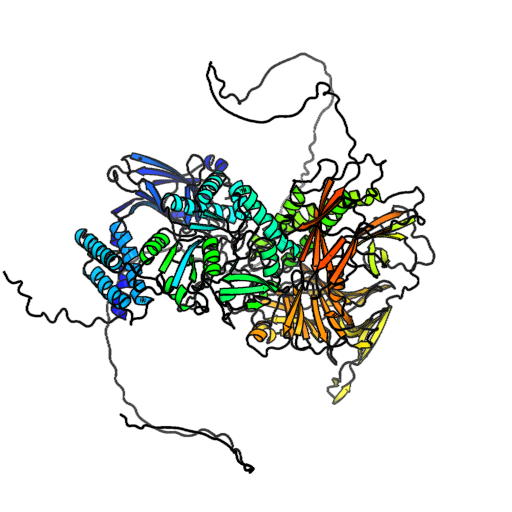 -34.873 1.00 83.12 715 ASN A CA 1
ATOM 5737 C C . ASN A 1 715 ? 14.349 7.909 -34.671 1.00 83.12 715 ASN A C 1
ATOM 5739 O O . ASN A 1 715 ? 13.616 8.594 -35.386 1.00 83.12 715 ASN A O 1
ATOM 5743 N N . ASN A 1 716 ? 15.112 8.429 -33.709 1.00 80.00 716 ASN A N 1
ATOM 5744 C CA . ASN A 1 716 ? 15.143 9.847 -33.355 1.00 80.00 716 ASN A CA 1
ATOM 5745 C C . ASN A 1 716 ? 13.733 10.420 -33.083 1.00 80.00 716 ASN A C 1
ATOM 5747 O O . ASN A 1 716 ? 13.366 11.474 -33.614 1.00 80.00 716 ASN A O 1
ATOM 5751 N N . VAL A 1 717 ? 12.914 9.713 -32.295 1.00 82.38 717 VAL A N 1
ATOM 5752 C CA . VAL A 1 717 ? 11.618 10.233 -31.825 1.00 82.38 717 VAL A CA 1
ATOM 5753 C C . VAL A 1 717 ? 11.873 10.991 -30.526 1.00 82.38 717 VAL A C 1
ATOM 5755 O O . VAL A 1 717 ? 12.138 10.384 -29.493 1.00 82.38 717 VAL A O 1
ATOM 5758 N N . SER A 1 718 ? 11.844 12.320 -30.589 1.00 82.19 718 SER A N 1
ATOM 5759 C CA . SER A 1 718 ? 12.208 13.227 -29.492 1.00 82.19 718 SER A CA 1
ATOM 5760 C C . SER A 1 718 ? 11.324 13.066 -28.241 1.00 82.19 718 SER A C 1
ATOM 5762 O O . SER A 1 718 ? 10.282 12.400 -28.282 1.00 82.19 718 SER A O 1
ATOM 5764 N N . THR A 1 719 ? 11.726 13.668 -27.121 1.00 80.00 719 THR A N 1
ATOM 5765 C CA . THR A 1 719 ? 10.945 13.698 -25.870 1.00 80.00 719 THR A CA 1
ATOM 5766 C C . THR A 1 719 ? 9.534 14.236 -26.116 1.00 80.00 719 THR A C 1
ATOM 5768 O O . THR A 1 719 ? 9.353 15.218 -26.832 1.00 80.00 719 THR A O 1
ATOM 5771 N N . GLY A 1 720 ? 8.514 13.582 -25.545 1.00 76.69 720 GLY A N 1
ATOM 5772 C CA . GLY A 1 720 ? 7.123 14.052 -25.614 1.00 76.69 720 GLY A CA 1
ATOM 5773 C C . GLY A 1 720 ? 6.567 14.305 -27.029 1.00 76.69 720 GLY A C 1
ATOM 5774 O O . GLY A 1 720 ? 5.626 15.085 -27.173 1.00 76.69 720 GLY A O 1
ATOM 5775 N N . SER A 1 721 ? 7.186 13.746 -28.074 1.00 83.06 721 SER A N 1
ATOM 5776 C CA . SER A 1 721 ? 6.990 14.180 -29.463 1.00 83.06 721 SER A CA 1
ATOM 5777 C C . SER A 1 721 ? 6.037 13.296 -30.262 1.00 83.06 721 SER A C 1
ATOM 5779 O O . SER A 1 721 ? 5.743 12.156 -29.895 1.00 83.06 721 SER A O 1
ATOM 5781 N N . VAL A 1 722 ? 5.596 13.821 -31.404 1.00 84.38 722 VAL A N 1
ATOM 5782 C CA . VAL A 1 722 ? 4.937 13.068 -32.475 1.00 84.38 722 VAL A CA 1
ATOM 5783 C C . VAL A 1 722 ? 5.798 13.125 -33.736 1.00 84.38 722 VAL A C 1
ATOM 5785 O O . VAL A 1 722 ? 6.225 14.208 -34.135 1.00 84.38 722 VAL A O 1
ATOM 5788 N N . ARG A 1 723 ? 6.057 11.978 -34.376 1.00 83.69 723 ARG A N 1
ATOM 5789 C CA . ARG A 1 723 ? 6.874 11.881 -35.599 1.00 83.69 723 ARG A CA 1
ATOM 5790 C C . ARG A 1 723 ? 6.335 10.820 -36.557 1.00 83.69 723 ARG A C 1
ATOM 5792 O O . ARG A 1 723 ? 6.015 9.714 -36.136 1.00 83.69 723 ARG A O 1
ATOM 5799 N N . SER A 1 724 ? 6.254 11.140 -37.847 1.00 77.94 724 SER A N 1
ATOM 5800 C CA . SER A 1 724 ? 5.711 10.240 -38.879 1.00 77.94 724 SER A CA 1
ATOM 5801 C C . SER A 1 724 ? 6.795 9.625 -39.766 1.00 77.94 724 SER A C 1
ATOM 5803 O O . SER A 1 724 ? 7.677 10.330 -40.254 1.00 77.94 724 SER A O 1
ATOM 5805 N N . PHE A 1 725 ? 6.703 8.315 -40.002 1.00 74.88 725 PHE A N 1
ATOM 5806 C CA . PHE A 1 725 ? 7.668 7.519 -40.764 1.00 74.88 725 PHE A CA 1
ATOM 5807 C C . PHE A 1 725 ? 6.988 6.857 -41.966 1.00 74.88 725 PHE A C 1
ATOM 5809 O O . PHE A 1 725 ? 6.104 6.021 -41.788 1.00 74.88 725 PHE A O 1
ATOM 5816 N N . ALA A 1 726 ? 7.394 7.214 -43.187 1.00 70.44 726 ALA A N 1
ATOM 5817 C CA . ALA A 1 726 ? 6.890 6.580 -44.406 1.00 70.44 726 ALA A CA 1
ATOM 5818 C C . ALA A 1 726 ? 7.369 5.120 -44.517 1.00 70.44 726 ALA A C 1
ATOM 5820 O O . ALA A 1 726 ? 8.547 4.829 -44.287 1.00 70.44 726 ALA A O 1
ATOM 5821 N N . LEU A 1 727 ? 6.467 4.211 -44.890 1.00 67.81 727 LEU A N 1
ATOM 5822 C CA . LEU A 1 727 ? 6.781 2.787 -45.027 1.00 67.81 727 LEU A CA 1
ATOM 5823 C C . LEU A 1 727 ? 7.753 2.526 -46.193 1.00 67.81 727 LEU A C 1
ATOM 5825 O O . LEU A 1 727 ? 7.679 3.164 -47.239 1.00 67.81 727 LEU A O 1
ATOM 5829 N N . GLY A 1 728 ? 8.658 1.557 -46.014 1.00 58.50 728 GLY A N 1
ATOM 5830 C CA . GLY A 1 728 ? 9.571 1.065 -47.058 1.00 58.50 728 GLY A CA 1
ATOM 5831 C C . GLY A 1 728 ? 10.966 1.706 -47.111 1.00 58.50 728 GLY A C 1
ATOM 5832 O O . GLY A 1 728 ? 11.861 1.121 -47.717 1.00 58.50 728 GLY A O 1
ATOM 5833 N N . ASN A 1 729 ? 11.202 2.843 -46.449 1.00 59.62 729 ASN A N 1
ATOM 5834 C CA . ASN A 1 729 ? 12.522 3.488 -46.437 1.00 59.62 729 ASN A CA 1
ATOM 5835 C C . ASN A 1 729 ? 13.500 2.826 -45.447 1.00 59.62 729 ASN A C 1
ATOM 5837 O O . ASN A 1 729 ? 13.191 2.665 -44.268 1.00 59.62 729 ASN A O 1
ATOM 5841 N N . LYS A 1 730 ? 14.722 2.517 -45.907 1.00 64.25 730 LYS A N 1
ATOM 5842 C CA . LYS A 1 730 ? 15.837 2.092 -45.043 1.00 64.25 730 LYS A CA 1
ATOM 5843 C C . LYS A 1 730 ? 16.540 3.329 -44.438 1.00 64.25 730 LYS A C 1
ATOM 5845 O O . LYS A 1 730 ? 16.966 4.186 -45.212 1.00 64.25 730 LYS A O 1
ATOM 5850 N N . PRO A 1 731 ? 16.750 3.419 -43.109 1.00 67.06 731 PRO A N 1
ATOM 5851 C CA . PRO A 1 731 ? 17.656 4.411 -42.523 1.00 67.06 731 PRO A CA 1
ATOM 5852 C C . PRO A 1 731 ? 19.098 4.212 -43.016 1.00 67.06 731 PRO A C 1
ATOM 5854 O O . PRO A 1 731 ? 19.530 3.072 -43.211 1.00 67.06 731 PRO A O 1
ATOM 5857 N N . ALA A 1 732 ? 19.854 5.301 -43.185 1.00 63.53 732 ALA A N 1
ATOM 5858 C CA . ALA A 1 732 ? 21.227 5.250 -43.698 1.00 63.53 732 ALA A CA 1
ATOM 5859 C C . ALA A 1 732 ? 22.131 4.344 -42.839 1.00 63.53 732 ALA A C 1
ATOM 5861 O O . ALA A 1 732 ? 22.732 3.399 -43.351 1.00 63.53 732 ALA A O 1
ATOM 5862 N N . ASP A 1 733 ? 22.119 4.569 -41.526 1.00 67.44 733 ASP A N 1
ATOM 5863 C CA . ASP A 1 733 ? 22.993 3.916 -40.543 1.00 67.44 733 ASP A CA 1
ATOM 5864 C C . ASP A 1 733 ? 22.442 2.572 -40.022 1.00 67.44 733 ASP A C 1
ATOM 5866 O O . ASP A 1 733 ? 22.902 2.046 -39.011 1.00 67.44 733 ASP A O 1
ATOM 5870 N N . PHE A 1 734 ? 21.428 2.000 -40.683 1.00 75.38 734 PHE A N 1
ATOM 5871 C CA . PHE A 1 734 ? 20.795 0.766 -40.217 1.00 75.38 734 PHE A CA 1
ATOM 5872 C C . PHE A 1 734 ? 21.695 -0.469 -40.400 1.00 75.38 734 PHE A C 1
ATOM 5874 O O . PHE A 1 734 ? 22.029 -0.861 -41.532 1.00 75.38 734 PHE A O 1
ATOM 5881 N N . VAL A 1 735 ? 21.980 -1.118 -39.267 1.00 77.31 735 VAL A N 1
ATOM 5882 C CA . VAL A 1 735 ? 22.678 -2.401 -39.123 1.00 77.31 735 VAL A CA 1
ATOM 5883 C C . VAL A 1 735 ? 21.653 -3.492 -38.771 1.00 77.31 735 VAL A C 1
ATOM 5885 O O . VAL A 1 735 ? 20.962 -3.355 -37.763 1.00 77.31 735 VAL A O 1
ATOM 5888 N N . PRO A 1 736 ? 21.536 -4.581 -39.552 1.00 80.56 736 PRO A N 1
ATOM 5889 C CA . PRO A 1 736 ? 20.583 -5.649 -39.263 1.00 80.56 736 PRO A CA 1
ATOM 5890 C C . PRO A 1 736 ? 21.009 -6.503 -38.064 1.00 80.56 736 PRO A C 1
ATOM 5892 O O . PRO A 1 736 ? 22.199 -6.761 -37.865 1.00 80.56 736 PRO A O 1
ATOM 5895 N N . VAL A 1 737 ? 20.031 -7.036 -37.327 1.00 85.19 737 VAL A N 1
ATOM 5896 C CA . VAL A 1 737 ? 20.267 -8.187 -36.443 1.00 85.19 737 VAL A CA 1
ATOM 5897 C C . VAL A 1 737 ? 20.409 -9.459 -37.289 1.00 85.19 737 VAL A C 1
ATOM 5899 O O . VAL A 1 737 ? 19.741 -9.623 -38.310 1.00 85.19 737 VAL A O 1
ATOM 5902 N N . THR A 1 738 ? 21.309 -10.364 -36.899 1.00 86.50 738 THR A N 1
ATOM 5903 C CA . THR A 1 738 ? 21.529 -11.643 -37.595 1.00 86.50 738 THR A CA 1
ATOM 5904 C C . THR A 1 738 ? 21.597 -12.806 -36.610 1.00 86.50 738 THR A C 1
ATOM 5906 O O . THR A 1 738 ? 22.052 -12.638 -35.481 1.00 86.50 738 THR A O 1
ATOM 5909 N N . VAL A 1 739 ? 21.168 -13.996 -37.045 1.00 87.88 739 VAL A N 1
ATOM 5910 C CA . VAL A 1 739 ? 21.236 -15.248 -36.274 1.00 87.88 739 VAL A CA 1
ATOM 5911 C C . VAL A 1 739 ? 21.978 -16.324 -37.060 1.00 87.88 739 VAL A C 1
ATOM 5913 O O . VAL A 1 739 ? 21.745 -16.506 -38.255 1.00 87.88 739 VAL A O 1
ATOM 5916 N N . LYS A 1 740 ? 22.893 -17.032 -36.392 1.00 86.44 740 LYS A N 1
ATOM 5917 C CA . LYS A 1 740 ? 23.730 -18.091 -36.971 1.00 86.44 740 LYS A CA 1
ATOM 5918 C C . LYS A 1 740 ? 23.741 -19.301 -36.028 1.00 86.44 740 LYS A C 1
ATOM 5920 O O . LYS A 1 740 ? 24.118 -19.137 -34.864 1.00 86.44 740 LYS A O 1
ATOM 5925 N N . PRO A 1 741 ? 23.354 -20.508 -36.480 1.00 80.88 741 PRO A N 1
ATOM 5926 C CA . PRO A 1 741 ? 23.543 -21.716 -35.688 1.00 80.88 741 PRO A CA 1
ATOM 5927 C C . PRO A 1 741 ? 25.040 -22.041 -35.594 1.00 80.88 741 PRO A C 1
ATOM 5929 O O . PRO A 1 741 ? 25.769 -21.954 -36.583 1.00 80.88 741 PRO A O 1
ATOM 5932 N N . VAL A 1 742 ? 25.495 -22.431 -34.407 1.00 81.25 742 VAL A N 1
ATOM 5933 C CA . VAL A 1 742 ? 26.874 -22.848 -34.128 1.00 81.25 742 VAL A CA 1
ATOM 5934 C C . VAL A 1 742 ? 26.882 -24.116 -33.271 1.00 81.25 742 VAL A C 1
ATOM 5936 O O . VAL A 1 742 ? 25.860 -24.517 -32.710 1.00 81.25 742 VAL A O 1
ATOM 5939 N N . SER A 1 743 ? 28.044 -24.755 -33.150 1.00 75.50 743 SER A N 1
ATOM 5940 C CA . SER A 1 743 ? 28.277 -25.821 -32.170 1.00 75.50 743 SER A CA 1
ATOM 5941 C C . SER A 1 743 ? 29.244 -25.319 -31.105 1.00 75.50 743 SER A C 1
ATOM 5943 O O . SER A 1 743 ? 30.361 -24.917 -31.431 1.00 75.50 743 SER A O 1
ATOM 5945 N N . ILE A 1 744 ? 28.820 -25.338 -29.843 1.00 68.50 744 ILE A N 1
ATOM 5946 C CA . ILE A 1 744 ? 29.662 -24.977 -28.698 1.00 68.50 744 ILE A CA 1
ATOM 5947 C C . ILE A 1 744 ? 30.218 -26.244 -28.047 1.00 68.50 744 ILE A C 1
ATOM 5949 O O . ILE A 1 744 ? 29.513 -27.239 -27.887 1.00 68.50 744 ILE A O 1
ATOM 5953 N N . ARG A 1 745 ? 31.498 -26.210 -27.672 1.00 64.06 745 ARG A N 1
ATOM 5954 C CA . ARG A 1 745 ? 32.124 -27.243 -26.836 1.00 64.06 745 ARG A CA 1
ATOM 5955 C C . ARG A 1 745 ? 31.823 -26.900 -25.384 1.00 64.06 745 ARG A C 1
ATOM 5957 O O . ARG A 1 745 ? 32.184 -25.806 -24.957 1.00 64.06 745 ARG A O 1
ATOM 5964 N N . HIS A 1 746 ? 31.171 -27.792 -24.646 1.00 53.84 746 HIS A N 1
ATOM 5965 C CA . HIS A 1 746 ? 30.778 -27.522 -23.266 1.00 53.84 746 HIS A CA 1
ATOM 5966 C C . HIS A 1 746 ? 31.127 -28.698 -22.350 1.00 53.84 746 HIS A C 1
ATOM 5968 O O . HIS A 1 746 ? 30.570 -29.785 -22.479 1.00 53.84 746 HIS A O 1
ATOM 5974 N N . GLY A 1 747 ? 32.040 -28.455 -21.409 1.00 53.34 747 GLY A N 1
ATOM 5975 C CA . GLY A 1 747 ? 32.513 -29.457 -20.457 1.00 53.34 747 GLY A CA 1
ATOM 5976 C C . GLY A 1 747 ? 33.469 -30.504 -21.042 1.00 53.34 747 GLY A C 1
ATOM 5977 O O . GLY A 1 747 ? 33.749 -30.558 -22.241 1.00 53.34 747 GLY A O 1
ATOM 5978 N N . GLN A 1 748 ? 33.979 -31.335 -20.138 1.00 48.16 748 GLN A N 1
ATOM 5979 C CA . GLN A 1 748 ? 34.708 -32.566 -20.421 1.00 48.16 748 GLN A CA 1
ATOM 5980 C C . GLN A 1 748 ? 33.908 -33.708 -19.796 1.00 48.16 748 GLN A C 1
ATOM 5982 O O . GLN A 1 748 ? 33.707 -33.720 -18.583 1.00 48.16 748 GLN A O 1
ATOM 5987 N N . VAL A 1 749 ? 33.428 -34.640 -20.616 1.00 49.06 749 VAL A N 1
ATOM 5988 C CA . VAL A 1 749 ? 32.704 -35.826 -20.151 1.00 49.06 749 VAL A CA 1
ATOM 5989 C C . VAL A 1 749 ? 33.679 -36.993 -20.174 1.00 49.06 749 VAL A C 1
ATOM 5991 O O . VAL A 1 749 ? 34.303 -37.256 -21.197 1.00 49.06 749 VAL A O 1
ATOM 5994 N N . VAL A 1 750 ? 33.838 -37.689 -19.051 1.00 49.94 750 VAL A N 1
ATOM 5995 C CA . VAL A 1 750 ? 34.590 -38.947 -19.025 1.00 49.94 750 VAL A CA 1
ATOM 5996 C C . VAL A 1 750 ? 33.596 -40.071 -19.289 1.00 49.94 750 VAL A C 1
ATOM 5998 O O . VAL A 1 750 ? 32.731 -40.342 -18.456 1.00 49.94 750 VAL A O 1
ATOM 6001 N N . ASN A 1 751 ? 33.694 -40.692 -20.463 1.00 52.69 751 ASN A N 1
ATOM 6002 C CA . ASN A 1 751 ? 32.864 -41.843 -20.822 1.00 52.69 751 ASN A CA 1
ATOM 6003 C C . ASN A 1 751 ? 33.239 -43.063 -19.957 1.00 52.69 751 ASN A C 1
ATOM 6005 O O . ASN A 1 751 ? 34.308 -43.095 -19.346 1.00 52.69 751 ASN A O 1
ATOM 6009 N N . ALA A 1 752 ? 32.374 -44.084 -19.910 1.00 56.84 752 ALA A N 1
ATOM 6010 C CA . ALA A 1 752 ? 32.539 -45.252 -19.031 1.00 56.84 752 ALA A CA 1
ATOM 6011 C C . ALA A 1 752 ? 33.896 -45.975 -19.185 1.00 56.84 752 ALA A C 1
ATOM 6013 O O . ALA A 1 752 ? 34.416 -46.521 -18.215 1.00 56.84 752 ALA A O 1
ATOM 6014 N N . ASP A 1 753 ? 34.493 -45.915 -20.378 1.00 68.00 753 ASP A N 1
ATOM 6015 C CA . ASP A 1 753 ? 35.798 -46.497 -20.715 1.00 68.00 753 ASP A CA 1
ATOM 6016 C C . ASP A 1 753 ? 37.004 -45.587 -20.370 1.00 68.00 753 ASP A C 1
ATOM 6018 O O . ASP A 1 753 ? 38.133 -45.862 -20.772 1.00 68.00 753 ASP A O 1
ATOM 6022 N N . GLY A 1 754 ? 36.785 -44.474 -19.659 1.00 50.50 754 GLY A N 1
ATOM 6023 C CA . GLY A 1 754 ? 37.829 -43.540 -19.213 1.00 50.50 754 GLY A CA 1
ATOM 6024 C C . GLY A 1 754 ? 38.281 -42.501 -20.249 1.00 50.50 754 GLY A C 1
ATOM 6025 O O . GLY A 1 754 ? 39.170 -41.698 -19.960 1.00 50.50 754 GLY A O 1
ATOM 6026 N N . PHE A 1 755 ? 37.684 -42.480 -21.443 1.00 48.47 755 PHE A N 1
ATOM 6027 C CA . PHE A 1 755 ? 38.023 -41.512 -22.491 1.00 48.47 755 PHE A CA 1
ATOM 6028 C C . PHE A 1 755 ? 37.365 -40.144 -22.269 1.00 48.47 755 PHE A C 1
ATOM 6030 O O . PHE A 1 755 ? 36.196 -40.051 -21.896 1.00 48.47 755 PHE A O 1
ATOM 6037 N N . LEU A 1 756 ? 38.132 -39.089 -22.557 1.00 47.38 756 LEU A N 1
ATOM 6038 C CA . LEU A 1 756 ? 37.690 -37.695 -22.560 1.00 47.38 756 LEU A CA 1
ATOM 6039 C C . LEU A 1 756 ? 36.903 -37.372 -23.835 1.00 47.38 756 LEU A C 1
ATOM 6041 O O . LEU A 1 756 ? 37.486 -37.205 -24.907 1.00 47.38 756 LEU A O 1
ATOM 6045 N N . ASP A 1 757 ? 35.592 -37.237 -23.689 1.00 45.12 757 ASP A N 1
ATOM 6046 C CA . ASP A 1 757 ? 34.673 -36.771 -24.719 1.00 45.12 757 ASP A CA 1
ATOM 6047 C C . ASP A 1 757 ? 34.337 -35.283 -24.512 1.00 45.12 757 ASP A C 1
ATOM 6049 O O . ASP A 1 757 ? 34.305 -34.768 -23.388 1.00 45.12 757 ASP A O 1
ATOM 6053 N N . VAL A 1 758 ? 34.105 -34.562 -25.608 1.00 50.53 758 VAL A N 1
ATOM 6054 C CA . VAL A 1 758 ? 33.847 -33.115 -25.600 1.00 50.53 758 VAL A CA 1
ATOM 6055 C C . VAL A 1 758 ? 32.454 -32.871 -26.154 1.00 50.53 758 VAL A C 1
ATOM 6057 O O . VAL A 1 758 ? 32.265 -32.653 -27.356 1.00 50.53 758 VAL A O 1
ATOM 6060 N N . ALA A 1 759 ? 31.479 -32.890 -25.244 1.00 57.53 759 ALA A N 1
ATOM 6061 C CA . ALA A 1 759 ? 30.074 -32.684 -25.559 1.00 57.53 759 ALA A CA 1
ATOM 6062 C C . ALA A 1 759 ? 29.888 -31.406 -26.396 1.00 57.53 759 ALA A C 1
ATOM 6064 O O . ALA A 1 759 ? 30.204 -30.287 -25.976 1.00 57.53 759 ALA A O 1
ATOM 6065 N N . THR A 1 760 ? 29.405 -31.594 -27.624 1.00 55.47 760 THR A N 1
ATOM 6066 C CA . THR A 1 760 ? 29.195 -30.520 -28.595 1.00 55.47 760 THR A CA 1
ATOM 6067 C C . THR A 1 760 ? 27.704 -30.216 -28.680 1.00 55.47 760 THR A C 1
ATOM 6069 O O . THR A 1 760 ? 26.955 -30.903 -29.372 1.00 55.47 760 THR A O 1
ATOM 6072 N N . LYS A 1 761 ? 27.266 -29.192 -27.943 1.00 68.81 761 LYS A N 1
ATOM 6073 C CA . LYS A 1 761 ? 25.873 -28.724 -27.945 1.00 68.81 761 LYS A CA 1
ATOM 6074 C C . LYS A 1 761 ? 25.610 -27.811 -29.137 1.00 68.81 761 LYS A C 1
ATOM 6076 O O . LYS A 1 761 ? 26.508 -27.099 -29.601 1.00 68.81 761 LYS A O 1
ATOM 6081 N N . LYS A 1 762 ? 24.364 -27.782 -29.611 1.00 81.31 762 LYS A N 1
ATOM 6082 C CA . LYS A 1 762 ? 23.914 -26.748 -30.551 1.00 81.31 762 LYS A CA 1
ATOM 6083 C C . LYS A 1 762 ? 23.722 -25.429 -29.800 1.00 81.31 762 LYS A C 1
ATOM 6085 O O . LYS A 1 762 ? 23.413 -25.411 -28.610 1.00 81.31 762 LYS A O 1
ATOM 6090 N N . ALA A 1 763 ? 23.917 -24.323 -30.503 1.00 87.69 763 ALA A N 1
ATOM 6091 C CA . ALA A 1 763 ? 23.670 -22.982 -29.995 1.00 87.69 763 ALA A CA 1
ATOM 6092 C C . ALA A 1 763 ? 23.337 -22.020 -31.143 1.00 87.69 763 ALA A C 1
ATOM 6094 O O . ALA A 1 763 ? 23.589 -22.306 -32.316 1.00 87.69 763 ALA A O 1
ATOM 6095 N N . PHE A 1 764 ? 22.803 -20.860 -30.791 1.00 91.25 764 PHE A N 1
ATOM 6096 C CA . PHE A 1 764 ? 22.464 -19.767 -31.686 1.00 91.25 764 PHE A CA 1
ATOM 6097 C C . PHE A 1 764 ? 23.277 -18.541 -31.273 1.00 91.25 764 PHE A C 1
ATOM 6099 O O . PHE A 1 764 ? 23.126 -18.033 -30.162 1.00 91.25 764 PHE A O 1
ATOM 6106 N N . VAL A 1 765 ? 24.144 -18.060 -32.164 1.00 93.38 765 VAL A N 1
ATOM 6107 C CA . VAL A 1 765 ? 24.753 -16.735 -32.019 1.00 93.38 765 VAL A CA 1
ATOM 6108 C C . VAL A 1 765 ? 23.803 -15.735 -32.655 1.00 93.38 765 VAL A C 1
ATOM 6110 O O . VAL A 1 765 ? 23.514 -15.842 -33.848 1.00 93.38 765 VAL A O 1
ATOM 6113 N N . VAL A 1 766 ? 23.326 -14.778 -31.864 1.00 92.44 766 VAL A N 1
ATOM 6114 C CA . VAL A 1 766 ? 22.496 -13.663 -32.324 1.00 92.44 766 VAL A CA 1
ATOM 6115 C C . VAL A 1 766 ? 23.268 -12.372 -32.092 1.00 92.44 766 VAL A C 1
ATOM 6117 O O . VAL A 1 766 ? 23.747 -12.118 -30.988 1.00 92.44 766 VAL A O 1
ATOM 6120 N N . GLU A 1 767 ? 23.437 -11.566 -33.135 1.00 93.25 767 GLU A N 1
ATOM 6121 C CA . GLU A 1 767 ? 24.259 -10.359 -33.066 1.00 93.25 767 GLU A CA 1
ATOM 6122 C C . GLU A 1 767 ? 23.641 -9.180 -33.822 1.00 93.25 767 GLU A C 1
ATOM 6124 O O . GLU A 1 767 ? 23.142 -9.338 -34.937 1.00 93.25 767 GLU A O 1
ATOM 6129 N N . ASN A 1 768 ? 23.705 -7.998 -33.205 1.00 92.06 768 ASN A N 1
ATOM 6130 C CA . ASN A 1 768 ? 23.322 -6.706 -33.778 1.00 92.06 768 ASN A CA 1
ATOM 6131 C C . ASN A 1 768 ? 24.490 -5.703 -33.612 1.00 92.06 768 ASN A C 1
ATOM 6133 O O . ASN A 1 768 ? 25.630 -6.120 -33.380 1.00 92.06 768 ASN A O 1
ATOM 6137 N N . ASN A 1 769 ? 24.233 -4.396 -33.737 1.00 91.38 769 ASN A N 1
ATOM 6138 C CA . ASN A 1 769 ? 25.254 -3.348 -33.596 1.00 91.38 769 ASN A CA 1
ATOM 6139 C C . ASN A 1 769 ? 25.796 -3.166 -32.161 1.00 91.38 769 ASN A C 1
ATOM 6141 O O . ASN A 1 769 ? 26.914 -2.691 -31.984 1.00 91.38 769 ASN A O 1
ATOM 6145 N N . PHE A 1 770 ? 25.027 -3.556 -31.144 1.00 93.25 770 PHE A N 1
ATOM 6146 C CA . PHE A 1 770 ? 25.283 -3.247 -29.734 1.00 93.25 770 PHE A CA 1
ATOM 6147 C C . PHE A 1 770 ? 25.739 -4.465 -28.924 1.00 93.25 770 PHE A C 1
ATOM 6149 O O . PHE A 1 770 ? 26.596 -4.345 -28.050 1.00 93.25 770 PHE A O 1
ATOM 6156 N N . ILE A 1 771 ? 25.206 -5.651 -29.229 1.00 95.94 771 ILE A N 1
ATOM 6157 C CA . ILE A 1 771 ? 25.491 -6.898 -28.513 1.00 95.94 771 ILE A CA 1
ATOM 6158 C C . ILE A 1 771 ? 25.750 -8.085 -29.444 1.00 95.94 771 ILE A C 1
ATOM 6160 O O . ILE A 1 771 ? 25.379 -8.114 -30.623 1.00 95.94 771 ILE A O 1
ATOM 6164 N N . LYS A 1 772 ? 26.381 -9.104 -28.860 1.00 96.12 772 LYS A N 1
ATOM 6165 C CA . LYS A 1 772 ? 26.471 -10.463 -29.388 1.00 96.12 772 LYS A CA 1
ATOM 6166 C C . LYS A 1 772 ? 26.102 -11.445 -28.276 1.00 96.12 772 LYS A C 1
ATOM 6168 O O . LYS A 1 772 ? 26.872 -11.630 -27.337 1.00 96.12 772 LYS A O 1
ATOM 6173 N N . ALA A 1 773 ? 24.938 -12.074 -28.401 1.00 95.75 773 ALA A N 1
ATOM 6174 C CA . ALA A 1 773 ? 24.454 -13.109 -27.496 1.00 95.75 773 ALA A CA 1
ATOM 6175 C C . ALA A 1 773 ? 24.737 -14.507 -28.068 1.00 95.75 773 ALA A C 1
ATOM 6177 O O . ALA A 1 773 ? 24.604 -14.735 -29.272 1.00 95.75 773 ALA A O 1
ATOM 6178 N N . THR A 1 774 ? 25.088 -15.456 -27.203 1.00 94.94 774 THR A N 1
ATOM 6179 C CA . THR A 1 774 ? 25.182 -16.886 -27.528 1.00 94.94 774 THR A CA 1
ATOM 6180 C C . THR A 1 774 ? 24.204 -17.647 -26.644 1.00 94.94 774 THR A C 1
ATOM 6182 O O . THR A 1 774 ? 24.377 -17.695 -25.427 1.00 94.94 774 THR A O 1
ATOM 6185 N N . ILE A 1 775 ? 23.174 -18.224 -27.255 1.00 93.81 775 ILE A N 1
ATOM 6186 C CA . ILE A 1 775 ? 22.075 -18.929 -26.581 1.00 93.81 775 ILE A CA 1
ATOM 6187 C C . ILE A 1 775 ? 22.207 -20.422 -26.892 1.00 93.81 775 ILE A C 1
ATOM 6189 O O . ILE A 1 775 ? 22.409 -20.779 -28.052 1.00 93.81 775 ILE A O 1
ATOM 6193 N N . ASP A 1 776 ? 22.126 -21.303 -25.897 1.00 92.00 776 ASP A N 1
ATOM 6194 C CA . ASP A 1 776 ? 22.245 -22.748 -26.121 1.00 92.00 776 ASP A CA 1
ATOM 6195 C C . ASP A 1 776 ? 20.968 -23.383 -26.713 1.00 92.00 776 ASP A C 1
ATOM 6197 O O . ASP A 1 776 ? 19.917 -22.756 -26.869 1.00 92.00 776 ASP A O 1
ATOM 6201 N N . GLU A 1 777 ? 21.052 -24.671 -27.042 1.00 90.38 777 GLU A N 1
ATOM 6202 C CA . GLU A 1 777 ? 19.924 -25.503 -27.480 1.00 90.38 777 GLU A CA 1
ATOM 6203 C C . GLU A 1 777 ? 18.761 -25.607 -26.476 1.00 90.38 777 GLU A C 1
ATOM 6205 O O . GLU A 1 777 ? 17.721 -26.160 -26.829 1.00 90.38 777 GLU A O 1
ATOM 6210 N N . ASN A 1 778 ? 18.908 -25.089 -25.254 1.00 91.12 778 ASN A N 1
ATOM 6211 C CA . ASN A 1 778 ? 17.918 -25.103 -24.182 1.00 91.12 778 ASN A CA 1
ATOM 6212 C C . ASN A 1 778 ? 17.376 -23.698 -23.835 1.00 91.12 778 ASN A C 1
ATOM 6214 O O . ASN A 1 778 ? 16.553 -23.591 -22.927 1.00 91.12 778 ASN A O 1
ATOM 6218 N N . GLY A 1 779 ? 17.798 -22.637 -24.538 1.00 91.12 779 GLY A N 1
ATOM 6219 C CA . GLY A 1 779 ? 17.371 -21.252 -24.280 1.00 91.12 779 GLY A CA 1
ATOM 6220 C C . GLY A 1 779 ? 18.163 -20.516 -23.191 1.00 91.12 779 GLY A C 1
ATOM 6221 O O . GLY A 1 779 ? 17.792 -19.408 -22.800 1.00 91.12 779 GLY A O 1
ATOM 6222 N N . ARG A 1 780 ? 19.248 -21.111 -22.687 1.00 94.38 780 ARG A N 1
ATOM 6223 C CA . ARG A 1 780 ? 20.110 -20.524 -21.654 1.00 94.38 780 ARG A CA 1
ATOM 6224 C C . ARG A 1 780 ? 21.171 -19.631 -22.297 1.00 94.38 780 ARG A C 1
ATOM 6226 O O . ARG A 1 780 ? 21.659 -19.908 -23.393 1.00 94.38 780 ARG A O 1
ATOM 6233 N N . LEU A 1 781 ? 21.535 -18.549 -21.617 1.00 94.06 781 LEU A N 1
ATOM 6234 C CA . LEU A 1 781 ? 22.464 -17.538 -22.120 1.00 94.06 781 LEU A CA 1
ATOM 6235 C C . LEU A 1 781 ? 23.902 -17.894 -21.712 1.00 94.06 781 LEU A C 1
ATOM 6237 O O . LEU A 1 781 ? 24.259 -17.807 -20.541 1.00 94.06 781 LEU A O 1
ATOM 6241 N N . VAL A 1 782 ? 24.714 -18.314 -22.684 1.00 93.38 782 VAL A N 1
ATOM 6242 C CA . VAL A 1 782 ? 26.097 -18.803 -22.497 1.00 93.38 782 VAL A CA 1
ATOM 6243 C C . VAL A 1 782 ? 27.117 -17.660 -22.506 1.00 93.38 782 VAL A C 1
ATOM 6245 O O . VAL A 1 782 ? 28.181 -17.760 -21.908 1.00 93.38 782 VAL A O 1
ATOM 6248 N N . SER A 1 783 ? 26.813 -16.591 -23.240 1.00 94.31 783 SER A N 1
ATOM 6249 C CA . SER A 1 783 ? 27.670 -15.417 -23.422 1.00 94.31 783 SER A CA 1
ATOM 6250 C C . SER A 1 783 ? 26.809 -14.248 -23.898 1.00 94.31 783 SER A C 1
ATOM 6252 O O . SER A 1 783 ? 25.900 -14.438 -24.713 1.00 94.31 783 SER A O 1
ATOM 6254 N N . LEU A 1 784 ? 27.088 -13.050 -23.396 1.00 96.62 784 LEU A N 1
ATOM 6255 C CA . LEU A 1 784 ? 26.478 -11.789 -23.796 1.00 96.62 784 LEU A CA 1
ATOM 6256 C C . LEU A 1 784 ? 27.572 -10.717 -23.813 1.00 96.62 784 LEU A C 1
ATOM 6258 O O . LEU A 1 784 ? 27.891 -10.110 -22.792 1.00 96.62 784 LEU A O 1
ATOM 6262 N N . ILE A 1 785 ? 28.154 -10.485 -24.987 1.00 97.00 785 ILE A N 1
ATOM 6263 C CA . ILE A 1 785 ? 29.214 -9.491 -25.167 1.00 97.00 785 ILE A CA 1
ATOM 6264 C C . ILE A 1 785 ? 28.586 -8.149 -25.541 1.00 97.00 785 ILE A C 1
ATOM 6266 O O . ILE A 1 785 ? 27.934 -8.045 -26.585 1.00 97.00 785 ILE A O 1
ATOM 6270 N N . HIS A 1 786 ? 28.825 -7.120 -24.728 1.00 96.31 786 HIS A N 1
ATOM 6271 C CA . HIS A 1 786 ? 28.517 -5.732 -25.069 1.00 96.31 786 HIS A CA 1
ATOM 6272 C C . HIS A 1 786 ? 29.613 -5.179 -25.985 1.00 96.31 786 HIS A C 1
ATOM 6274 O O . HIS A 1 786 ? 30.790 -5.183 -25.624 1.00 96.31 786 HIS A O 1
ATOM 6280 N N . ARG A 1 787 ? 29.254 -4.738 -27.196 1.00 94.25 787 ARG A N 1
ATOM 6281 C CA . ARG A 1 787 ? 30.226 -4.415 -28.254 1.00 94.25 787 ARG A CA 1
ATOM 6282 C C . ARG A 1 787 ? 31.009 -3.134 -28.000 1.00 94.25 787 ARG A C 1
ATOM 6284 O O . ARG A 1 787 ? 32.174 -3.090 -28.375 1.00 94.25 787 ARG A O 1
ATOM 6291 N N . GLU A 1 788 ? 30.409 -2.121 -27.375 1.00 92.94 788 GLU A N 1
ATOM 6292 C CA . GLU A 1 788 ? 31.094 -0.838 -27.162 1.00 92.94 788 GLU A CA 1
ATOM 6293 C C . GLU A 1 788 ? 32.221 -0.955 -26.122 1.00 92.94 788 GLU A C 1
ATOM 6295 O O . GLU A 1 788 ? 33.309 -0.420 -26.312 1.00 92.94 788 GLU A O 1
ATOM 6300 N N . THR A 1 789 ? 31.984 -1.703 -25.039 1.00 93.94 789 THR A N 1
ATOM 6301 C CA . THR A 1 789 ? 32.989 -1.967 -23.992 1.00 93.94 789 THR A CA 1
ATOM 6302 C C . THR A 1 789 ? 33.811 -3.234 -24.252 1.00 93.94 789 THR A C 1
ATOM 6304 O O . THR A 1 789 ? 34.791 -3.480 -23.551 1.00 93.94 789 THR A O 1
ATOM 6307 N N . ASN A 1 790 ? 33.411 -4.056 -25.231 1.00 94.62 790 ASN A N 1
ATOM 6308 C CA . ASN A 1 790 ? 33.926 -5.404 -25.502 1.00 94.62 790 ASN A CA 1
ATOM 6309 C C . ASN A 1 790 ? 33.989 -6.302 -24.241 1.00 94.62 790 ASN A C 1
ATOM 6311 O O . ASN A 1 790 ? 34.875 -7.148 -24.099 1.00 94.62 790 ASN A O 1
ATOM 6315 N N . ARG A 1 791 ? 33.051 -6.099 -23.304 1.00 95.25 791 ARG A N 1
ATOM 6316 C CA . ARG A 1 791 ? 32.922 -6.850 -22.046 1.00 95.25 791 ARG A CA 1
ATOM 6317 C C . ARG A 1 791 ? 31.971 -8.030 -22.218 1.00 95.25 791 ARG A C 1
ATOM 6319 O O . ARG A 1 791 ? 30.901 -7.884 -22.800 1.00 95.25 791 ARG A O 1
ATOM 6326 N N . GLU A 1 792 ? 32.347 -9.174 -21.655 1.00 96.12 792 GLU A N 1
ATOM 6327 C CA . GLU A 1 792 ? 31.437 -10.296 -21.403 1.00 96.12 792 GLU A CA 1
ATOM 6328 C C . GLU A 1 792 ? 30.624 -10.021 -20.129 1.00 96.12 792 GLU A C 1
ATOM 6330 O O . GLU A 1 792 ? 31.195 -9.594 -19.119 1.00 96.12 792 GLU A O 1
ATOM 6335 N N . SER A 1 793 ? 29.313 -10.269 -20.193 1.00 96.69 793 SER A N 1
ATOM 6336 C CA . SER A 1 793 ? 28.336 -9.987 -19.133 1.00 96.69 793 SER A CA 1
ATOM 6337 C C . SER A 1 793 ? 28.029 -11.199 -18.252 1.00 96.69 793 SER A C 1
ATOM 6339 O O . SER A 1 793 ? 27.651 -11.015 -17.099 1.00 96.69 793 SER A O 1
ATOM 6341 N N . ILE A 1 794 ? 28.162 -12.425 -18.773 1.00 96.25 794 ILE A N 1
ATOM 6342 C CA . ILE A 1 794 ? 27.868 -13.672 -18.048 1.00 96.25 794 ILE A CA 1
ATOM 6343 C C . ILE A 1 794 ? 29.138 -14.212 -17.387 1.00 96.25 794 ILE A C 1
ATOM 6345 O O . ILE A 1 794 ? 30.215 -14.206 -17.981 1.00 96.25 794 ILE A O 1
ATOM 6349 N N . ALA A 1 795 ? 29.022 -14.674 -16.140 1.00 93.88 795 ALA A N 1
ATOM 6350 C CA . ALA A 1 795 ? 30.144 -15.231 -15.392 1.00 93.88 795 ALA A CA 1
ATOM 6351 C C . ALA A 1 795 ? 30.778 -16.432 -16.119 1.00 93.88 795 ALA A C 1
ATOM 6353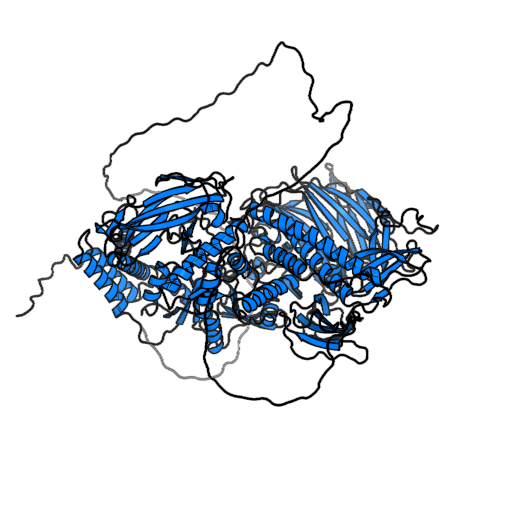 O O . ALA A 1 795 ? 30.087 -17.267 -16.709 1.00 93.88 795 ALA A O 1
ATOM 6354 N N . LYS A 1 796 ? 32.112 -16.539 -16.056 1.00 89.31 796 LYS A N 1
ATOM 6355 C CA . LYS A 1 796 ? 32.856 -17.625 -16.709 1.00 89.31 796 LYS A CA 1
ATOM 6356 C C . LYS A 1 796 ? 32.357 -18.995 -16.228 1.00 89.31 796 LYS A C 1
ATOM 6358 O O . LYS A 1 796 ? 32.212 -19.221 -15.032 1.00 89.31 796 LYS A O 1
ATOM 6363 N N . ASP A 1 797 ? 32.152 -19.907 -17.178 1.00 87.25 797 ASP A N 1
ATOM 6364 C CA . ASP A 1 797 ? 31.655 -21.273 -16.961 1.00 87.25 797 ASP A CA 1
ATOM 6365 C C . ASP A 1 797 ? 30.280 -21.338 -16.251 1.00 87.25 797 ASP A C 1
ATOM 6367 O O . ASP A 1 797 ? 29.960 -22.333 -15.601 1.00 87.25 797 ASP A O 1
ATOM 6371 N N . GLN A 1 798 ? 29.457 -20.288 -16.367 1.00 91.69 798 GLN A N 1
ATOM 6372 C CA . GLN A 1 798 ? 28.072 -20.227 -15.881 1.00 91.69 798 GLN A CA 1
ATOM 6373 C C . GLN A 1 798 ? 27.076 -20.022 -17.037 1.00 91.69 798 GLN A C 1
ATOM 6375 O O . GLN A 1 798 ? 27.463 -19.887 -18.197 1.00 91.69 798 GLN A O 1
ATOM 6380 N N . LEU A 1 799 ? 25.778 -20.022 -16.717 1.00 93.38 799 LEU A N 1
ATOM 6381 C CA . LEU A 1 799 ? 24.676 -19.803 -17.658 1.00 93.38 799 LEU A CA 1
ATOM 6382 C C . LEU A 1 799 ? 23.687 -18.789 -17.066 1.00 93.38 799 LEU A C 1
ATOM 6384 O O . LEU A 1 799 ? 23.282 -18.934 -15.914 1.00 93.38 799 LEU A O 1
ATOM 6388 N N . GLY A 1 800 ? 23.278 -17.792 -17.851 1.00 94.25 800 GLY A N 1
ATOM 6389 C CA . GLY A 1 800 ? 22.157 -16.902 -17.532 1.00 94.25 800 GLY A CA 1
ATOM 6390 C C . GLY A 1 800 ? 20.817 -17.435 -18.055 1.00 94.25 800 GLY A C 1
ATOM 6391 O O . GLY A 1 800 ? 20.784 -18.368 -18.859 1.00 94.25 800 GLY A O 1
ATOM 6392 N N . ASN A 1 801 ? 19.711 -16.813 -17.634 1.00 96.19 801 ASN A N 1
ATOM 6393 C CA . ASN A 1 801 ? 18.342 -17.252 -17.943 1.00 96.19 801 ASN A CA 1
ATOM 6394 C C . ASN A 1 801 ? 18.072 -18.700 -17.475 1.00 96.19 801 ASN A C 1
ATOM 6396 O O . ASN A 1 801 ? 17.517 -19.523 -18.204 1.00 96.19 801 ASN A O 1
ATOM 6400 N N . VAL A 1 802 ? 18.516 -19.033 -16.257 1.00 95.81 802 VAL A N 1
ATOM 6401 C CA . VAL A 1 802 ? 18.295 -20.355 -15.648 1.00 95.81 802 VAL A CA 1
ATOM 6402 C C . VAL A 1 802 ? 17.082 -20.293 -14.726 1.00 95.81 802 VAL A C 1
ATOM 6404 O O . VAL A 1 802 ? 17.093 -19.576 -13.727 1.00 95.81 802 VAL A O 1
ATOM 6407 N N . PHE A 1 803 ? 16.038 -21.058 -15.050 1.00 97.06 803 PHE A N 1
ATOM 6408 C CA . PHE A 1 803 ? 14.867 -21.224 -14.189 1.00 97.06 803 PHE A CA 1
ATOM 6409 C C . PHE A 1 803 ? 15.166 -22.186 -13.038 1.00 97.06 803 PHE A C 1
ATOM 6411 O O . PHE A 1 803 ? 15.540 -23.339 -13.276 1.00 97.06 803 PHE A O 1
ATOM 6418 N N . LYS A 1 804 ? 14.930 -21.734 -11.804 1.00 95.69 804 LYS A N 1
ATOM 6419 C CA . LYS A 1 804 ? 15.002 -22.559 -10.595 1.00 95.69 804 LYS A CA 1
ATOM 6420 C C . LYS A 1 804 ? 13.703 -22.521 -9.812 1.00 95.69 804 LYS A C 1
ATOM 6422 O O . LYS A 1 804 ? 13.044 -21.487 -9.721 1.00 95.69 804 LYS A O 1
ATOM 6427 N N . ILE A 1 805 ? 13.378 -23.668 -9.235 1.00 96.31 805 ILE A N 1
ATOM 6428 C CA . ILE A 1 805 ? 12.256 -23.870 -8.326 1.00 96.31 805 ILE A CA 1
ATOM 6429 C C . ILE A 1 805 ? 12.852 -24.065 -6.936 1.00 96.31 805 ILE A C 1
ATOM 6431 O O . ILE A 1 805 ? 13.793 -24.843 -6.787 1.00 96.31 805 ILE A O 1
ATOM 6435 N N . PHE A 1 806 ? 12.324 -23.366 -5.936 1.00 96.31 806 PHE A N 1
ATOM 6436 C CA . PHE A 1 806 ? 12.711 -23.516 -4.532 1.00 96.31 806 PHE A CA 1
ATOM 6437 C C . PHE A 1 806 ? 11.496 -23.917 -3.695 1.00 96.31 806 PHE A C 1
ATOM 6439 O O . PHE A 1 806 ? 10.386 -23.474 -3.989 1.00 96.31 806 PHE A O 1
ATOM 6446 N N . GLU A 1 807 ? 11.696 -24.724 -2.651 1.00 95.81 807 GLU A N 1
ATOM 6447 C CA . GLU A 1 807 ? 10.644 -24.998 -1.666 1.00 95.81 807 GLU A CA 1
ATOM 6448 C C . GLU A 1 807 ? 10.291 -23.729 -0.882 1.00 95.81 807 GLU A C 1
ATOM 6450 O O . GLU A 1 807 ? 11.164 -22.990 -0.429 1.00 95.81 807 GLU A O 1
ATOM 6455 N N . ASP A 1 808 ? 8.994 -23.480 -0.737 1.00 94.88 808 ASP A N 1
ATOM 6456 C CA . ASP A 1 808 ? 8.430 -22.204 -0.305 1.00 94.88 808 ASP A CA 1
ATOM 6457 C C . ASP A 1 808 ? 7.393 -22.459 0.796 1.00 94.88 808 ASP A C 1
ATOM 6459 O O . ASP A 1 808 ? 6.183 -22.349 0.601 1.00 94.88 808 ASP A O 1
ATOM 6463 N N . ILE A 1 809 ? 7.898 -22.909 1.948 1.00 93.19 809 ILE A N 1
ATOM 6464 C CA . ILE A 1 809 ? 7.118 -23.253 3.141 1.00 93.19 809 ILE A CA 1
ATOM 6465 C C . ILE A 1 809 ? 7.589 -22.335 4.283 1.00 93.19 809 ILE A C 1
ATOM 6467 O O . ILE A 1 809 ? 8.600 -22.643 4.914 1.00 93.19 809 ILE A O 1
ATOM 6471 N N . PRO A 1 810 ? 6.920 -21.193 4.534 1.00 88.25 810 PRO A N 1
ATOM 6472 C CA . PRO A 1 810 ? 7.308 -20.263 5.594 1.00 88.25 810 PRO A CA 1
ATOM 6473 C C . PRO A 1 810 ? 6.902 -20.753 6.995 1.00 88.25 810 PRO A C 1
ATOM 6475 O O . PRO A 1 810 ? 6.133 -21.705 7.140 1.00 88.25 810 PRO A O 1
ATOM 6478 N N . THR A 1 811 ? 7.392 -20.097 8.058 1.00 85.81 811 THR A N 1
ATOM 6479 C CA . THR A 1 811 ? 7.141 -20.556 9.441 1.00 85.81 811 THR A CA 1
ATOM 6480 C C . THR A 1 811 ? 5.746 -20.243 9.992 1.00 85.81 811 THR A C 1
ATOM 6482 O O . THR A 1 811 ? 5.351 -20.858 10.986 1.00 85.81 811 THR A O 1
ATOM 6485 N N . ALA A 1 812 ? 5.006 -19.306 9.385 1.00 80.00 812 ALA A N 1
ATOM 6486 C CA . ALA A 1 812 ? 3.700 -18.860 9.879 1.00 80.00 812 ALA A CA 1
ATOM 6487 C C . ALA A 1 812 ? 2.689 -18.502 8.772 1.00 80.00 812 ALA A C 1
ATOM 6489 O O . ALA A 1 812 ? 1.618 -19.105 8.727 1.00 80.00 812 ALA A O 1
ATOM 6490 N N . TRP A 1 813 ? 3.005 -17.543 7.892 1.00 85.94 813 TRP A N 1
ATOM 6491 C CA . TRP A 1 813 ? 2.038 -16.952 6.954 1.00 85.94 813 TRP A CA 1
ATOM 6492 C C . TRP A 1 813 ? 2.372 -17.282 5.490 1.00 85.94 813 TRP A C 1
ATOM 6494 O O . TRP A 1 813 ? 3.303 -16.719 4.922 1.00 85.94 813 TRP A O 1
ATOM 6504 N N . ASP A 1 814 ? 1.597 -18.180 4.872 1.00 88.75 814 ASP A N 1
ATOM 6505 C CA . ASP A 1 814 ? 1.886 -18.815 3.569 1.00 88.75 814 ASP A CA 1
ATOM 6506 C C . ASP A 1 814 ? 2.076 -17.786 2.426 1.00 88.75 814 ASP A C 1
ATOM 6508 O O . ASP A 1 814 ? 3.177 -17.634 1.888 1.00 88.75 814 ASP A O 1
ATOM 6512 N N . ALA A 1 815 ? 1.048 -16.988 2.106 1.00 90.75 815 ALA A N 1
ATOM 6513 C CA . ALA A 1 815 ? 1.129 -15.977 1.043 1.00 90.75 815 ALA A CA 1
ATOM 6514 C C . ALA A 1 815 ? 2.019 -14.760 1.371 1.00 90.75 815 ALA A C 1
ATOM 6516 O O . ALA A 1 815 ? 2.593 -14.155 0.459 1.00 90.75 815 ALA A O 1
ATOM 6517 N N . TRP A 1 816 ? 2.182 -14.419 2.653 1.00 92.19 816 TRP A N 1
ATOM 6518 C CA . TRP A 1 816 ? 2.959 -13.253 3.076 1.00 92.19 816 TRP A CA 1
ATOM 6519 C C . TRP A 1 816 ? 4.463 -13.515 3.094 1.00 92.19 816 TRP A C 1
ATOM 6521 O O . TRP A 1 816 ? 5.223 -12.718 2.549 1.00 92.19 816 TRP A O 1
ATOM 6531 N N . ASP A 1 817 ? 4.920 -14.586 3.742 1.00 91.94 817 ASP A N 1
ATOM 6532 C CA . ASP A 1 817 ? 6.340 -14.787 4.031 1.00 91.94 817 ASP A CA 1
ATOM 6533 C C . ASP A 1 817 ? 7.073 -15.592 2.962 1.00 91.94 817 ASP A C 1
ATOM 6535 O O . ASP A 1 817 ? 6.555 -16.546 2.391 1.00 91.94 817 ASP A O 1
ATOM 6539 N N . VAL A 1 818 ? 8.339 -15.224 2.772 1.00 92.25 818 VAL A N 1
ATOM 6540 C CA . VAL A 1 818 ? 9.395 -16.095 2.251 1.00 92.25 818 VAL A CA 1
ATOM 6541 C C . VAL A 1 818 ? 10.489 -16.067 3.311 1.00 92.25 818 VAL A C 1
ATOM 6543 O O . VAL A 1 818 ? 10.879 -14.986 3.756 1.00 92.25 818 VAL A O 1
ATOM 6546 N N . GLU A 1 819 ? 10.967 -17.236 3.725 1.00 91.31 819 GLU A N 1
ATOM 6547 C CA . GLU A 1 819 ? 11.969 -17.387 4.788 1.00 91.31 819 GLU A CA 1
ATOM 6548 C C . GLU A 1 819 ? 13.387 -17.503 4.224 1.00 91.31 819 GLU A C 1
ATOM 6550 O O . GLU A 1 819 ? 13.582 -17.947 3.093 1.00 91.31 819 GLU A O 1
ATOM 6555 N N . VAL A 1 820 ? 14.407 -17.146 5.011 1.00 89.44 820 VAL A N 1
ATOM 6556 C CA . VAL A 1 820 ? 15.804 -17.096 4.527 1.00 89.44 820 VAL A CA 1
ATOM 6557 C C . VAL A 1 820 ? 16.305 -18.443 3.976 1.00 89.44 820 VAL A C 1
ATOM 6559 O O . VAL A 1 820 ? 17.025 -18.468 2.979 1.00 89.44 820 VAL A O 1
ATOM 6562 N N . TYR A 1 821 ? 15.848 -19.559 4.552 1.00 88.69 821 TYR A N 1
ATOM 6563 C CA . TYR A 1 821 ? 16.252 -20.918 4.176 1.00 88.69 821 TYR A CA 1
ATOM 6564 C C . TYR A 1 821 ? 15.646 -21.430 2.857 1.00 88.69 821 TYR A C 1
ATOM 6566 O O . TYR A 1 821 ? 16.055 -22.488 2.384 1.00 88.69 821 TYR A O 1
ATOM 6574 N N . HIS A 1 822 ? 14.707 -20.716 2.214 1.00 89.12 822 HIS A N 1
ATOM 6575 C CA . HIS A 1 822 ? 14.112 -21.183 0.946 1.00 89.12 822 HIS A CA 1
ATOM 6576 C C . HIS A 1 822 ? 15.173 -21.422 -0.148 1.00 89.12 822 HIS A C 1
ATOM 6578 O O . HIS A 1 822 ? 15.061 -22.353 -0.942 1.00 89.12 822 HIS A O 1
ATOM 6584 N N . LEU A 1 823 ? 16.256 -20.631 -0.146 1.00 87.00 823 LEU A N 1
ATOM 6585 C CA . LEU A 1 823 ? 17.371 -20.766 -1.091 1.00 87.00 823 LEU A CA 1
ATOM 6586 C C . LEU A 1 823 ? 18.200 -22.050 -0.900 1.00 87.00 823 LEU A C 1
ATOM 6588 O O . LEU A 1 823 ? 18.930 -22.428 -1.814 1.00 87.00 823 LEU A O 1
ATOM 6592 N N . GLU A 1 824 ? 18.099 -22.727 0.249 1.00 89.44 824 GLU A N 1
ATOM 6593 C CA . GLU A 1 824 ? 18.855 -23.953 0.549 1.00 89.44 824 GLU A CA 1
ATOM 6594 C C . GLU A 1 824 ? 18.301 -25.179 -0.194 1.00 89.44 824 GLU A C 1
ATOM 6596 O O . GLU A 1 824 ? 19.044 -26.117 -0.488 1.00 89.44 824 GLU A O 1
ATOM 6601 N N . LYS A 1 825 ? 17.002 -25.174 -0.524 1.00 91.38 825 LYS A N 1
ATOM 6602 C CA . LYS A 1 825 ? 16.295 -26.308 -1.135 1.00 91.38 825 LYS A CA 1
ATOM 6603 C C . LYS A 1 825 ? 15.658 -25.908 -2.465 1.00 91.38 825 LYS A C 1
ATOM 6605 O O . LYS A 1 825 ? 14.441 -25.770 -2.577 1.00 91.38 825 LYS A O 1
ATOM 6610 N N . GLY A 1 826 ? 16.502 -25.755 -3.484 1.00 91.19 826 GLY A N 1
ATOM 6611 C CA . GLY A 1 826 ? 16.071 -25.510 -4.860 1.00 91.19 826 GLY A CA 1
ATOM 6612 C C . GLY A 1 826 ? 16.756 -26.390 -5.900 1.00 91.19 826 GLY A C 1
ATOM 6613 O O . GLY A 1 826 ? 17.806 -26.981 -5.651 1.00 91.19 826 GLY A O 1
ATOM 6614 N N . TRP A 1 827 ? 16.141 -26.476 -7.078 1.00 94.38 827 TRP A N 1
ATOM 6615 C CA . TRP A 1 827 ? 16.593 -27.281 -8.212 1.00 94.38 827 TRP A CA 1
ATOM 6616 C C . TRP A 1 827 ? 16.317 -26.583 -9.553 1.00 94.38 827 TRP A C 1
ATOM 6618 O O . TRP A 1 827 ? 15.421 -25.744 -9.669 1.00 94.38 827 TRP A O 1
ATOM 6628 N N . ASP A 1 828 ? 17.098 -26.934 -10.577 1.00 93.88 828 ASP A N 1
ATOM 6629 C CA . ASP A 1 828 ? 16.880 -26.489 -11.959 1.00 93.88 828 ASP A CA 1
ATOM 6630 C C . ASP A 1 828 ? 15.554 -27.050 -12.503 1.00 93.88 828 ASP A C 1
ATOM 6632 O O . ASP A 1 828 ? 15.270 -28.245 -12.385 1.00 93.88 828 ASP A O 1
ATOM 6636 N N . GLY A 1 829 ? 14.758 -26.198 -13.149 1.00 91.38 829 GLY A N 1
ATOM 6637 C CA . GLY A 1 829 ? 13.541 -26.616 -13.845 1.00 91.38 829 GLY A CA 1
ATOM 6638 C C . GLY A 1 829 ? 13.834 -27.389 -15.140 1.00 91.38 829 GLY A C 1
ATOM 6639 O O . GLY A 1 829 ? 14.810 -27.103 -15.841 1.00 91.38 829 GLY A O 1
ATOM 6640 N N . ALA A 1 830 ? 12.975 -28.350 -15.496 1.00 92.00 830 ALA A N 1
ATOM 6641 C CA . ALA A 1 830 ? 13.167 -29.177 -16.688 1.00 92.00 830 ALA A CA 1
ATOM 6642 C C . ALA A 1 830 ? 13.115 -28.340 -17.985 1.00 92.00 830 ALA A C 1
ATOM 6644 O O . ALA A 1 830 ? 12.175 -27.577 -18.220 1.00 92.00 830 ALA A O 1
ATOM 6645 N N . VAL A 1 831 ? 14.132 -28.481 -18.843 1.00 93.19 831 VAL A N 1
ATOM 6646 C CA . VAL A 1 831 ? 14.339 -27.626 -20.026 1.00 93.19 831 VAL A CA 1
ATOM 6647 C C . VAL A 1 831 ? 13.803 -28.225 -21.325 1.00 93.19 831 VAL A C 1
ATOM 6649 O O . VAL A 1 831 ? 13.778 -29.438 -21.509 1.00 93.19 831 VAL A O 1
ATOM 6652 N N . GLY A 1 832 ? 13.378 -27.344 -22.234 1.00 91.62 832 GLY A N 1
ATOM 6653 C CA . GLY A 1 832 ? 12.962 -27.701 -23.589 1.00 91.62 832 GLY A CA 1
ATOM 6654 C C . GLY A 1 832 ? 14.102 -27.628 -24.603 1.00 91.62 832 GLY A C 1
ATOM 6655 O O . GLY A 1 832 ? 15.273 -27.484 -24.245 1.00 91.62 832 GLY A O 1
ATOM 6656 N N . THR A 1 833 ? 13.741 -27.669 -25.887 1.00 91.94 833 THR A N 1
ATOM 6657 C CA . THR A 1 833 ? 14.653 -27.387 -27.006 1.00 91.94 833 THR A CA 1
ATOM 6658 C C . THR A 1 833 ? 14.289 -26.059 -27.665 1.00 91.94 833 THR A C 1
ATOM 6660 O O . THR A 1 833 ? 13.120 -25.802 -27.953 1.00 91.94 833 THR A O 1
ATOM 6663 N N . ALA A 1 834 ? 15.291 -25.217 -27.900 1.00 91.94 834 ALA A N 1
ATOM 6664 C CA . ALA A 1 834 ? 15.146 -23.907 -28.518 1.00 91.94 834 ALA A CA 1
ATOM 6665 C C . ALA A 1 834 ? 15.060 -23.994 -30.051 1.00 91.94 834 ALA A C 1
ATOM 6667 O O . ALA A 1 834 ? 15.773 -24.766 -30.698 1.00 91.94 834 ALA A O 1
ATOM 6668 N N . THR A 1 835 ? 14.191 -23.173 -30.641 1.00 92.12 835 THR A N 1
ATOM 6669 C CA . THR A 1 835 ? 13.924 -23.119 -32.086 1.00 92.12 835 THR A CA 1
ATOM 6670 C C . THR A 1 835 ? 13.860 -21.674 -32.568 1.00 92.12 835 THR A C 1
ATOM 6672 O O . THR A 1 835 ? 13.354 -20.806 -31.863 1.00 92.12 835 THR A O 1
ATOM 6675 N N . VAL A 1 836 ? 14.362 -21.381 -33.769 1.00 90.81 836 VAL A N 1
ATOM 6676 C CA . VAL A 1 836 ? 14.257 -20.030 -34.344 1.00 90.81 836 VAL A CA 1
ATOM 6677 C C . VAL A 1 836 ? 12.857 -19.857 -34.940 1.00 90.81 836 VAL A C 1
ATOM 6679 O O . VAL A 1 836 ? 12.475 -20.609 -35.834 1.00 90.81 836 VAL A O 1
ATOM 6682 N N . LEU A 1 837 ? 12.094 -18.887 -34.429 1.00 90.19 837 LEU A N 1
ATOM 6683 C CA . LEU A 1 837 ? 10.736 -18.557 -34.879 1.00 90.19 837 LEU A CA 1
ATOM 6684 C C . LEU A 1 837 ? 10.718 -17.402 -35.886 1.00 90.19 837 LEU A C 1
ATOM 6686 O O . LEU A 1 837 ? 9.940 -17.432 -36.834 1.00 90.19 837 LEU A O 1
ATOM 6690 N N . GLU A 1 838 ? 11.574 -16.398 -35.685 1.00 88.38 838 GLU A N 1
ATOM 6691 C CA . GLU A 1 838 ? 11.777 -15.285 -36.617 1.00 88.38 838 GLU A CA 1
ATOM 6692 C C . GLU A 1 838 ? 13.278 -15.076 -36.841 1.00 88.38 838 GLU A C 1
ATOM 6694 O O . GLU A 1 838 ? 14.060 -15.065 -35.888 1.00 88.38 838 GLU A O 1
ATOM 6699 N N . ALA A 1 839 ? 13.674 -14.894 -38.102 1.00 84.75 839 ALA A N 1
ATOM 6700 C CA . ALA A 1 839 ? 15.059 -14.697 -38.527 1.00 84.75 839 ALA A CA 1
ATOM 6701 C C . ALA A 1 839 ? 15.137 -13.618 -39.619 1.00 84.75 839 ALA A C 1
ATOM 6703 O O . ALA A 1 839 ? 15.511 -13.899 -40.758 1.00 84.75 839 ALA A O 1
ATOM 6704 N N . GLY A 1 840 ? 14.717 -12.395 -39.290 1.00 84.00 840 GLY A N 1
ATOM 6705 C CA . GLY A 1 840 ? 14.774 -11.253 -40.202 1.00 84.00 840 GLY A CA 1
ATOM 6706 C C . GLY A 1 840 ? 15.730 -10.155 -39.720 1.00 84.00 840 GLY A C 1
ATOM 6707 O O . GLY A 1 840 ? 16.267 -10.237 -38.615 1.00 84.00 840 GLY A O 1
ATOM 6708 N N . PRO A 1 841 ? 15.963 -9.120 -40.548 1.00 84.50 841 PRO A N 1
ATOM 6709 C CA . PRO A 1 841 ? 16.959 -8.088 -40.270 1.00 84.50 841 PRO A CA 1
ATOM 6710 C C . PRO A 1 841 ? 16.558 -7.119 -39.149 1.00 84.50 841 PRO A C 1
ATOM 6712 O O . PRO A 1 841 ? 17.433 -6.433 -38.628 1.00 84.50 841 PRO A O 1
ATOM 6715 N N . LEU A 1 842 ? 15.270 -7.030 -38.793 1.00 84.50 842 LEU A N 1
ATOM 6716 C CA . LEU A 1 842 ? 14.754 -6.123 -37.757 1.00 84.50 842 LEU A CA 1
ATOM 6717 C C . LEU A 1 842 ? 14.657 -6.797 -36.385 1.00 84.50 842 LEU A C 1
ATOM 6719 O O . LEU A 1 842 ? 14.873 -6.142 -35.364 1.00 84.50 842 LEU A O 1
ATOM 6723 N N . ARG A 1 843 ? 14.326 -8.092 -36.360 1.00 90.75 843 ARG A N 1
ATOM 6724 C CA . ARG A 1 843 ? 14.107 -8.868 -35.140 1.00 90.75 843 ARG A CA 1
ATOM 6725 C C . ARG A 1 843 ? 14.471 -10.338 -35.340 1.00 90.75 843 ARG A C 1
ATOM 6727 O O . ARG A 1 843 ? 14.064 -10.963 -36.319 1.00 90.75 843 ARG A O 1
ATOM 6734 N N . VAL A 1 844 ? 15.162 -10.911 -34.362 1.00 92.44 844 VAL A N 1
ATOM 6735 C CA . VAL A 1 844 ? 15.297 -12.362 -34.197 1.00 92.44 844 VAL A CA 1
ATOM 6736 C C . VAL A 1 844 ? 14.452 -12.785 -33.003 1.00 92.44 844 VAL A C 1
ATOM 6738 O O . VAL A 1 844 ? 14.487 -12.138 -31.957 1.00 92.44 844 VAL A O 1
ATOM 6741 N N . VAL A 1 845 ? 13.709 -13.882 -33.161 1.00 94.38 845 VAL A N 1
ATOM 6742 C CA . VAL A 1 845 ? 12.916 -14.498 -32.091 1.00 94.38 845 VAL A CA 1
ATOM 6743 C C . VAL A 1 845 ? 13.271 -15.977 -32.000 1.00 94.38 845 VAL A C 1
ATOM 6745 O O . VAL A 1 845 ? 13.096 -16.719 -32.967 1.00 94.38 845 VAL A O 1
ATOM 6748 N N . ILE A 1 846 ? 13.734 -16.416 -30.832 1.00 94.06 846 ILE A N 1
ATOM 6749 C CA . ILE A 1 846 ? 13.994 -17.822 -30.505 1.00 94.06 846 ILE A CA 1
ATOM 6750 C C . ILE A 1 846 ? 12.921 -18.283 -29.517 1.00 94.06 846 ILE A C 1
ATOM 6752 O O . ILE A 1 846 ? 12.790 -17.728 -28.432 1.00 94.06 846 ILE A O 1
ATOM 6756 N N . GLY A 1 847 ? 12.128 -19.279 -29.902 1.00 95.12 847 GLY A N 1
ATOM 6757 C CA . GLY A 1 847 ? 11.068 -19.860 -29.085 1.00 95.12 847 GLY A CA 1
ATOM 6758 C C . GLY A 1 847 ? 11.510 -21.144 -28.395 1.00 95.12 847 GLY A C 1
ATOM 6759 O O . GLY A 1 847 ? 12.097 -22.026 -29.030 1.00 95.12 847 GLY A O 1
ATOM 6760 N N . VAL A 1 848 ? 11.181 -21.265 -27.111 1.00 95.69 848 VAL A N 1
ATOM 6761 C CA . VAL A 1 848 ? 11.478 -22.431 -26.272 1.00 95.69 848 VAL A CA 1
ATOM 6762 C C . VAL A 1 848 ? 10.230 -22.790 -25.466 1.00 95.69 848 VAL A C 1
ATOM 6764 O O . VAL A 1 848 ? 9.604 -21.912 -24.872 1.00 95.69 848 VAL A O 1
ATOM 6767 N N . LYS A 1 849 ? 9.864 -24.077 -25.418 1.00 96.38 849 LYS A N 1
ATOM 6768 C CA . LYS A 1 849 ? 8.853 -24.581 -24.477 1.00 96.38 849 LYS A CA 1
ATOM 6769 C C . LYS A 1 849 ? 9.511 -25.504 -23.461 1.00 96.38 849 LYS A C 1
ATOM 6771 O O . LYS A 1 849 ? 9.861 -26.635 -23.787 1.00 96.38 849 LYS A O 1
ATOM 6776 N N . HIS A 1 850 ? 9.699 -25.006 -22.245 1.00 95.88 850 HIS A N 1
ATOM 6777 C CA . HIS A 1 850 ? 10.249 -25.762 -21.129 1.00 95.88 850 HIS A CA 1
ATOM 6778 C C . HIS A 1 850 ? 9.124 -26.572 -20.474 1.00 95.88 850 HIS A C 1
ATOM 6780 O O . HIS A 1 850 ? 8.107 -25.980 -20.098 1.00 95.88 850 HIS A O 1
ATOM 6786 N N . PRO A 1 851 ? 9.279 -27.898 -20.308 1.00 93.56 851 PRO A N 1
ATOM 6787 C CA . PRO A 1 851 ? 8.307 -28.697 -19.580 1.00 93.56 851 PRO A CA 1
ATOM 6788 C C . PRO A 1 851 ? 8.289 -28.376 -18.083 1.00 93.56 851 PRO A C 1
ATOM 6790 O O . PRO A 1 851 ? 7.280 -28.660 -17.480 1.00 93.56 851 PRO A O 1
ATOM 6793 N N . LEU A 1 852 ? 9.343 -27.774 -17.511 1.00 92.62 852 LEU A N 1
ATOM 6794 C CA . LEU A 1 852 ? 9.491 -27.326 -16.115 1.00 92.62 852 LEU A CA 1
ATOM 6795 C C . LEU A 1 852 ? 9.249 -28.401 -15.028 1.00 92.62 852 LEU A C 1
ATOM 6797 O O . LEU A 1 852 ? 10.213 -28.789 -14.365 1.00 92.62 852 LEU A O 1
ATOM 6801 N N . THR A 1 853 ? 8.014 -28.880 -14.855 1.00 93.56 853 THR A N 1
ATOM 6802 C CA . THR A 1 853 ? 7.589 -29.944 -13.921 1.00 93.56 853 THR A CA 1
ATOM 6803 C C . THR A 1 853 ? 6.583 -30.893 -14.612 1.00 93.56 853 THR A C 1
ATOM 6805 O O . THR A 1 853 ? 6.236 -30.694 -15.773 1.00 93.56 853 THR A O 1
ATOM 6808 N N . PRO A 1 854 ? 6.059 -31.940 -13.947 1.00 93.75 854 PRO A N 1
ATOM 6809 C CA . PRO A 1 854 ? 4.924 -32.705 -14.477 1.00 93.75 854 PRO A CA 1
ATOM 6810 C C . PRO A 1 854 ? 3.576 -31.953 -14.508 1.00 93.75 854 PRO A C 1
ATOM 6812 O O . PRO A 1 854 ? 2.607 -32.524 -15.004 1.00 93.75 854 PRO A O 1
ATOM 6815 N N . LEU A 1 855 ? 3.485 -30.738 -13.946 1.00 95.00 855 LEU A N 1
ATOM 6816 C CA . LEU A 1 855 ? 2.229 -29.995 -13.735 1.00 95.00 855 LEU A CA 1
ATOM 6817 C C . LEU A 1 855 ? 2.192 -28.617 -14.416 1.00 95.00 855 LEU A C 1
ATOM 6819 O O . LEU A 1 855 ? 1.125 -28.188 -14.846 1.00 95.00 855 LEU A O 1
ATOM 6823 N N . SER A 1 856 ? 3.335 -27.936 -14.513 1.00 96.56 856 SER A N 1
ATOM 6824 C CA . SER A 1 856 ? 3.453 -26.540 -14.954 1.00 96.56 856 SER A CA 1
ATOM 6825 C C . SER A 1 856 ? 4.415 -26.429 -16.132 1.00 96.56 856 SER A C 1
ATOM 6827 O O . SER A 1 856 ? 5.421 -27.126 -16.137 1.00 96.56 856 SER A O 1
ATOM 6829 N N . THR A 1 857 ? 4.181 -25.540 -17.106 1.00 97.38 857 THR A N 1
ATOM 6830 C CA . THR A 1 857 ? 5.075 -25.373 -18.278 1.00 97.38 857 THR A CA 1
ATOM 6831 C C . THR A 1 857 ? 5.387 -23.909 -18.588 1.00 97.38 857 THR A C 1
ATOM 6833 O O . THR A 1 857 ? 4.578 -23.028 -18.310 1.00 97.38 857 THR A O 1
ATOM 6836 N N . ILE A 1 858 ? 6.550 -23.632 -19.195 1.00 97.44 858 ILE A N 1
ATOM 6837 C CA . ILE A 1 858 ? 6.945 -22.278 -19.628 1.00 97.44 858 ILE A CA 1
ATOM 6838 C C . ILE A 1 858 ? 7.072 -22.228 -21.151 1.00 97.44 858 ILE A C 1
ATOM 6840 O O . ILE A 1 858 ? 7.857 -22.965 -21.744 1.00 97.44 858 ILE A O 1
ATOM 6844 N N . GLU A 1 859 ? 6.352 -21.307 -21.783 1.00 97.25 859 GLU A N 1
ATOM 6845 C CA . GLU A 1 859 ? 6.532 -20.896 -23.175 1.00 97.25 859 GLU A CA 1
ATOM 6846 C C . GLU A 1 859 ? 7.258 -19.545 -23.190 1.00 97.25 859 GLU A C 1
ATOM 6848 O O . GLU A 1 859 ? 6.688 -18.526 -22.801 1.00 97.25 859 GLU A O 1
ATOM 6853 N N . GLN A 1 860 ? 8.519 -19.527 -23.628 1.00 97.50 860 GLN A N 1
ATOM 6854 C CA . GLN A 1 860 ? 9.336 -18.315 -23.690 1.00 97.50 860 GLN A CA 1
ATOM 6855 C C . GLN A 1 860 ? 9.727 -17.974 -25.131 1.00 97.50 860 GLN A C 1
ATOM 6857 O O . GLN A 1 860 ? 10.119 -18.847 -25.910 1.00 97.50 860 GLN A O 1
ATOM 6862 N N . LYS A 1 861 ? 9.673 -16.681 -25.467 1.00 97.06 861 LYS A N 1
ATOM 6863 C CA . LYS A 1 861 ? 10.341 -16.102 -26.635 1.00 97.06 861 LYS A CA 1
ATOM 6864 C C . LYS A 1 861 ? 11.523 -15.254 -26.163 1.00 97.06 861 LYS A C 1
ATOM 6866 O O . LYS A 1 861 ? 11.335 -14.294 -25.422 1.00 97.06 861 LYS A O 1
ATOM 6871 N N . ILE A 1 862 ? 12.720 -15.587 -26.628 1.00 97.12 862 ILE A N 1
ATOM 6872 C CA . ILE A 1 862 ? 13.930 -14.780 -26.461 1.00 97.12 862 ILE A CA 1
ATOM 6873 C C . ILE A 1 862 ? 14.041 -13.886 -27.697 1.00 97.12 862 ILE A C 1
ATOM 6875 O O . ILE A 1 862 ? 14.084 -14.394 -28.822 1.00 97.12 862 ILE A O 1
ATOM 6879 N N . ILE A 1 863 ? 14.042 -12.570 -27.504 1.00 95.56 863 ILE A N 1
ATOM 6880 C CA . ILE A 1 863 ? 13.932 -11.576 -28.575 1.00 95.56 863 ILE A CA 1
ATOM 6881 C C . ILE A 1 863 ? 15.150 -10.653 -28.563 1.00 95.56 863 ILE A C 1
ATOM 6883 O O . ILE A 1 863 ? 15.525 -10.108 -27.526 1.00 95.56 863 ILE A O 1
ATOM 6887 N N . LEU A 1 864 ? 15.743 -10.452 -29.742 1.00 94.75 864 LEU A N 1
ATOM 6888 C CA . LEU A 1 864 ? 16.751 -9.422 -29.992 1.00 94.75 864 LEU A CA 1
ATOM 6889 C C . LEU A 1 864 ? 16.310 -8.566 -31.182 1.00 94.75 864 LEU A C 1
ATOM 6891 O O . LEU A 1 864 ? 15.921 -9.098 -32.227 1.00 94.75 864 LEU A O 1
ATOM 6895 N N . THR A 1 865 ? 16.385 -7.244 -31.035 1.00 92.31 865 THR A N 1
ATOM 6896 C CA . THR A 1 865 ? 16.035 -6.287 -32.096 1.00 92.31 865 THR A CA 1
ATOM 6897 C C . THR A 1 865 ? 17.285 -5.740 -32.793 1.00 92.31 865 THR A C 1
ATOM 6899 O O . THR A 1 865 ? 18.412 -5.961 -32.352 1.00 92.31 865 THR A O 1
ATOM 6902 N N . ALA A 1 866 ? 17.105 -4.999 -33.885 1.00 88.56 866 ALA A N 1
ATOM 6903 C CA . ALA A 1 866 ? 18.164 -4.192 -34.493 1.00 88.56 866 ALA A CA 1
ATOM 6904 C C . ALA A 1 866 ? 18.391 -2.825 -33.800 1.00 88.56 866 ALA A C 1
ATOM 6906 O O . ALA A 1 866 ? 19.304 -2.101 -34.186 1.00 88.56 866 ALA A O 1
ATOM 6907 N N . ALA A 1 867 ? 17.560 -2.445 -32.821 1.00 88.50 867 ALA A N 1
ATOM 6908 C CA . ALA A 1 867 ? 17.486 -1.084 -32.285 1.00 88.50 867 ALA A CA 1
ATOM 6909 C C . ALA A 1 867 ? 18.296 -0.841 -30.997 1.00 88.50 867 ALA A C 1
ATOM 6911 O O . ALA A 1 867 ? 18.583 0.310 -30.685 1.00 88.50 867 ALA A O 1
ATOM 6912 N N . ASP A 1 868 ? 18.647 -1.884 -30.238 1.00 90.25 868 ASP A N 1
ATOM 6913 C CA . ASP A 1 868 ? 19.106 -1.738 -28.851 1.00 90.25 868 ASP A CA 1
ATOM 6914 C C . ASP A 1 868 ? 20.064 -2.845 -28.364 1.00 90.25 868 ASP A C 1
ATOM 6916 O O . ASP A 1 868 ? 20.318 -3.842 -29.042 1.00 90.25 868 ASP A O 1
ATOM 6920 N N . ALA A 1 869 ? 20.629 -2.653 -27.167 1.00 92.94 869 ALA A N 1
ATOM 6921 C CA . ALA A 1 869 ? 21.578 -3.575 -26.533 1.00 92.94 869 ALA A CA 1
ATOM 6922 C C . ALA A 1 869 ? 20.927 -4.650 -25.639 1.00 92.94 869 ALA A C 1
ATOM 6924 O O . ALA A 1 869 ? 21.641 -5.385 -24.962 1.00 92.94 869 ALA A O 1
ATOM 6925 N N . LYS A 1 870 ? 19.591 -4.740 -25.583 1.00 94.75 870 LYS A N 1
ATOM 6926 C CA . LYS A 1 870 ? 18.884 -5.638 -24.655 1.00 94.75 870 LYS A CA 1
ATOM 6927 C C . LYS A 1 870 ? 18.519 -6.984 -25.285 1.00 94.75 870 LYS A C 1
ATOM 6929 O O . LYS A 1 870 ? 18.281 -7.086 -26.486 1.00 94.75 870 LYS A O 1
ATOM 6934 N N . VAL A 1 871 ? 18.422 -8.009 -24.441 1.00 96.88 871 VAL A N 1
ATOM 6935 C CA . VAL A 1 871 ? 17.761 -9.281 -24.771 1.00 96.88 871 VAL A CA 1
ATOM 6936 C C . VAL A 1 871 ? 16.456 -9.336 -23.984 1.00 96.88 871 VAL A C 1
ATOM 6938 O O . VAL A 1 871 ? 16.489 -9.338 -22.753 1.00 96.88 871 VAL A O 1
ATOM 6941 N N . GLU A 1 872 ? 15.317 -9.339 -24.681 1.00 96.94 872 GLU A N 1
ATOM 6942 C CA . GLU A 1 872 ? 13.987 -9.437 -24.062 1.00 96.94 872 GLU A CA 1
ATOM 6943 C C . GLU A 1 872 ? 13.530 -10.902 -23.953 1.00 96.94 872 GLU A C 1
ATOM 6945 O O . GLU A 1 872 ? 13.839 -11.734 -24.808 1.00 96.94 872 GLU A O 1
ATOM 6950 N N . PHE A 1 873 ? 12.750 -11.201 -22.917 1.00 97.50 873 PHE A N 1
ATOM 6951 C CA . PHE A 1 873 ? 12.204 -12.519 -22.609 1.00 97.50 873 PHE A CA 1
ATOM 6952 C C . PHE A 1 873 ? 10.681 -12.423 -22.425 1.00 97.50 873 PHE A C 1
ATOM 6954 O O . PHE A 1 873 ? 10.189 -12.261 -21.303 1.00 97.50 873 PHE A O 1
ATOM 6961 N N . GLU A 1 874 ? 9.914 -12.538 -23.516 1.00 97.25 874 GLU A N 1
ATOM 6962 C CA . GLU A 1 874 ? 8.456 -12.680 -23.407 1.00 97.25 874 GLU A CA 1
ATOM 6963 C C . GLU A 1 874 ? 8.148 -14.062 -22.832 1.00 97.25 874 GLU A C 1
ATOM 6965 O O . GLU A 1 874 ? 8.422 -15.080 -23.472 1.00 97.25 874 GLU A O 1
ATOM 6970 N N . THR A 1 875 ? 7.603 -14.112 -21.617 1.00 97.44 875 THR A N 1
ATOM 6971 C CA . THR A 1 875 ? 7.458 -15.359 -20.862 1.00 97.44 875 THR A CA 1
ATOM 6972 C C . THR A 1 875 ? 5.996 -15.598 -20.506 1.00 97.44 875 THR A C 1
ATOM 6974 O O . THR A 1 875 ? 5.335 -14.765 -19.887 1.00 97.44 875 THR A O 1
ATOM 6977 N N . LYS A 1 876 ? 5.480 -16.763 -20.893 1.00 98.00 876 LYS A N 1
ATOM 6978 C CA . LYS A 1 876 ? 4.153 -17.261 -20.533 1.00 98.00 876 LYS A CA 1
ATOM 6979 C C . LYS A 1 876 ? 4.326 -18.537 -19.715 1.00 98.00 876 LYS A C 1
ATOM 6981 O O . LYS A 1 876 ? 5.068 -19.426 -20.126 1.00 98.00 876 LYS A O 1
ATOM 6986 N N . VAL A 1 877 ? 3.655 -18.630 -18.573 1.00 97.69 877 VAL A N 1
ATOM 6987 C CA . VAL A 1 877 ? 3.747 -19.779 -17.662 1.00 97.69 877 VAL A CA 1
ATOM 6988 C C . VAL A 1 877 ? 2.353 -20.321 -17.405 1.00 97.69 877 VAL A C 1
ATOM 6990 O O . VAL A 1 877 ? 1.461 -19.568 -17.039 1.00 97.69 877 VAL A O 1
ATOM 6993 N N . ASP A 1 878 ? 2.186 -21.619 -17.593 1.00 97.50 878 ASP A N 1
ATOM 6994 C CA . ASP A 1 878 ? 1.029 -22.389 -17.146 1.00 97.50 878 ASP A CA 1
ATOM 6995 C C . ASP A 1 878 ? 1.410 -22.969 -15.775 1.00 97.50 878 ASP A C 1
ATOM 6997 O O . ASP A 1 878 ? 2.368 -23.744 -15.716 1.00 97.50 878 ASP A O 1
ATOM 7001 N N . TRP A 1 879 ? 0.804 -22.501 -14.676 1.00 96.94 879 TRP A N 1
ATOM 7002 C CA . TRP A 1 879 ? 1.328 -22.696 -13.311 1.00 96.94 879 TRP A CA 1
ATOM 7003 C C . TRP A 1 879 ? 0.321 -23.394 -12.390 1.00 96.94 879 TRP A C 1
ATOM 7005 O O . TRP A 1 879 ? -0.749 -22.865 -12.099 1.00 96.94 879 TRP A O 1
ATOM 7015 N N . HIS A 1 880 ? 0.685 -24.576 -11.891 1.00 96.00 880 HIS A N 1
ATOM 7016 C CA . HIS A 1 880 ? -0.169 -25.441 -11.066 1.00 96.00 880 HIS A CA 1
ATOM 7017 C C . HIS A 1 880 ? 0.575 -26.074 -9.872 1.00 96.00 880 HIS A C 1
ATOM 7019 O O . HIS A 1 880 ? 0.206 -27.141 -9.381 1.00 96.00 880 HIS A O 1
ATOM 7025 N N . GLU A 1 881 ? 1.633 -25.420 -9.386 1.00 95.38 881 GLU A N 1
ATOM 7026 C CA . GLU A 1 881 ? 2.443 -25.927 -8.274 1.00 95.38 881 GLU A CA 1
ATOM 7027 C C . GLU A 1 881 ? 1.822 -25.710 -6.873 1.00 95.38 881 GLU A C 1
ATOM 7029 O O . GLU A 1 881 ? 0.776 -25.077 -6.671 1.00 95.38 881 GLU A O 1
ATOM 7034 N N . ASN A 1 882 ? 2.510 -26.237 -5.856 1.00 95.06 882 ASN A N 1
ATOM 7035 C CA . ASN A 1 882 ? 2.113 -26.185 -4.454 1.00 95.06 882 ASN A CA 1
ATOM 7036 C C . ASN A 1 882 ? 3.327 -25.894 -3.556 1.00 95.06 882 ASN A C 1
ATOM 7038 O O . ASN A 1 882 ? 4.229 -26.724 -3.478 1.00 95.06 882 ASN A O 1
ATOM 7042 N N . ARG A 1 883 ? 3.332 -24.735 -2.881 1.00 94.62 883 ARG A N 1
ATOM 7043 C CA . ARG A 1 883 ? 4.383 -24.273 -1.950 1.00 94.62 883 ARG A CA 1
ATOM 7044 C C . ARG A 1 883 ? 5.802 -24.361 -2.512 1.00 94.62 883 ARG A C 1
ATOM 7046 O O . ARG A 1 883 ? 6.724 -24.896 -1.896 1.00 94.62 883 ARG A O 1
ATOM 7053 N N . VAL A 1 884 ? 5.958 -23.783 -3.701 1.00 95.44 884 VAL A N 1
ATOM 7054 C CA . VAL A 1 884 ? 7.251 -23.500 -4.330 1.00 95.44 884 VAL A CA 1
ATOM 7055 C C . VAL A 1 884 ? 7.264 -22.095 -4.933 1.00 95.44 884 VAL A C 1
ATOM 7057 O O . VAL A 1 884 ? 6.219 -21.559 -5.314 1.00 95.44 884 VAL A O 1
ATOM 7060 N N . ILE A 1 885 ? 8.462 -21.529 -5.071 1.00 96.38 885 ILE A N 1
ATOM 7061 C CA . ILE A 1 885 ? 8.721 -20.246 -5.730 1.00 96.38 885 ILE A CA 1
ATOM 7062 C C . ILE A 1 885 ? 9.600 -20.458 -6.967 1.00 96.38 885 ILE A C 1
ATOM 7064 O O . ILE A 1 885 ? 10.668 -21.072 -6.898 1.00 96.38 885 ILE A O 1
ATOM 7068 N N . LEU A 1 886 ? 9.143 -19.946 -8.111 1.00 97.38 886 LEU A N 1
ATOM 7069 C CA . LEU A 1 886 ? 9.882 -19.927 -9.372 1.00 97.38 886 LEU A CA 1
ATOM 7070 C C . LEU A 1 886 ? 10.711 -18.643 -9.452 1.00 97.38 886 LEU A C 1
ATOM 7072 O O . LEU A 1 886 ? 10.160 -17.541 -9.385 1.00 97.38 886 LEU A O 1
ATOM 7076 N N . LYS A 1 887 ? 12.022 -18.776 -9.665 1.00 97.44 887 LYS A N 1
ATOM 7077 C CA . LYS A 1 887 ? 12.933 -17.653 -9.931 1.00 97.44 887 LYS A CA 1
ATOM 7078 C C . LYS A 1 887 ? 13.719 -17.875 -11.222 1.00 97.44 887 LYS A C 1
ATOM 7080 O O . LYS A 1 887 ? 13.914 -19.013 -11.652 1.00 97.44 887 LYS A O 1
ATOM 7085 N N . VAL A 1 888 ? 14.206 -16.788 -11.814 1.00 97.56 888 VAL A N 1
ATOM 7086 C CA . VAL A 1 888 ? 15.223 -16.825 -12.878 1.00 97.56 888 VAL A CA 1
ATOM 7087 C C . VAL A 1 888 ? 16.543 -16.263 -12.355 1.00 97.56 888 VAL A C 1
ATOM 7089 O O . VAL A 1 888 ? 16.551 -15.226 -11.690 1.00 97.56 888 VAL A O 1
ATOM 7092 N N . GLU A 1 889 ? 17.649 -16.952 -12.638 1.00 97.00 889 GLU A N 1
ATOM 7093 C CA . GLU A 1 889 ? 19.005 -16.543 -12.258 1.00 97.00 889 GLU A CA 1
ATOM 7094 C C . GLU A 1 889 ? 19.823 -16.016 -13.447 1.00 97.00 889 GLU A C 1
ATOM 7096 O O . GLU A 1 889 ? 19.782 -16.553 -14.561 1.00 97.00 889 GLU A O 1
ATOM 7101 N N . PHE A 1 890 ? 20.636 -14.999 -13.159 1.00 97.62 890 PHE A N 1
ATOM 7102 C CA . PHE A 1 890 ? 21.672 -14.447 -14.024 1.00 97.62 890 PHE A CA 1
ATOM 7103 C C . PHE A 1 890 ? 22.988 -14.306 -13.233 1.00 97.62 890 PHE A C 1
ATOM 7105 O O . PHE A 1 890 ? 23.156 -13.344 -12.482 1.00 97.62 890 PHE A O 1
ATOM 7112 N N . PRO A 1 891 ? 23.929 -15.259 -13.370 1.00 96.88 891 PRO A N 1
ATOM 7113 C CA . PRO A 1 891 ? 25.293 -15.133 -12.856 1.00 96.88 891 PRO A CA 1
ATOM 7114 C C . PRO A 1 891 ? 26.098 -14.159 -13.728 1.00 96.88 891 PRO A C 1
ATOM 7116 O O . PRO A 1 891 ? 26.411 -14.458 -14.882 1.00 96.88 891 PRO A O 1
ATOM 7119 N N . LEU A 1 892 ? 26.418 -12.983 -13.191 1.00 97.12 892 LEU A N 1
ATOM 7120 C CA . LEU A 1 892 ? 27.032 -11.875 -13.926 1.00 97.12 892 LEU A CA 1
ATOM 7121 C C . LEU A 1 892 ? 28.560 -11.849 -13.787 1.00 97.12 892 LEU A C 1
ATOM 7123 O O . LEU A 1 892 ? 29.128 -12.291 -12.792 1.00 97.12 892 LEU A O 1
ATOM 7127 N N . ASN A 1 893 ? 29.241 -11.284 -14.778 1.00 96.25 893 ASN A N 1
ATOM 7128 C CA . ASN A 1 893 ? 30.682 -11.020 -14.772 1.00 96.25 893 ASN A CA 1
ATOM 7129 C C . ASN A 1 893 ? 30.977 -9.578 -14.307 1.00 96.25 893 ASN A C 1
ATOM 7131 O O . ASN A 1 893 ? 31.633 -8.794 -15.002 1.00 96.25 893 ASN A O 1
ATOM 7135 N N . VAL A 1 894 ? 30.407 -9.238 -13.147 1.00 95.62 894 VAL A N 1
ATOM 7136 C CA . VAL A 1 894 ? 30.499 -7.939 -12.466 1.00 95.62 894 VAL A CA 1
ATOM 7137 C C . VAL A 1 894 ? 30.707 -8.195 -10.974 1.00 95.62 894 VAL A C 1
ATOM 7139 O O . VAL A 1 894 ? 30.022 -9.048 -10.405 1.00 95.62 894 VAL A O 1
ATOM 7142 N N . ASN A 1 895 ? 31.620 -7.462 -10.337 1.00 94.81 895 ASN A N 1
ATOM 7143 C CA . ASN A 1 895 ? 31.876 -7.561 -8.899 1.00 94.81 895 ASN A CA 1
ATOM 7144 C C . ASN A 1 895 ? 31.593 -6.232 -8.180 1.00 94.81 895 ASN A C 1
ATOM 7146 O O . ASN A 1 895 ? 32.326 -5.260 -8.358 1.00 94.81 895 ASN A O 1
ATOM 7150 N N . CYS A 1 896 ? 30.552 -6.201 -7.344 1.00 94.94 896 CYS A N 1
ATOM 7151 C CA . CYS A 1 896 ? 30.176 -5.029 -6.554 1.00 94.94 896 CYS A CA 1
ATOM 7152 C C . CYS A 1 896 ? 29.487 -5.443 -5.243 1.00 94.94 896 CYS A C 1
ATOM 7154 O O . CYS A 1 896 ? 28.647 -6.346 -5.238 1.00 94.94 896 CYS A O 1
ATOM 7156 N N . ASP A 1 897 ? 29.817 -4.763 -4.140 1.00 95.81 897 ASP A N 1
ATOM 7157 C CA . ASP A 1 897 ? 29.260 -5.026 -2.802 1.00 95.81 897 ASP A CA 1
ATOM 7158 C C . ASP A 1 897 ? 27.796 -4.565 -2.645 1.00 95.81 897 ASP A C 1
ATOM 7160 O O . ASP A 1 897 ? 27.144 -4.883 -1.649 1.00 95.81 897 ASP A O 1
ATOM 7164 N N . VAL A 1 898 ? 27.261 -3.817 -3.619 1.00 97.00 898 VAL A N 1
ATOM 7165 C CA . VAL A 1 898 ? 25.871 -3.336 -3.648 1.00 97.00 898 VAL A CA 1
ATOM 7166 C C . VAL A 1 898 ? 25.225 -3.533 -5.019 1.00 97.00 898 VAL A C 1
ATOM 7168 O O . VAL A 1 898 ? 25.865 -3.385 -6.057 1.00 97.00 898 VAL A O 1
ATOM 7171 N N . ALA A 1 899 ? 23.922 -3.808 -5.011 1.00 97.56 899 ALA A N 1
ATOM 7172 C CA . ALA A 1 899 ? 23.058 -3.749 -6.184 1.00 97.56 899 ALA A CA 1
ATOM 7173 C C . ALA A 1 899 ? 22.098 -2.555 -6.063 1.00 97.56 899 ALA A C 1
ATOM 7175 O O . ALA A 1 899 ? 21.639 -2.215 -4.965 1.00 97.56 899 ALA A O 1
ATOM 7176 N N . THR A 1 900 ? 21.803 -1.913 -7.191 1.00 97.69 900 THR A N 1
ATOM 7177 C CA . THR A 1 900 ? 20.975 -0.705 -7.283 1.00 97.69 900 THR A CA 1
ATOM 7178 C C . THR A 1 900 ? 19.569 -1.069 -7.755 1.00 97.69 900 THR A C 1
ATOM 7180 O O . THR A 1 900 ? 19.410 -1.711 -8.787 1.00 97.69 900 THR A O 1
ATOM 7183 N N . TYR A 1 901 ? 18.535 -0.655 -7.026 1.00 97.69 901 TYR A N 1
ATOM 7184 C CA . TYR A 1 901 ? 17.133 -0.982 -7.311 1.00 97.69 901 TYR A CA 1
ATOM 7185 C C . TYR A 1 901 ? 16.312 0.294 -7.504 1.00 97.69 901 TYR A C 1
ATOM 7187 O O . TYR A 1 901 ? 16.470 1.250 -6.739 1.00 97.69 901 TYR A O 1
ATOM 7195 N N . GLU A 1 902 ? 15.401 0.307 -8.481 1.00 96.69 902 GLU A N 1
ATOM 7196 C CA . GLU A 1 902 ? 14.452 1.418 -8.628 1.00 96.69 902 GLU A CA 1
ATOM 7197 C C . GLU A 1 902 ? 13.466 1.460 -7.447 1.00 96.69 902 GLU A C 1
ATOM 7199 O O . GLU A 1 902 ? 12.927 0.428 -7.036 1.00 96.69 902 GLU A O 1
ATOM 7204 N N . THR A 1 903 ? 13.187 2.665 -6.948 1.00 95.56 903 THR A N 1
ATOM 7205 C CA . THR A 1 903 ? 12.104 2.973 -6.004 1.00 95.56 903 THR A CA 1
ATOM 7206 C C . THR A 1 903 ? 11.305 4.178 -6.524 1.00 95.56 903 THR A C 1
ATOM 7208 O O . THR A 1 903 ? 11.614 4.758 -7.566 1.00 95.56 903 THR A O 1
ATOM 7211 N N . GLN A 1 904 ? 10.240 4.557 -5.830 1.00 95.12 904 GLN A N 1
ATOM 7212 C CA . GLN A 1 904 ? 9.369 5.665 -6.198 1.00 95.12 904 GLN A CA 1
ATOM 7213 C C . GLN A 1 904 ? 10.191 6.958 -6.273 1.00 95.12 904 GLN A C 1
ATOM 7215 O O . GLN A 1 904 ? 10.762 7.376 -5.274 1.00 95.12 904 GLN A O 1
ATOM 7220 N N . PHE A 1 905 ? 10.260 7.576 -7.457 1.00 95.56 905 PHE A N 1
ATOM 7221 C CA . PHE A 1 905 ? 11.025 8.804 -7.717 1.00 95.56 905 PHE A CA 1
ATOM 7222 C C . PHE A 1 905 ? 12.512 8.754 -7.290 1.00 95.56 905 PHE A C 1
ATOM 7224 O O . PHE A 1 905 ? 13.039 9.726 -6.742 1.00 95.56 905 PHE A O 1
ATOM 7231 N N . GLY A 1 906 ? 13.198 7.628 -7.524 1.00 95.00 906 GLY A N 1
ATOM 7232 C CA . GLY A 1 906 ? 14.641 7.506 -7.290 1.00 95.00 906 GLY A CA 1
ATOM 7233 C C . GLY A 1 906 ? 15.155 6.066 -7.340 1.00 95.00 906 GLY A C 1
ATOM 7234 O O . GLY A 1 906 ? 14.520 5.174 -7.903 1.00 95.00 906 GLY A O 1
ATOM 7235 N N . TYR A 1 907 ? 16.304 5.829 -6.711 1.00 96.12 907 TYR A N 1
ATOM 7236 C CA . TYR A 1 907 ? 16.880 4.496 -6.538 1.00 96.12 907 TYR A CA 1
ATOM 7237 C C . TYR A 1 907 ? 17.386 4.296 -5.104 1.00 96.12 907 TYR A C 1
ATOM 7239 O O . TYR A 1 907 ? 17.590 5.252 -4.353 1.00 96.12 907 TYR A O 1
ATOM 7247 N N . ILE A 1 908 ? 17.617 3.039 -4.735 1.00 95.88 908 ILE A N 1
ATOM 7248 C CA . ILE A 1 908 ? 18.244 2.634 -3.474 1.00 95.88 908 ILE A CA 1
ATOM 7249 C C . ILE A 1 908 ? 19.275 1.536 -3.725 1.00 95.88 908 ILE A C 1
ATOM 7251 O O . ILE A 1 908 ? 19.075 0.657 -4.560 1.00 95.88 908 ILE A O 1
ATOM 7255 N N . GLN A 1 909 ? 20.381 1.586 -2.989 1.00 96.00 909 GLN A N 1
ATOM 7256 C CA . GLN A 1 909 ? 21.422 0.561 -3.020 1.00 96.00 909 GLN A CA 1
ATOM 7257 C C . GLN A 1 909 ? 21.254 -0.373 -1.825 1.00 96.00 909 GLN A C 1
ATOM 7259 O O . GLN A 1 909 ? 21.084 0.090 -0.696 1.00 96.00 909 GLN A O 1
ATOM 7264 N N . ARG A 1 910 ? 21.291 -1.685 -2.072 1.00 96.62 910 ARG A N 1
ATOM 7265 C CA . ARG A 1 910 ? 21.247 -2.719 -1.028 1.00 96.62 910 ARG A CA 1
ATOM 7266 C C . ARG A 1 910 ? 22.438 -3.672 -1.191 1.00 96.62 910 ARG A C 1
ATOM 7268 O O . ARG A 1 910 ? 22.828 -3.916 -2.335 1.00 96.62 910 ARG A O 1
ATOM 7275 N N . PRO A 1 911 ? 23.022 -4.201 -0.100 1.00 97.06 911 PRO A N 1
ATOM 7276 C CA . PRO A 1 911 ? 24.208 -5.047 -0.195 1.00 97.06 911 PRO A CA 1
ATOM 7277 C C . PRO A 1 911 ? 23.977 -6.346 -0.972 1.00 97.06 911 PRO A C 1
ATOM 7279 O O . PRO A 1 911 ? 22.883 -6.904 -0.943 1.00 97.06 911 PRO A O 1
ATOM 7282 N N . THR A 1 912 ? 25.033 -6.855 -1.605 1.00 96.19 912 THR A N 1
ATOM 7283 C CA . THR A 1 912 ? 25.078 -8.182 -2.251 1.00 96.19 912 THR A CA 1
ATOM 7284 C C . THR A 1 912 ? 25.622 -9.273 -1.316 1.00 96.19 912 THR A C 1
ATOM 7286 O O . THR A 1 912 ? 25.883 -10.393 -1.750 1.00 96.19 912 THR A O 1
ATOM 7289 N N . HIS A 1 913 ? 25.800 -8.967 -0.028 1.00 95.06 913 HIS A N 1
ATOM 7290 C CA . HIS A 1 913 ? 26.434 -9.820 0.982 1.00 95.06 913 HIS A CA 1
ATOM 7291 C C . HIS A 1 913 ? 25.617 -9.874 2.286 1.00 95.06 913 HIS A C 1
ATOM 7293 O O . HIS A 1 913 ? 24.859 -8.952 2.576 1.00 95.06 913 HIS A O 1
ATOM 7299 N N . TYR A 1 914 ? 25.835 -10.880 3.140 1.00 94.56 914 TYR A N 1
ATOM 7300 C CA . TYR A 1 914 ? 25.130 -11.034 4.430 1.00 94.56 914 TYR A CA 1
ATOM 7301 C C . TYR A 1 914 ? 26.029 -10.758 5.654 1.00 94.56 914 TYR A C 1
ATOM 7303 O O . TYR A 1 914 ? 25.978 -11.478 6.649 1.00 94.56 914 TYR A O 1
ATOM 7311 N N . ASN A 1 915 ? 26.884 -9.731 5.570 1.00 95.69 915 ASN A N 1
ATOM 7312 C CA . ASN A 1 915 ? 27.907 -9.426 6.582 1.00 95.69 915 ASN A CA 1
ATOM 7313 C C . ASN A 1 915 ? 27.335 -8.983 7.942 1.00 95.69 915 ASN A C 1
ATOM 7315 O O . ASN A 1 915 ? 27.888 -9.340 8.982 1.00 95.69 915 ASN A O 1
ATOM 7319 N N . THR A 1 916 ? 26.241 -8.217 7.957 1.00 96.19 916 THR A N 1
ATOM 7320 C CA . THR A 1 916 ? 25.514 -7.855 9.183 1.00 96.19 916 THR A CA 1
ATOM 7321 C C . THR A 1 916 ? 24.116 -8.470 9.210 1.00 96.19 916 THR A C 1
ATOM 7323 O O . THR A 1 916 ? 23.566 -8.871 8.184 1.00 96.19 916 THR A O 1
ATOM 7326 N N . SER A 1 917 ? 23.489 -8.488 10.388 1.00 95.31 917 SER A N 1
ATOM 7327 C CA . SER A 1 917 ? 22.100 -8.932 10.555 1.00 95.31 917 SER A CA 1
ATOM 7328 C C . SER A 1 917 ? 21.089 -8.088 9.765 1.00 95.31 917 SER A C 1
ATOM 7330 O O . SER A 1 917 ? 20.024 -8.593 9.417 1.00 95.31 917 SER A O 1
ATOM 7332 N N . TRP A 1 918 ? 21.412 -6.832 9.441 1.00 94.00 918 TRP A N 1
ATOM 7333 C CA . TRP A 1 918 ? 20.601 -5.966 8.574 1.00 94.00 918 TRP A CA 1
ATOM 7334 C C . TRP A 1 918 ? 20.758 -6.300 7.086 1.00 94.00 918 TRP A C 1
ATOM 7336 O O . TRP A 1 918 ? 19.860 -6.021 6.292 1.00 94.00 918 TRP A O 1
ATOM 7346 N N . ASP A 1 919 ? 21.885 -6.887 6.690 1.00 94.19 919 ASP A N 1
ATOM 7347 C CA . ASP A 1 919 ? 22.136 -7.288 5.303 1.00 94.19 919 ASP A CA 1
ATOM 7348 C C . ASP A 1 919 ? 21.570 -8.689 5.059 1.00 94.19 919 ASP A C 1
ATOM 7350 O O . ASP A 1 919 ? 20.873 -8.912 4.073 1.00 94.19 919 ASP A O 1
ATOM 7354 N N . LEU A 1 920 ? 21.760 -9.599 6.025 1.00 93.25 920 LEU A N 1
ATOM 7355 C CA . LEU A 1 920 ? 21.093 -10.902 6.079 1.00 93.25 920 LEU A CA 1
ATOM 7356 C C . LEU A 1 920 ? 19.571 -10.763 5.955 1.00 93.25 920 LEU A C 1
ATOM 7358 O O . LEU A 1 920 ? 18.939 -11.541 5.248 1.00 93.25 920 LEU A O 1
ATOM 7362 N N . ALA A 1 921 ? 18.974 -9.753 6.594 1.00 93.38 921 ALA A N 1
ATOM 7363 C CA . ALA A 1 921 ? 17.540 -9.505 6.505 1.00 93.38 921 ALA A CA 1
ATOM 7364 C C . ALA A 1 921 ? 17.055 -9.131 5.088 1.00 93.38 921 ALA A C 1
ATOM 7366 O O . ALA A 1 921 ? 15.859 -9.252 4.829 1.00 93.38 921 ALA A O 1
ATOM 7367 N N . ARG A 1 922 ? 17.947 -8.721 4.173 1.00 93.88 922 ARG A N 1
ATOM 7368 C CA . ARG A 1 922 ? 17.650 -8.279 2.797 1.00 93.88 922 ARG A CA 1
ATOM 7369 C C . ARG A 1 922 ? 17.890 -9.374 1.743 1.00 93.88 922 ARG A C 1
ATOM 7371 O O . ARG A 1 922 ? 18.291 -9.083 0.619 1.00 93.88 922 ARG A O 1
ATOM 7378 N N . PHE A 1 923 ? 17.639 -10.642 2.079 1.00 93.75 923 PHE A N 1
ATOM 7379 C CA . PHE A 1 923 ? 17.790 -11.761 1.135 1.00 93.75 923 PHE A CA 1
ATOM 7380 C C . PHE A 1 923 ? 16.773 -11.751 -0.026 1.00 93.75 923 PHE A C 1
ATOM 7382 O O . PHE A 1 923 ? 17.073 -12.278 -1.095 1.00 93.75 923 PHE A O 1
ATOM 7389 N N . GLU A 1 924 ? 15.598 -11.146 0.171 1.00 95.44 924 GLU A N 1
ATOM 7390 C CA . GLU A 1 924 ? 14.562 -10.889 -0.841 1.00 95.44 924 GLU A CA 1
ATOM 7391 C C . GLU A 1 924 ? 14.076 -9.442 -0.652 1.00 95.44 924 GLU A C 1
ATOM 7393 O O . GLU A 1 924 ? 13.801 -9.010 0.474 1.00 95.44 924 GLU A O 1
ATOM 7398 N N . VAL A 1 925 ? 14.029 -8.659 -1.731 1.00 96.19 925 VAL A N 1
ATOM 7399 C CA . VAL A 1 925 ? 13.833 -7.203 -1.674 1.00 96.19 925 VAL A CA 1
ATOM 7400 C C . VAL A 1 925 ? 12.933 -6.701 -2.801 1.00 96.19 925 VAL A C 1
ATOM 7402 O O . VAL A 1 925 ? 12.958 -7.238 -3.906 1.00 96.19 925 VAL A O 1
ATOM 7405 N N . CYS A 1 926 ? 12.171 -5.635 -2.540 1.00 96.25 926 CYS A N 1
ATOM 7406 C CA . CYS A 1 926 ? 11.353 -4.993 -3.567 1.00 96.25 926 CYS A CA 1
ATOM 7407 C C . CYS A 1 926 ? 12.206 -4.091 -4.475 1.00 96.25 926 CYS A C 1
ATOM 7409 O O . CYS A 1 926 ? 12.866 -3.167 -3.983 1.00 96.25 926 CYS A O 1
ATOM 7411 N N . GLY A 1 927 ? 12.175 -4.332 -5.786 1.00 95.50 927 GLY A N 1
ATOM 7412 C CA . GLY A 1 927 ? 12.711 -3.453 -6.832 1.00 95.50 927 GLY A CA 1
ATOM 7413 C C . GLY A 1 927 ? 11.627 -3.144 -7.866 1.00 95.50 927 GLY A C 1
ATOM 7414 O O . GLY A 1 927 ? 10.854 -4.028 -8.217 1.00 95.50 927 GLY A O 1
ATOM 7415 N N . HIS A 1 928 ? 11.526 -1.892 -8.320 1.00 94.94 928 HIS A N 1
ATOM 7416 C CA . HIS A 1 928 ? 10.362 -1.433 -9.087 1.00 94.94 928 HIS A CA 1
ATOM 7417 C C . HIS A 1 928 ? 10.431 -1.818 -10.591 1.00 94.94 928 HIS A C 1
ATOM 7419 O O . HIS A 1 928 ? 9.994 -2.916 -10.940 1.00 94.94 928 HIS A O 1
ATOM 7425 N N . LYS A 1 929 ? 10.986 -1.000 -11.507 1.00 96.06 929 LYS A N 1
ATOM 7426 C CA . LYS A 1 929 ? 11.168 -1.392 -12.935 1.00 96.06 929 LYS A CA 1
ATOM 7427 C C . LYS A 1 929 ? 12.476 -2.137 -13.235 1.00 96.06 929 LYS A C 1
ATOM 7429 O O . LYS A 1 929 ? 12.557 -2.821 -14.257 1.00 96.06 929 LYS A O 1
ATOM 7434 N N . PHE A 1 930 ? 13.506 -1.974 -12.401 1.00 97.31 930 PHE A N 1
ATOM 7435 C CA . PHE A 1 930 ? 14.829 -2.565 -12.621 1.00 97.31 930 PHE A CA 1
ATOM 7436 C C . PHE A 1 930 ? 15.572 -2.894 -11.319 1.00 97.31 930 PHE A C 1
ATOM 7438 O O . PHE A 1 930 ? 15.370 -2.251 -10.283 1.00 97.31 930 PHE A O 1
ATOM 7445 N N . ALA A 1 931 ? 16.495 -3.849 -11.436 1.00 97.81 931 ALA A N 1
ATOM 7446 C CA . ALA A 1 931 ? 17.665 -4.003 -10.578 1.00 97.81 931 ALA A CA 1
ATOM 7447 C C . ALA A 1 931 ? 18.930 -3.914 -11.448 1.00 97.81 931 ALA A C 1
ATOM 7449 O O . ALA A 1 931 ? 18.907 -4.336 -12.603 1.00 97.81 931 ALA A O 1
ATOM 7450 N N . ASP A 1 932 ? 20.018 -3.372 -10.914 1.00 98.19 932 ASP A N 1
ATOM 7451 C CA . ASP A 1 932 ? 21.282 -3.153 -11.616 1.00 98.19 932 ASP A CA 1
ATOM 7452 C C . ASP A 1 932 ? 22.482 -3.563 -10.755 1.00 98.19 932 ASP A C 1
ATOM 7454 O O . ASP A 1 932 ? 22.513 -3.316 -9.546 1.00 98.19 932 ASP A O 1
ATOM 7458 N N . LEU A 1 933 ? 23.474 -4.187 -11.392 1.00 97.81 933 LEU A N 1
ATOM 7459 C CA . LEU A 1 933 ? 24.768 -4.495 -10.798 1.00 97.81 933 LEU A CA 1
ATOM 7460 C C . LEU A 1 933 ? 25.854 -3.902 -11.703 1.00 97.81 933 LEU A C 1
ATOM 7462 O O . LEU A 1 933 ? 26.089 -4.397 -12.808 1.00 97.81 933 LEU A O 1
ATOM 7466 N N . SER A 1 934 ? 26.513 -2.844 -11.229 1.00 96.81 934 SER A N 1
ATOM 7467 C CA . SER A 1 934 ? 27.566 -2.131 -11.959 1.00 96.81 934 SER A CA 1
ATOM 7468 C C . SER A 1 934 ? 28.865 -2.050 -11.164 1.00 96.81 934 SER A C 1
ATOM 7470 O O . SER A 1 934 ? 28.843 -1.728 -9.975 1.00 96.81 934 SER A O 1
ATOM 7472 N N . GLU A 1 935 ? 29.986 -2.241 -11.850 1.00 94.44 935 GLU A N 1
ATOM 7473 C CA . GLU A 1 935 ? 31.331 -1.909 -11.378 1.00 94.44 935 GLU A CA 1
ATOM 7474 C C . GLU A 1 935 ? 31.867 -0.678 -12.138 1.00 94.44 935 GLU A C 1
ATOM 7476 O O . GLU A 1 935 ? 31.145 -0.028 -12.895 1.00 94.44 935 GLU A O 1
ATOM 7481 N N . TYR A 1 936 ? 33.139 -0.320 -11.944 1.00 93.25 936 TYR A N 1
ATOM 7482 C CA . TYR A 1 936 ? 33.727 0.811 -12.663 1.00 93.25 936 TYR A CA 1
ATOM 7483 C C . TYR A 1 936 ? 33.810 0.543 -14.178 1.00 93.25 936 TYR A C 1
ATOM 7485 O O . TYR A 1 936 ? 34.543 -0.337 -14.632 1.00 93.25 936 TYR A O 1
ATOM 7493 N N . GLY A 1 937 ? 33.080 1.340 -14.965 1.00 91.94 937 GLY A N 1
ATOM 7494 C CA . GLY A 1 937 ? 33.112 1.315 -16.431 1.00 91.94 937 GLY A CA 1
ATOM 7495 C C . GLY A 1 937 ? 32.186 0.295 -17.110 1.00 91.94 937 GLY A C 1
ATOM 7496 O O . GLY A 1 937 ? 32.082 0.325 -18.340 1.00 91.94 937 GLY A O 1
ATOM 7497 N N . PHE A 1 938 ? 31.502 -0.579 -16.366 1.00 96.44 938 PHE A N 1
ATOM 7498 C CA . PHE A 1 938 ? 30.588 -1.582 -16.925 1.00 96.44 938 PHE A CA 1
ATOM 7499 C C . PHE A 1 938 ? 29.524 -2.026 -15.912 1.00 96.44 938 PHE A C 1
ATOM 7501 O O . PHE A 1 938 ? 29.834 -2.257 -14.742 1.00 96.44 938 PHE A O 1
ATOM 7508 N N . GLY A 1 939 ? 28.294 -2.248 -16.375 1.00 96.94 939 GLY A N 1
ATOM 7509 C CA . GLY A 1 939 ? 27.229 -2.826 -15.559 1.00 96.94 939 GLY A CA 1
ATOM 7510 C C . GLY A 1 939 ? 26.209 -3.620 -16.362 1.00 96.94 939 GLY A C 1
ATOM 7511 O O . GLY A 1 939 ? 26.233 -3.641 -17.594 1.00 96.94 939 GLY A O 1
ATOM 7512 N N . VAL A 1 940 ? 25.332 -4.321 -15.645 1.00 97.81 940 VAL A N 1
ATOM 7513 C CA . VAL A 1 940 ? 24.258 -5.126 -16.231 1.00 97.81 940 VAL A CA 1
ATOM 7514 C C . VAL A 1 940 ? 22.990 -4.992 -15.393 1.00 97.81 940 VAL A C 1
ATOM 7516 O O . VAL A 1 940 ? 22.989 -5.266 -14.190 1.00 97.81 940 VAL A O 1
ATOM 7519 N N . SER A 1 941 ? 21.895 -4.625 -16.055 1.00 97.94 941 SER A N 1
ATOM 7520 C CA . SER A 1 941 ? 20.583 -4.422 -15.441 1.00 97.94 941 SER A CA 1
ATOM 7521 C C . SER A 1 941 ? 19.577 -5.489 -15.867 1.00 97.94 941 SER A C 1
ATOM 7523 O O . SER A 1 941 ? 19.580 -5.957 -17.008 1.00 97.94 941 SER A O 1
ATOM 7525 N N . LEU A 1 942 ? 18.674 -5.837 -14.952 1.00 97.88 942 LEU A N 1
ATOM 7526 C CA . LEU A 1 942 ? 17.566 -6.766 -15.147 1.00 97.88 942 LEU A CA 1
ATOM 7527 C C . LEU A 1 942 ? 16.234 -6.015 -15.008 1.00 97.88 942 LEU A C 1
ATOM 7529 O O . LEU A 1 942 ? 15.766 -5.714 -13.904 1.00 97.88 942 LEU A O 1
ATOM 7533 N N . LEU A 1 943 ? 15.647 -5.700 -16.160 1.00 97.88 943 LEU A N 1
ATOM 7534 C CA . LEU A 1 943 ? 14.424 -4.915 -16.332 1.00 97.88 943 LEU A CA 1
ATOM 7535 C C . LEU A 1 943 ? 13.186 -5.823 -16.263 1.00 97.88 943 LEU A C 1
ATOM 7537 O O . LEU A 1 943 ? 13.256 -6.979 -16.681 1.00 97.88 943 LEU A O 1
ATOM 7541 N N . ASN A 1 944 ? 12.046 -5.310 -15.792 1.00 97.19 944 ASN A N 1
ATOM 7542 C CA . ASN A 1 944 ? 10.786 -6.063 -15.716 1.00 97.19 944 ASN A CA 1
ATOM 7543 C C . ASN A 1 944 ? 9.548 -5.204 -16.053 1.00 97.19 944 ASN A C 1
ATOM 7545 O O . ASN A 1 944 ? 9.596 -3.976 -15.940 1.00 97.19 944 ASN A O 1
ATOM 7549 N N . ASP A 1 945 ? 8.431 -5.856 -16.397 1.00 95.25 945 ASP A N 1
ATOM 7550 C CA . ASP A 1 945 ? 7.124 -5.214 -16.625 1.00 95.25 945 ASP A CA 1
ATOM 7551 C C . ASP A 1 945 ? 6.104 -5.350 -15.470 1.00 95.25 945 ASP A C 1
ATOM 7553 O O . ASP A 1 945 ? 5.161 -4.563 -15.401 1.00 95.25 945 ASP A O 1
ATOM 7557 N N . CYS A 1 946 ? 6.264 -6.318 -14.560 1.00 94.31 946 CYS A N 1
ATOM 7558 C CA . CYS A 1 946 ? 5.310 -6.569 -13.462 1.00 94.31 946 CYS A CA 1
ATOM 7559 C C . CYS A 1 946 ? 5.867 -7.322 -12.235 1.00 94.31 946 CYS A C 1
ATOM 7561 O O . CYS A 1 946 ? 5.091 -7.787 -11.396 1.00 94.31 946 CYS A O 1
ATOM 7563 N N . LYS A 1 947 ? 7.189 -7.495 -12.125 1.00 96.75 947 LYS A N 1
ATOM 7564 C CA . LYS A 1 947 ? 7.829 -8.290 -11.063 1.00 96.75 947 LYS A CA 1
ATOM 7565 C C . LYS A 1 947 ? 8.532 -7.381 -10.068 1.00 96.75 947 LYS A C 1
ATOM 7567 O O . LYS A 1 947 ? 9.321 -6.531 -10.459 1.00 96.75 947 LYS A O 1
ATOM 7572 N N . TYR A 1 948 ? 8.231 -7.569 -8.787 1.00 97.44 948 TYR A N 1
ATOM 7573 C CA . TYR A 1 948 ? 8.734 -6.706 -7.722 1.00 97.44 948 TYR A CA 1
ATOM 7574 C C . TYR A 1 948 ? 9.737 -7.417 -6.800 1.00 97.44 948 TYR A C 1
ATOM 7576 O O . TYR A 1 948 ? 10.617 -6.758 -6.255 1.00 97.44 948 TYR A O 1
ATOM 7584 N N . GLY A 1 949 ? 9.656 -8.746 -6.654 1.00 97.00 949 GLY A N 1
ATOM 7585 C CA . GLY A 1 949 ? 10.614 -9.536 -5.872 1.00 97.00 949 GLY A CA 1
ATOM 7586 C C . GLY A 1 949 ? 11.947 -9.755 -6.595 1.00 97.00 949 GLY A C 1
ATOM 7587 O O . GLY A 1 949 ? 11.990 -10.334 -7.684 1.00 97.00 949 GLY A O 1
ATOM 7588 N N . TYR A 1 950 ? 13.040 -9.313 -5.975 1.00 96.94 950 TYR A N 1
ATOM 7589 C CA . TYR A 1 950 ? 14.414 -9.505 -6.438 1.00 96.94 950 TYR A CA 1
ATOM 7590 C C . TYR A 1 950 ? 15.312 -10.050 -5.317 1.00 96.94 950 TYR A C 1
ATOM 7592 O O . TYR A 1 950 ? 15.072 -9.825 -4.130 1.00 96.94 950 TYR A O 1
ATOM 7600 N N . SER A 1 951 ? 16.405 -10.712 -5.700 1.00 95.00 951 SER A N 1
ATOM 7601 C CA . SER A 1 951 ? 17.452 -11.179 -4.784 1.00 95.00 951 SER A CA 1
ATOM 7602 C C . SER A 1 951 ? 18.804 -11.169 -5.500 1.00 95.00 951 SER A C 1
ATOM 7604 O O . SER A 1 951 ? 18.949 -11.816 -6.533 1.00 95.00 951 SER A O 1
ATOM 7606 N N . THR A 1 952 ? 19.802 -10.451 -4.977 1.00 95.50 952 THR A N 1
ATOM 7607 C CA . THR A 1 952 ? 21.163 -10.428 -5.548 1.00 95.50 952 THR A CA 1
ATOM 7608 C C . THR A 1 952 ? 22.167 -10.833 -4.478 1.00 95.50 952 THR A C 1
ATOM 7610 O O . THR A 1 952 ? 22.213 -10.214 -3.418 1.00 95.50 952 THR A O 1
ATOM 7613 N N . LEU A 1 953 ? 22.957 -11.875 -4.748 1.00 94.50 953 LEU A N 1
ATOM 7614 C CA . LEU A 1 953 ? 23.947 -12.426 -3.819 1.00 94.50 953 LEU A CA 1
ATOM 7615 C C . LEU A 1 953 ? 25.279 -12.611 -4.551 1.00 94.50 953 LEU A C 1
ATOM 7617 O O . LEU A 1 953 ? 25.363 -13.379 -5.512 1.00 94.50 953 LEU A O 1
ATOM 7621 N N . GLY A 1 954 ? 26.305 -11.885 -4.111 1.00 94.56 954 GLY A N 1
ATOM 7622 C CA . GLY A 1 954 ? 27.540 -11.692 -4.863 1.00 94.56 954 GLY A CA 1
ATOM 7623 C C . GLY A 1 954 ? 27.236 -11.197 -6.278 1.00 94.56 954 GLY A C 1
ATOM 7624 O O . GLY A 1 954 ? 26.574 -10.180 -6.468 1.00 94.56 954 GLY A O 1
ATOM 7625 N N . ASN A 1 955 ? 27.676 -11.965 -7.272 1.00 95.19 955 ASN A N 1
ATOM 7626 C CA . ASN A 1 955 ? 27.453 -11.698 -8.690 1.00 95.19 955 ASN A CA 1
ATOM 7627 C C . ASN A 1 955 ? 26.191 -12.369 -9.277 1.00 95.19 955 ASN A C 1
ATOM 7629 O O . ASN A 1 955 ? 25.941 -12.241 -10.475 1.00 95.19 955 ASN A O 1
ATOM 7633 N N . VAL A 1 956 ? 25.407 -13.116 -8.488 1.00 96.19 956 VAL A N 1
ATOM 7634 C CA . VAL A 1 956 ? 24.192 -13.795 -8.972 1.00 96.19 956 VAL A CA 1
ATOM 7635 C C . VAL A 1 956 ? 22.973 -12.919 -8.710 1.00 96.19 956 VAL A C 1
ATOM 7637 O O . VAL A 1 956 ? 22.500 -12.820 -7.576 1.00 96.19 956 VAL A O 1
ATOM 7640 N N . MET A 1 957 ? 22.446 -12.313 -9.774 1.00 96.69 957 MET A N 1
ATOM 7641 C CA . MET A 1 957 ? 21.194 -11.560 -9.748 1.00 96.69 957 MET A CA 1
ATOM 7642 C C . MET A 1 957 ? 20.010 -12.494 -10.026 1.00 96.69 957 MET A C 1
ATOM 7644 O O . MET A 1 957 ? 20.071 -13.346 -10.916 1.00 96.69 957 MET A O 1
ATOM 7648 N N . ARG A 1 958 ? 18.923 -12.341 -9.266 1.00 96.38 958 ARG A N 1
ATOM 7649 C CA . ARG A 1 958 ? 17.703 -13.150 -9.373 1.00 96.38 958 ARG A CA 1
ATOM 7650 C C . ARG A 1 958 ? 16.457 -12.276 -9.390 1.00 96.38 958 ARG A C 1
ATOM 7652 O O . ARG A 1 958 ? 16.385 -11.278 -8.673 1.00 96.38 958 ARG A O 1
ATOM 7659 N N . MET A 1 959 ? 15.448 -12.726 -10.129 1.00 97.56 959 MET A N 1
ATOM 7660 C CA . MET A 1 959 ? 14.086 -12.189 -10.081 1.00 97.56 959 MET A CA 1
ATOM 7661 C C . MET A 1 959 ? 13.110 -13.299 -9.686 1.00 97.56 959 MET A C 1
ATOM 7663 O O . MET A 1 959 ? 13.154 -14.398 -10.249 1.00 97.56 959 MET A O 1
ATOM 7667 N N . SER A 1 960 ? 12.227 -13.003 -8.737 1.00 97.50 960 SER A N 1
ATOM 7668 C CA . SER A 1 960 ? 11.128 -13.873 -8.321 1.00 97.50 960 SER A CA 1
ATOM 7669 C C . SER A 1 960 ? 9.958 -13.719 -9.297 1.00 97.50 960 SER A C 1
ATOM 7671 O O . SER A 1 960 ? 9.464 -12.616 -9.528 1.00 97.50 960 SER A O 1
ATOM 7673 N N . LEU A 1 961 ? 9.546 -14.822 -9.928 1.00 97.25 961 LEU A N 1
ATOM 7674 C CA . LEU A 1 961 ? 8.596 -14.804 -11.044 1.00 97.25 961 LEU A CA 1
ATOM 7675 C C . LEU A 1 961 ? 7.166 -15.126 -10.605 1.00 97.25 961 LEU A C 1
ATOM 7677 O O . LEU A 1 961 ? 6.253 -14.375 -10.952 1.00 97.25 961 LEU A O 1
ATOM 7681 N N . LEU A 1 962 ? 6.978 -16.229 -9.874 1.00 96.94 962 LEU A N 1
ATOM 7682 C CA . LEU A 1 962 ? 5.691 -16.724 -9.362 1.00 96.94 962 LEU A CA 1
ATOM 7683 C C . LEU A 1 962 ? 5.906 -17.470 -8.036 1.00 96.94 962 LEU A C 1
ATOM 7685 O O . LEU A 1 962 ? 6.951 -18.096 -7.852 1.00 96.94 962 LEU A O 1
ATOM 7689 N N . ARG A 1 963 ? 4.909 -17.442 -7.144 1.00 95.69 963 ARG A N 1
ATOM 7690 C CA . ARG A 1 963 ? 4.824 -18.299 -5.945 1.00 95.69 963 ARG A CA 1
ATOM 7691 C C . ARG A 1 963 ? 3.641 -19.259 -6.065 1.00 95.69 963 ARG A C 1
ATOM 7693 O O . ARG A 1 963 ? 2.869 -19.180 -7.017 1.00 95.69 963 ARG A O 1
ATOM 7700 N N . ALA A 1 964 ? 3.494 -20.170 -5.109 1.00 95.38 964 ALA A N 1
ATOM 7701 C CA . ALA A 1 964 ? 2.349 -21.076 -5.041 1.00 95.38 964 ALA A CA 1
ATOM 7702 C C . ALA A 1 964 ? 1.830 -21.317 -3.603 1.00 95.38 964 ALA A C 1
ATOM 7704 O O . ALA A 1 964 ? 1.632 -22.486 -3.240 1.00 95.38 964 ALA A O 1
ATOM 7705 N N . PRO A 1 965 ? 1.583 -20.275 -2.781 1.00 94.19 965 PRO A N 1
ATOM 7706 C CA . PRO A 1 965 ? 1.044 -20.435 -1.427 1.00 94.19 965 PRO A CA 1
ATOM 7707 C C . PRO A 1 965 ? -0.375 -21.027 -1.453 1.00 94.19 965 PRO A C 1
ATOM 7709 O O . PRO A 1 965 ? -0.952 -21.228 -2.529 1.00 94.19 965 PRO A O 1
ATOM 7712 N N . LYS A 1 966 ? -0.923 -21.375 -0.280 1.00 90.31 966 LYS A N 1
ATOM 7713 C CA . LYS A 1 966 ? -2.259 -21.995 -0.157 1.00 90.31 966 LYS A CA 1
ATOM 7714 C C . LYS A 1 966 ? -3.152 -21.410 0.947 1.00 90.31 966 LYS A C 1
ATOM 7716 O O . LYS A 1 966 ? -4.229 -21.952 1.189 1.00 90.31 966 LYS A O 1
ATOM 7721 N N . ASP A 1 967 ? -2.712 -20.343 1.607 1.00 87.00 967 ASP A N 1
ATOM 7722 C CA . ASP A 1 967 ? -3.478 -19.582 2.601 1.00 87.00 967 ASP A CA 1
ATOM 7723 C C . ASP A 1 967 ? -3.147 -18.082 2.428 1.00 87.00 967 ASP A C 1
ATOM 7725 O O . ASP A 1 967 ? -1.958 -17.747 2.356 1.00 87.00 967 ASP A O 1
ATOM 7729 N N . PRO A 1 968 ? -4.140 -17.176 2.303 1.00 85.81 968 PRO A N 1
ATOM 7730 C CA . PRO A 1 968 ? -5.579 -17.385 2.506 1.00 85.81 968 PRO A CA 1
ATOM 7731 C C . PRO A 1 968 ? -6.382 -17.701 1.224 1.00 85.81 968 PRO A C 1
ATOM 7733 O O . PRO A 1 968 ? -7.596 -17.901 1.298 1.00 85.81 968 PRO A O 1
ATOM 7736 N N . ASP A 1 969 ? -5.737 -17.775 0.054 1.00 89.12 969 ASP A N 1
ATOM 7737 C CA . ASP A 1 969 ? -6.307 -18.317 -1.188 1.00 89.12 969 ASP A CA 1
ATOM 7738 C C . ASP A 1 969 ? -5.607 -19.653 -1.517 1.00 89.12 969 ASP A C 1
ATOM 7740 O O . ASP A 1 969 ? -4.386 -19.737 -1.640 1.00 89.12 969 ASP A O 1
ATOM 7744 N N . ASN A 1 970 ? -6.383 -20.734 -1.632 1.00 88.44 970 ASN A N 1
ATOM 7745 C CA . ASN A 1 970 ? -5.865 -22.072 -1.941 1.00 88.44 970 ASN A CA 1
ATOM 7746 C C . ASN A 1 970 ? -5.535 -22.267 -3.434 1.00 88.44 970 ASN A C 1
ATOM 7748 O O . ASN A 1 970 ? -4.944 -23.283 -3.809 1.00 88.44 970 ASN A O 1
ATOM 7752 N N . THR A 1 971 ? -5.891 -21.289 -4.266 1.00 90.56 971 THR A N 1
ATOM 7753 C CA . THR A 1 971 ? -5.675 -21.224 -5.714 1.00 90.56 971 THR A CA 1
ATOM 7754 C C . THR A 1 971 ? -4.759 -20.071 -6.142 1.00 90.56 971 THR A C 1
ATOM 7756 O O . THR A 1 971 ? -4.678 -19.794 -7.339 1.00 90.56 971 THR A O 1
ATOM 7759 N N . THR A 1 972 ? -4.026 -19.427 -5.216 1.00 91.75 972 THR A N 1
ATOM 7760 C CA . THR A 1 972 ? -3.073 -18.347 -5.546 1.00 91.75 972 THR A CA 1
ATOM 7761 C C . THR A 1 972 ? -2.176 -18.715 -6.724 1.00 91.75 972 THR A C 1
ATOM 7763 O O . THR A 1 972 ? -1.519 -19.760 -6.723 1.00 91.75 972 THR A O 1
ATOM 7766 N N . ASP A 1 973 ? -2.160 -17.820 -7.715 1.00 93.44 973 ASP A N 1
ATOM 7767 C CA . ASP A 1 973 ? -1.403 -17.906 -8.964 1.00 93.44 973 ASP A CA 1
ATOM 7768 C C . ASP A 1 973 ? -1.658 -19.171 -9.820 1.00 93.44 973 ASP A C 1
ATOM 7770 O O . ASP A 1 973 ? -0.953 -19.341 -10.812 1.00 93.44 973 ASP A O 1
ATOM 7774 N N . MET A 1 974 ? -2.656 -20.023 -9.525 1.00 92.88 974 MET A N 1
ATOM 7775 C CA . MET A 1 974 ? -2.954 -21.264 -10.275 1.00 92.88 974 MET A CA 1
ATOM 7776 C C . MET A 1 974 ? -3.595 -21.026 -11.661 1.00 92.88 974 MET A C 1
ATOM 7778 O O . MET A 1 974 ? -4.702 -21.487 -11.948 1.00 92.88 974 MET A O 1
ATOM 7782 N N . GLU A 1 975 ? -2.922 -20.274 -12.524 1.00 93.94 975 GLU A N 1
ATOM 7783 C CA . GLU A 1 975 ? -3.448 -19.793 -13.799 1.00 93.94 975 GLU A CA 1
ATOM 7784 C C . GLU A 1 975 ? -2.346 -19.591 -14.856 1.00 93.94 975 GLU A C 1
ATOM 7786 O O . GLU A 1 975 ? -1.156 -19.810 -14.615 1.00 93.94 975 GLU A O 1
ATOM 7791 N N . VAL A 1 976 ? -2.751 -19.167 -16.058 1.00 96.31 976 VAL A N 1
ATOM 7792 C CA . VAL A 1 976 ? -1.829 -18.869 -17.162 1.00 96.31 976 VAL A CA 1
ATOM 7793 C C . VAL A 1 976 ? -1.301 -17.441 -17.035 1.00 96.31 976 VAL A C 1
ATOM 7795 O O . VAL A 1 976 ? -1.940 -16.472 -17.452 1.00 96.31 976 VAL A O 1
ATOM 7798 N N . HIS A 1 977 ? -0.088 -17.314 -16.510 1.00 97.06 977 HIS A N 1
ATOM 7799 C CA . HIS A 1 977 ? 0.628 -16.049 -16.389 1.00 97.06 977 HIS A CA 1
ATOM 7800 C C . HIS A 1 977 ? 1.300 -15.639 -17.696 1.00 97.06 977 HIS A C 1
ATOM 7802 O O . HIS A 1 977 ? 1.722 -16.462 -18.506 1.00 97.06 977 HIS A O 1
ATOM 7808 N N . SER A 1 978 ? 1.471 -14.331 -17.874 1.00 96.62 978 SER A N 1
ATOM 7809 C CA . SER A 1 978 ? 2.255 -13.736 -18.958 1.00 96.62 978 SER A CA 1
ATOM 7810 C C . SER A 1 978 ? 2.953 -12.488 -18.431 1.00 96.62 978 SER A C 1
ATOM 7812 O O . SER A 1 978 ? 2.285 -11.608 -17.889 1.00 96.62 978 SER A O 1
ATOM 7814 N N . PHE A 1 979 ? 4.270 -12.412 -18.581 1.00 96.44 979 PHE A N 1
ATOM 7815 C CA . PHE A 1 979 ? 5.113 -11.326 -18.080 1.00 96.44 979 PHE A CA 1
ATOM 7816 C C . PHE A 1 979 ? 6.404 -11.221 -18.895 1.00 96.44 979 PHE A C 1
ATOM 7818 O O . PHE A 1 979 ? 6.817 -12.180 -19.549 1.00 96.44 979 PHE A O 1
ATOM 7825 N N . ASN A 1 980 ? 7.049 -10.060 -18.847 1.00 96.56 980 ASN A N 1
ATOM 7826 C CA . ASN A 1 980 ? 8.213 -9.758 -19.669 1.00 96.56 980 ASN A CA 1
ATOM 7827 C C . ASN A 1 980 ? 9.353 -9.206 -18.803 1.00 96.56 980 ASN A C 1
ATOM 7829 O O . ASN A 1 980 ? 9.160 -8.324 -17.962 1.00 96.56 980 ASN A O 1
ATOM 7833 N N . TYR A 1 981 ? 10.557 -9.726 -19.023 1.00 97.94 981 TYR A N 1
ATOM 7834 C CA . TYR A 1 981 ? 11.789 -9.186 -18.452 1.00 97.94 981 TYR A CA 1
ATOM 7835 C C . TYR A 1 981 ? 12.863 -9.048 -19.532 1.00 97.94 981 TYR A C 1
ATOM 7837 O O . TYR A 1 981 ? 12.756 -9.640 -20.607 1.00 97.94 981 TYR A O 1
ATOM 7845 N N . ALA A 1 982 ? 13.896 -8.249 -19.275 1.00 97.69 982 ALA A N 1
ATOM 7846 C CA . ALA A 1 982 ? 15.007 -8.066 -20.204 1.00 97.69 982 ALA A CA 1
ATOM 7847 C C . ALA A 1 982 ? 16.334 -7.896 -19.463 1.00 97.69 982 ALA A C 1
ATOM 7849 O O . ALA A 1 982 ? 16.378 -7.257 -18.413 1.00 97.69 982 ALA A O 1
ATOM 7850 N N . ILE A 1 983 ? 17.415 -8.433 -20.030 1.00 97.81 983 ILE A N 1
ATOM 7851 C CA . ILE A 1 983 ? 18.782 -8.161 -19.568 1.00 97.81 983 ILE A CA 1
ATOM 7852 C C . ILE A 1 983 ? 19.425 -7.104 -20.469 1.00 97.81 983 ILE A C 1
ATOM 7854 O O . ILE A 1 983 ? 19.342 -7.187 -21.698 1.00 97.81 983 ILE A O 1
ATOM 7858 N N . TYR A 1 984 ? 20.039 -6.101 -19.848 1.00 97.62 984 TYR A N 1
ATOM 7859 C CA . TYR A 1 984 ? 20.602 -4.926 -20.504 1.00 97.62 984 TYR A CA 1
ATOM 7860 C C . TYR A 1 984 ? 22.024 -4.658 -19.977 1.00 97.62 984 TYR A C 1
ATOM 7862 O O . TYR A 1 984 ? 22.174 -4.152 -18.865 1.00 97.62 984 TYR A O 1
ATOM 7870 N N . PRO A 1 985 ? 23.078 -5.038 -20.721 1.00 97.19 985 PRO A N 1
ATOM 7871 C CA . PRO A 1 985 ? 24.451 -4.673 -20.404 1.00 97.19 985 PRO A CA 1
ATOM 7872 C C . PRO A 1 985 ? 24.738 -3.250 -20.899 1.00 97.19 985 PRO A C 1
ATOM 7874 O O . PRO A 1 985 ? 24.357 -2.887 -22.013 1.00 97.19 985 PRO A O 1
ATOM 7877 N N . HIS A 1 986 ? 25.426 -2.456 -20.084 1.00 96.19 986 HIS A N 1
ATOM 7878 C CA . HIS A 1 986 ? 25.651 -1.031 -20.330 1.00 96.19 986 HIS A CA 1
ATOM 7879 C C . HIS A 1 986 ? 27.085 -0.596 -20.005 1.00 96.19 986 HIS A C 1
ATOM 7881 O O . HIS A 1 986 ? 27.929 -1.387 -19.576 1.00 96.19 986 HIS A O 1
ATOM 7887 N N . LYS A 1 987 ? 27.385 0.670 -20.288 1.00 95.25 987 LYS A N 1
ATOM 7888 C CA . LYS A 1 987 ? 28.706 1.283 -20.143 1.00 95.25 987 LYS A CA 1
ATOM 7889 C C . LYS A 1 987 ? 28.702 2.278 -18.985 1.00 95.25 987 LYS A C 1
ATOM 7891 O O . LYS A 1 987 ? 27.787 3.085 -18.869 1.00 95.25 987 LYS A O 1
ATOM 7896 N N . GLY A 1 988 ? 29.789 2.275 -18.216 1.00 93.75 988 GLY A N 1
ATOM 7897 C CA . GLY A 1 988 ? 29.916 3.081 -17.001 1.00 93.75 988 GLY A CA 1
ATOM 7898 C C . GLY A 1 988 ? 29.395 2.359 -15.757 1.00 93.75 988 GLY A C 1
ATOM 7899 O O . GLY A 1 988 ? 28.961 1.209 -15.817 1.00 93.75 988 GLY A O 1
ATOM 7900 N N . ALA A 1 989 ? 29.472 3.036 -14.616 1.00 93.69 989 ALA A N 1
ATOM 7901 C CA . ALA A 1 989 ? 28.705 2.668 -13.428 1.00 93.69 989 ALA A CA 1
ATOM 7902 C C . ALA A 1 989 ? 27.239 3.130 -13.570 1.00 93.69 989 ALA A C 1
ATOM 7904 O O . ALA A 1 989 ? 26.932 3.959 -14.424 1.00 93.69 989 ALA A O 1
ATOM 7905 N N . PHE A 1 990 ? 26.330 2.675 -12.697 1.00 94.94 990 PHE A N 1
ATOM 7906 C CA . PHE A 1 990 ? 24.908 3.064 -12.724 1.00 94.94 990 PHE A CA 1
ATOM 7907 C C . PHE A 1 990 ? 24.667 4.581 -12.913 1.00 94.94 990 PHE A C 1
ATOM 7909 O O . PHE A 1 990 ? 23.830 4.981 -13.721 1.00 94.94 990 PHE A O 1
ATOM 7916 N N . LEU A 1 991 ? 25.435 5.432 -12.220 1.00 93.00 991 LEU A N 1
ATOM 7917 C CA . LEU A 1 991 ? 25.322 6.900 -12.288 1.00 93.00 991 LEU A CA 1
ATOM 7918 C C . LEU A 1 991 ? 25.765 7.527 -13.622 1.00 93.00 991 LEU A C 1
ATOM 7920 O O . LEU A 1 991 ? 25.469 8.691 -13.874 1.00 93.00 991 LEU A O 1
ATOM 7924 N N . GLU A 1 992 ? 26.479 6.775 -14.454 1.00 90.81 992 GLU A N 1
ATOM 7925 C CA . GLU A 1 992 ? 26.963 7.178 -15.780 1.00 90.81 992 GLU A CA 1
ATOM 7926 C C . GLU A 1 992 ? 26.092 6.582 -16.906 1.00 90.81 992 GLU A C 1
ATOM 7928 O O . GLU A 1 992 ? 26.305 6.883 -18.080 1.00 90.81 992 GLU A O 1
ATOM 7933 N N . SER A 1 993 ? 25.120 5.734 -16.545 1.00 92.62 993 SER A N 1
ATOM 7934 C CA . SER A 1 993 ? 24.312 4.912 -17.450 1.00 92.62 993 SER A CA 1
ATOM 7935 C C . SER A 1 993 ? 22.925 5.500 -17.738 1.00 92.62 993 SER A C 1
ATOM 7937 O O . SER A 1 993 ? 22.357 6.254 -16.944 1.00 92.62 993 SER A O 1
ATOM 7939 N N . ASP A 1 994 ? 22.307 5.076 -18.838 1.00 93.75 994 ASP A N 1
ATOM 7940 C CA . ASP A 1 994 ? 20.931 5.408 -19.224 1.00 93.75 994 ASP A CA 1
ATOM 7941 C C . ASP A 1 994 ? 19.893 4.370 -18.743 1.00 93.75 994 ASP A C 1
ATOM 7943 O O . ASP A 1 994 ? 18.752 4.365 -19.205 1.00 93.75 994 ASP A O 1
ATOM 7947 N N . VAL A 1 995 ? 20.239 3.516 -17.770 1.00 95.81 995 VAL A N 1
ATOM 7948 C CA . VAL A 1 995 ? 19.378 2.423 -17.267 1.00 95.81 995 VAL A CA 1
ATOM 7949 C C . VAL A 1 995 ? 17.973 2.894 -16.880 1.00 95.81 995 VAL A C 1
ATOM 7951 O O . VAL A 1 995 ? 16.996 2.202 -17.171 1.00 95.81 995 VAL A O 1
ATOM 7954 N N . VAL A 1 996 ? 17.834 4.091 -16.295 1.00 95.19 996 VAL A N 1
ATOM 7955 C CA . VAL A 1 996 ? 16.520 4.667 -15.959 1.00 95.19 996 VAL A CA 1
ATOM 7956 C C . VAL A 1 996 ? 15.698 4.938 -17.228 1.00 95.19 996 VAL A C 1
ATOM 7958 O O . VAL A 1 996 ? 14.548 4.504 -17.309 1.00 95.19 996 VAL A O 1
ATOM 7961 N N . LYS A 1 997 ? 16.287 5.572 -18.255 1.00 93.81 997 LYS A N 1
ATOM 7962 C CA . LYS A 1 997 ? 15.650 5.796 -19.568 1.00 93.81 997 LYS A CA 1
ATOM 7963 C C . LYS A 1 997 ? 15.181 4.472 -20.174 1.00 93.81 997 LYS A C 1
ATOM 7965 O O . LYS A 1 997 ? 14.013 4.350 -20.550 1.00 93.81 997 LYS A O 1
ATOM 7970 N N . VAL A 1 998 ? 16.065 3.473 -20.229 1.00 94.62 998 VAL A N 1
ATOM 7971 C CA . VAL A 1 998 ? 15.775 2.172 -20.853 1.00 94.62 998 VAL A CA 1
ATOM 7972 C C . VAL A 1 998 ? 14.689 1.411 -20.082 1.00 94.62 998 VAL A C 1
ATOM 7974 O O . VAL A 1 998 ? 13.779 0.860 -20.701 1.00 94.62 998 VAL A O 1
ATOM 7977 N N . ALA A 1 999 ? 14.702 1.437 -18.746 1.00 95.19 999 ALA A N 1
ATOM 7978 C CA . ALA A 1 999 ? 13.675 0.801 -17.917 1.00 95.19 999 ALA A CA 1
ATOM 7979 C C . ALA A 1 999 ? 12.280 1.436 -18.086 1.00 95.19 999 ALA A C 1
ATOM 7981 O O . ALA A 1 999 ? 11.273 0.719 -18.135 1.00 95.19 999 ALA A O 1
ATOM 7982 N N . TYR A 1 1000 ? 12.207 2.767 -18.219 1.00 92.75 1000 TYR A N 1
ATOM 7983 C CA . TYR A 1 1000 ? 10.956 3.465 -18.531 1.00 92.75 1000 TYR A CA 1
ATOM 7984 C C . TYR A 1 1000 ? 10.467 3.161 -19.950 1.00 92.75 1000 TYR A C 1
ATOM 7986 O O . TYR A 1 1000 ? 9.305 2.800 -20.112 1.00 92.75 1000 TYR A O 1
ATOM 7994 N N . GLN A 1 1001 ? 11.336 3.233 -20.963 1.00 92.38 1001 GLN A N 1
ATOM 7995 C CA . GLN A 1 1001 ? 10.976 2.938 -22.359 1.00 92.38 1001 GLN A CA 1
ATOM 7996 C C . GLN A 1 1001 ? 10.641 1.449 -22.595 1.00 92.38 1001 GLN A C 1
ATOM 7998 O O . GLN A 1 1001 ? 9.907 1.120 -23.525 1.00 92.38 1001 GLN A O 1
ATOM 8003 N N . TYR A 1 1002 ? 11.110 0.543 -21.729 1.00 94.19 1002 TYR A N 1
ATOM 8004 C CA . TYR A 1 1002 ? 10.685 -0.862 -21.706 1.00 94.19 1002 TYR A CA 1
ATOM 8005 C C . TYR A 1 1002 ? 9.244 -1.036 -21.192 1.00 94.19 1002 TYR A C 1
ATOM 8007 O O . TYR A 1 1002 ? 8.465 -1.789 -21.778 1.00 94.19 1002 TYR A O 1
ATOM 8015 N N . ASN A 1 1003 ? 8.879 -0.315 -20.125 1.00 94.12 1003 ASN A N 1
ATOM 8016 C CA . ASN A 1 1003 ? 7.543 -0.364 -19.514 1.00 94.12 1003 ASN A CA 1
ATOM 8017 C C . ASN A 1 1003 ? 6.495 0.464 -20.292 1.00 94.12 1003 ASN A C 1
ATOM 8019 O O . ASN A 1 1003 ? 5.312 0.127 -20.270 1.00 94.12 1003 ASN A O 1
ATOM 8023 N N . ILE A 1 1004 ? 6.917 1.536 -20.970 1.00 90.94 1004 ILE A N 1
ATOM 8024 C CA . ILE A 1 1004 ? 6.065 2.494 -21.689 1.00 90.94 1004 ILE A CA 1
ATOM 8025 C C . ILE A 1 1004 ? 6.517 2.540 -23.155 1.00 90.94 1004 ILE A C 1
ATOM 8027 O O . ILE A 1 1004 ? 7.376 3.335 -23.541 1.00 90.94 1004 ILE A O 1
ATOM 8031 N N . LYS A 1 1005 ? 5.956 1.639 -23.972 1.00 87.69 1005 LYS A N 1
ATOM 8032 C CA . LYS A 1 1005 ? 6.289 1.520 -25.401 1.00 87.69 1005 LYS A CA 1
ATOM 8033 C C . LYS A 1 1005 ? 5.651 2.674 -26.206 1.00 87.69 1005 LYS A C 1
ATOM 8035 O O . LYS A 1 1005 ? 4.525 3.058 -25.894 1.00 87.69 1005 LYS A O 1
ATOM 8040 N N . PRO A 1 1006 ? 6.313 3.219 -27.249 1.00 87.06 1006 PRO A N 1
ATOM 8041 C CA . PRO A 1 1006 ? 5.757 4.311 -28.054 1.00 87.06 1006 PRO A CA 1
ATOM 8042 C C . PRO A 1 1006 ? 4.415 3.953 -28.700 1.00 87.06 1006 PRO A C 1
ATOM 8044 O O . PRO A 1 1006 ? 4.236 2.844 -29.207 1.00 87.06 1006 PRO A O 1
ATOM 8047 N N . ILE A 1 1007 ? 3.484 4.907 -28.727 1.00 87.38 1007 ILE A N 1
ATOM 8048 C CA . ILE A 1 1007 ? 2.146 4.705 -29.294 1.00 87.38 1007 ILE A CA 1
ATOM 8049 C C . ILE A 1 1007 ? 2.235 4.834 -30.817 1.00 87.38 1007 ILE A C 1
ATOM 8051 O O . ILE A 1 1007 ? 2.677 5.864 -31.327 1.00 87.38 1007 ILE A O 1
ATOM 8055 N N . THR A 1 1008 ? 1.798 3.808 -31.547 1.00 83.94 1008 THR A N 1
ATOM 8056 C CA . THR A 1 1008 ? 1.696 3.823 -33.012 1.00 83.94 1008 THR A CA 1
ATOM 8057 C C . THR A 1 1008 ? 0.292 4.207 -33.478 1.00 83.94 1008 THR A C 1
ATOM 8059 O O . THR A 1 1008 ? -0.714 3.778 -32.915 1.00 83.94 1008 THR A O 1
ATOM 8062 N N . HIS A 1 1009 ? 0.222 4.998 -34.546 1.00 78.88 1009 HIS A N 1
ATOM 8063 C CA . HIS A 1 1009 ? -1.008 5.313 -35.263 1.00 78.88 1009 HIS A CA 1
ATOM 8064 C C . HIS A 1 1009 ? -0.729 5.302 -36.777 1.00 78.88 1009 HIS A C 1
ATOM 8066 O O . HIS A 1 1009 ? 0.063 6.123 -37.249 1.00 78.88 1009 HIS A O 1
ATOM 8072 N N . PRO A 1 1010 ? -1.309 4.370 -37.553 1.00 74.38 1010 PRO A N 1
ATOM 8073 C CA . PRO A 1 1010 ? -1.207 4.380 -39.012 1.00 74.38 1010 PRO A CA 1
ATOM 8074 C C . PRO A 1 1010 ? -1.838 5.646 -39.598 1.00 74.38 1010 PRO A C 1
ATOM 8076 O O . PRO A 1 1010 ? -2.942 6.020 -39.209 1.00 74.38 1010 PRO A O 1
ATOM 8079 N N . THR A 1 1011 ? -1.150 6.311 -40.526 1.00 67.69 1011 THR A N 1
ATOM 8080 C CA . THR A 1 1011 ? -1.589 7.598 -41.083 1.00 67.69 1011 THR A CA 1
ATOM 8081 C C . THR A 1 1011 ? -1.340 7.712 -42.585 1.00 67.69 1011 THR A C 1
ATOM 8083 O O . THR A 1 1011 ? -0.432 7.106 -43.160 1.00 67.69 1011 THR A O 1
ATOM 8086 N N . LEU A 1 1012 ? -2.167 8.535 -43.232 1.00 63.56 1012 LEU A N 1
ATOM 8087 C CA . LEU A 1 1012 ? -2.033 8.925 -44.631 1.00 63.56 1012 LEU A CA 1
ATOM 8088 C C . LEU A 1 1012 ? -1.455 10.341 -44.707 1.00 63.56 1012 LEU A C 1
ATOM 8090 O O . LEU A 1 1012 ? -2.185 11.330 -44.702 1.00 63.56 1012 LEU A O 1
ATOM 8094 N N . VAL A 1 1013 ? -0.130 10.440 -44.780 1.00 62.03 1013 VAL A N 1
ATOM 8095 C CA . VAL A 1 1013 ? 0.599 11.720 -44.787 1.00 62.03 1013 VAL A CA 1
ATOM 8096 C C . VAL A 1 1013 ? 1.123 12.041 -46.179 1.00 62.03 1013 VAL A C 1
ATOM 8098 O O . VAL A 1 1013 ? 1.491 11.146 -46.940 1.00 62.03 1013 VAL A O 1
ATOM 8101 N N . ASN A 1 1014 ? 1.239 13.324 -46.510 1.00 59.12 1014 ASN A N 1
ATOM 8102 C CA . ASN A 1 1014 ? 2.035 13.721 -47.665 1.00 59.12 1014 ASN A CA 1
ATOM 8103 C C . ASN A 1 1014 ? 3.529 13.478 -47.357 1.00 59.12 1014 ASN A C 1
ATOM 8105 O O . ASN A 1 1014 ? 4.024 14.011 -46.362 1.00 59.12 1014 ASN A O 1
ATOM 8109 N N . PRO A 1 1015 ? 4.282 12.718 -48.180 1.00 55.56 1015 PRO A N 1
ATOM 8110 C CA . PRO A 1 1015 ? 5.703 12.463 -47.933 1.00 55.56 1015 PRO A CA 1
ATOM 8111 C C . PRO A 1 1015 ? 6.576 13.732 -47.948 1.00 55.56 1015 PRO A C 1
ATOM 8113 O O . PRO A 1 1015 ? 7.672 13.705 -47.397 1.00 55.56 1015 PRO A O 1
ATOM 8116 N N . SER A 1 1016 ? 6.104 14.854 -48.513 1.00 54.47 1016 SER A N 1
ATOM 8117 C CA . SER A 1 1016 ? 6.773 16.163 -48.408 1.00 54.47 1016 SER A CA 1
ATOM 8118 C C . SER A 1 1016 ? 6.351 16.992 -47.182 1.00 54.47 1016 SER A C 1
ATOM 8120 O O . SER A 1 1016 ? 6.776 18.138 -47.057 1.00 54.47 1016 SER A O 1
ATOM 8122 N N . ALA A 1 1017 ? 5.478 16.465 -46.321 1.00 56.62 1017 ALA A N 1
ATOM 8123 C CA . ALA A 1 1017 ? 4.938 17.130 -45.134 1.00 56.62 1017 ALA A CA 1
ATOM 8124 C C . ALA A 1 1017 ? 4.687 16.111 -44.002 1.00 56.62 1017 ALA A C 1
ATOM 8126 O O . ALA A 1 1017 ? 3.589 16.013 -43.454 1.00 56.62 1017 ALA A O 1
ATOM 8127 N N . LEU A 1 1018 ? 5.717 15.325 -43.666 1.00 60.31 1018 LEU A N 1
ATOM 8128 C CA . LEU A 1 1018 ? 5.687 14.425 -42.512 1.00 60.31 1018 LEU A CA 1
ATOM 8129 C C . LEU A 1 1018 ? 5.464 15.231 -41.226 1.00 60.31 1018 LEU A C 1
ATOM 8131 O O . LEU A 1 1018 ? 6.250 16.124 -40.907 1.00 60.31 1018 LEU A O 1
ATOM 8135 N N . ALA A 1 1019 ? 4.428 14.887 -40.462 1.00 66.31 1019 ALA A N 1
ATOM 8136 C CA . ALA A 1 1019 ? 4.198 15.491 -39.158 1.00 66.31 1019 ALA A CA 1
ATOM 8137 C C . ALA A 1 1019 ? 5.349 15.161 -38.192 1.00 66.31 1019 ALA A C 1
ATOM 8139 O O . ALA A 1 1019 ? 5.649 13.985 -37.958 1.00 66.31 1019 ALA A O 1
ATOM 8140 N N . SER A 1 1020 ? 5.962 16.213 -37.644 1.00 75.69 1020 SER A N 1
ATOM 8141 C CA . SER A 1 1020 ? 7.009 16.175 -36.622 1.00 75.69 1020 SER A CA 1
ATOM 8142 C C . SER A 1 1020 ? 6.802 17.360 -35.675 1.00 75.69 1020 SER A C 1
ATOM 8144 O O . SER A 1 1020 ? 6.839 18.502 -36.131 1.00 75.69 1020 SER A O 1
ATOM 8146 N N . ALA A 1 1021 ? 6.559 17.109 -34.388 1.00 81.50 1021 ALA A N 1
ATOM 8147 C CA . ALA A 1 1021 ? 6.404 18.160 -33.378 1.00 81.50 1021 ALA A CA 1
ATOM 8148 C C . ALA A 1 1021 ? 6.842 17.676 -31.987 1.00 81.50 1021 ALA A C 1
ATOM 8150 O O . ALA A 1 1021 ? 6.341 16.669 -31.480 1.00 81.50 1021 ALA A O 1
ATOM 8151 N N . ASP A 1 1022 ? 7.744 18.435 -31.365 1.00 85.44 1022 ASP A N 1
ATOM 8152 C CA . ASP A 1 1022 ? 8.346 18.141 -30.064 1.00 85.44 1022 ASP A CA 1
ATOM 8153 C C . ASP A 1 1022 ? 7.630 18.963 -28.984 1.00 85.44 1022 ASP A C 1
ATOM 8155 O O . ASP A 1 1022 ? 7.946 20.132 -28.769 1.00 85.44 1022 ASP A O 1
ATOM 8159 N N . TYR A 1 1023 ? 6.625 18.383 -28.316 1.00 86.25 1023 TYR A N 1
ATOM 8160 C CA . TYR A 1 1023 ? 5.819 19.128 -27.335 1.00 86.25 1023 TYR A CA 1
ATOM 8161 C C . TYR A 1 1023 ? 6.562 19.430 -26.033 1.00 86.25 1023 TYR A C 1
ATOM 8163 O O . TYR A 1 1023 ? 6.147 20.343 -25.318 1.00 86.25 1023 TYR A O 1
ATOM 8171 N N . PHE A 1 1024 ? 7.638 18.697 -25.731 1.00 90.06 1024 PHE A N 1
ATOM 8172 C CA . PHE A 1 1024 ? 8.474 18.899 -24.551 1.00 90.06 1024 PHE A CA 1
ATOM 8173 C C . PHE A 1 1024 ? 9.946 18.620 -24.867 1.00 90.06 1024 PHE A C 1
ATOM 8175 O O . PHE A 1 1024 ? 10.280 17.613 -25.481 1.00 90.06 1024 PHE A O 1
ATOM 8182 N N . THR A 1 1025 ? 10.851 19.461 -24.379 1.00 89.38 1025 THR A N 1
ATOM 8183 C CA . THR A 1 1025 ? 12.294 19.177 -24.382 1.00 89.38 1025 THR A CA 1
ATOM 8184 C C . THR A 1 1025 ? 12.868 19.597 -23.040 1.00 89.38 1025 THR A C 1
ATOM 8186 O O . THR A 1 1025 ? 12.680 20.739 -22.637 1.00 89.38 1025 THR A O 1
ATOM 8189 N N . VAL A 1 1026 ? 13.553 18.686 -22.350 1.00 91.19 1026 VAL A N 1
ATOM 8190 C CA . VAL A 1 1026 ? 14.236 18.939 -21.072 1.00 91.19 1026 VAL A CA 1
ATOM 8191 C C . VAL A 1 1026 ? 15.740 18.893 -21.337 1.00 91.19 1026 VAL A C 1
ATOM 8193 O O . VAL A 1 1026 ? 16.199 17.945 -21.970 1.00 91.19 1026 VAL A O 1
ATOM 8196 N N . SER A 1 1027 ? 16.501 19.903 -20.903 1.00 91.25 1027 SER A N 1
ATOM 8197 C CA . SER A 1 1027 ? 17.953 19.944 -21.156 1.00 91.25 1027 SER A CA 1
ATOM 8198 C C . SER A 1 1027 ? 18.740 18.877 -20.388 1.00 91.25 1027 SER A C 1
ATOM 8200 O O . SER A 1 1027 ? 19.683 18.307 -20.933 1.00 91.25 1027 SER A O 1
ATOM 8202 N N . GLU A 1 1028 ? 18.336 18.580 -19.149 1.00 91.56 1028 GLU A N 1
ATOM 8203 C CA . GLU A 1 1028 ? 19.064 17.673 -18.256 1.00 91.56 1028 GLU A CA 1
ATOM 8204 C C . GLU A 1 1028 ? 18.469 16.254 -18.288 1.00 91.56 1028 GLU A C 1
ATOM 8206 O O . GLU A 1 1028 ? 17.312 16.073 -17.898 1.00 91.56 1028 GLU A O 1
ATOM 8211 N N . PRO A 1 1029 ? 19.229 15.215 -18.688 1.00 88.06 1029 PRO A N 1
ATOM 8212 C CA . PRO A 1 1029 ? 18.700 13.859 -18.863 1.00 88.06 1029 PRO A CA 1
ATOM 8213 C C . PRO A 1 1029 ? 18.356 13.148 -17.544 1.00 88.06 1029 PRO A C 1
ATOM 8215 O O . PRO A 1 1029 ? 17.692 12.111 -17.571 1.00 88.06 1029 PRO A O 1
ATOM 8218 N N . ASN A 1 1030 ? 18.792 13.679 -16.398 1.00 91.75 1030 ASN A N 1
ATOM 8219 C CA . ASN A 1 1030 ? 18.471 13.165 -15.065 1.00 91.75 1030 ASN A CA 1
ATOM 8220 C C . ASN A 1 1030 ? 17.208 13.795 -14.443 1.00 91.75 1030 ASN A C 1
ATOM 8222 O O . ASN A 1 1030 ? 16.766 13.309 -13.400 1.00 91.75 1030 ASN A O 1
ATOM 8226 N N . LEU A 1 1031 ? 16.624 14.838 -15.053 1.00 94.56 1031 LEU A N 1
ATOM 8227 C CA . LEU A 1 1031 ? 15.342 15.411 -14.634 1.00 94.56 1031 LEU A CA 1
ATOM 8228 C C . LEU A 1 1031 ? 14.207 14.826 -15.486 1.00 94.56 1031 LEU A C 1
ATOM 8230 O O . LEU A 1 1031 ? 14.043 15.155 -16.658 1.00 94.56 1031 LEU A O 1
ATOM 8234 N N . VAL A 1 1032 ? 13.404 13.958 -14.881 1.00 94.56 1032 VAL A N 1
ATOM 8235 C CA . VAL A 1 1032 ? 12.379 13.169 -15.567 1.00 94.56 1032 VAL A CA 1
ATOM 8236 C C . VAL A 1 1032 ? 11.037 13.885 -15.509 1.00 94.56 1032 VAL A C 1
ATOM 8238 O O . VAL A 1 1032 ? 10.482 14.044 -14.425 1.00 94.56 1032 VAL A O 1
ATOM 8241 N N . LEU A 1 1033 ? 10.481 14.268 -16.662 1.00 94.56 1033 LEU A N 1
ATOM 8242 C CA . LEU A 1 1033 ? 9.073 14.643 -16.807 1.00 94.56 1033 LEU A CA 1
ATOM 8243 C C . LEU A 1 1033 ? 8.208 13.382 -16.693 1.00 94.56 1033 LEU A C 1
ATOM 8245 O O . LEU A 1 1033 ? 7.983 12.654 -17.663 1.00 94.56 1033 LEU A O 1
ATOM 8249 N N . ASP A 1 1034 ? 7.754 13.112 -15.475 1.00 93.56 1034 ASP A N 1
ATOM 8250 C CA . ASP A 1 1034 ? 6.961 11.935 -15.148 1.00 93.56 1034 ASP A CA 1
ATOM 8251 C C . ASP A 1 1034 ? 5.505 12.110 -15.590 1.00 93.56 1034 ASP A C 1
ATOM 8253 O O . ASP A 1 1034 ? 5.024 11.338 -16.420 1.00 93.56 1034 ASP A O 1
ATOM 8257 N N . THR A 1 1035 ? 4.832 13.157 -15.104 1.00 94.38 1035 THR A N 1
ATOM 8258 C CA . THR A 1 1035 ? 3.381 13.340 -15.256 1.00 94.38 1035 THR A CA 1
ATOM 8259 C C . THR A 1 1035 ? 3.040 14.687 -15.897 1.00 94.38 1035 THR A C 1
ATOM 8261 O O . THR A 1 1035 ? 3.545 15.734 -15.486 1.00 94.38 1035 THR A O 1
ATOM 8264 N N . VAL A 1 1036 ? 2.135 14.654 -16.882 1.00 94.19 1036 VAL A N 1
ATOM 8265 C CA . VAL A 1 1036 ? 1.522 15.822 -17.536 1.00 94.19 1036 VAL A CA 1
ATOM 8266 C C . VAL A 1 1036 ? 0.008 15.648 -17.479 1.00 94.19 1036 VAL A C 1
ATOM 8268 O O . VAL A 1 1036 ? -0.520 14.712 -18.077 1.00 94.19 1036 VAL A O 1
ATOM 8271 N N . LYS A 1 1037 ? -0.688 16.538 -16.769 1.00 93.75 1037 LYS A N 1
ATOM 8272 C CA . LYS A 1 1037 ? -2.143 16.452 -16.561 1.00 93.75 1037 LYS A CA 1
ATOM 8273 C C . LYS A 1 1037 ? -2.787 17.830 -16.411 1.00 93.75 1037 LYS A C 1
ATOM 8275 O O . LYS A 1 1037 ? -2.101 18.801 -16.102 1.00 93.75 1037 LYS A O 1
ATOM 8280 N N . VAL A 1 1038 ? -4.108 17.926 -16.536 1.00 91.44 1038 VAL A N 1
ATOM 8281 C CA . VAL A 1 1038 ? -4.855 19.126 -16.103 1.00 91.44 1038 VAL A CA 1
ATOM 8282 C C . VAL A 1 1038 ? -4.887 19.194 -14.567 1.00 91.44 1038 VAL A C 1
ATOM 8284 O O . VAL A 1 1038 ? -4.840 18.158 -13.897 1.00 91.44 1038 VAL A O 1
ATOM 8287 N N . ALA A 1 1039 ? -4.935 20.398 -13.992 1.00 90.44 1039 ALA A N 1
ATOM 8288 C CA . ALA A 1 1039 ? -5.064 20.579 -12.544 1.00 90.44 1039 ALA A CA 1
ATOM 8289 C C . ALA A 1 1039 ? -6.339 19.916 -11.977 1.00 90.44 1039 ALA A C 1
ATOM 8291 O O . ALA A 1 1039 ? -7.386 19.865 -12.622 1.00 90.44 1039 ALA A O 1
ATOM 8292 N N . GLU A 1 1040 ? -6.259 19.413 -10.747 1.00 87.38 1040 GLU A N 1
ATOM 8293 C CA . GLU A 1 1040 ? -7.372 18.783 -10.034 1.00 87.38 1040 GLU A CA 1
ATOM 8294 C C . GLU A 1 1040 ? -8.437 19.787 -9.567 1.00 87.38 1040 GLU A C 1
ATOM 8296 O O . GLU A 1 1040 ? -9.556 19.380 -9.256 1.00 87.38 1040 GLU A O 1
ATOM 8301 N N . ASP A 1 1041 ? -8.107 21.081 -9.424 1.00 76.50 1041 ASP A N 1
ATOM 8302 C CA . ASP A 1 1041 ? -9.085 22.101 -9.017 1.00 76.50 1041 ASP A CA 1
ATOM 8303 C C . ASP A 1 1041 ? -9.750 22.830 -10.193 1.00 76.50 1041 ASP A C 1
ATOM 8305 O O . ASP A 1 1041 ? -9.127 23.184 -11.190 1.00 76.50 1041 ASP A O 1
ATOM 8309 N N . ALA A 1 1042 ? -11.046 23.102 -10.037 1.00 53.62 1042 ALA A N 1
ATOM 8310 C CA . ALA A 1 1042 ? -11.866 23.780 -11.038 1.00 53.62 1042 ALA A CA 1
ATOM 8311 C C . ALA A 1 1042 ? -11.719 25.318 -11.023 1.00 53.62 1042 ALA A C 1
ATOM 8313 O O . ALA A 1 1042 ? -12.560 26.014 -11.591 1.00 53.62 1042 ALA A O 1
ATOM 8314 N N . ARG A 1 1043 ? -10.706 25.888 -10.343 1.00 52.16 1043 ARG A N 1
ATOM 8315 C CA . ARG A 1 1043 ? -10.634 27.348 -10.110 1.00 52.16 1043 ARG A CA 1
ATOM 8316 C C . ARG A 1 1043 ? -10.284 28.147 -11.368 1.00 52.16 1043 ARG A C 1
ATOM 8318 O O . ARG A 1 1043 ? -10.541 29.346 -11.396 1.00 52.16 1043 ARG A O 1
ATOM 8325 N N . VAL A 1 1044 ? -9.724 27.493 -12.390 1.00 50.38 1044 VAL A N 1
ATOM 8326 C CA . VAL A 1 1044 ? -9.259 28.134 -13.638 1.00 50.38 1044 VAL A CA 1
ATOM 8327 C C . VAL A 1 1044 ? -9.736 27.402 -14.907 1.00 50.38 1044 VAL A C 1
ATOM 8329 O O . VAL A 1 1044 ? -9.640 27.933 -16.009 1.00 50.38 1044 VAL A O 1
ATOM 8332 N N . SER A 1 1045 ? -10.319 26.204 -14.792 1.00 45.25 1045 SER A N 1
ATOM 8333 C CA . SER A 1 1045 ? -10.750 25.411 -15.950 1.00 45.25 1045 SER A CA 1
ATOM 8334 C C . SER A 1 1045 ? -11.947 26.035 -16.688 1.00 45.25 1045 SER A C 1
ATOM 8336 O O . SER A 1 1045 ? -13.094 25.885 -16.264 1.00 45.25 1045 SER A O 1
ATOM 8338 N N . GLY A 1 1046 ? -11.696 26.672 -17.837 1.00 49.19 1046 GLY A N 1
ATOM 8339 C CA . GLY A 1 1046 ? -12.728 26.962 -18.840 1.00 49.19 1046 GLY A CA 1
ATOM 8340 C C . GLY A 1 1046 ? -13.381 28.348 -18.802 1.00 49.19 1046 GLY A C 1
ATOM 8341 O O . GLY A 1 1046 ? -14.257 28.606 -19.628 1.00 49.19 1046 GLY A O 1
ATOM 8342 N N . GLN A 1 1047 ? -12.956 29.272 -17.934 1.00 46.22 1047 GLN A N 1
ATOM 8343 C CA . GLN A 1 1047 ? -13.299 30.690 -18.118 1.00 46.22 1047 GLN A CA 1
ATOM 8344 C C . GLN A 1 1047 ? -12.270 31.356 -19.045 1.00 46.22 1047 GLN A C 1
ATOM 8346 O O . GLN A 1 1047 ? -11.066 31.193 -18.879 1.00 46.22 1047 GLN A O 1
ATOM 8351 N N . ASN A 1 1048 ? -12.752 32.097 -20.048 1.00 54.88 1048 ASN A N 1
ATOM 8352 C CA . ASN A 1 1048 ? -11.941 32.859 -21.015 1.00 54.88 1048 ASN A CA 1
ATOM 8353 C C . ASN A 1 1048 ? -10.927 32.051 -21.861 1.00 54.88 1048 ASN A C 1
ATOM 8355 O O . ASN A 1 1048 ? -9.963 32.626 -22.357 1.00 54.88 1048 ASN A O 1
ATOM 8359 N N . GLY A 1 1049 ? -11.145 30.747 -22.072 1.00 67.62 1049 GLY A N 1
ATOM 8360 C CA . GLY A 1 1049 ? -10.295 29.934 -22.959 1.00 67.62 1049 GLY A CA 1
ATOM 8361 C C . GLY A 1 1049 ? -8.938 29.543 -22.364 1.00 67.62 1049 GLY A C 1
ATOM 8362 O O . GLY A 1 1049 ? -8.014 29.229 -23.112 1.00 67.62 1049 GLY A O 1
ATOM 8363 N N . GLN A 1 1050 ? -8.790 29.572 -21.040 1.00 76.69 1050 GLN A N 1
ATOM 8364 C CA . GLN A 1 1050 ? -7.557 29.184 -20.351 1.00 76.69 1050 GLN A CA 1
ATOM 8365 C C . GLN A 1 1050 ? -7.720 27.864 -19.580 1.00 76.69 1050 GLN A C 1
ATOM 8367 O O . GLN A 1 1050 ? -8.833 27.461 -19.223 1.00 76.69 1050 GLN A O 1
ATOM 8372 N N . VAL A 1 1051 ? -6.598 27.177 -19.347 1.00 83.88 1051 VAL A N 1
ATOM 8373 C CA . VAL A 1 1051 ? -6.516 25.948 -18.546 1.00 83.88 1051 VAL A CA 1
ATOM 8374 C C . VAL A 1 1051 ? -5.199 25.888 -17.772 1.00 83.88 1051 VAL A C 1
ATOM 8376 O O . VAL A 1 1051 ? -4.148 26.231 -18.309 1.00 83.88 1051 VAL A O 1
ATOM 8379 N N . ASP A 1 1052 ? -5.254 25.419 -16.525 1.00 88.19 1052 ASP A N 1
ATOM 8380 C CA . ASP A 1 1052 ? -4.063 25.066 -15.750 1.00 88.19 1052 ASP A CA 1
ATOM 8381 C C . ASP A 1 1052 ? -3.623 23.626 -16.045 1.00 88.19 1052 ASP A C 1
ATOM 8383 O O . ASP A 1 1052 ? -4.399 22.676 -15.892 1.00 88.19 1052 ASP A O 1
ATOM 8387 N N . VAL A 1 1053 ? -2.352 23.465 -16.402 1.00 91.56 1053 VAL A N 1
ATOM 8388 C CA . VAL A 1 1053 ? -1.685 22.172 -16.588 1.00 91.56 1053 VAL A CA 1
ATOM 8389 C C . VAL A 1 1053 ? -0.581 21.999 -15.555 1.00 91.56 1053 VAL A C 1
ATOM 8391 O O . VAL A 1 1053 ? 0.183 22.918 -15.272 1.00 91.56 1053 VAL A O 1
ATOM 8394 N N . ILE A 1 1054 ? -0.503 20.797 -14.997 1.00 94.44 1054 ILE A N 1
ATOM 8395 C CA . ILE A 1 1054 ? 0.514 20.357 -14.051 1.00 94.44 1054 ILE A CA 1
ATOM 8396 C C . ILE A 1 1054 ? 1.579 19.574 -14.814 1.00 94.44 1054 ILE A C 1
ATOM 8398 O O . ILE A 1 1054 ? 1.273 18.587 -15.487 1.00 94.44 1054 ILE A O 1
ATOM 8402 N N . LEU A 1 1055 ? 2.830 20.001 -14.663 1.00 95.38 1055 LEU A N 1
ATOM 8403 C CA . LEU A 1 1055 ? 4.027 19.285 -15.093 1.00 95.38 1055 LEU A CA 1
ATOM 8404 C C . LEU A 1 1055 ? 4.761 18.813 -13.831 1.00 95.38 1055 LEU A C 1
ATOM 8406 O O . LEU A 1 1055 ? 5.289 19.642 -13.082 1.00 95.38 1055 LEU A O 1
ATOM 8410 N N . ARG A 1 1056 ? 4.774 17.502 -13.557 1.00 96.38 1056 ARG A N 1
ATOM 8411 C CA . ARG A 1 1056 ? 5.545 16.931 -12.441 1.00 96.38 1056 ARG A CA 1
ATOM 8412 C C . ARG A 1 1056 ? 6.851 16.336 -12.948 1.00 96.38 1056 ARG A C 1
ATOM 8414 O O . ARG A 1 1056 ? 6.853 15.430 -13.781 1.00 96.38 1056 ARG A O 1
ATOM 8421 N N . PHE A 1 1057 ? 7.944 16.823 -12.379 1.00 96.44 1057 PHE A N 1
ATOM 8422 C CA . PHE A 1 1057 ? 9.293 16.338 -12.602 1.00 96.44 1057 PHE A CA 1
ATOM 8423 C C . PHE A 1 1057 ? 9.829 15.642 -11.350 1.00 96.44 1057 PHE A C 1
ATOM 8425 O O . PHE A 1 1057 ? 9.456 16.001 -10.230 1.00 96.44 1057 PHE A O 1
ATOM 8432 N N . TYR A 1 1058 ? 10.765 14.713 -11.523 1.00 96.94 1058 TYR A N 1
ATOM 8433 C CA . TYR A 1 1058 ? 11.640 14.272 -10.438 1.00 96.94 1058 TYR A CA 1
ATOM 8434 C C . TYR A 1 1058 ? 13.080 14.100 -10.923 1.00 96.94 1058 TYR A C 1
ATOM 8436 O O . TYR A 1 1058 ? 13.324 13.740 -12.072 1.00 96.94 1058 TYR A O 1
ATOM 8444 N N . GLU A 1 1059 ? 14.046 14.369 -10.050 1.00 96.38 1059 GLU A N 1
ATOM 8445 C CA . GLU A 1 1059 ? 15.458 14.089 -10.316 1.00 96.38 1059 GLU A CA 1
ATOM 8446 C C . GLU A 1 1059 ? 15.773 12.623 -9.961 1.00 96.38 1059 GLU A C 1
ATOM 8448 O O . GLU A 1 1059 ? 15.418 12.161 -8.876 1.00 96.38 1059 GLU A O 1
ATOM 8453 N N . ALA A 1 1060 ? 16.383 11.871 -10.883 1.00 94.44 1060 ALA A N 1
ATOM 8454 C CA . ALA A 1 1060 ? 16.470 10.410 -10.786 1.00 94.44 1060 ALA A CA 1
ATOM 8455 C C . ALA A 1 1060 ? 17.813 9.844 -10.285 1.00 94.44 1060 ALA A C 1
ATOM 8457 O O . ALA A 1 1060 ? 17.841 8.690 -9.854 1.00 94.44 1060 ALA A O 1
ATOM 8458 N N . TYR A 1 1061 ? 18.908 10.609 -10.342 1.00 93.75 1061 TYR A N 1
ATOM 8459 C CA . TYR A 1 1061 ? 20.279 10.102 -10.172 1.00 93.75 1061 TYR A CA 1
ATOM 8460 C C . TYR A 1 1061 ? 21.024 10.681 -8.952 1.00 93.75 1061 TYR A C 1
ATOM 8462 O O . TYR A 1 1061 ? 22.154 10.288 -8.677 1.00 93.75 1061 TYR A O 1
ATOM 8470 N N . GLY A 1 1062 ? 20.420 11.600 -8.197 1.00 92.75 1062 GLY A N 1
ATOM 8471 C CA . GLY A 1 1062 ? 21.060 12.298 -7.080 1.00 92.75 1062 GLY A CA 1
ATOM 8472 C C . GLY A 1 1062 ? 21.837 13.560 -7.486 1.00 92.75 1062 GLY A C 1
ATOM 8473 O O . GLY A 1 1062 ? 22.680 14.031 -6.721 1.00 92.75 1062 GLY A O 1
ATOM 8474 N N . GLY A 1 1063 ? 21.578 14.116 -8.673 1.00 91.75 1063 GLY A N 1
ATOM 8475 C CA . GLY A 1 1063 ? 22.225 15.320 -9.201 1.00 91.75 1063 GLY A CA 1
ATOM 8476 C C . GLY A 1 1063 ? 21.619 16.649 -8.722 1.00 91.75 1063 GLY A C 1
ATOM 8477 O O . GLY A 1 1063 ? 20.482 16.728 -8.267 1.00 91.75 1063 GLY A O 1
ATOM 8478 N N . ARG A 1 1064 ? 22.374 17.745 -8.864 1.00 95.00 1064 ARG A N 1
ATOM 8479 C CA . ARG A 1 1064 ? 21.881 19.128 -8.705 1.00 95.00 1064 ARG A CA 1
ATOM 8480 C C . ARG A 1 1064 ? 22.090 19.874 -10.016 1.00 95.00 1064 ARG A C 1
ATOM 8482 O O . ARG A 1 1064 ? 23.187 19.812 -10.561 1.00 95.00 1064 ARG A O 1
ATOM 8489 N N . GLY A 1 1065 ? 21.094 20.629 -10.462 1.00 94.62 1065 GLY A N 1
ATOM 8490 C CA . GLY A 1 1065 ? 21.185 21.374 -11.711 1.00 94.62 1065 GLY A CA 1
ATOM 8491 C C . GLY A 1 1065 ? 20.062 22.384 -11.898 1.00 94.62 1065 GLY A C 1
ATOM 8492 O O . GLY A 1 1065 ? 19.296 22.686 -10.979 1.00 94.62 1065 GLY A O 1
ATOM 8493 N N . VAL A 1 1066 ? 19.999 22.920 -13.112 1.00 94.56 1066 VAL A N 1
ATOM 8494 C CA . VAL A 1 1066 ? 18.952 23.826 -13.579 1.00 94.56 1066 VAL A CA 1
ATOM 8495 C C . VAL A 1 1066 ? 18.583 23.374 -14.982 1.00 94.56 1066 VAL A C 1
ATOM 8497 O O . VAL A 1 1066 ? 19.402 23.485 -15.888 1.00 94.56 1066 VAL A O 1
ATOM 8500 N N . ALA A 1 1067 ? 17.374 22.848 -15.153 1.00 93.50 1067 ALA A N 1
ATOM 8501 C CA . ALA A 1 1067 ? 16.887 22.418 -16.451 1.00 93.50 1067 ALA A CA 1
ATOM 8502 C C . ALA A 1 1067 ? 16.203 23.566 -17.185 1.00 93.50 1067 ALA A C 1
ATOM 8504 O O . ALA A 1 1067 ? 15.365 24.277 -16.625 1.00 93.50 1067 ALA A O 1
ATOM 8505 N N . ASN A 1 1068 ? 16.512 23.689 -18.471 1.00 93.44 1068 ASN A N 1
ATOM 8506 C CA . ASN A 1 1068 ? 15.686 24.431 -19.403 1.00 93.44 1068 ASN A CA 1
ATOM 8507 C C . ASN A 1 1068 ? 14.626 23.477 -19.969 1.00 93.44 1068 ASN A C 1
ATOM 8509 O O . ASN A 1 1068 ? 14.972 22.461 -20.576 1.00 93.44 1068 ASN A O 1
ATOM 8513 N N . VAL A 1 1069 ? 13.345 23.782 -19.745 1.00 93.00 1069 VAL A N 1
ATOM 8514 C CA . VAL A 1 1069 ? 12.224 22.997 -20.276 1.00 93.00 1069 VAL A CA 1
ATOM 8515 C C . VAL A 1 1069 ? 11.489 23.803 -21.337 1.00 93.00 1069 VAL A C 1
ATOM 8517 O O . VAL A 1 1069 ? 10.832 24.799 -21.034 1.00 93.00 1069 VAL A O 1
ATOM 8520 N N . LYS A 1 1070 ? 11.582 23.360 -22.589 1.00 91.38 1070 LYS A N 1
ATOM 8521 C CA . LYS A 1 1070 ? 10.857 23.942 -23.725 1.00 91.38 1070 LYS A CA 1
ATOM 8522 C C . LYS A 1 1070 ? 9.560 23.183 -23.960 1.00 91.38 1070 LYS A C 1
ATOM 8524 O O . LYS A 1 1070 ? 9.506 21.972 -23.753 1.00 91.38 1070 LYS A O 1
ATOM 8529 N N . THR A 1 1071 ? 8.523 23.883 -24.407 1.00 88.94 1071 THR A N 1
ATOM 8530 C CA . THR A 1 1071 ? 7.246 23.274 -24.787 1.00 88.94 1071 THR A CA 1
ATOM 8531 C C . THR A 1 1071 ? 6.545 24.089 -25.869 1.00 88.94 1071 THR A C 1
ATOM 8533 O O . THR A 1 1071 ? 6.774 25.289 -25.993 1.00 88.94 1071 THR A O 1
ATOM 8536 N N . LEU A 1 1072 ? 5.676 23.437 -26.644 1.00 86.94 1072 LEU A N 1
ATOM 8537 C CA . LEU A 1 1072 ? 4.796 24.095 -27.619 1.00 86.94 1072 LEU A CA 1
ATOM 8538 C C . LEU A 1 1072 ? 3.552 24.728 -26.967 1.00 86.94 1072 LEU A C 1
ATOM 8540 O O . LEU A 1 1072 ? 2.746 25.354 -27.654 1.00 86.94 1072 LEU A O 1
ATOM 8544 N N . PHE A 1 1073 ? 3.355 24.568 -25.656 1.00 86.12 1073 PHE A N 1
ATOM 8545 C CA . PHE A 1 1073 ? 2.242 25.191 -24.947 1.00 86.12 1073 PHE A CA 1
ATOM 8546 C C . PHE A 1 1073 ? 2.394 26.717 -24.843 1.00 86.12 1073 PHE A C 1
ATOM 8548 O O . PHE A 1 1073 ? 3.436 27.241 -24.458 1.00 86.12 1073 PHE A O 1
ATOM 8555 N N . ASN A 1 1074 ? 1.302 27.433 -25.115 1.00 85.94 1074 ASN A N 1
ATOM 8556 C CA . ASN A 1 1074 ? 1.177 28.888 -24.991 1.00 85.94 1074 ASN A CA 1
ATOM 8557 C C . ASN A 1 1074 ? 1.025 29.303 -23.511 1.00 85.94 1074 ASN A C 1
ATOM 8559 O O . ASN A 1 1074 ? -0.061 29.688 -23.066 1.00 85.94 1074 ASN A O 1
ATOM 8563 N N . ILE A 1 1075 ? 2.105 29.146 -22.738 1.00 87.81 1075 ILE A N 1
ATOM 8564 C CA . ILE A 1 1075 ? 2.164 29.472 -21.307 1.00 87.81 1075 ILE A CA 1
ATOM 8565 C C . ILE A 1 1075 ? 2.082 30.992 -21.113 1.00 87.81 1075 ILE A C 1
ATOM 8567 O O . ILE A 1 1075 ? 2.835 31.752 -21.722 1.00 87.81 1075 ILE A O 1
ATOM 8571 N N . LYS A 1 1076 ? 1.180 31.436 -20.232 1.00 88.19 1076 LYS A N 1
ATOM 8572 C CA . LYS A 1 1076 ? 1.069 32.833 -19.772 1.00 88.19 1076 LYS A CA 1
ATOM 8573 C C . LYS A 1 1076 ? 1.690 33.059 -18.401 1.00 88.19 1076 LYS A C 1
ATOM 8575 O O . LYS A 1 1076 ? 2.198 34.140 -18.129 1.00 88.19 1076 LYS A O 1
ATOM 8580 N N . GLU A 1 1077 ? 1.631 32.048 -17.544 1.00 90.38 1077 GLU A N 1
ATOM 8581 C CA . GLU A 1 1077 ? 2.152 32.084 -16.182 1.00 90.38 1077 GLU A CA 1
ATOM 8582 C C . GLU A 1 1077 ? 2.616 30.680 -15.788 1.00 90.38 1077 GLU A C 1
ATOM 8584 O O . GLU A 1 1077 ? 1.967 29.694 -16.137 1.00 90.38 1077 GLU A O 1
ATOM 8589 N N . ALA A 1 1078 ? 3.726 30.583 -15.058 1.00 93.44 1078 ALA A N 1
ATOM 8590 C CA . ALA A 1 1078 ? 4.225 29.334 -14.500 1.00 93.44 1078 ALA A CA 1
ATOM 8591 C C . ALA A 1 1078 ? 4.620 29.548 -13.034 1.00 93.44 1078 ALA A C 1
ATOM 8593 O O . ALA A 1 1078 ? 5.323 30.503 -12.698 1.00 93.44 1078 ALA A O 1
ATOM 8594 N N . LYS A 1 1079 ? 4.170 28.654 -12.153 1.00 94.69 1079 LYS A N 1
ATOM 8595 C CA . LYS A 1 1079 ? 4.459 28.677 -10.714 1.00 94.69 1079 LYS A CA 1
ATOM 8596 C C . LYS A 1 1079 ? 4.862 27.295 -10.232 1.00 94.69 1079 LYS A C 1
ATOM 8598 O O . LYS A 1 1079 ? 4.295 26.294 -10.666 1.00 94.69 1079 LYS A O 1
ATOM 8603 N N . LEU A 1 1080 ? 5.800 27.241 -9.295 1.00 95.56 1080 LEU A N 1
ATOM 8604 C CA . LEU A 1 1080 ? 6.009 26.055 -8.479 1.00 95.56 1080 LEU A CA 1
ATOM 8605 C C . LEU A 1 1080 ? 4.732 25.778 -7.681 1.00 95.56 1080 LEU A C 1
ATOM 8607 O O . LEU A 1 1080 ? 3.996 26.693 -7.310 1.00 95.56 1080 LEU A O 1
ATOM 8611 N N . CYS A 1 1081 ? 4.466 24.510 -7.410 1.00 94.56 1081 CYS A N 1
ATOM 8612 C CA . CYS A 1 1081 ? 3.377 24.090 -6.543 1.00 94.56 1081 CYS A CA 1
ATOM 8613 C C . CYS A 1 1081 ? 3.780 22.864 -5.720 1.00 94.56 1081 CYS A C 1
ATOM 8615 O O . CYS A 1 1081 ? 4.740 22.155 -6.040 1.00 94.56 1081 CYS A O 1
ATOM 8617 N N . ASN A 1 1082 ? 3.061 22.640 -4.623 1.00 94.06 1082 ASN A N 1
ATOM 8618 C CA . ASN A 1 1082 ? 3.224 21.436 -3.814 1.00 94.06 1082 ASN A CA 1
ATOM 8619 C C . ASN A 1 1082 ? 2.545 20.220 -4.488 1.00 94.06 1082 ASN A C 1
ATOM 8621 O O . ASN A 1 1082 ? 1.998 20.317 -5.589 1.00 94.06 1082 ASN A O 1
ATOM 8625 N N . LEU A 1 1083 ? 2.557 19.055 -3.834 1.00 94.00 1083 LEU A N 1
ATOM 8626 C CA . LEU A 1 1083 ? 1.954 17.834 -4.389 1.00 94.00 1083 LEU A CA 1
ATOM 8627 C C . LEU A 1 1083 ? 0.431 17.962 -4.566 1.00 94.00 1083 LEU A C 1
ATOM 8629 O O . LEU A 1 1083 ? -0.122 17.344 -5.473 1.00 94.00 1083 LEU A O 1
ATOM 8633 N N . LEU A 1 1084 ? -0.218 18.796 -3.745 1.00 93.56 1084 LEU A N 1
ATOM 8634 C CA . LEU A 1 1084 ? -1.652 19.098 -3.780 1.00 93.56 1084 LEU A CA 1
ATOM 8635 C C . LEU A 1 1084 ? -2.030 20.220 -4.767 1.00 93.56 1084 LEU A C 1
ATOM 8637 O O . LEU A 1 1084 ? -3.207 20.570 -4.837 1.00 93.56 1084 LEU A O 1
ATOM 8641 N N . GLU A 1 1085 ? -1.076 20.731 -5.557 1.00 93.56 1085 GLU A N 1
ATOM 8642 C CA . GLU A 1 1085 ? -1.225 21.805 -6.558 1.00 93.56 1085 GLU A CA 1
ATOM 8643 C C . GLU A 1 1085 ? -1.491 23.219 -5.997 1.00 93.56 1085 GLU A C 1
ATOM 8645 O O . GLU A 1 1085 ? -1.917 24.109 -6.746 1.00 93.56 1085 GLU A O 1
ATOM 8650 N N . ASP A 1 1086 ? -1.238 23.458 -4.706 1.00 91.50 1086 ASP A N 1
ATOM 8651 C CA . ASP A 1 1086 ? -1.298 24.811 -4.142 1.00 91.50 1086 ASP A CA 1
ATOM 8652 C C . ASP A 1 1086 ? -0.110 25.650 -4.645 1.00 91.50 1086 ASP A C 1
ATOM 8654 O O . ASP A 1 1086 ? 1.024 25.166 -4.710 1.00 91.50 1086 ASP A O 1
ATOM 8658 N N . PHE A 1 1087 ? -0.364 26.914 -4.990 1.00 90.94 1087 PHE A N 1
ATOM 8659 C CA . PHE A 1 1087 ? 0.635 27.819 -5.564 1.00 90.94 1087 PHE A CA 1
ATOM 8660 C C . PHE A 1 1087 ? 1.774 28.164 -4.589 1.00 90.94 1087 PHE A C 1
ATOM 8662 O O . PHE A 1 1087 ? 1.528 28.587 -3.460 1.00 90.94 1087 PHE A O 1
ATOM 8669 N N . GLY A 1 1088 ? 3.009 28.070 -5.081 1.00 89.94 1088 GLY A N 1
ATOM 8670 C CA . GLY A 1 1088 ? 4.219 28.637 -4.490 1.00 89.94 1088 GLY A CA 1
ATOM 8671 C C . GLY A 1 1088 ? 4.838 29.712 -5.393 1.00 89.94 1088 GLY A C 1
ATOM 8672 O O . GLY A 1 1088 ? 4.125 30.470 -6.058 1.00 89.94 1088 GLY A O 1
ATOM 8673 N N . ASP A 1 1089 ? 6.170 29.777 -5.405 1.00 90.50 1089 ASP A N 1
ATOM 8674 C CA . ASP A 1 1089 ? 6.944 30.805 -6.111 1.00 90.50 1089 ASP A CA 1
ATOM 8675 C C . ASP A 1 1089 ? 6.774 30.772 -7.640 1.00 90.50 1089 ASP A C 1
ATOM 8677 O O . ASP A 1 1089 ? 6.522 29.728 -8.244 1.00 90.50 1089 ASP A O 1
ATOM 8681 N N . ALA A 1 1090 ? 6.951 31.924 -8.290 1.00 91.38 1090 ALA A N 1
ATOM 8682 C CA . ALA A 1 1090 ? 6.919 32.023 -9.749 1.00 91.38 1090 ALA A CA 1
ATOM 8683 C C . ALA A 1 1090 ? 8.144 31.345 -10.390 1.00 91.38 1090 ALA A C 1
ATOM 8685 O O . ALA A 1 1090 ? 9.281 31.571 -9.975 1.00 91.38 1090 ALA A O 1
ATOM 8686 N N . VAL A 1 1091 ? 7.914 30.559 -11.444 1.00 91.88 1091 VAL A N 1
ATOM 8687 C CA . VAL A 1 1091 ? 8.978 30.014 -12.296 1.00 91.88 1091 VAL A CA 1
ATOM 8688 C C . VAL A 1 1091 ? 9.348 31.065 -13.335 1.00 91.88 1091 VAL A C 1
ATOM 8690 O O . VAL A 1 1091 ? 8.474 31.675 -13.953 1.00 91.88 1091 VAL A O 1
ATOM 8693 N N . LYS A 1 1092 ? 10.649 31.280 -13.551 1.00 89.50 1092 LYS A N 1
ATOM 8694 C CA . LYS A 1 1092 ? 11.110 32.194 -14.597 1.00 89.50 1092 LYS A CA 1
ATOM 8695 C C . LYS A 1 1092 ? 10.820 31.583 -15.973 1.00 89.50 1092 LYS A C 1
ATOM 8697 O O . LYS A 1 1092 ? 11.307 30.496 -16.287 1.00 89.50 1092 LYS A O 1
ATOM 8702 N N . ILE A 1 1093 ? 10.056 32.319 -16.774 1.00 90.25 1093 ILE A N 1
ATOM 8703 C CA . ILE A 1 1093 ? 9.872 32.086 -18.207 1.00 90.25 1093 ILE A CA 1
ATOM 8704 C C . ILE A 1 1093 ? 10.923 32.935 -18.938 1.00 90.25 1093 ILE A C 1
ATOM 8706 O O . ILE A 1 1093 ? 11.072 34.122 -18.640 1.00 90.25 1093 ILE A O 1
ATOM 8710 N N . GLU A 1 1094 ? 11.688 32.326 -19.839 1.00 89.12 1094 GLU A N 1
ATOM 8711 C CA . GLU A 1 1094 ? 12.678 33.006 -20.685 1.00 89.12 1094 GLU A CA 1
ATOM 8712 C C . GLU A 1 1094 ? 12.019 33.643 -21.928 1.00 89.12 1094 GLU A C 1
ATOM 8714 O O . GLU A 1 1094 ? 10.869 33.351 -22.258 1.00 89.12 1094 GLU A O 1
ATOM 8719 N N . GLU A 1 1095 ? 12.742 34.503 -22.657 1.00 82.12 1095 GLU A N 1
ATOM 8720 C CA . GLU A 1 1095 ? 12.211 35.211 -23.843 1.00 82.12 1095 GLU A CA 1
ATOM 8721 C C . GLU A 1 1095 ? 11.765 34.277 -24.988 1.00 82.12 1095 GLU A C 1
ATOM 8723 O O . GLU A 1 1095 ? 10.940 34.665 -25.813 1.00 82.12 1095 GLU A O 1
ATOM 8728 N N . ASP A 1 1096 ? 12.271 33.041 -25.028 1.00 81.19 1096 ASP A N 1
ATOM 8729 C CA . ASP A 1 1096 ? 11.870 32.003 -25.986 1.00 81.19 1096 ASP A CA 1
ATOM 8730 C C . ASP A 1 1096 ? 10.710 31.112 -25.491 1.00 81.19 1096 ASP A C 1
ATOM 8732 O O . ASP A 1 1096 ? 10.391 30.103 -26.119 1.00 81.19 1096 ASP A O 1
ATOM 8736 N N . GLY A 1 1097 ? 10.088 31.469 -24.361 1.00 80.88 1097 GLY A N 1
ATOM 8737 C CA . GLY A 1 1097 ? 8.986 30.732 -23.738 1.00 80.88 1097 GLY A CA 1
ATOM 8738 C C . GLY A 1 1097 ? 9.412 29.524 -22.898 1.00 80.88 1097 GLY A C 1
ATOM 8739 O O . GLY A 1 1097 ? 8.549 28.840 -22.346 1.00 80.88 1097 GLY A O 1
ATOM 8740 N N . SER A 1 1098 ? 10.713 29.238 -22.779 1.00 89.25 1098 SER A N 1
ATOM 8741 C CA . SER A 1 1098 ? 11.198 28.108 -21.981 1.00 89.25 1098 SER A CA 1
ATOM 8742 C C . SER A 1 1098 ? 11.114 28.362 -20.470 1.00 89.25 1098 SER A C 1
ATOM 8744 O O . SER A 1 1098 ? 11.260 29.487 -19.990 1.00 89.25 1098 SER A O 1
ATOM 8746 N N . LEU A 1 1099 ? 10.872 27.296 -19.704 1.00 93.25 1099 LEU A N 1
ATOM 8747 C CA . LEU A 1 1099 ? 10.818 27.319 -18.244 1.00 93.25 1099 LEU A CA 1
ATOM 8748 C C . LEU A 1 1099 ? 12.195 27.012 -17.655 1.00 93.25 1099 LEU A C 1
ATOM 8750 O O . LEU A 1 1099 ? 12.838 26.031 -18.030 1.00 93.25 1099 LEU A O 1
ATOM 8754 N N . ASN A 1 1100 ? 12.623 27.826 -16.695 1.00 93.75 1100 ASN A N 1
ATOM 8755 C CA . ASN A 1 1100 ? 13.897 27.679 -15.999 1.00 93.75 1100 ASN A CA 1
ATOM 8756 C C . ASN A 1 1100 ? 13.669 26.998 -14.633 1.00 93.75 1100 ASN A C 1
ATOM 8758 O O . ASN A 1 1100 ? 13.175 27.629 -13.696 1.00 93.75 1100 ASN A O 1
ATOM 8762 N N . ILE A 1 1101 ? 13.960 25.694 -14.536 1.00 94.69 1101 ILE A N 1
ATOM 8763 C CA . ILE A 1 1101 ? 13.611 24.849 -13.381 1.00 94.69 1101 ILE A CA 1
ATOM 8764 C C . ILE A 1 1101 ? 14.873 24.403 -12.634 1.00 94.69 1101 ILE A C 1
ATOM 8766 O O . ILE A 1 1101 ? 15.574 23.481 -13.051 1.00 94.69 1101 ILE A O 1
ATOM 8770 N N . ALA A 1 1102 ? 15.145 25.027 -11.488 1.00 94.12 1102 ALA A N 1
ATOM 8771 C CA . ALA A 1 1102 ? 16.195 24.592 -10.569 1.00 94.12 1102 ALA A CA 1
ATOM 8772 C C . ALA A 1 1102 ? 15.776 23.334 -9.786 1.00 94.12 1102 ALA A C 1
ATOM 8774 O O . ALA A 1 1102 ? 14.649 23.248 -9.296 1.00 94.12 1102 ALA A O 1
ATOM 8775 N N . PHE A 1 1103 ? 16.696 22.380 -9.622 1.00 95.06 1103 PHE A N 1
ATOM 8776 C CA . PHE A 1 1103 ? 16.443 21.127 -8.906 1.00 95.06 1103 PHE A CA 1
ATOM 8777 C C . PHE A 1 1103 ? 17.643 20.676 -8.057 1.00 95.06 1103 PHE A C 1
ATOM 8779 O O . PHE A 1 1103 ? 18.793 21.066 -8.270 1.00 95.06 1103 PHE A O 1
ATOM 8786 N N . THR A 1 1104 ? 17.366 19.828 -7.067 1.00 96.31 1104 THR A N 1
ATOM 8787 C CA . THR A 1 1104 ? 18.353 19.251 -6.140 1.00 96.31 1104 THR A CA 1
ATOM 8788 C C . THR A 1 1104 ? 18.292 17.716 -6.177 1.00 96.31 1104 THR A C 1
ATOM 8790 O O . THR A 1 1104 ? 17.338 17.186 -6.748 1.00 96.31 1104 THR A O 1
ATOM 8793 N N . PRO A 1 1105 ? 19.247 16.996 -5.552 1.00 96.00 1105 PRO A N 1
ATOM 8794 C CA . PRO A 1 1105 ? 19.275 15.532 -5.568 1.00 96.00 1105 PRO A CA 1
ATOM 8795 C C . PRO A 1 1105 ? 17.941 14.930 -5.138 1.00 96.00 1105 PRO A C 1
ATOM 8797 O O . PRO A 1 1105 ? 17.419 15.309 -4.090 1.00 96.00 1105 PRO A O 1
ATOM 8800 N N . PHE A 1 1106 ? 17.394 14.024 -5.948 1.00 96.38 1106 PHE A N 1
ATOM 8801 C CA . PHE A 1 1106 ? 16.109 13.351 -5.741 1.00 96.38 1106 PHE A CA 1
ATOM 8802 C C . PHE A 1 1106 ? 14.906 14.287 -5.521 1.00 96.38 1106 PHE A C 1
ATOM 8804 O O . PHE A 1 1106 ? 13.938 13.919 -4.848 1.00 96.38 1106 PHE A O 1
ATOM 8811 N N . LYS A 1 1107 ? 14.937 15.524 -6.042 1.00 96.50 1107 LYS A N 1
ATOM 8812 C CA . LYS A 1 1107 ? 13.840 16.486 -5.859 1.00 96.50 1107 LYS A CA 1
ATOM 8813 C C . LYS A 1 1107 ? 12.659 16.188 -6.784 1.00 96.50 1107 LYS A C 1
ATOM 8815 O O . LYS A 1 1107 ? 12.792 16.331 -7.995 1.00 96.50 1107 LYS A O 1
ATOM 8820 N N . ILE A 1 1108 ? 11.489 15.877 -6.217 1.00 97.06 1108 ILE A N 1
ATOM 8821 C CA . ILE A 1 1108 ? 10.206 16.070 -6.913 1.00 97.06 1108 ILE A CA 1
ATOM 8822 C C . ILE A 1 1108 ? 9.941 17.577 -7.017 1.00 97.06 1108 ILE A C 1
ATOM 8824 O O . ILE A 1 1108 ? 9.922 18.283 -6.004 1.00 97.06 1108 ILE A O 1
ATOM 8828 N N . VAL A 1 1109 ? 9.708 18.060 -8.236 1.00 96.44 1109 VAL A N 1
ATOM 8829 C CA . VAL A 1 1109 ? 9.372 19.456 -8.548 1.00 96.44 1109 VAL A CA 1
ATOM 8830 C C . VAL A 1 1109 ? 8.076 19.463 -9.350 1.00 96.44 1109 VAL A C 1
ATOM 8832 O O . VAL A 1 1109 ? 7.975 18.788 -10.370 1.00 96.44 1109 VAL A O 1
ATOM 8835 N N . THR A 1 1110 ? 7.073 20.219 -8.906 1.00 96.88 1110 THR A N 1
ATOM 8836 C CA . THR A 1 1110 ? 5.780 20.308 -9.605 1.00 96.88 1110 THR A CA 1
ATOM 8837 C C . THR A 1 1110 ? 5.553 21.744 -10.064 1.00 96.88 1110 THR A C 1
ATOM 8839 O O . THR A 1 1110 ? 5.654 22.669 -9.258 1.00 96.88 1110 THR A O 1
ATOM 8842 N N . VAL A 1 1111 ? 5.251 21.940 -11.348 1.00 95.88 1111 VAL A N 1
ATOM 8843 C CA . VAL A 1 1111 ? 4.969 23.256 -11.939 1.00 95.88 1111 VAL A CA 1
ATOM 8844 C C . VAL A 1 1111 ? 3.522 23.301 -12.418 1.00 95.88 1111 VAL A C 1
ATOM 8846 O O . VAL A 1 1111 ? 3.079 22.406 -13.135 1.00 95.88 1111 VAL A O 1
ATOM 8849 N N . ARG A 1 1112 ? 2.795 24.352 -12.037 1.00 93.50 1112 ARG A N 1
ATOM 8850 C CA . ARG A 1 1112 ? 1.459 24.693 -12.536 1.00 93.50 1112 ARG A CA 1
ATOM 8851 C C . ARG A 1 1112 ? 1.603 25.803 -13.575 1.00 93.50 1112 ARG A C 1
ATOM 8853 O O . ARG A 1 1112 ? 2.097 26.886 -13.259 1.00 93.50 1112 ARG A O 1
ATOM 8860 N N . CYS A 1 1113 ? 1.205 25.505 -14.806 1.00 91.69 1113 CYS A N 1
ATOM 8861 C CA . CYS A 1 1113 ? 1.317 26.378 -15.968 1.00 91.69 1113 CYS A CA 1
ATOM 8862 C C . CYS A 1 1113 ? -0.075 26.778 -16.464 1.00 91.69 1113 CYS A C 1
ATOM 8864 O O . CYS A 1 1113 ? -0.856 25.914 -16.868 1.00 91.69 1113 CYS A O 1
ATOM 8866 N N . LEU A 1 1114 ? -0.348 28.080 -16.499 1.00 89.25 1114 LEU A N 1
ATOM 8867 C CA . LEU A 1 1114 ? -1.550 28.642 -17.104 1.00 89.25 1114 LEU A CA 1
ATOM 8868 C C . LEU A 1 1114 ? -1.358 28.725 -18.620 1.00 89.25 1114 LEU A C 1
ATOM 8870 O O . LEU A 1 1114 ? -0.499 29.472 -19.095 1.00 89.25 1114 LEU A O 1
ATOM 8874 N N . ILE A 1 1115 ? -2.157 27.978 -19.379 1.00 86.31 1115 ILE A N 1
ATOM 8875 C CA . ILE A 1 1115 ? -2.075 27.894 -20.841 1.00 86.31 1115 ILE A CA 1
ATOM 8876 C C . ILE A 1 1115 ? -3.303 28.550 -21.472 1.00 86.31 1115 ILE A C 1
ATOM 8878 O O . ILE A 1 1115 ? -4.442 28.303 -21.075 1.00 86.31 1115 ILE A O 1
ATOM 8882 N N . GLU A 1 1116 ? -3.071 29.362 -22.501 1.00 79.06 1116 GLU A N 1
ATOM 8883 C CA . GLU A 1 1116 ? -4.116 29.940 -23.347 1.00 79.06 1116 GLU A CA 1
ATOM 8884 C C . GLU A 1 1116 ? -4.417 29.025 -24.541 1.00 79.06 1116 GLU A C 1
ATOM 8886 O O . GLU A 1 1116 ? -3.552 28.753 -25.378 1.00 79.06 1116 GLU A O 1
ATOM 8891 N N . THR A 1 1117 ? -5.667 28.569 -24.620 1.00 70.38 1117 THR A N 1
ATOM 8892 C CA . THR A 1 1117 ? -6.198 27.736 -25.707 1.00 70.38 1117 THR A CA 1
ATOM 8893 C C . THR A 1 1117 ? -6.934 28.597 -26.741 1.00 70.38 1117 THR A C 1
ATOM 8895 O O . THR A 1 1117 ? -7.382 29.703 -26.441 1.00 70.38 1117 THR A O 1
ATOM 8898 N N . LEU A 1 1118 ? -7.035 28.124 -27.987 1.00 56.75 1118 LEU A N 1
ATOM 8899 C CA . LEU A 1 1118 ? -7.585 28.917 -29.094 1.00 56.75 1118 LEU A CA 1
ATOM 8900 C C . LEU A 1 1118 ? -9.112 29.120 -28.988 1.00 56.75 1118 LEU A C 1
ATOM 8902 O O . LEU A 1 1118 ? -9.844 28.193 -28.652 1.00 56.75 1118 LEU A O 1
ATOM 8906 N N . ASP A 1 1119 ? -9.561 30.341 -29.315 1.00 41.97 1119 ASP A N 1
ATOM 8907 C CA . ASP A 1 1119 ? -10.922 30.882 -29.130 1.00 41.97 1119 ASP A CA 1
ATOM 8908 C C . ASP A 1 1119 ? -12.091 29.892 -29.321 1.00 41.97 1119 ASP A C 1
ATOM 8910 O O . ASP A 1 1119 ? -12.371 29.419 -30.427 1.00 41.97 1119 ASP A O 1
ATOM 8914 N N . VAL A 1 1120 ? -12.902 29.737 -28.269 1.00 38.41 1120 VAL A N 1
ATOM 8915 C CA . VAL A 1 1120 ? -14.300 29.300 -28.398 1.00 38.41 1120 VAL A CA 1
ATOM 8916 C C . VAL A 1 1120 ? -15.134 30.501 -28.853 1.00 38.41 1120 VAL A C 1
ATOM 8918 O O . VAL A 1 1120 ? -15.206 31.517 -28.161 1.00 38.41 1120 VAL A O 1
ATOM 8921 N N . CYS A 1 1121 ? -15.779 30.405 -30.020 1.00 28.39 1121 CYS A N 1
ATOM 8922 C CA . CYS A 1 1121 ? -16.511 31.530 -30.606 1.00 28.39 1121 CYS A CA 1
ATOM 8923 C C . CYS A 1 1121 ? -17.598 32.101 -29.675 1.00 28.39 1121 CYS A C 1
ATOM 8925 O O . CYS A 1 1121 ? -18.541 31.415 -29.283 1.00 28.39 1121 CYS A O 1
ATOM 8927 N N . ARG A 1 1122 ? -17.509 33.409 -29.401 1.00 30.61 1122 ARG A N 1
ATOM 8928 C CA . ARG A 1 1122 ? -18.487 34.162 -28.605 1.00 30.61 1122 ARG A CA 1
ATOM 8929 C C . ARG A 1 1122 ? -19.856 34.216 -29.295 1.00 30.61 1122 ARG A C 1
ATOM 8931 O O . ARG A 1 1122 ? -20.080 35.071 -30.152 1.00 30.61 1122 ARG A O 1
ATOM 8938 N N . HIS A 1 1123 ? -20.814 33.404 -28.853 1.00 28.06 1123 HIS A N 1
ATOM 8939 C CA . HIS A 1 1123 ? -22.230 33.676 -29.116 1.00 28.06 1123 HIS A CA 1
ATOM 8940 C C . HIS A 1 1123 ? -22.783 34.676 -28.095 1.00 28.06 1123 HIS A C 1
ATOM 8942 O O . HIS A 1 1123 ? -23.342 34.322 -27.062 1.00 28.06 1123 HIS A O 1
ATOM 8948 N N . THR A 1 1124 ? -22.639 35.963 -28.410 1.00 27.11 1124 THR A N 1
ATOM 8949 C CA . THR A 1 1124 ? -23.325 37.046 -27.698 1.00 27.11 1124 THR A CA 1
ATOM 8950 C C . THR A 1 1124 ? -24.828 37.008 -27.992 1.00 27.11 1124 THR A C 1
ATOM 8952 O O . THR A 1 1124 ? -25.262 37.487 -29.042 1.00 27.11 1124 THR A O 1
ATOM 8955 N N . SER A 1 1125 ? -25.644 36.494 -27.069 1.00 27.69 1125 SER A N 1
ATOM 8956 C CA . SER A 1 1125 ? -27.087 36.769 -27.079 1.00 27.69 1125 SER A CA 1
ATOM 8957 C C . SER A 1 1125 ? -27.319 38.231 -26.682 1.00 27.69 1125 SER A C 1
ATOM 8959 O O . SER A 1 1125 ? -26.970 38.647 -25.575 1.00 27.69 1125 SER A O 1
ATOM 8961 N N . ALA A 1 1126 ? -27.865 39.037 -27.591 1.00 31.88 1126 ALA A N 1
ATOM 8962 C CA . ALA A 1 1126 ? -27.882 40.492 -27.456 1.00 31.88 1126 ALA A CA 1
ATOM 8963 C C . ALA A 1 1126 ? -29.036 41.018 -26.577 1.00 31.88 1126 ALA A C 1
ATOM 8965 O O . ALA A 1 1126 ? -30.045 41.475 -27.104 1.00 31.88 1126 ALA A O 1
ATOM 8966 N N . TYR A 1 1127 ? -28.868 41.016 -25.247 1.00 31.97 1127 TYR A N 1
ATOM 8967 C CA . TYR A 1 1127 ? -29.801 41.671 -24.309 1.00 31.97 1127 TYR A CA 1
ATOM 8968 C C . TYR A 1 1127 ? -29.119 42.331 -23.090 1.00 31.97 1127 TYR A C 1
ATOM 8970 O O . TYR A 1 1127 ? -29.416 42.016 -21.942 1.00 31.97 1127 TYR A O 1
ATOM 8978 N N . SER A 1 1128 ? -28.241 43.313 -23.329 1.00 25.20 1128 SER A N 1
ATOM 8979 C CA . SER A 1 1128 ? -27.909 44.342 -22.321 1.00 25.20 1128 SER A CA 1
ATOM 8980 C C . SER A 1 1128 ? -27.227 45.582 -22.923 1.00 25.20 1128 SER A C 1
ATOM 8982 O O . SER A 1 1128 ? -26.008 45.686 -23.034 1.00 25.20 1128 SER A O 1
ATOM 8984 N N . LYS A 1 1129 ? -28.032 46.597 -23.252 1.00 26.62 1129 LYS A N 1
ATOM 8985 C CA . LYS A 1 1129 ? -27.588 47.997 -23.262 1.00 26.62 1129 LYS A CA 1
ATOM 8986 C C . LYS A 1 1129 ? -28.552 48.797 -22.400 1.00 26.62 1129 LYS A C 1
ATOM 8988 O O . LYS A 1 1129 ? -29.699 48.945 -22.804 1.00 26.62 1129 LYS A O 1
ATOM 8993 N N . LEU A 1 1130 ? -28.069 49.321 -21.271 1.00 26.58 1130 LEU A N 1
ATOM 8994 C CA . LEU A 1 1130 ? -28.234 50.716 -20.833 1.00 26.58 1130 LEU A CA 1
ATOM 8995 C C . LEU A 1 1130 ? -27.584 50.946 -19.449 1.00 26.58 1130 LEU A C 1
ATOM 8997 O O . LEU A 1 1130 ? -27.568 50.060 -18.605 1.00 26.58 1130 LEU A O 1
ATOM 9001 N N . TYR A 1 1131 ? -27.077 52.167 -19.269 1.00 27.48 1131 TYR A N 1
ATOM 9002 C CA . TYR A 1 1131 ? -26.551 52.807 -18.050 1.00 27.48 1131 TYR A CA 1
ATOM 9003 C C . TYR A 1 1131 ? -25.302 52.253 -17.337 1.00 27.48 1131 TYR A C 1
ATOM 9005 O O . TYR A 1 1131 ? -25.313 51.298 -16.570 1.00 27.48 1131 TYR A O 1
ATOM 9013 N N . THR A 1 1132 ? -24.227 53.023 -17.513 1.00 26.14 1132 THR A N 1
ATOM 9014 C CA . THR A 1 1132 ? -23.020 53.105 -16.684 1.00 26.14 1132 THR A CA 1
ATOM 9015 C C . THR A 1 1132 ? -23.206 54.058 -15.494 1.00 26.14 1132 THR A C 1
ATOM 9017 O O . THR A 1 1132 ? -23.617 55.196 -15.719 1.00 26.14 1132 THR A O 1
ATOM 9020 N N . CYS A 1 1133 ? -22.772 53.678 -14.286 1.00 24.83 1133 CYS A N 1
ATOM 9021 C CA . CYS A 1 1133 ? -22.028 54.560 -13.361 1.00 24.83 1133 CYS A CA 1
ATOM 9022 C C . CYS A 1 1133 ? -21.410 53.744 -12.193 1.00 24.83 1133 CYS A C 1
ATOM 9024 O O . CYS A 1 1133 ? -21.999 52.724 -11.833 1.00 24.83 1133 CYS A O 1
ATOM 9026 N N . PRO A 1 1134 ? -20.255 54.131 -11.606 1.00 32.00 1134 PRO A N 1
ATOM 9027 C CA . PRO A 1 1134 ? -19.572 53.329 -10.580 1.00 32.00 1134 PRO A CA 1
ATOM 9028 C C . PRO A 1 1134 ? -19.597 53.909 -9.144 1.00 32.00 1134 PRO A C 1
ATOM 9030 O O . PRO A 1 1134 ? -19.874 55.087 -8.937 1.00 32.00 1134 PRO A O 1
ATOM 9033 N N . ALA A 1 1135 ? -19.110 53.075 -8.209 1.00 26.12 1135 ALA A N 1
ATOM 9034 C CA . ALA A 1 1135 ? -18.526 53.389 -6.889 1.00 26.12 1135 ALA A CA 1
ATOM 9035 C C . ALA A 1 1135 ? -19.434 53.512 -5.636 1.00 26.12 1135 ALA A C 1
ATOM 9037 O O . ALA A 1 1135 ? -20.637 53.731 -5.711 1.00 26.12 1135 ALA A O 1
ATOM 9038 N N . LEU A 1 1136 ? -18.752 53.391 -4.480 1.00 25.80 1136 LEU A N 1
ATOM 9039 C CA . LEU A 1 1136 ? -19.168 53.570 -3.072 1.00 25.80 1136 LEU A CA 1
ATOM 9040 C C . LEU A 1 1136 ? -19.946 52.433 -2.360 1.00 25.80 1136 LEU A C 1
ATOM 9042 O O . LEU A 1 1136 ? -21.167 52.336 -2.382 1.00 25.80 1136 LEU A O 1
ATOM 9046 N N . GLN A 1 1137 ? -19.182 51.648 -1.589 1.00 23.41 1137 GLN A N 1
ATOM 9047 C CA . GLN A 1 1137 ? -19.560 51.131 -0.258 1.00 23.41 1137 GLN A CA 1
ATOM 9048 C C . GLN A 1 1137 ? -19.520 52.272 0.802 1.00 23.41 1137 GLN A C 1
ATOM 9050 O O . GLN A 1 1137 ? -18.960 53.323 0.476 1.00 23.41 1137 GLN A O 1
ATOM 9055 N N . PRO A 1 1138 ? -19.952 52.086 2.080 1.00 44.78 1138 PRO A N 1
ATOM 9056 C CA . PRO A 1 1138 ? -20.607 50.925 2.720 1.00 44.78 1138 PRO A CA 1
ATOM 9057 C C . PRO A 1 1138 ? -21.881 51.274 3.557 1.00 44.78 1138 PRO A C 1
ATOM 9059 O O . PRO A 1 1138 ? -22.277 52.427 3.669 1.00 44.78 1138 PRO A O 1
ATOM 9062 N N . ALA A 1 1139 ? -22.400 50.255 4.269 1.00 23.92 1139 ALA A N 1
ATOM 9063 C CA . ALA A 1 1139 ? -22.855 50.306 5.679 1.00 23.92 1139 ALA A CA 1
ATOM 9064 C C . ALA A 1 1139 ? -24.364 50.291 6.063 1.00 23.92 1139 ALA A C 1
ATOM 9066 O O . ALA A 1 1139 ? -25.210 51.005 5.543 1.00 23.92 1139 ALA A O 1
ATOM 9067 N N . THR A 1 1140 ? -24.606 49.535 7.149 1.00 24.89 1140 THR A N 1
ATOM 9068 C CA . THR A 1 1140 ? -25.621 49.694 8.223 1.00 24.89 1140 THR A CA 1
ATOM 9069 C C . THR A 1 1140 ? -27.138 49.497 8.000 1.00 24.89 1140 THR A C 1
ATOM 9071 O O . THR A 1 1140 ? -27.846 50.379 7.543 1.00 24.89 1140 THR A O 1
ATOM 9074 N N . ARG A 1 1141 ? -27.625 48.423 8.655 1.00 24.80 1141 ARG A N 1
ATOM 9075 C CA . ARG A 1 1141 ? -28.759 48.362 9.616 1.00 24.80 1141 ARG A CA 1
ATOM 9076 C C . ARG A 1 1141 ? -30.235 48.517 9.161 1.00 24.80 1141 ARG A C 1
ATOM 9078 O O . ARG A 1 1141 ? -30.773 49.611 9.093 1.00 24.80 1141 ARG A O 1
ATOM 9085 N N . SER A 1 1142 ? -30.917 47.365 9.268 1.00 22.62 1142 SER A N 1
ATOM 9086 C CA . SER A 1 1142 ? -32.083 47.092 10.150 1.00 22.62 1142 SER A CA 1
ATOM 9087 C C . SER A 1 1142 ? -33.511 47.525 9.778 1.00 22.62 1142 SER A C 1
ATOM 9089 O O . SER A 1 1142 ? -33.731 48.652 9.365 1.00 22.62 1142 SER A O 1
ATOM 9091 N N . MET A 1 1143 ? -34.458 46.653 10.183 1.00 24.38 1143 MET A N 1
ATOM 9092 C CA . MET A 1 1143 ? -35.897 46.898 10.428 1.00 24.38 1143 MET A CA 1
ATOM 9093 C C . MET A 1 1143 ? -36.783 47.191 9.195 1.00 24.38 1143 MET A C 1
ATOM 9095 O O . MET A 1 1143 ? -36.353 47.845 8.260 1.00 24.38 1143 MET A O 1
ATOM 9099 N N . GLN A 1 1144 ? -38.050 46.754 9.130 1.00 24.17 1144 GLN A N 1
ATOM 9100 C CA . GLN A 1 1144 ? -38.774 45.654 9.808 1.00 24.17 1144 GLN A CA 1
ATOM 9101 C C . GLN A 1 1144 ? -40.087 45.365 9.022 1.00 24.17 1144 GLN A C 1
ATOM 9103 O O . GLN A 1 1144 ? -40.460 46.176 8.187 1.00 24.17 1144 GLN A O 1
ATOM 9108 N N . LEU A 1 1145 ? -40.746 44.225 9.301 1.00 23.84 1145 LEU A N 1
ATOM 9109 C CA . LEU A 1 1145 ? -42.214 43.962 9.358 1.00 23.84 1145 LEU A CA 1
ATOM 9110 C C . LEU A 1 1145 ? -43.206 44.822 8.509 1.00 23.84 1145 LEU A C 1
ATOM 9112 O O . LEU A 1 1145 ? -43.148 46.042 8.528 1.00 23.84 1145 LEU A O 1
ATOM 9116 N N . SER A 1 1146 ? -44.261 44.279 7.879 1.00 26.41 1146 SER A N 1
ATOM 9117 C CA . SER A 1 1146 ? -44.864 42.926 7.933 1.00 26.41 1146 SER A CA 1
ATOM 9118 C C . SER A 1 1146 ? -45.971 42.733 6.864 1.00 26.41 1146 SER A C 1
ATOM 9120 O O . SER A 1 1146 ? -46.287 43.668 6.136 1.00 26.41 1146 SER A O 1
ATOM 9122 N N . ASN A 1 1147 ? -46.619 41.550 6.889 1.00 25.53 1147 ASN A N 1
ATOM 9123 C CA . ASN A 1 1147 ? -47.933 41.167 6.313 1.00 25.53 1147 ASN A CA 1
ATOM 9124 C C . ASN A 1 1147 ? -47.932 40.446 4.935 1.00 25.53 1147 ASN A C 1
ATOM 9126 O O . ASN A 1 1147 ? -47.218 40.871 4.039 1.00 25.53 1147 ASN A O 1
ATOM 9130 N N . ILE A 1 1148 ? -48.765 39.415 4.663 1.00 25.98 1148 ILE A N 1
ATOM 9131 C CA . ILE A 1 1148 ? -49.357 38.363 5.537 1.00 25.98 1148 ILE A CA 1
ATOM 9132 C C . ILE A 1 1148 ? -49.950 37.182 4.701 1.00 25.98 1148 ILE A C 1
ATOM 9134 O O . ILE A 1 1148 ? -50.451 37.411 3.607 1.00 25.98 1148 ILE A O 1
ATOM 9138 N N . LEU A 1 1149 ? -49.974 35.965 5.280 1.00 22.92 1149 LEU A N 1
ATOM 9139 C CA . LEU A 1 1149 ? -50.790 34.758 4.954 1.00 22.92 1149 LEU A CA 1
ATOM 9140 C C . LEU A 1 1149 ? -50.565 33.846 3.706 1.00 22.92 1149 LEU A C 1
ATOM 9142 O O . LEU A 1 1149 ? -50.332 34.279 2.588 1.00 22.92 1149 LEU A O 1
ATOM 9146 N N . LEU A 1 1150 ? -50.832 32.549 3.975 1.00 23.95 1150 LEU A N 1
ATOM 9147 C CA . LEU A 1 1150 ? -51.358 31.455 3.118 1.00 23.95 1150 LEU A CA 1
ATOM 9148 C C . LEU A 1 1150 ? -50.483 30.749 2.049 1.00 23.95 1150 LEU A C 1
ATOM 9150 O O . LEU A 1 1150 ? -50.710 30.835 0.851 1.00 23.95 1150 LEU A O 1
ATOM 9154 N N . ALA A 1 1151 ? -49.582 29.902 2.560 1.00 23.30 1151 ALA A N 1
ATOM 9155 C CA . ALA A 1 1151 ? -49.591 28.432 2.407 1.00 23.30 1151 ALA A CA 1
ATOM 9156 C C . ALA A 1 1151 ? -49.836 27.747 1.035 1.00 23.30 1151 ALA A C 1
ATOM 9158 O O . ALA A 1 1151 ? -50.949 27.731 0.517 1.00 23.30 1151 ALA A O 1
ATOM 9159 N N . VAL A 1 1152 ? -48.852 26.930 0.624 1.00 25.14 1152 VAL A N 1
ATOM 9160 C CA . VAL A 1 1152 ? -49.060 25.639 -0.067 1.00 25.14 1152 VAL A CA 1
ATOM 9161 C C . VAL A 1 1152 ? -48.140 24.586 0.568 1.00 25.14 1152 VAL A C 1
ATOM 9163 O O . VAL A 1 1152 ? -46.949 24.834 0.745 1.00 25.14 1152 VAL A O 1
ATOM 9166 N N . ILE A 1 1153 ? -48.681 23.407 0.887 1.00 23.45 1153 ILE A N 1
ATOM 9167 C CA . ILE A 1 1153 ? -47.937 22.182 1.227 1.00 23.45 1153 ILE A CA 1
ATOM 9168 C C . ILE A 1 1153 ? -48.519 21.037 0.386 1.00 23.45 1153 ILE A C 1
ATOM 9170 O O . ILE A 1 1153 ? -49.734 20.928 0.288 1.00 23.45 1153 ILE A O 1
ATOM 9174 N N . ALA A 1 1154 ? -47.632 20.193 -0.155 1.00 24.58 1154 ALA A N 1
ATOM 9175 C CA . ALA A 1 1154 ? -47.864 18.861 -0.735 1.00 24.58 1154 ALA A CA 1
ATOM 9176 C C . ALA A 1 1154 ? -48.937 18.684 -1.838 1.00 24.58 1154 ALA A C 1
ATOM 9178 O O . ALA A 1 1154 ? -50.135 18.724 -1.583 1.00 24.58 1154 ALA A O 1
ATOM 9179 N N . ALA A 1 1155 ? -48.483 18.268 -3.028 1.00 25.69 1155 ALA A N 1
ATOM 9180 C CA . ALA A 1 1155 ? -49.205 17.324 -3.892 1.00 25.69 1155 ALA A CA 1
ATOM 9181 C C . ALA A 1 1155 ? -48.249 16.701 -4.927 1.00 25.69 1155 ALA A C 1
ATOM 9183 O O . ALA A 1 1155 ? -47.710 17.408 -5.775 1.00 25.69 1155 ALA A O 1
ATOM 9184 N N . SER A 1 1156 ? -48.057 15.379 -4.891 1.00 26.25 1156 SER A N 1
ATOM 9185 C CA . SER A 1 1156 ? -47.335 14.643 -5.944 1.00 26.25 1156 SER A CA 1
ATOM 9186 C C . SER A 1 1156 ? -47.739 13.163 -5.981 1.00 26.25 1156 SER A C 1
ATOM 9188 O O . SER A 1 1156 ? -46.966 12.289 -5.589 1.00 26.25 1156 SER A O 1
ATOM 9190 N N . SER A 1 1157 ? -48.962 12.868 -6.439 1.00 25.53 1157 SER A N 1
ATOM 9191 C CA . SER A 1 1157 ? -49.422 11.484 -6.631 1.00 25.53 1157 SER A CA 1
ATOM 9192 C C . SER A 1 1157 ? -50.545 11.334 -7.675 1.00 25.53 1157 SER A C 1
ATOM 9194 O O . SER A 1 1157 ? -51.708 11.578 -7.372 1.00 25.53 1157 SER A O 1
ATOM 9196 N N . SER A 1 1158 ? -50.181 10.766 -8.834 1.00 26.06 1158 SER A N 1
ATOM 9197 C CA . SER A 1 1158 ? -50.965 9.816 -9.666 1.00 26.06 1158 SER A CA 1
ATOM 9198 C C . SER A 1 1158 ? -52.271 10.218 -10.404 1.00 26.06 1158 SER A C 1
ATOM 9200 O O . SER A 1 1158 ? -53.021 11.089 -9.984 1.00 26.06 1158 SER A O 1
ATOM 9202 N N . SER A 1 1159 ? -52.570 9.421 -11.450 1.00 25.23 1159 SER A N 1
ATOM 9203 C CA . SER A 1 1159 ? -53.795 9.304 -12.291 1.00 25.23 1159 SER A CA 1
ATOM 9204 C C . SER A 1 1159 ? -54.033 10.346 -13.423 1.00 25.23 1159 SER A C 1
ATOM 9206 O O . SER A 1 1159 ? -53.638 11.491 -13.243 1.00 25.23 1159 SER A O 1
ATOM 9208 N N . VAL A 1 1160 ? -54.681 10.107 -14.594 1.00 26.64 1160 VAL A N 1
ATOM 9209 C CA . VAL A 1 1160 ? -54.924 8.956 -15.540 1.00 26.64 1160 VAL A CA 1
ATOM 9210 C C . VAL A 1 1160 ? -56.371 8.955 -16.128 1.00 26.64 1160 VAL A C 1
ATOM 9212 O O . VAL A 1 1160 ? -57.313 9.019 -15.349 1.00 26.64 1160 VAL A O 1
ATOM 9215 N N . LEU A 1 1161 ? -56.519 8.758 -17.466 1.00 27.41 1161 LEU A N 1
ATOM 9216 C CA . LEU A 1 1161 ? -57.766 8.577 -18.294 1.00 27.41 1161 LEU A CA 1
ATOM 9217 C C . LEU A 1 1161 ? -58.704 9.814 -18.437 1.00 27.41 1161 LEU A C 1
ATOM 9219 O O . LEU A 1 1161 ? -58.695 10.666 -17.558 1.00 27.41 1161 LEU A O 1
ATOM 9223 N N . ALA A 1 1162 ? -59.563 10.015 -19.465 1.00 28.00 1162 ALA A N 1
ATOM 9224 C CA . ALA A 1 1162 ? -59.794 9.513 -20.859 1.00 28.00 1162 ALA A CA 1
ATOM 9225 C C . ALA A 1 1162 ? -60.793 10.498 -21.572 1.00 28.00 1162 ALA A C 1
ATOM 9227 O O . ALA A 1 1162 ? -61.242 11.424 -20.901 1.00 28.00 1162 ALA A O 1
ATOM 9228 N N . ALA A 1 1163 ? -61.245 10.450 -22.843 1.00 28.56 1163 ALA A N 1
ATOM 9229 C CA . ALA A 1 1163 ? -61.086 9.622 -24.071 1.00 28.56 1163 ALA A CA 1
ATOM 9230 C C . ALA A 1 1163 ? -60.974 10.604 -25.298 1.00 28.56 1163 ALA A C 1
ATOM 9232 O O . ALA A 1 1163 ? -60.449 11.691 -25.075 1.00 28.56 1163 ALA A O 1
ATOM 9233 N N . ASP A 1 1164 ? -61.373 10.441 -26.579 1.00 29.22 1164 ASP A N 1
ATOM 9234 C CA . ASP A 1 1164 ? -61.980 9.425 -27.496 1.00 29.22 1164 ASP A CA 1
ATOM 9235 C C . ASP A 1 1164 ? -61.631 9.879 -28.968 1.00 29.22 1164 ASP A C 1
ATOM 9237 O O . ASP A 1 1164 ? -60.828 10.803 -29.100 1.00 29.22 1164 ASP A O 1
ATOM 9241 N N . GLY A 1 1165 ? -62.120 9.417 -30.141 1.00 25.58 1165 GLY A N 1
ATOM 9242 C CA . GLY A 1 1165 ? -63.080 8.378 -30.577 1.00 25.58 1165 GLY A CA 1
ATOM 9243 C C . GLY A 1 1165 ? -63.405 8.476 -32.101 1.00 25.58 1165 GLY A C 1
ATOM 9244 O O . GLY A 1 1165 ? -63.216 9.539 -32.685 1.00 25.58 1165 GLY A O 1
ATOM 9245 N N . TYR A 1 1166 ? -63.944 7.404 -32.723 1.00 26.64 1166 TYR A N 1
ATOM 9246 C CA . TYR A 1 1166 ? -64.362 7.236 -34.157 1.00 26.64 1166 TYR A CA 1
ATOM 9247 C C . TYR A 1 1166 ? -63.269 7.336 -35.271 1.00 26.64 1166 TYR A C 1
ATOM 9249 O O . TYR A 1 1166 ? -62.413 8.206 -35.230 1.00 26.64 1166 TYR A O 1
ATOM 9257 N N . GLY A 1 1167 ? -63.255 6.526 -36.354 1.00 24.16 1167 GLY A N 1
ATOM 9258 C CA . GLY A 1 1167 ? -64.023 5.302 -36.671 1.00 24.16 1167 GLY A CA 1
ATOM 9259 C C . GLY A 1 1167 ? -63.781 4.697 -38.091 1.00 24.16 1167 GLY A C 1
ATOM 9260 O O . GLY A 1 1167 ? -63.665 5.432 -39.061 1.00 24.16 1167 GLY A O 1
ATOM 9261 N N . TYR A 1 1168 ? -63.767 3.352 -38.184 1.00 25.36 1168 TYR A N 1
ATOM 9262 C CA . TYR A 1 1168 ? -63.998 2.437 -39.342 1.00 25.36 1168 TYR A CA 1
ATOM 9263 C C . TYR A 1 1168 ? -63.332 2.613 -40.738 1.00 25.36 1168 TYR A C 1
ATOM 9265 O O . TYR A 1 1168 ? -63.730 3.458 -41.535 1.00 25.36 1168 TYR A O 1
ATOM 9273 N N . SER A 1 1169 ? -62.546 1.607 -41.169 1.00 25.44 1169 SER A N 1
ATOM 9274 C CA . SER A 1 1169 ? -62.983 0.544 -42.126 1.00 25.44 1169 SER A CA 1
ATOM 9275 C C . SER A 1 1169 ? -61.875 -0.508 -42.408 1.00 25.44 1169 SER A C 1
ATOM 9277 O O . SER A 1 1169 ? -60.694 -0.215 -42.265 1.00 25.44 1169 SER A O 1
ATOM 9279 N N . ASP A 1 1170 ? -62.261 -1.743 -42.767 1.00 26.61 1170 ASP A N 1
ATOM 9280 C CA . ASP A 1 1170 ? -61.405 -2.927 -43.056 1.00 26.61 1170 ASP A CA 1
ATOM 9281 C C . ASP A 1 1170 ? -61.932 -3.585 -44.362 1.00 26.61 1170 ASP A C 1
ATOM 9283 O O . ASP A 1 1170 ? -63.123 -3.412 -44.658 1.00 26.61 1170 ASP A O 1
ATOM 9287 N N . PRO A 1 1171 ? -61.119 -4.299 -45.176 1.00 40.16 1171 PRO A N 1
ATOM 9288 C CA . PRO A 1 1171 ? -61.137 -5.764 -45.035 1.00 40.16 1171 PRO A CA 1
ATOM 9289 C C . PRO A 1 1171 ? -59.815 -6.512 -45.345 1.00 40.16 1171 PRO A C 1
ATOM 9291 O O . PRO A 1 1171 ? -59.045 -6.169 -46.243 1.00 40.16 1171 PRO A O 1
ATOM 9294 N N . LYS A 1 1172 ? -59.645 -7.660 -44.676 1.00 28.45 1172 LYS A N 1
ATOM 9295 C CA . LYS A 1 1172 ? -58.591 -8.677 -44.903 1.00 28.45 1172 LYS A CA 1
ATOM 9296 C C . LYS A 1 1172 ? -58.900 -9.603 -46.097 1.00 28.45 1172 LYS A C 1
ATOM 9298 O O . LYS A 1 1172 ? -60.033 -9.627 -46.581 1.00 28.45 1172 LYS A O 1
ATOM 9303 N N . PRO A 1 1173 ? -57.941 -10.458 -46.513 1.00 34.66 1173 PRO A N 1
ATOM 9304 C CA . PRO A 1 1173 ? -58.014 -11.847 -46.020 1.00 34.66 1173 PRO A CA 1
ATOM 9305 C C . PRO A 1 1173 ? -56.656 -12.528 -45.707 1.00 34.66 1173 PRO A C 1
ATOM 9307 O O . PRO A 1 1173 ? -55.588 -12.015 -46.025 1.00 34.66 1173 PRO A O 1
ATOM 9310 N N . SER A 1 1174 ? -56.743 -13.763 -45.186 1.00 25.75 1174 SER A N 1
ATOM 9311 C CA . SER A 1 1174 ? -55.673 -14.760 -44.928 1.00 25.75 1174 SER A CA 1
ATOM 9312 C C . SER A 1 1174 ? -54.822 -14.591 -43.636 1.00 25.75 1174 SER A C 1
ATOM 9314 O O . SER A 1 1174 ? -54.826 -13.506 -43.053 1.00 25.75 1174 SER A O 1
ATOM 9316 N N . PRO A 1 1175 ? -54.230 -15.683 -43.082 1.00 31.50 1175 PRO A N 1
ATOM 9317 C CA . PRO A 1 1175 ? -54.025 -15.811 -41.630 1.00 31.50 1175 PRO A CA 1
ATOM 9318 C C . PRO A 1 1175 ? -52.564 -15.761 -41.125 1.00 31.50 1175 PRO A C 1
ATOM 9320 O O . PRO A 1 1175 ? -51.600 -15.828 -41.880 1.00 31.50 1175 PRO A O 1
ATOM 9323 N N . ALA A 1 1176 ? -52.440 -15.697 -39.796 1.00 26.47 1176 ALA A N 1
ATOM 9324 C CA . ALA A 1 1176 ? -51.207 -15.753 -38.996 1.00 26.47 1176 ALA A CA 1
ATOM 9325 C C . ALA A 1 1176 ? -51.006 -17.172 -38.375 1.00 26.47 1176 ALA A C 1
ATOM 9327 O O . ALA A 1 1176 ? -51.752 -18.079 -38.744 1.00 26.47 1176 ALA A O 1
ATOM 9328 N N . PRO A 1 1177 ? -50.177 -17.382 -37.326 1.00 34.69 1177 PRO A N 1
ATOM 9329 C CA . PRO A 1 1177 ? -48.757 -17.030 -37.137 1.00 34.69 1177 PRO A CA 1
ATOM 9330 C C . PRO A 1 1177 ? -47.868 -18.241 -36.731 1.00 34.69 1177 PRO A C 1
ATOM 9332 O O . PRO A 1 1177 ? -48.324 -19.144 -36.035 1.00 34.69 1177 PRO A O 1
ATOM 9335 N N . VAL A 1 1178 ? -46.559 -18.193 -37.023 1.00 26.11 1178 VAL A N 1
ATOM 9336 C CA . VAL A 1 1178 ? -45.509 -19.043 -36.398 1.00 26.11 1178 VAL A CA 1
ATOM 9337 C C . VAL A 1 1178 ? -44.239 -18.178 -36.251 1.00 26.11 1178 VAL A C 1
ATOM 9339 O O . VAL A 1 1178 ? -43.869 -17.529 -37.223 1.00 26.11 1178 VAL A O 1
ATOM 9342 N N . ALA A 1 1179 ? -43.558 -17.981 -35.111 1.00 25.55 1179 ALA A N 1
ATOM 9343 C CA . ALA A 1 1179 ? -43.396 -18.736 -33.853 1.00 25.55 1179 ALA A CA 1
ATOM 9344 C C . ALA A 1 1179 ? -42.385 -19.907 -33.908 1.00 25.55 1179 ALA A C 1
ATOM 9346 O O . ALA A 1 1179 ? -42.717 -21.049 -33.602 1.00 25.55 1179 ALA A O 1
ATOM 9347 N N . TYR A 1 1180 ? -41.131 -19.618 -34.283 1.00 28.39 1180 TYR A N 1
ATOM 9348 C CA . TYR A 1 1180 ? -40.038 -20.602 -34.306 1.00 28.39 1180 TYR A CA 1
ATOM 9349 C C . TYR A 1 1180 ? -39.541 -20.991 -32.903 1.00 28.39 1180 TYR A C 1
ATOM 9351 O O . TYR A 1 1180 ? -38.544 -20.470 -32.408 1.00 28.39 1180 TYR A O 1
ATOM 9359 N N . GLY A 1 1181 ? -40.206 -21.972 -32.297 1.00 23.95 1181 GLY A N 1
ATOM 9360 C CA . GLY A 1 1181 ? -39.543 -22.934 -31.417 1.00 23.95 1181 GLY A CA 1
ATOM 9361 C C . GLY A 1 1181 ? -39.065 -24.139 -32.235 1.00 23.95 1181 GLY A C 1
ATOM 9362 O O . GLY A 1 1181 ? -39.769 -24.574 -33.145 1.00 23.95 1181 GLY A O 1
ATOM 9363 N N . TYR A 1 1182 ? -37.893 -24.694 -31.919 1.00 28.41 1182 TYR A N 1
ATOM 9364 C CA . TYR A 1 1182 ? -37.426 -25.952 -32.513 1.00 28.41 1182 TYR A CA 1
ATOM 9365 C C . TYR A 1 1182 ? -37.754 -27.130 -31.592 1.00 28.41 1182 TYR A C 1
ATOM 9367 O O . TYR A 1 1182 ? -37.207 -27.247 -30.497 1.00 28.41 1182 TYR A O 1
ATOM 9375 N N . GLY A 1 1183 ? -38.665 -27.995 -32.043 1.00 23.81 1183 GLY A N 1
ATOM 9376 C CA . GLY A 1 1183 ? -38.996 -29.266 -31.397 1.00 23.81 1183 GLY A CA 1
ATOM 9377 C C . GLY A 1 1183 ? -38.178 -30.434 -31.957 1.00 23.81 1183 GLY A C 1
ATOM 9378 O O . GLY A 1 1183 ? -37.713 -30.394 -33.095 1.00 23.81 1183 GLY A O 1
ATOM 9379 N N . ALA A 1 1184 ? -38.020 -31.485 -31.154 1.00 28.92 1184 ALA A N 1
ATOM 9380 C CA . ALA A 1 1184 ? -37.353 -32.728 -31.546 1.00 28.92 1184 ALA A CA 1
ATOM 9381 C C . ALA A 1 1184 ? -38.300 -33.705 -32.275 1.00 28.92 1184 ALA A C 1
ATOM 9383 O O . ALA A 1 1184 ? -39.520 -33.536 -32.230 1.00 28.92 1184 ALA A O 1
ATOM 9384 N N . PRO A 1 1185 ? -37.757 -34.802 -32.830 1.00 29.70 1185 PRO A N 1
ATOM 9385 C CA . PRO A 1 1185 ? -38.482 -36.058 -32.974 1.00 29.70 1185 PRO A CA 1
ATOM 9386 C C . PRO A 1 1185 ? -37.861 -37.186 -32.123 1.00 29.70 1185 PRO A C 1
ATOM 9388 O O . PRO A 1 1185 ? -36.677 -37.491 -32.232 1.00 29.70 1185 PRO A O 1
ATOM 9391 N N . ALA A 1 1186 ? -38.696 -37.861 -31.332 1.00 32.69 1186 ALA A N 1
ATOM 9392 C CA . ALA A 1 1186 ? -38.522 -39.279 -30.980 1.00 32.69 1186 ALA A CA 1
ATOM 9393 C C . ALA A 1 1186 ? -39.446 -40.107 -31.906 1.00 32.69 1186 ALA A C 1
ATOM 9395 O O . ALA A 1 1186 ? -40.356 -39.503 -32.490 1.00 32.69 1186 ALA A O 1
ATOM 9396 N N . PRO A 1 1187 ? -39.281 -41.445 -32.064 1.00 34.25 1187 PRO A N 1
ATOM 9397 C CA . PRO A 1 1187 ? -39.942 -42.367 -31.113 1.00 34.25 1187 PRO A CA 1
ATOM 9398 C C . PRO A 1 1187 ? -39.377 -43.825 -30.990 1.00 34.25 1187 PRO A C 1
ATOM 9400 O O . PRO A 1 1187 ? -38.529 -44.251 -31.763 1.00 34.25 1187 PRO A O 1
ATOM 9403 N N . VAL A 1 1188 ? -39.987 -44.607 -30.076 1.00 25.88 1188 VAL A N 1
ATOM 9404 C CA . VAL A 1 1188 ? -40.044 -46.101 -29.961 1.00 25.88 1188 VAL A CA 1
ATOM 9405 C C . VAL A 1 1188 ? -38.849 -46.911 -29.375 1.00 25.88 1188 VAL A C 1
ATOM 9407 O O . VAL A 1 1188 ? -37.860 -47.167 -30.044 1.00 25.88 1188 VAL A O 1
ATOM 9410 N N . ALA A 1 1189 ? -39.074 -47.399 -28.140 1.00 24.62 1189 ALA A N 1
ATOM 9411 C CA . ALA A 1 1189 ? -38.756 -48.700 -27.487 1.00 24.62 1189 ALA A CA 1
ATOM 9412 C C . ALA A 1 1189 ? -37.455 -49.527 -27.739 1.00 24.62 1189 ALA A C 1
ATOM 9414 O O . ALA A 1 1189 ? -37.204 -49.977 -28.849 1.00 24.62 1189 ALA A O 1
ATOM 9415 N N . ASP A 1 1190 ? -36.741 -49.813 -26.627 1.00 26.62 1190 ASP A N 1
ATOM 9416 C CA . ASP A 1 1190 ? -36.413 -51.126 -25.978 1.00 26.62 1190 ASP A CA 1
ATOM 9417 C C . ASP A 1 1190 ? -36.143 -52.414 -26.825 1.00 26.62 1190 ASP A C 1
ATOM 9419 O O . ASP A 1 1190 ? -36.797 -52.584 -27.854 1.00 26.62 1190 ASP A O 1
ATOM 9423 N N . PRO A 1 1191 ? -35.321 -53.418 -26.382 1.00 37.16 1191 PRO A N 1
ATOM 9424 C CA . PRO A 1 1191 ? -34.635 -53.566 -25.078 1.00 37.16 1191 PRO A CA 1
ATOM 9425 C C . PRO A 1 1191 ? -33.167 -54.100 -25.083 1.00 37.16 1191 PRO A C 1
ATOM 9427 O O . PRO A 1 1191 ? -32.694 -54.691 -26.051 1.00 37.16 1191 PRO A O 1
ATOM 9430 N N . GLY A 1 1192 ? -32.519 -54.084 -23.903 1.00 22.70 1192 GLY A N 1
ATOM 9431 C CA . GLY A 1 1192 ? -31.738 -55.250 -23.423 1.00 22.70 1192 GLY A CA 1
ATOM 9432 C C . GLY A 1 1192 ? -30.207 -55.148 -23.224 1.00 22.70 1192 GLY A C 1
ATOM 9433 O O . GLY A 1 1192 ? -29.480 -54.755 -24.121 1.00 22.70 1192 GLY A O 1
ATOM 9434 N N . TYR A 1 1193 ? -29.759 -55.634 -22.051 1.00 26.64 1193 TYR A N 1
ATOM 9435 C CA . TYR A 1 1193 ? -28.441 -56.210 -21.672 1.00 26.64 1193 TYR A CA 1
ATOM 9436 C C . TYR A 1 1193 ? -27.116 -55.524 -22.111 1.00 26.64 1193 TYR A C 1
ATOM 9438 O O . TYR A 1 1193 ? -26.825 -55.383 -23.288 1.00 26.64 1193 TYR A O 1
ATOM 9446 N N . GLY A 1 1194 ? -26.164 -55.228 -21.214 1.00 23.14 1194 GLY A N 1
ATOM 9447 C CA . GLY A 1 1194 ? -26.157 -55.371 -19.751 1.00 23.14 1194 GLY A CA 1
ATOM 9448 C C . GLY A 1 1194 ? -24.762 -55.134 -19.139 1.00 23.14 1194 GLY A C 1
ATOM 9449 O O . GLY A 1 1194 ? -23.750 -55.367 -19.793 1.00 23.14 1194 GLY A O 1
ATOM 9450 N N . TYR A 1 1195 ? -24.706 -54.699 -17.875 1.00 23.92 1195 TYR A N 1
ATOM 9451 C CA . TYR A 1 1195 ? -23.465 -54.486 -17.111 1.00 23.92 1195 TYR A CA 1
ATOM 9452 C C . TYR A 1 1195 ? -23.440 -55.353 -15.847 1.00 23.92 1195 TYR A C 1
ATOM 9454 O O . TYR A 1 1195 ? -24.405 -55.373 -15.085 1.00 23.92 1195 TYR A O 1
ATOM 9462 N N . SER A 1 1196 ? -22.310 -56.012 -15.580 1.00 24.38 1196 SER A N 1
ATOM 9463 C CA . SER A 1 1196 ? -22.058 -56.755 -14.339 1.00 24.38 1196 SER A CA 1
ATOM 9464 C C . SER A 1 1196 ? -21.004 -56.052 -13.476 1.00 24.38 1196 SER A C 1
ATOM 9466 O O . SER A 1 1196 ? -19.819 -56.066 -13.810 1.00 24.38 1196 SER A O 1
ATOM 9468 N N . ALA A 1 1197 ? -21.423 -55.474 -12.348 1.00 30.09 1197 ALA A N 1
ATOM 9469 C CA . ALA A 1 1197 ? -20.517 -55.058 -11.272 1.00 30.09 1197 ALA A CA 1
ATOM 9470 C C . ALA A 1 1197 ? -19.981 -56.289 -10.506 1.00 30.09 1197 ALA A C 1
ATOM 9472 O O . ALA A 1 1197 ? -20.614 -57.349 -10.526 1.00 30.09 1197 ALA A O 1
ATOM 9473 N N . PRO A 1 1198 ? -18.829 -56.176 -9.819 1.00 34.91 1198 PRO A N 1
ATOM 9474 C CA . PRO A 1 1198 ? -18.830 -55.799 -8.392 1.00 34.91 1198 PRO A CA 1
ATOM 9475 C C . PRO A 1 1198 ? -17.651 -54.863 -8.009 1.00 34.91 1198 PRO A C 1
ATOM 9477 O O . PRO A 1 1198 ? -16.712 -54.717 -8.777 1.00 34.91 1198 PRO A O 1
ATOM 9480 N N . LYS A 1 1199 ? -17.577 -54.217 -6.834 1.00 23.88 1199 LYS A N 1
ATOM 9481 C CA . LYS A 1 1199 ? -18.495 -54.053 -5.683 1.00 23.88 1199 LYS A CA 1
ATOM 9482 C C . LYS A 1 1199 ? -18.074 -52.796 -4.898 1.00 23.88 1199 LYS A C 1
ATOM 9484 O O . LYS A 1 1199 ? -16.897 -52.454 -4.886 1.00 23.88 1199 LYS A O 1
ATOM 9489 N N . ALA A 1 1200 ? -19.001 -52.209 -4.148 1.00 30.66 1200 ALA A N 1
ATOM 9490 C CA . ALA A 1 1200 ? -18.714 -51.303 -3.031 1.00 30.66 1200 ALA A CA 1
ATOM 9491 C C . ALA A 1 1200 ? -19.430 -51.816 -1.768 1.00 30.66 1200 ALA A C 1
ATOM 9493 O O . ALA A 1 1200 ? -20.382 -52.587 -1.895 1.00 30.66 1200 ALA A O 1
ATOM 9494 N N . THR A 1 1201 ? -19.031 -51.352 -0.577 1.00 29.64 1201 THR A N 1
ATOM 9495 C CA . THR A 1 1201 ? -19.894 -51.360 0.627 1.00 29.64 1201 THR A CA 1
ATOM 9496 C C . THR A 1 1201 ? -19.460 -50.273 1.632 1.00 29.64 1201 THR A C 1
ATOM 9498 O O . THR A 1 1201 ? -18.254 -50.067 1.766 1.00 29.64 1201 THR A O 1
ATOM 9501 N N . PRO A 1 1202 ? -20.393 -49.585 2.328 1.00 40.38 1202 PRO A N 1
ATOM 9502 C CA . PRO A 1 1202 ? -20.104 -48.446 3.212 1.00 40.38 1202 PRO A CA 1
ATOM 9503 C C . PRO A 1 1202 ? -20.405 -48.727 4.703 1.00 40.38 1202 PRO A C 1
ATOM 9505 O O . PRO A 1 1202 ? -20.866 -49.810 5.057 1.00 40.38 1202 PRO A O 1
ATOM 9508 N N . VAL A 1 1203 ? -20.254 -47.706 5.560 1.00 25.06 1203 VAL A N 1
ATOM 9509 C CA . VAL A 1 1203 ? -20.892 -47.609 6.893 1.00 25.06 1203 VAL A CA 1
ATOM 9510 C C . VAL A 1 1203 ? -21.439 -46.182 7.085 1.00 25.06 1203 VAL A C 1
ATOM 9512 O O . VAL A 1 1203 ? -20.900 -45.240 6.507 1.00 25.06 1203 VAL A O 1
ATOM 9515 N N . ALA A 1 1204 ? -22.519 -46.020 7.859 1.00 24.88 1204 ALA A N 1
ATOM 9516 C CA . ALA A 1 1204 ? -23.216 -44.749 8.104 1.00 24.88 1204 ALA A CA 1
ATOM 9517 C C . ALA A 1 1204 ? -23.277 -44.390 9.608 1.00 24.88 1204 ALA A C 1
ATOM 9519 O O . ALA A 1 1204 ? -22.984 -45.231 10.456 1.00 24.88 1204 ALA A O 1
ATOM 9520 N N . TYR A 1 1205 ? -23.699 -43.161 9.932 1.00 27.25 1205 TYR A N 1
ATOM 9521 C CA . TYR A 1 1205 ? -23.898 -42.669 11.306 1.00 27.25 1205 TYR A CA 1
ATOM 9522 C C . TYR A 1 1205 ? -25.386 -42.513 11.669 1.00 27.25 1205 TYR A C 1
ATOM 9524 O O . TYR A 1 1205 ? -26.215 -42.223 10.809 1.00 27.25 1205 TYR A O 1
ATOM 9532 N N . GLY A 1 1206 ? -25.712 -42.667 12.959 1.00 21.75 1206 GLY A N 1
ATOM 9533 C CA . GLY A 1 1206 ? -27.060 -42.519 13.525 1.00 21.75 1206 GLY A CA 1
ATOM 9534 C C . GLY A 1 1206 ? -27.036 -42.081 15.000 1.00 21.75 1206 GLY A C 1
ATOM 9535 O O . GLY A 1 1206 ? -26.013 -42.202 15.669 1.00 21.75 1206 GLY A O 1
ATOM 9536 N N . TYR A 1 1207 ? -28.153 -41.530 15.486 1.00 30.72 1207 TYR A N 1
ATOM 9537 C CA . TYR A 1 1207 ? -28.271 -40.817 16.773 1.00 30.72 1207 TYR A CA 1
ATOM 9538 C C . TYR A 1 1207 ? -28.453 -41.718 18.014 1.00 30.72 1207 TYR A C 1
ATOM 9540 O O . TYR A 1 1207 ? -29.090 -42.766 17.935 1.00 30.72 1207 TYR A O 1
ATOM 9548 N N . GLY A 1 1208 ? -28.032 -41.225 19.191 1.00 21.42 1208 GLY A N 1
ATOM 9549 C CA . GLY A 1 1208 ? -28.455 -41.742 20.504 1.00 21.42 1208 GLY A CA 1
ATOM 9550 C C . GLY A 1 1208 ? -27.791 -41.047 21.709 1.00 21.42 1208 GLY A C 1
ATOM 9551 O O . GLY A 1 1208 ? -26.590 -40.808 21.697 1.00 21.42 1208 GLY A O 1
ATOM 9552 N N . ALA A 1 1209 ? -28.570 -40.748 22.756 1.00 28.36 1209 ALA A N 1
ATOM 9553 C CA . ALA A 1 1209 ? -28.132 -40.271 24.083 1.00 28.36 1209 ALA A CA 1
ATOM 9554 C C . ALA A 1 1209 ? -29.076 -40.875 25.155 1.00 28.36 1209 ALA A C 1
ATOM 9556 O O . ALA A 1 1209 ? -30.227 -41.153 24.804 1.00 28.36 1209 ALA A O 1
ATOM 9557 N N . PRO A 1 1210 ? -28.642 -41.134 26.415 1.00 35.88 1210 PRO A N 1
ATOM 9558 C CA . PRO A 1 1210 ? -28.528 -40.073 27.435 1.00 35.88 1210 PRO A CA 1
ATOM 9559 C C . PRO A 1 1210 ? -27.388 -40.271 28.486 1.00 35.88 1210 PRO A C 1
ATOM 9561 O O . PRO A 1 1210 ? -26.506 -41.108 28.323 1.00 35.88 1210 PRO A O 1
ATOM 9564 N N . ALA A 1 1211 ? -27.407 -39.460 29.556 1.00 24.27 1211 ALA A N 1
ATOM 9565 C CA . ALA A 1 1211 ? -26.486 -39.424 30.719 1.00 24.27 1211 ALA A CA 1
ATOM 9566 C C . ALA A 1 1211 ? -26.972 -40.357 31.888 1.00 24.27 1211 ALA A C 1
ATOM 9568 O O . ALA A 1 1211 ? -27.956 -41.060 31.643 1.00 24.27 1211 ALA A O 1
ATOM 9569 N N . PRO A 1 1212 ? -26.424 -40.376 33.148 1.00 43.12 1212 PRO A N 1
ATOM 9570 C CA . PRO A 1 1212 ? -25.388 -39.512 33.766 1.00 43.12 1212 PRO A CA 1
ATOM 9571 C C . PRO A 1 1212 ? -24.369 -40.152 34.774 1.00 43.12 1212 PRO A C 1
ATOM 9573 O O . PRO A 1 1212 ? -24.471 -41.313 35.146 1.00 43.12 1212 PRO A O 1
ATOM 9576 N N . ALA A 1 1213 ? -23.467 -39.293 35.293 1.00 24.92 1213 ALA A N 1
ATOM 9577 C CA . ALA A 1 1213 ? -22.831 -39.268 36.637 1.00 24.92 1213 ALA A CA 1
ATOM 9578 C C . ALA A 1 1213 ? -21.895 -40.400 37.156 1.00 24.92 1213 ALA A C 1
ATOM 9580 O O . ALA A 1 1213 ? -22.332 -41.525 37.359 1.00 24.92 1213 ALA A O 1
ATOM 9581 N N . ALA A 1 1214 ? -20.663 -40.022 37.566 1.00 24.42 1214 ALA A N 1
ATOM 9582 C CA . ALA A 1 1214 ? -20.041 -40.316 38.886 1.00 24.42 1214 ALA A CA 1
ATOM 9583 C C . ALA A 1 1214 ? -18.584 -39.779 39.011 1.00 24.42 1214 ALA A C 1
ATOM 9585 O O . ALA A 1 1214 ? -17.826 -39.796 38.046 1.00 24.42 1214 ALA A O 1
ATOM 9586 N N . THR A 1 1215 ? -18.167 -39.379 40.221 1.00 31.73 1215 THR A N 1
ATOM 9587 C CA . THR A 1 1215 ? -16.754 -39.242 40.670 1.00 31.73 1215 THR A CA 1
ATOM 9588 C C . THR A 1 1215 ? -16.577 -40.038 41.977 1.00 31.73 1215 THR A C 1
ATOM 9590 O O . THR A 1 1215 ? -17.588 -40.288 42.642 1.00 31.73 1215 THR A O 1
ATOM 9593 N N . PRO A 1 1216 ? -15.359 -40.509 42.348 1.00 42.06 1216 PRO A N 1
ATOM 9594 C CA . PRO A 1 1216 ? -14.605 -39.795 43.406 1.00 42.06 1216 PRO 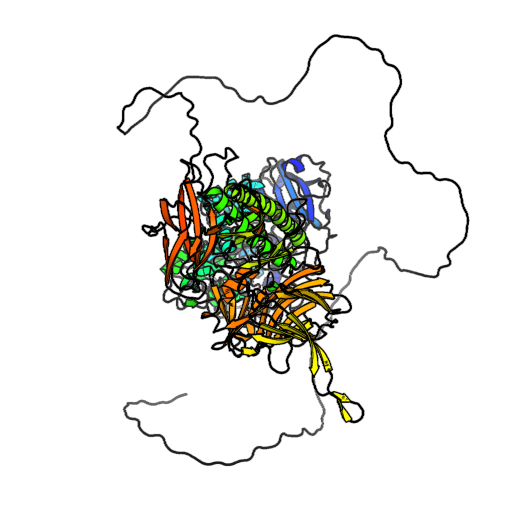A CA 1
ATOM 9595 C C . PRO A 1 1216 ? -13.049 -39.963 43.450 1.00 42.06 1216 PRO A C 1
ATOM 9597 O O . PRO A 1 1216 ? -12.502 -40.968 43.020 1.00 42.06 1216 PRO A O 1
ATOM 9600 N N . TYR A 1 1217 ? -12.381 -38.972 44.069 1.00 25.09 1217 TYR A N 1
ATOM 9601 C CA . TYR A 1 1217 ? -11.164 -38.983 44.934 1.00 25.09 1217 TYR A CA 1
ATOM 9602 C C . TYR A 1 1217 ? -10.023 -40.039 44.826 1.00 25.09 1217 TYR A C 1
ATOM 9604 O O . TYR A 1 1217 ? -10.258 -41.240 44.887 1.00 25.09 1217 TYR A O 1
ATOM 9612 N N . GLY A 1 1218 ? -8.755 -39.577 44.934 1.00 22.20 1218 GLY A N 1
ATOM 9613 C CA . GLY A 1 1218 ? -7.583 -40.433 45.239 1.00 22.20 1218 GLY A CA 1
ATOM 9614 C C . GLY A 1 1218 ? -6.220 -39.723 45.452 1.00 22.20 1218 GLY A C 1
ATOM 9615 O O . GLY A 1 1218 ? -5.609 -39.253 44.502 1.00 22.20 1218 GLY A O 1
ATOM 9616 N N . TYR A 1 1219 ? -5.753 -39.691 46.707 1.00 23.39 1219 TYR A N 1
ATOM 9617 C CA . TYR A 1 1219 ? -4.408 -39.338 47.245 1.00 23.39 1219 TYR A CA 1
ATOM 9618 C C . TYR A 1 1219 ? -3.276 -40.323 46.787 1.00 23.39 1219 TYR A C 1
ATOM 9620 O O . TYR A 1 1219 ? -3.628 -41.371 46.257 1.00 23.39 1219 TYR A O 1
ATOM 9628 N N . SER A 1 1220 ? -1.938 -40.163 46.962 1.00 22.70 1220 SER A N 1
ATOM 9629 C CA . SER A 1 1220 ? -1.018 -39.198 47.645 1.00 22.70 1220 SER A CA 1
ATOM 9630 C C . SER A 1 1220 ? 0.461 -39.306 47.145 1.00 22.70 1220 SER A C 1
ATOM 9632 O O . SER A 1 1220 ? 0.798 -40.210 46.389 1.00 22.70 1220 SER A O 1
ATOM 9634 N N . ASP A 1 1221 ? 1.350 -38.436 47.664 1.00 29.03 1221 ASP A N 1
ATOM 9635 C CA . ASP A 1 1221 ? 2.824 -38.586 47.884 1.00 29.03 1221 ASP A CA 1
ATOM 9636 C C . ASP A 1 1221 ? 3.268 -39.935 48.548 1.00 29.03 1221 ASP A C 1
ATOM 9638 O O . ASP A 1 1221 ? 2.366 -40.642 49.019 1.00 29.03 1221 ASP A O 1
ATOM 9642 N N . PRO A 1 1222 ? 4.587 -40.298 48.718 1.00 39.25 1222 PRO A N 1
ATOM 9643 C CA . PRO A 1 1222 ? 5.857 -39.540 48.522 1.00 39.25 1222 PRO A CA 1
ATOM 9644 C C . PRO A 1 1222 ? 7.050 -40.301 47.833 1.00 39.25 1222 PRO A C 1
ATOM 9646 O O . PRO A 1 1222 ? 6.924 -41.424 47.351 1.00 39.25 1222 PRO A O 1
ATOM 9649 N N . LYS A 1 1223 ? 8.265 -39.702 47.858 1.00 33.84 1223 LYS A N 1
ATOM 9650 C CA . LYS A 1 1223 ? 9.604 -40.323 47.597 1.00 33.84 1223 LYS A CA 1
ATOM 9651 C C . LYS A 1 1223 ? 9.931 -41.497 48.562 1.00 33.84 1223 LYS A C 1
ATOM 9653 O O . LYS A 1 1223 ? 9.487 -41.426 49.709 1.00 33.84 1223 LYS A O 1
ATOM 9658 N N . PRO A 1 1224 ? 10.772 -42.503 48.190 1.00 36.94 1224 PRO A N 1
ATOM 9659 C CA . PRO A 1 1224 ? 12.248 -42.411 48.362 1.00 36.94 1224 PRO A CA 1
ATOM 9660 C C . PRO A 1 1224 ? 13.129 -43.188 47.335 1.00 36.94 1224 PRO A C 1
ATOM 9662 O O . PRO A 1 1224 ? 12.638 -43.957 46.516 1.00 36.94 1224 PRO A O 1
ATOM 9665 N N . THR A 1 1225 ? 14.459 -43.010 47.409 1.00 32.88 1225 THR A N 1
ATOM 9666 C CA . THR A 1 1225 ? 15.513 -43.792 46.706 1.00 32.88 1225 THR A CA 1
ATOM 9667 C C . THR A 1 1225 ? 16.168 -44.838 47.633 1.00 32.88 1225 THR A C 1
ATOM 9669 O O . THR A 1 1225 ? 16.087 -44.685 48.854 1.00 32.88 1225 THR A O 1
ATOM 9672 N N . PRO A 1 1226 ? 16.794 -45.917 47.099 1.00 40.44 1226 PRO A N 1
ATOM 9673 C CA . PRO A 1 1226 ? 18.268 -45.942 46.941 1.00 40.44 1226 PRO A CA 1
ATOM 9674 C C . PRO A 1 1226 ? 18.792 -46.715 45.691 1.00 40.44 1226 PRO A C 1
ATOM 9676 O O . PRO A 1 1226 ? 18.014 -47.253 44.912 1.00 40.44 1226 PRO A O 1
ATOM 9679 N N . ALA A 1 1227 ? 20.123 -46.756 45.496 1.00 26.89 1227 ALA A N 1
ATOM 9680 C CA . ALA A 1 1227 ? 20.835 -47.394 44.363 1.00 26.89 1227 ALA A CA 1
ATOM 9681 C C . ALA A 1 1227 ? 21.522 -48.740 44.725 1.00 26.89 1227 ALA A C 1
ATOM 9683 O O . ALA A 1 1227 ? 21.619 -49.065 45.910 1.00 26.89 1227 ALA A O 1
ATOM 9684 N N . PRO A 1 1228 ? 21.995 -49.525 43.727 1.00 39.97 1228 PRO A N 1
ATOM 9685 C CA . PRO A 1 1228 ? 23.453 -49.713 43.472 1.00 39.97 1228 PRO A CA 1
ATOM 9686 C C . PRO A 1 1228 ? 23.852 -49.463 41.977 1.00 39.97 1228 PRO A C 1
ATOM 9688 O O . PRO A 1 1228 ? 22.990 -49.567 41.116 1.00 39.97 1228 PRO A O 1
ATOM 9691 N N . VAL A 1 1229 ? 25.045 -48.960 41.574 1.00 27.81 1229 VAL A N 1
ATOM 9692 C CA . VAL A 1 1229 ? 26.437 -49.531 41.575 1.00 27.81 1229 VAL A CA 1
ATOM 9693 C C . VAL A 1 1229 ? 26.603 -50.668 40.520 1.00 27.81 1229 VAL A C 1
ATOM 9695 O O . VAL A 1 1229 ? 25.807 -51.595 40.562 1.00 27.81 1229 VAL A O 1
ATOM 9698 N N . ALA A 1 1230 ? 27.555 -50.705 39.553 1.00 26.77 1230 ALA A N 1
ATOM 9699 C CA . ALA A 1 1230 ? 28.813 -49.951 39.296 1.00 26.77 1230 ALA A CA 1
ATOM 9700 C C . ALA A 1 1230 ? 29.288 -49.936 37.798 1.00 26.77 1230 ALA A C 1
ATOM 9702 O O . ALA A 1 1230 ? 28.748 -50.695 37.009 1.00 26.77 1230 ALA A O 1
ATOM 9703 N N . TYR A 1 1231 ? 30.351 -49.150 37.492 1.00 26.00 1231 TYR A N 1
ATOM 9704 C CA . TYR A 1 1231 ? 31.367 -49.188 36.382 1.00 26.00 1231 TYR A CA 1
ATOM 9705 C C . TYR A 1 1231 ? 30.984 -49.565 34.915 1.00 26.00 1231 TYR A C 1
ATOM 9707 O O . TYR A 1 1231 ? 30.241 -50.501 34.676 1.00 26.00 1231 TYR A O 1
ATOM 9715 N N . GLY A 1 1232 ? 31.565 -48.970 33.853 1.00 25.06 1232 GLY A N 1
ATOM 9716 C CA . GLY A 1 1232 ? 32.570 -47.893 33.749 1.00 25.06 1232 GLY A CA 1
ATOM 9717 C C . GLY A 1 1232 ? 33.176 -47.735 32.325 1.00 25.06 1232 GLY A C 1
ATOM 9718 O O . GLY A 1 1232 ? 32.828 -48.490 31.427 1.00 25.06 1232 GLY A O 1
ATOM 9719 N N . TYR A 1 1233 ? 34.129 -46.797 32.175 1.00 27.05 1233 TYR A N 1
ATOM 9720 C CA . TYR A 1 1233 ? 35.010 -46.508 31.010 1.00 27.05 1233 TYR A CA 1
ATOM 9721 C C . TYR A 1 1233 ? 34.468 -45.815 29.734 1.00 27.05 1233 TYR A C 1
ATOM 9723 O O . TYR A 1 1233 ? 33.776 -46.409 28.920 1.00 27.05 1233 TYR A O 1
ATOM 9731 N N . GLY A 1 1234 ? 35.047 -44.635 29.452 1.00 26.97 1234 GLY A N 1
ATOM 9732 C CA . GLY A 1 1234 ? 35.963 -44.507 28.301 1.00 26.97 1234 GLY A CA 1
ATOM 9733 C C . GLY A 1 1234 ? 35.520 -43.651 27.106 1.00 26.97 1234 GLY A C 1
ATOM 9734 O O . GLY A 1 1234 ? 34.849 -44.145 26.210 1.00 26.97 1234 GLY A O 1
ATOM 9735 N N . ALA A 1 1235 ? 36.018 -42.411 27.018 1.00 30.19 1235 ALA A N 1
ATOM 9736 C CA . ALA A 1 1235 ? 35.976 -41.589 25.800 1.00 30.19 1235 ALA A CA 1
ATOM 9737 C C . ALA A 1 1235 ? 37.379 -41.460 25.161 1.00 30.19 1235 ALA A C 1
ATOM 9739 O O . ALA A 1 1235 ? 38.371 -41.484 25.896 1.00 30.19 1235 ALA A O 1
ATOM 9740 N N . PRO A 1 1236 ? 37.494 -41.278 23.831 1.00 35.91 1236 PRO A N 1
ATOM 9741 C CA . PRO A 1 1236 ? 38.728 -40.837 23.180 1.00 35.91 1236 PRO A CA 1
ATOM 9742 C C . PRO A 1 1236 ? 38.884 -39.304 23.249 1.00 35.91 1236 PRO A C 1
ATOM 9744 O O . PRO A 1 1236 ? 37.900 -38.566 23.233 1.00 35.91 1236 PRO A O 1
ATOM 9747 N N . ALA A 1 1237 ? 40.129 -38.824 23.312 1.00 32.88 1237 ALA A N 1
ATOM 9748 C CA . ALA A 1 1237 ? 40.478 -37.404 23.450 1.00 32.88 1237 ALA A CA 1
ATOM 9749 C C . ALA A 1 1237 ? 40.961 -36.773 22.120 1.00 32.88 1237 ALA A C 1
ATOM 9751 O O . ALA A 1 1237 ? 41.427 -37.502 21.241 1.00 32.88 1237 ALA A O 1
ATOM 9752 N N . PRO A 1 1238 ? 40.897 -35.433 21.960 1.00 37.81 1238 PRO A N 1
ATOM 9753 C CA . PRO A 1 1238 ? 41.469 -34.733 20.807 1.00 37.81 1238 PRO A CA 1
ATOM 9754 C C . PRO A 1 1238 ? 43.010 -34.610 20.889 1.00 37.81 1238 PRO A C 1
ATOM 9756 O O . PRO A 1 1238 ? 43.569 -34.623 21.988 1.00 37.81 1238 PRO A O 1
ATOM 9759 N N . PRO A 1 1239 ? 43.711 -34.454 19.747 1.00 38.78 1239 PRO A N 1
ATOM 9760 C CA . PRO A 1 1239 ? 45.166 -34.288 19.700 1.00 38.78 1239 PRO A CA 1
ATOM 9761 C C . PRO A 1 1239 ? 45.644 -32.871 20.077 1.00 38.78 1239 PRO A C 1
ATOM 9763 O O . PRO A 1 1239 ? 44.906 -31.889 20.013 1.00 38.78 1239 PRO A O 1
ATOM 9766 N N . THR A 1 1240 ? 46.919 -32.780 20.460 1.00 33.75 1240 THR A N 1
ATOM 9767 C CA . THR A 1 1240 ? 47.593 -31.604 21.044 1.00 33.75 1240 THR A CA 1
ATOM 9768 C C . THR A 1 1240 ? 48.254 -30.655 20.029 1.00 33.75 1240 THR A C 1
ATOM 9770 O O . THR A 1 1240 ? 48.813 -31.141 19.045 1.00 33.75 1240 THR A O 1
ATOM 9773 N N . PRO A 1 1241 ? 48.362 -29.344 20.329 1.00 39.97 1241 PRO A N 1
ATOM 9774 C CA . PRO A 1 1241 ? 49.269 -28.417 19.648 1.00 39.97 1241 PRO A CA 1
ATOM 9775 C C . PRO A 1 1241 ? 50.666 -28.335 20.307 1.00 39.97 1241 PRO A C 1
ATOM 9777 O O . PRO A 1 1241 ? 50.790 -28.351 21.531 1.00 39.97 1241 PRO A O 1
ATOM 9780 N N . VAL A 1 1242 ? 51.713 -28.172 19.487 1.00 34.50 1242 VAL A N 1
ATOM 9781 C CA . VAL A 1 1242 ? 53.120 -27.879 19.854 1.00 34.50 1242 VAL A CA 1
ATOM 9782 C C . VAL A 1 1242 ? 53.729 -27.065 18.691 1.00 34.50 1242 VAL A C 1
ATOM 9784 O O . VAL A 1 1242 ? 53.448 -27.405 17.548 1.00 34.50 1242 VAL A O 1
ATOM 9787 N N . GLY A 1 1243 ? 54.552 -26.017 18.841 1.00 28.62 1243 GLY A N 1
ATOM 9788 C CA . GLY A 1 1243 ? 54.992 -25.250 20.016 1.00 28.62 1243 GLY A CA 1
ATOM 9789 C C . GLY A 1 1243 ? 56.169 -24.299 19.670 1.00 28.62 1243 GLY A C 1
ATOM 9790 O O . GLY A 1 1243 ? 56.882 -24.556 18.707 1.00 28.62 1243 GLY A O 1
ATOM 9791 N N . TYR A 1 1244 ? 56.403 -23.267 20.500 1.00 29.69 1244 TYR A N 1
ATOM 9792 C CA . TYR A 1 1244 ? 57.553 -22.319 20.514 1.00 29.69 1244 TYR A CA 1
ATOM 9793 C C . TYR A 1 1244 ? 57.686 -21.222 19.424 1.00 29.69 1244 TYR A C 1
ATOM 9795 O O . TYR A 1 1244 ? 57.516 -21.459 18.235 1.00 29.69 1244 TYR A O 1
ATOM 9803 N N . GLY A 1 1245 ? 58.091 -20.012 19.860 1.00 25.83 1245 GLY A N 1
ATOM 9804 C CA . GLY A 1 1245 ? 58.464 -18.859 19.014 1.00 25.83 1245 GLY A CA 1
ATOM 9805 C C . GLY A 1 1245 ? 58.592 -17.537 19.804 1.00 25.83 1245 GLY A C 1
ATOM 9806 O O . GLY A 1 1245 ? 57.587 -16.911 20.117 1.00 25.83 1245 GLY A O 1
ATOM 9807 N N . TYR A 1 1246 ? 59.814 -17.128 20.168 1.00 29.62 1246 TYR A N 1
ATOM 9808 C CA . TYR A 1 1246 ? 60.115 -15.955 21.023 1.00 29.62 1246 TYR A CA 1
ATOM 9809 C C . TYR A 1 1246 ? 59.952 -14.584 20.327 1.00 29.62 1246 TYR A C 1
ATOM 9811 O O . TYR A 1 1246 ? 60.264 -14.464 19.146 1.00 29.62 1246 TYR A O 1
ATOM 9819 N N . GLY A 1 1247 ? 59.663 -13.517 21.097 1.00 26.55 1247 GLY A N 1
ATOM 9820 C CA . GLY A 1 1247 ? 60.011 -12.132 20.714 1.00 26.55 1247 GLY A CA 1
ATOM 9821 C C . GLY A 1 1247 ? 59.238 -11.008 21.430 1.00 26.55 1247 GLY A C 1
ATOM 9822 O O . GLY A 1 1247 ? 58.030 -10.897 21.270 1.00 26.55 1247 GLY A O 1
ATOM 9823 N N . ALA A 1 1248 ? 59.938 -10.130 22.160 1.00 30.81 1248 ALA A N 1
ATOM 9824 C CA . ALA A 1 1248 ? 59.433 -8.842 22.677 1.00 30.81 1248 ALA A CA 1
ATOM 9825 C C . ALA A 1 1248 ? 60.403 -7.709 22.265 1.00 30.81 1248 ALA A C 1
ATOM 9827 O O . ALA A 1 1248 ? 61.548 -8.024 21.924 1.00 30.81 1248 ALA A O 1
ATOM 9828 N N . PRO A 1 1249 ? 60.001 -6.417 22.298 1.00 40.38 1249 PRO A N 1
ATOM 9829 C CA . PRO A 1 1249 ? 60.341 -5.627 23.497 1.00 40.38 1249 PRO A CA 1
ATOM 9830 C C . PRO A 1 1249 ? 59.399 -4.454 23.896 1.00 40.38 1249 PRO A C 1
ATOM 9832 O O . PRO A 1 1249 ? 58.810 -3.786 23.058 1.00 40.38 1249 PRO A O 1
ATOM 9835 N N . ALA A 1 1250 ? 59.391 -4.178 25.210 1.00 30.14 1250 ALA A N 1
ATOM 9836 C CA . ALA A 1 1250 ? 59.356 -2.880 25.925 1.00 30.14 1250 ALA A CA 1
ATOM 9837 C C . ALA A 1 1250 ? 58.382 -1.713 25.552 1.00 30.14 1250 ALA A C 1
ATOM 9839 O O . ALA A 1 1250 ? 58.471 -1.154 24.462 1.00 30.14 1250 ALA A O 1
ATOM 9840 N N . PRO A 1 1251 ? 57.596 -1.197 26.530 1.00 41.91 1251 PRO A N 1
ATOM 9841 C CA . PRO A 1 1251 ? 56.982 0.142 26.520 1.00 41.91 1251 PRO A CA 1
ATOM 9842 C C . PRO A 1 1251 ? 57.810 1.195 27.301 1.00 41.91 1251 PRO A C 1
ATOM 9844 O O . PRO A 1 1251 ? 58.612 0.831 28.162 1.00 41.91 1251 PRO A O 1
ATOM 9847 N N . VAL A 1 1252 ? 57.587 2.501 27.064 1.00 30.73 1252 VAL A N 1
ATOM 9848 C CA . VAL A 1 1252 ? 58.243 3.624 27.787 1.00 30.73 1252 VAL A CA 1
ATOM 9849 C C . VAL A 1 1252 ? 57.299 4.843 27.931 1.00 30.73 1252 VAL A C 1
ATOM 9851 O O . VAL A 1 1252 ? 56.496 5.089 27.039 1.00 30.73 1252 VAL A O 1
ATOM 9854 N N . ALA A 1 1253 ? 57.491 5.624 29.010 1.00 29.88 1253 ALA A N 1
ATOM 9855 C CA . ALA A 1 1253 ? 56.982 6.985 29.301 1.00 29.88 1253 ALA A CA 1
ATOM 9856 C C . ALA A 1 1253 ? 55.537 7.170 29.842 1.00 29.88 1253 ALA A C 1
ATOM 9858 O O . ALA A 1 1253 ? 54.580 7.342 29.094 1.00 29.88 1253 ALA A O 1
ATOM 9859 N N . ASP A 1 1254 ? 55.447 7.288 31.174 1.00 34.69 1254 ASP A N 1
ATOM 9860 C CA . ASP A 1 1254 ? 54.563 8.229 31.901 1.00 34.69 1254 ASP A CA 1
ATOM 9861 C C . ASP A 1 1254 ? 55.348 9.554 32.126 1.00 34.69 1254 ASP A C 1
ATOM 9863 O O . ASP A 1 1254 ? 56.582 9.532 32.001 1.00 34.69 1254 ASP A O 1
ATOM 9867 N N . PRO A 1 1255 ? 54.712 10.709 32.427 1.00 46.75 1255 PRO A N 1
ATOM 9868 C CA . PRO A 1 1255 ? 54.699 11.126 33.840 1.00 46.75 1255 PRO A CA 1
ATOM 9869 C C . PRO A 1 1255 ? 53.466 11.939 34.320 1.00 46.75 1255 PRO A C 1
ATOM 9871 O O . PRO A 1 1255 ? 53.203 13.029 33.808 1.00 46.75 1255 PRO A O 1
ATOM 9874 N N . GLY A 1 1256 ? 52.925 11.578 35.495 1.00 27.91 1256 GLY A N 1
ATOM 9875 C CA . GLY A 1 1256 ? 52.900 12.550 36.610 1.00 27.91 1256 GLY A CA 1
ATOM 9876 C C . GLY A 1 1256 ? 51.658 12.683 37.519 1.00 27.91 1256 GLY A C 1
ATOM 9877 O O . GLY A 1 1256 ? 50.650 13.234 37.107 1.00 27.91 1256 GLY A O 1
ATOM 9878 N N . TYR A 1 1257 ? 51.854 12.345 38.809 1.00 30.48 1257 TYR A N 1
ATOM 9879 C CA . TYR A 1 1257 ? 51.267 12.910 40.058 1.00 30.48 1257 TYR A CA 1
ATOM 9880 C C . TYR A 1 1257 ? 49.730 13.138 40.190 1.00 30.48 1257 TYR A C 1
ATOM 9882 O O . TYR A 1 1257 ? 49.103 13.789 39.371 1.00 30.48 1257 TYR A O 1
ATOM 9890 N N . GLY A 1 1258 ? 49.058 12.780 41.299 1.00 28.55 1258 GLY A N 1
ATOM 9891 C CA . GLY A 1 1258 ? 49.502 12.140 42.549 1.00 28.55 1258 GLY A CA 1
ATOM 9892 C C . GLY A 1 1258 ? 48.456 12.234 43.692 1.00 28.55 1258 GLY A C 1
ATOM 9893 O O . GLY A 1 1258 ? 47.392 12.809 43.505 1.00 28.55 1258 GLY A O 1
ATOM 9894 N N . TYR A 1 1259 ? 48.815 11.721 44.883 1.00 29.34 1259 TYR A N 1
ATOM 9895 C CA . TYR A 1 1259 ? 48.105 11.785 46.190 1.00 29.34 1259 TYR A CA 1
ATOM 9896 C C . TYR A 1 1259 ? 46.903 10.848 46.492 1.00 29.34 1259 TYR A C 1
ATOM 9898 O O . TYR A 1 1259 ? 45.750 11.170 46.248 1.00 29.34 1259 TYR A O 1
ATOM 9906 N N . SER A 1 1260 ? 47.230 9.726 47.165 1.00 30.19 1260 SER A N 1
ATOM 9907 C CA . SER A 1 1260 ? 46.680 9.215 48.458 1.00 30.19 1260 SER A CA 1
ATOM 9908 C C . SER A 1 1260 ? 45.185 9.405 48.811 1.00 30.19 1260 SER A C 1
ATOM 9910 O O . SER A 1 1260 ? 44.685 10.521 48.795 1.00 30.19 1260 SER A O 1
ATOM 9912 N N . ALA A 1 1261 ? 44.471 8.406 49.355 1.00 32.94 1261 ALA A N 1
ATOM 9913 C CA . ALA A 1 1261 ? 44.834 7.655 50.577 1.00 32.94 1261 ALA A CA 1
ATOM 9914 C C . ALA A 1 1261 ? 44.178 6.238 50.678 1.00 32.94 1261 ALA A C 1
ATOM 9916 O O . ALA A 1 1261 ? 43.339 5.906 49.841 1.00 32.94 1261 ALA A O 1
ATOM 9917 N N . PRO A 1 1262 ? 44.556 5.368 51.651 1.00 46.06 1262 PRO A N 1
ATOM 9918 C CA . PRO A 1 1262 ? 44.208 3.936 51.632 1.00 46.06 1262 PRO A CA 1
ATOM 9919 C C . PRO A 1 1262 ? 43.096 3.468 52.608 1.00 46.06 1262 PRO A C 1
ATOM 9921 O O . PRO A 1 1262 ? 42.947 4.021 53.690 1.00 46.06 1262 PRO A O 1
ATOM 9924 N N . LYS A 1 1263 ? 42.390 2.395 52.188 1.00 36.41 1263 LYS A N 1
ATOM 9925 C CA . LYS A 1 1263 ? 42.037 1.094 52.849 1.00 36.41 1263 LYS A CA 1
ATOM 9926 C C . LYS A 1 1263 ? 42.035 0.945 54.403 1.00 36.41 1263 LYS A C 1
ATOM 9928 O O . LYS A 1 1263 ? 42.826 1.620 55.049 1.00 36.41 1263 LYS A O 1
ATOM 9933 N N . PRO A 1 1264 ? 41.351 -0.082 54.995 1.00 60.06 1264 PRO A N 1
ATOM 9934 C CA . PRO A 1 1264 ? 40.675 -1.238 54.356 1.00 60.06 1264 PRO A CA 1
ATOM 9935 C C . PRO A 1 1264 ? 39.226 -1.587 54.803 1.00 60.06 1264 PRO A C 1
ATOM 9937 O O . PRO A 1 1264 ? 38.771 -1.232 55.884 1.00 60.06 1264 PRO A O 1
ATOM 9940 N N . THR A 1 1265 ? 38.592 -2.380 53.927 1.00 31.25 1265 THR A N 1
ATOM 9941 C CA . THR A 1 1265 ? 37.626 -3.508 54.088 1.00 31.25 1265 THR A CA 1
ATOM 9942 C C . THR A 1 1265 ? 37.540 -4.219 55.464 1.00 31.25 1265 THR A C 1
ATOM 9944 O O . THR A 1 1265 ? 38.526 -4.167 56.205 1.00 31.25 1265 THR A O 1
ATOM 9947 N N . PRO A 1 1266 ? 36.472 -4.995 55.796 1.00 56.34 1266 PRO A N 1
ATOM 9948 C CA . PRO A 1 1266 ? 35.557 -5.732 54.895 1.00 56.34 1266 PRO A CA 1
ATOM 9949 C C . PRO A 1 1266 ? 34.680 -4.880 53.976 1.00 56.34 1266 PRO A C 1
ATOM 9951 O O . PRO A 1 1266 ? 33.851 -4.112 54.502 1.00 56.34 1266 PRO A O 1
#

Radius of gyration: 38.17 Å; chains: 1; bounding box: 125×111×132 Å

pLDDT: mean 80.7, std 22.86, range [21.42, 98.19]

InterPro domains:
  IPR000602 Glycoside hydrolase family 38, N-terminal domain [PF01074] (263-383)
  IPR000602 Glycoside hydrolase family 38, N-terminal domain [PF01074] (399-544)
  IPR011013 Galactose mutarotase-like domain superfamily [SSF74650] (661-1116)
  IPR011330 Glycoside hydrolase/deacetylase, beta/alpha-barrel [SSF88713] (255-462)
  IPR011682 Glycosyl hydrolase family 38, C-terminal [PF07748] (766-970)
  IPR015341 Glycoside hydrolase family 38, central domain [PF09261] (548-652)
  IPR015341 Glycoside hydrolase family 38, central domain [SM00872] (548-635)
  IPR027291 Glycoside hydrolase 38, N-terminal domain superfamily [G3DSA:3.20.110.10] (259-385)
  IPR027291 Glycoside hydrolase 38, N-terminal domain superfamily [G3DSA:3.20.110.10] (396-547)
  IPR028995 Glycoside hydrolase families 57/38, central domain superfamily [SSF88688] (547-656)
  IPR037094 Glycoside hydrolase family 38, central domain superfamily [G3DSA:1.20.1270.50] (552-659)
  IPR041147 Glycosyl hydrolases family 38, C-terminal domain [PF17677] (1030-1111)
  IPR054723 Alpha-mannosidase Ams1-like, N-terminal [PF22907] (53-189)

Secondary structure (DSSP, 8-state):
----PPP--TTS-----HHHHHHHHHHHH-SSTTTTTSTTGGGEEEEESTTEEEEEE--GGG----HHHHTTS--EEE-TT-EE-STT-EEEEEEEEE--GGGTTS-EEEEEESSSEEEEEETTS-EEEEEE-SSSTT-B-EEEEESSPPTT-EEEEEEEEESSBTTBTB-SS-B-TT--EE--EEEEEEE-HHHHHHHHHHHHHHHHHHHS-TTSHHHHHHHHHHHHHHHH--TT-HHHHHHHHHHHHHHHHTTB--S--SSEEEEEEE--B-SSSSS-HHHHHHHHHHHHHHHHHHHTT-TT--EEE--HHHHHHHHHH-HHHHHHHHHHHHTTSEEE-S-SSS-B-SSSS-HHHHHHHHHHHHHHHHHHHS----EEEE-B------S--SS------B---B-TTHHHHHHHTT--EEEE-GGGG-SS---S-SEEEEE-TT--EEEEE--TTS-SSB---HHHHHHHHHT-S-TTT-SEEEEEESB-TBS-B--HHHHHHHHHHTTBBTBSSEEEE--HHHHHHHHHHH--S--EEES-B--SS-GGGGTSSHHHHHHHHHHHHHHHHHHHHHHHHHH-TT--TT--SPPPPP-HHHHHHHHHHHHHHTBTTTTTT-S-HHHHHHHHHHHHHHHHHHHHHHHHHHHHHHTTT---S--EEEEEEE--SSS-EEEEEEEE-TTTSPTT-----S----EE-TTSPEEEEEEEE-TTEEEEEETTPPPTT----EEEEEEEE---EE-TTS-EE--EEEEEEEE-SSEEEEEETTS-EEEEEETTTTEE-BPTT--BSEEEEEE---SS-TTT---GGGGGSEEEPBP--EEEEEESSSEEEEEEEE-BSSS-EEEEEEEEESS-S-EEEEEEEE---SSEEEEEEEEBS---SEEEEEETTEEEEEESS-SSHHHHTTSSEE-SSEEEEEETTEEEEEEESS--EEEEETTEEEEEEE----SS-TTTT-SEEEEEEEEEEEES-GGGS-HHHHHHHHHSPPEEEEEEE-TTS--EEESEEES-TTEEEEEEEE-SSTTSTTSTTEEEEEEEEEE-SS--EEEEEEESS-EEEEEEE-TT--EEEEPEEPTTS-EEEEE-TT-EEEEEEEEEPP---------------------------------------------------------------------------------------------------------------------PPPPPP-------------------------

Organism: NCBI:txid246404

Sequence (1266 aa):
MSKRTPPTTNLNTLQKHRGITQARFERFMQRGQFDDVNLQTAQWIKRTNEAVTLSVFAPPELKRIPFEEAVKGEYKPAKIGDWFGPTNATFWFKADIEIPASWAGLEVQFEFDADNEVMIWSTDGKCLVGLTGGSGGDRHADYPLTKNAVAGEKFHFYLEMACNFRGGMANGGGMDLNRTWRLNVADIAVRNKIGFELYGMFDLMNQLTRETSEEWQINADAMYHADLIVNTFRINDEDALNECHRIAKQFFADRKRTGKSLHTITAVGNCHIDTAWLWPFSETKRKAGRSWARQIHFMKSHPTFTFAASQAQQFEWVEEWYPTLFKDMQEYTKKGQFIPIGGTWVEMDTNMPSGEALCRQFIYGQRYFESRFGKRCTVFWLPGLRKLLLVIRLILSLFFIDTFGYSAQLPQISNLAGMPYFFTQKISWNNINRFPHTTFKWAGLDNSEILTHFAPADTYVGQCNVGDFVRSVHNNKDKVYSNKSIFLYGNGDGGGGPLLEMLTKLETLKDLEGLPGKVEDGDPSKFYENLEATSHGLVRWKGELYFELHRGTYTSHGLIKKYNRQSENLMREIEFLSTLALANPHKSKTSKANAFVYPKAEIDRLWKLVLLCQFHDVLPGSSIKMVYDDALVHYKDVEASGKKLKDEALKAFMAGIESGNNHAQAVTVINTTSWPVDAAVVEVNPSDLTAGAELYGTATWQQFSRDGKALVYVNNVSTGSVRSFALGNKPADFVPVTVKPVSIRHGQVVNADGFLDVATKKAFVVENNFIKATIDENGRLVSLIHRETNRESIAKDQLGNVFKIFEDIPTAWDAWDVEVYHLEKGWDGAVGTATVLEAGPLRVVIGVKHPLTPLSTIEQKIILTAADAKVEFETKVDWHENRVILKVEFPLNVNCDVATYETQFGYIQRPTHYNTSWDLARFEVCGHKFADLSEYGFGVSLLNDCKYGYSTLGNVMRMSLLRAPKDPDNTTDMEVHSFNYAIYPHKGAFLESDVVKVAYQYNIKPITHPTLVNPSALASADYFTVSEPNLVLDTVKVAEDARVSGQNGQVDVILRFYEAYGGRGVANVKTLFNIKEAKLCNLLEDFGDAVKIEEDGSLNIAFTPFKIVTVRCLIETLDVCRHTSAYSKLYTCPALQPATRSMQLSNILLAVIAASSSSVLAADGYGYSDPKPSPAPVAYGYGAPAPVADPGYGYSAPKATPVAYGYGAPAPAATPYGYSDPKPTPAPVAYGYGAPAPPTPVGYGYGAPAPVADPGYGYSAPKPTP